Protein AF-0000000069132487 (afdb_homodimer)

pLDDT: mean 82.52, std 16.42, range [19.27, 97.31]

Solvent-accessible surface area (backbone atoms only — not comparable to full-atom values): 67088 Å² total; per-residue (Å²): 139,76,82,76,77,82,78,77,78,75,74,78,78,79,76,77,75,72,76,64,66,70,54,58,63,60,56,58,62,42,72,47,87,55,76,63,41,31,74,76,40,37,32,41,81,54,99,88,25,44,22,31,53,82,79,65,51,70,41,91,66,51,41,69,67,59,48,46,48,49,24,61,72,71,42,34,87,77,52,61,81,45,58,73,71,54,34,54,49,49,45,52,49,33,48,48,47,48,47,48,50,46,44,48,49,48,47,49,50,48,46,51,49,18,26,50,43,25,31,45,52,42,38,50,50,33,35,56,68,47,48,66,53,57,48,37,44,56,46,45,51,40,41,28,50,35,28,48,41,64,66,34,59,66,59,23,53,53,48,68,65,34,63,30,45,40,70,49,28,51,51,44,46,51,52,52,37,50,53,50,51,53,52,48,49,50,50,52,64,61,30,62,21,26,14,35,30,35,43,72,48,65,48,85,84,35,36,38,35,35,40,37,31,34,27,32,16,30,93,82,70,51,75,46,65,40,66,75,47,59,46,76,37,62,59,65,75,43,10,61,48,52,38,54,52,50,49,56,55,37,54,76,52,77,42,67,84,41,48,48,30,35,32,29,45,71,47,54,38,38,54,22,82,81,59,4,24,53,41,54,41,47,72,69,71,46,85,51,57,73,42,65,26,62,66,66,57,63,62,70,64,70,87,54,59,71,56,51,48,52,52,51,51,55,48,36,66,33,58,34,86,92,24,38,60,47,31,20,43,49,32,49,50,25,56,73,69,64,46,95,53,65,69,85,61,82,69,53,85,85,46,53,73,40,44,23,56,31,38,44,53,49,60,75,38,46,73,56,50,45,55,46,42,70,72,71,44,87,63,91,48,61,72,59,38,52,47,64,66,30,64,68,52,50,48,52,43,20,46,50,21,32,54,3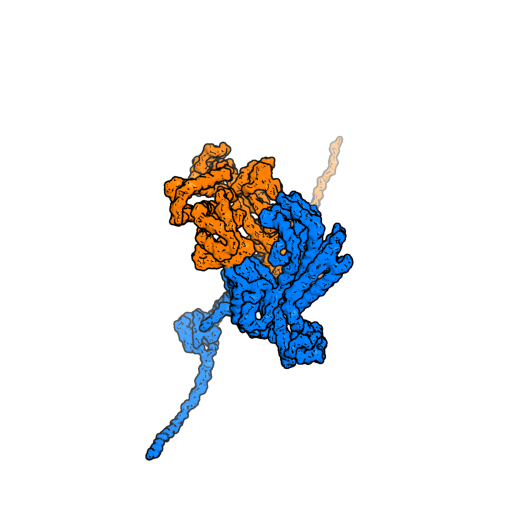4,42,54,50,43,52,50,46,56,65,60,41,66,84,89,52,38,44,53,53,43,47,49,53,50,52,51,48,50,50,48,50,51,52,51,36,54,24,21,65,38,97,68,54,57,41,87,85,25,60,49,41,43,51,42,39,72,75,39,59,82,47,51,65,56,44,29,58,54,50,27,53,50,48,50,51,45,50,52,48,52,53,61,74,39,41,68,56,58,71,40,40,59,60,40,43,35,54,56,36,59,76,77,39,62,55,85,71,43,60,73,84,44,29,64,56,46,53,53,50,55,67,33,64,70,56,60,73,46,62,85,46,52,46,66,68,36,55,67,67,56,52,60,88,81,35,48,60,56,47,52,50,46,43,40,57,68,10,33,69,42,50,43,41,71,49,56,57,46,51,56,48,44,47,59,53,39,27,88,90,41,63,79,65,49,69,65,56,48,32,41,41,50,38,60,45,65,44,76,72,83,80,60,62,68,62,53,48,53,48,64,76,48,63,71,70,74,123,134,88,78,82,82,81,82,76,83,79,77,82,80,83,80,78,77,78,71,65,67,69,53,58,64,59,59,59,63,40,71,45,84,56,76,63,39,29,71,75,41,35,33,42,78,54,96,88,24,42,21,30,53,82,80,63,51,70,42,89,65,49,40,69,68,61,48,46,48,50,25,62,72,73,42,33,88,78,53,61,82,44,57,74,70,54,32,54,50,49,44,51,50,33,48,49,48,48,48,48,48,48,45,47,49,49,47,48,51,48,47,50,51,18,27,50,43,24,32,45,52,41,38,50,51,34,36,56,68,46,49,65,54,58,47,36,46,54,46,46,53,40,38,29,50,36,28,46,41,65,66,34,60,64,59,22,54,52,50,67,64,34,61,29,45,41,70,52,27,50,52,43,46,51,52,51,37,51,53,52,50,53,54,48,47,51,50,52,67,61,29,63,22,25,13,37,33,36,42,73,48,66,48,85,84,35,37,37,36,35,39,37,30,33,26,32,15,30,91,82,69,51,75,46,63,40,67,74,46,59,46,76,37,64,58,64,75,43,10,63,50,51,39,53,52,50,50,54,55,36,52,75,50,77,43,68,84,41,48,48,28,34,32,29,45,71,48,54,37,39,54,23,82,82,58,4,25,54,42,55,41,47,74,68,71,47,86,48,55,72,42,65,27,60,68,67,57,62,61,71,63,72,88,54,57,72,54,50,49,51,52,52,51,54,47,37,68,32,58,33,86,92,26,38,59,47,32,22,44,50,33,50,50,25,57,74,69,63,45,96,53,64,69,83,62,81,69,53,85,85,46,53,72,39,46,23,56,30,38,45,50,49,58,74,37,46,74,55,49,45,56,45,42,69,71,72,43,87,64,91,49,60,73,59,36,52,48,64,65,31,64,69,51,48,47,52,45,21,46,49,22,32,54,34,42,54,50,42,51,50,46,56,65,62,41,66,85,90,52,37,44,52,55,44,48,48,54,51,52,51,48,51,51,48,50,52,51,50,33,55,24,20,66,38,97,67,54,58,43,85,85,24,60,48,41,42,52,42,39,71,76,39,60,82,47,52,66,57,44,30,56,53,50,28,52,50,46,51,50,45,51,51,50,50,53,60,73,39,41,68,56,58,71,40,39,59,60,38,42,35,56,56,37,60,73,76,38,63,55,85,70,44,60,75,85,43,29,66,56,47,53,53,49,55,65,33,65,70,54,60,73,47,61,84,47,52,45,67,68,37,55,66,69,56,52,59,91,81,34,48,61,56,47,52,51,46,43,39,57,68,9,32,68,40,52,44,39,69,49,56,55,46,50,56,49,44,47,60,53,38,26,89,92,41,64,79,64,48,69,66,56,48,33,42,41,50,40,60,46,64,45,74,71,83,79,59,63,68,62,52,49,53,49,64,75,48,62,71,70,73,122

Foldseek 3Di:
DCPPDDPPPPPPPPPPPPDPPVPVVVVVVQQAADPVLCLQQVWDDDPSWTAHLPPRDTDDGSGPVVSNCCRVVPPCVPLVVQDDPRSVVVSVVSVVVVVVVVVVVVVVVVLVLVLLLVQLVLLLVCLQVLHQQQCQVVVLVVVLVVCVVVPNNPVSVSSVPRDRHSVSSLVSLVLLLVLVLVVLLVQLVQFQAKEWEWEWDAAPVRWIKIWIWMWTQHLLRDIFIFTQFIDTDHDDLAQVVVLVVVQVSQVVRPGLPRYAEYEYEPDCCDPPPPGHVVVVCVVVVRDHYYHHFPLNLLLPQFPPVVLVVLLQVLLCLQDNDPNVVSQVVLLVQCVVVVAPDNGADHDDVVPSLVVLVNLVRCLSCLPVSLVSCVPPPDDDCPVSSVLSPDLVSSLVSLLCNLVSVLSSVLSVQLADPPDFLLSNVVSLVVVLVVLVVQLVQLQDPQRDCVSRVSNVVSCVVPVVCSVVSSPPVSVRSVSSSVSSCVSRVSSVVCVLLSCCQFQLLPRDLVPDDPVQNVLSVVQNPDVVLVVVRVDGHSRSLSPDDCVSRVPSNSSSSSRSNDDNRSNVVVVLVVSLCSNCDPVNVPDDSVSSGSSSRSNSGPDDRDSSVSSVCVVCVPPPD/DDDDDDPDDPPPPPPDPDPDPVPVVVVVVQQAADPVLCLQQVWDQDPRWTAHLVPRDTDDGSGPVVSNCCSVVPPCVPLVVQDDPRSVVVSVVSVVVVVVVVVVVVVVVVLVLVLLLVQLVLLLVCLQVLHQLQCQVVVLVVVLVVCVVVPNNPVSVSSVPRDRHSVSSLVSLVLLLVLVLVVLLVQLVQFQAKEWEWEWDAAPVRWIKIWIWMWTAHLLRDIFIFTQFIDTHHDDLAQVVVLVVVQVSQVVRPGLVRYAEYEYEPDCCDPPPPGHVVNVCVVVVRDHYYHHFPLNLLLPQAPPVVLVVLLQVLLCLQDNDPNVVSVVVLLVQCVVVVAPDRGADHDDVVPSLVVLVNLVRCLSCLPVSLVSCVPPPDDDCPVSSVLSPDLVSSLVSLLCNLVSVLSSVLSVQLADPPDFLLSNVVSLVVVLVVLVVQLVQLQDPQRDCVSRVSNVVSCVVPVVCSVVSSPPVSVRSVSSSVSSCVSRVSSVVCVLLSCCQFQLLPRDLVPDDPVQNVLSVVQNPDVVLVVVRVDGHSRSLSVDDCVSRVPSNSSSSSRSNDDNRSNVVVVLVVSLCSNCDPVNPPDDSVSSGSSSRSNSGPDDRDSSVSSVCVVCVPPPD

InterPro domains:
  IPR008906 HAT, C-terminal dimerisation domain [PF05699] (527-596)
  IPR012337 Ribonuclease H-like superfamily [SSF53098] (188-598)

Structure (mmCIF, N/CA/C/O backbone):
data_AF-0000000069132487-model_v1
#
loop_
_entity.id
_entity.type
_entity.pdbx_description
1 polymer 'HAT C-terminal dimerisation domain-containing protein'
#
loop_
_atom_site.group_PDB
_atom_site.id
_atom_site.type_symbol
_atom_site.label_atom_id
_atom_site.label_alt_id
_atom_site.label_comp_id
_atom_site.label_asym_id
_atom_site.label_entity_id
_atom_site.label_seq_id
_atom_site.pdbx_PDB_ins_code
_atom_site.Cartn_x
_atom_site.Cartn_y
_atom_site.Cartn_z
_atom_site.occupancy
_atom_site.B_iso_or_equiv
_atom_site.auth_seq_id
_atom_site.auth_comp_id
_atom_site.auth_asym_id
_atom_site.auth_atom_id
_atom_site.pdbx_PDB_model_num
ATOM 1 N N . MET A 1 1 ? -13.156 -101.562 41.562 1 21.25 1 MET A N 1
ATOM 2 C CA . MET A 1 1 ? -14.461 -101.562 42.219 1 21.25 1 MET A CA 1
ATOM 3 C C . MET A 1 1 ? -15.25 -100.312 41.812 1 21.25 1 MET A C 1
ATOM 5 O O . MET A 1 1 ? -14.773 -99.188 41.969 1 21.25 1 MET A O 1
ATOM 9 N N . ALA A 1 2 ? -16.156 -100.562 40.781 1 22.03 2 ALA A N 1
ATOM 10 C CA . ALA A 1 2 ? -17.047 -100 39.781 1 22.03 2 ALA A CA 1
ATOM 11 C C . ALA A 1 2 ? -18.234 -99.312 40.375 1 22.03 2 ALA A C 1
ATOM 13 O O . ALA A 1 2 ? -19.203 -99 39.688 1 22.03 2 ALA A O 1
ATOM 14 N N . LEU A 1 3 ? -18 -98.812 41.594 1 22.7 3 LEU A N 1
ATOM 15 C CA . LEU A 1 3 ? -19.219 -98.5 42.312 1 22.7 3 LEU A CA 1
ATOM 16 C C . LEU A 1 3 ? -19.953 -97.375 41.594 1 22.7 3 LEU A C 1
ATOM 18 O O . LEU A 1 3 ? -19.422 -96.25 41.469 1 22.7 3 LEU A O 1
ATOM 22 N N . PRO A 1 4 ? -20.766 -97.688 40.531 1 22.97 4 PRO A N 1
ATOM 23 C CA . PRO A 1 4 ? -21.453 -96.875 39.531 1 22.97 4 PRO A CA 1
ATOM 24 C C . PRO A 1 4 ? -22.547 -96 40.125 1 22.97 4 PRO A C 1
ATOM 26 O O . PRO A 1 4 ? -23.484 -96.5 40.75 1 22.97 4 PRO A O 1
ATOM 29 N N . GLU A 1 5 ? -22.141 -94.875 40.594 1 23.52 5 GLU A N 1
ATOM 30 C CA . GLU A 1 5 ? -22.891 -94 41.469 1 23.52 5 GLU A CA 1
ATOM 31 C C . GLU A 1 5 ? -24.203 -93.562 40.812 1 23.52 5 GLU A C 1
ATOM 33 O O . GLU A 1 5 ? -24.359 -93.625 39.594 1 23.52 5 GLU A O 1
ATOM 38 N N . ASN A 1 6 ? -25.266 -93.312 41.594 1 22.11 6 ASN A N 1
ATOM 39 C CA . ASN A 1 6 ? -26.703 -93.125 41.812 1 22.11 6 ASN A CA 1
ATOM 40 C C . ASN A 1 6 ? -27.219 -91.875 41.156 1 22.11 6 ASN A C 1
ATOM 42 O O . ASN A 1 6 ? -26.953 -90.75 41.625 1 22.11 6 ASN A O 1
ATOM 46 N N . VAL A 1 7 ? -27.188 -91.75 39.812 1 20.08 7 VAL A N 1
ATOM 47 C CA . VAL A 1 7 ? -27.578 -90.562 39.094 1 20.08 7 VAL A CA 1
ATOM 48 C C . VAL A 1 7 ? -29.078 -90.312 39.25 1 20.08 7 VAL A C 1
ATOM 50 O O . VAL A 1 7 ? -29.906 -91.125 38.875 1 20.08 7 VAL A O 1
ATOM 53 N N . LYS A 1 8 ? -29.469 -89.688 40.406 1 21.56 8 LYS A N 1
ATOM 54 C CA . LYS A 1 8 ? -30.828 -89.375 40.875 1 21.56 8 LYS A CA 1
ATOM 55 C C . LYS A 1 8 ? -31.578 -88.562 39.812 1 21.56 8 LYS A C 1
ATOM 57 O O . LYS A 1 8 ? -31.172 -87.438 39.438 1 21.56 8 LYS A O 1
ATOM 62 N N . VAL A 1 9 ? -32.125 -89.062 38.75 1 20.58 9 VAL A N 1
ATOM 63 C CA . VAL A 1 9 ? -32.812 -88.5 37.594 1 20.58 9 VAL A CA 1
ATOM 64 C C . VAL A 1 9 ? -34.062 -87.812 38.062 1 20.58 9 VAL A C 1
ATOM 66 O O . VAL A 1 9 ? -35.031 -88.438 38.438 1 20.58 9 VAL A O 1
ATOM 69 N N . CYS A 1 10 ? -34 -86.812 39.031 1 20.58 10 CYS A N 1
ATOM 70 C CA . CYS A 1 10 ? -35.219 -86.25 39.531 1 20.58 10 CYS A CA 1
ATOM 71 C C . CYS A 1 10 ? -36 -85.562 38.438 1 20.58 10 CYS A C 1
ATOM 73 O O . CYS A 1 10 ? -35.438 -84.75 37.688 1 20.58 10 CYS A O 1
ATOM 75 N N . SER A 1 11 ? -37 -86.125 37.844 1 22.5 11 SER A N 1
ATOM 76 C CA . SER A 1 11 ? -37.969 -85.812 36.781 1 22.5 11 SER A CA 1
ATOM 77 C C . SER A 1 11 ? -38.75 -84.5 37.125 1 22.5 11 SER A C 1
ATOM 79 O O . SER A 1 11 ? -39.781 -84.25 36.531 1 22.5 11 SER A O 1
ATOM 81 N N . GLN A 1 12 ? -38.125 -83.438 37.719 1 22.03 12 GLN A N 1
ATOM 82 C CA . GLN A 1 12 ? -39 -82.375 38.188 1 22.03 12 GLN A CA 1
ATOM 83 C C . GLN A 1 12 ? -39.812 -81.812 37.031 1 22.03 12 GLN A C 1
ATOM 85 O O . GLN A 1 12 ? -39.25 -81.438 36 1 22.03 12 GLN A O 1
ATOM 90 N N . VAL A 1 13 ? -41.125 -82.062 36.875 1 25.64 13 VAL A N 1
ATOM 91 C CA . VAL A 1 13 ? -42.219 -81.688 36.031 1 25.64 13 VAL A CA 1
ATOM 92 C C . VAL A 1 13 ? -42.406 -80.188 36.062 1 25.64 13 VAL A C 1
ATOM 94 O O . VAL A 1 13 ? -42.719 -79.625 37.125 1 25.64 13 VAL A O 1
ATOM 97 N N . ASP A 1 14 ? -41.5 -79.438 35.438 1 22.91 14 ASP A N 1
ATOM 98 C CA . ASP A 1 14 ? -41.5 -77.938 35.531 1 22.91 14 ASP A CA 1
ATOM 99 C C . ASP A 1 14 ? -42.719 -77.375 34.844 1 22.91 14 ASP A C 1
ATOM 101 O O . ASP A 1 14 ? -42.969 -77.625 33.688 1 22.91 14 ASP A O 1
ATOM 105 N N . GLY A 1 15 ? -43.906 -77.312 35.5 1 24.5 15 GLY A N 1
ATOM 106 C CA . GLY A 1 15 ? -45.219 -76.75 35.156 1 24.5 15 GLY A CA 1
ATOM 107 C C . GLY A 1 15 ? -45.188 -75.375 34.656 1 24.5 15 GLY A C 1
ATOM 108 O O . GLY A 1 15 ? -46.219 -74.75 34.312 1 24.5 15 GLY A O 1
ATOM 109 N N . LEU A 1 16 ? -44.188 -74.5 34.844 1 26.44 16 LEU A N 1
ATOM 110 C CA . LEU A 1 16 ? -44.469 -73.062 35.094 1 26.44 16 LEU A CA 1
ATOM 111 C C . LEU A 1 16 ? -44.688 -72.312 33.781 1 26.44 16 LEU A C 1
ATOM 113 O O . LEU A 1 16 ? -44.594 -71.125 33.75 1 26.44 16 LEU A O 1
ATOM 117 N N . GLY A 1 17 ? -44.938 -72.875 32.625 1 26 17 GLY A N 1
ATOM 118 C CA . GLY A 1 17 ? -44.719 -72.125 31.406 1 26 17 GLY A CA 1
ATOM 119 C C . GLY A 1 17 ? -45.75 -71.062 31.141 1 26 17 GLY A C 1
ATOM 120 O O . GLY A 1 17 ? -45.812 -70.5 30.047 1 26 17 GLY A O 1
ATOM 121 N N . ILE A 1 18 ? -46.875 -71 31.797 1 29.66 18 ILE A N 1
ATOM 122 C CA . ILE A 1 18 ? -48 -70.375 31.156 1 29.66 18 ILE A CA 1
ATOM 123 C C . ILE A 1 18 ? -47.781 -68.875 31.062 1 29.66 18 ILE A C 1
ATOM 125 O O . ILE A 1 18 ? -48.094 -68.25 30.047 1 29.66 18 ILE A O 1
ATOM 129 N N . THR A 1 19 ? -47.469 -68.125 32.188 1 29.72 19 THR A N 1
ATOM 130 C CA . THR A 1 19 ? -48.031 -66.812 32.438 1 29.72 19 THR A CA 1
ATOM 131 C C . THR A 1 19 ? -47.219 -65.75 31.688 1 29.72 19 THR A C 1
ATOM 133 O O . THR A 1 19 ? -47.5 -64.562 31.828 1 29.72 19 THR A O 1
ATOM 136 N N . THR A 1 20 ? -46.156 -66.125 30.938 1 29.52 20 THR A N 1
ATOM 137 C CA . THR A 1 20 ? -45.25 -65 30.578 1 29.52 20 THR A CA 1
ATOM 138 C C . THR A 1 20 ? -45.812 -64.188 29.438 1 29.52 20 THR A C 1
ATOM 140 O O . THR A 1 20 ? -45.281 -63.094 29.125 1 29.52 20 THR A O 1
ATOM 143 N N . ALA A 1 21 ? -46.688 -64.625 28.656 1 34.78 21 ALA A N 1
ATOM 144 C CA . ALA A 1 21 ? -46.938 -63.969 27.391 1 34.78 21 ALA A CA 1
ATOM 145 C C . ALA A 1 21 ? -47.688 -62.656 27.609 1 34.78 21 ALA A C 1
ATOM 147 O O . ALA A 1 21 ? -47.656 -61.75 26.766 1 34.78 21 ALA A O 1
ATOM 148 N N . GLN A 1 22 ? -48.531 -62.594 28.609 1 30.86 22 GLN A N 1
ATOM 149 C CA . GLN A 1 22 ? -49.312 -61.375 28.781 1 30.86 22 GLN A CA 1
ATOM 150 C C . GLN A 1 22 ? -48.406 -60.188 29.172 1 30.86 22 GLN A C 1
ATOM 152 O O . GLN A 1 22 ? -48.844 -59.031 29.078 1 30.86 22 GLN A O 1
ATOM 157 N N . LYS A 1 23 ? -47.219 -60.531 29.703 1 36.22 23 LYS A N 1
ATOM 158 C CA . LYS A 1 23 ? -46.406 -59.438 30.203 1 36.22 23 LYS A CA 1
ATOM 159 C C . LYS A 1 23 ? -45.75 -58.656 29.062 1 36.22 23 LYS A C 1
ATOM 161 O O . LYS A 1 23 ? -45.375 -57.5 29.219 1 36.22 23 LYS A O 1
ATOM 166 N N . SER A 1 24 ? -45.5 -59.312 28.078 1 34.09 24 SER A N 1
ATOM 167 C CA . SER A 1 24 ? -44.656 -58.594 27.094 1 34.09 24 SER A CA 1
ATOM 168 C C . SER A 1 24 ? -45.438 -57.469 26.422 1 34.09 24 SER A C 1
ATOM 170 O O . SER A 1 24 ? -44.844 -56.5 25.938 1 34.09 24 SER A O 1
ATOM 172 N N . LYS A 1 25 ? -46.75 -57.688 26.172 1 40.31 25 LYS A N 1
ATOM 173 C CA . LYS A 1 25 ? -47.5 -56.625 25.531 1 40.31 25 LYS A CA 1
ATOM 174 C C . LYS A 1 25 ? -47.594 -55.406 26.438 1 40.31 25 LYS A C 1
ATOM 176 O O . LYS A 1 25 ? -47.719 -54.25 25.953 1 40.31 25 LYS A O 1
ATOM 181 N N . LEU A 1 26 ? -47.75 -55.562 27.703 1 39.38 26 LEU A N 1
ATOM 182 C CA . LEU A 1 26 ? -47.812 -54.438 28.625 1 39.38 26 LEU A CA 1
ATOM 183 C C . LEU A 1 26 ? -46.5 -53.656 28.656 1 39.38 26 LEU A C 1
ATOM 185 O O . LEU A 1 26 ? -46.5 -52.469 28.922 1 39.38 26 LEU A O 1
ATOM 189 N N . GLU A 1 27 ? -45.375 -54.281 28.453 1 40.56 27 GLU A N 1
ATOM 190 C CA . GLU A 1 27 ? -44.125 -53.562 28.484 1 40.56 27 GLU A CA 1
ATOM 191 C C . GLU A 1 27 ? -43.969 -52.656 27.266 1 40.56 27 GLU A C 1
ATOM 193 O O . GLU A 1 27 ? -43.25 -51.656 27.312 1 40.56 27 GLU A O 1
ATOM 198 N N . GLY A 1 28 ? -44.531 -53.062 26.141 1 44.56 28 GLY A N 1
ATOM 199 C CA . GLY A 1 28 ? -44.406 -52.219 24.969 1 44.56 28 GLY A CA 1
ATOM 200 C C . GLY A 1 28 ? -45.094 -50.875 25.109 1 44.56 28 GLY A C 1
ATOM 201 O O . GLY A 1 28 ? -44.688 -49.906 24.484 1 44.56 28 GLY A O 1
ATOM 202 N N . GLU A 1 29 ? -46.281 -50.844 25.688 1 48.88 29 GLU A N 1
ATOM 203 C CA . GLU A 1 29 ? -47 -49.594 25.859 1 48.88 29 GLU A CA 1
ATOM 204 C C . GLU A 1 29 ? -46.219 -48.594 26.672 1 48.88 29 GLU A C 1
ATOM 206 O O . GLU A 1 29 ? -46.375 -47.375 26.516 1 48.88 29 GLU A O 1
ATOM 211 N N . ASN A 1 30 ? -45.281 -49 27.438 1 51.38 30 ASN A N 1
ATOM 212 C CA . ASN A 1 30 ? -44.594 -48.156 28.391 1 51.38 30 ASN A CA 1
ATOM 213 C C . ASN A 1 30 ? -43.438 -47.406 27.734 1 51.38 30 ASN A C 1
ATOM 215 O O . ASN A 1 30 ? -42.719 -46.625 28.406 1 51.38 30 ASN A O 1
ATOM 219 N N . ARG A 1 31 ? -43.125 -47.625 26.547 1 60.12 31 ARG A N 1
ATOM 220 C CA . ARG A 1 31 ? -41.938 -46.969 26 1 60.12 31 ARG A CA 1
ATOM 221 C C . ARG A 1 31 ? -42.344 -45.844 25.047 1 60.12 31 ARG A C 1
ATOM 223 O O . ARG A 1 31 ? -41.469 -45.188 24.453 1 60.12 31 ARG A O 1
ATOM 230 N N . VAL A 1 32 ? -43.594 -45.75 24.797 1 74.69 32 VAL A N 1
ATOM 231 C CA . VAL A 1 32 ? -44 -44.656 23.922 1 74.69 32 VAL A CA 1
ATOM 232 C C . VAL A 1 32 ? -44.781 -43.625 24.719 1 74.69 32 VAL A C 1
ATOM 234 O O . VAL A 1 32 ? -45.5 -43.969 25.672 1 74.69 32 VAL A O 1
ATOM 237 N N . PHE A 1 33 ? -44.656 -42.312 24.484 1 82.94 33 PHE A N 1
ATOM 238 C CA . PHE A 1 33 ? -45.406 -41.25 25.141 1 82.94 33 PHE A CA 1
ATOM 239 C C . PHE A 1 33 ? -46.906 -41.438 24.906 1 82.94 33 PHE A C 1
ATOM 241 O O . PHE A 1 33 ? -47.344 -41.625 23.781 1 82.94 33 PHE A O 1
ATOM 248 N N . GLN A 1 34 ? -47.656 -41.531 25.922 1 81.5 34 GLN A N 1
ATOM 249 C CA . GLN A 1 34 ? -49.094 -41.688 25.844 1 81.5 34 GLN A CA 1
ATOM 250 C C . GLN A 1 34 ? -49.781 -40.344 25.844 1 81.5 34 GLN A C 1
ATOM 252 O O . GLN A 1 34 ? -49.531 -39.5 26.703 1 81.5 34 GLN A O 1
ATOM 257 N N . PRO A 1 35 ? -50.625 -40.062 24.844 1 82.44 35 PRO A N 1
ATOM 258 C CA . PRO A 1 35 ? -51.312 -38.781 24.719 1 82.44 35 PRO A CA 1
ATOM 259 C C . PRO A 1 35 ? -52.094 -38.406 25.984 1 82.44 35 PRO A C 1
ATOM 261 O O . PRO A 1 35 ? -52.25 -37.25 26.297 1 82.44 35 PRO A O 1
ATOM 264 N N . ARG A 1 36 ? -52.594 -39.375 26.766 1 85.69 36 ARG A N 1
ATOM 265 C CA . ARG A 1 36 ? -53.312 -39.094 28 1 85.69 36 ARG A CA 1
ATOM 266 C C . ARG A 1 36 ? -52.438 -38.406 29.031 1 85.69 36 ARG A C 1
ATOM 268 O O . ARG A 1 36 ? -52.969 -37.688 29.906 1 85.69 36 ARG A O 1
ATOM 275 N N . TRP A 1 37 ? -51.094 -38.562 28.906 1 87.69 37 TRP A N 1
ATOM 276 C CA . TRP A 1 37 ? -50.156 -37.969 29.859 1 87.69 37 TRP A CA 1
ATOM 277 C C . TRP A 1 37 ? -50.125 -36.438 29.719 1 87.69 37 TRP A C 1
ATOM 279 O O . TRP A 1 37 ? -49.781 -35.719 30.656 1 87.69 37 TRP A O 1
ATOM 289 N N . GLU A 1 38 ? -50.5 -35.969 28.578 1 87.25 38 GLU A N 1
ATOM 290 C CA . GLU A 1 38 ? -50.562 -34.531 28.312 1 87.25 38 GLU A CA 1
ATOM 291 C C . GLU A 1 38 ? -51.688 -33.875 29.141 1 87.25 38 GLU A C 1
ATOM 293 O O . GLU A 1 38 ? -51.469 -32.812 29.719 1 87.25 38 GLU A O 1
ATOM 298 N N . THR A 1 39 ? -52.812 -34.594 29.203 1 85.88 39 THR A N 1
ATOM 299 C CA . THR A 1 39 ? -53.938 -34.062 29.938 1 85.88 39 THR A CA 1
ATOM 300 C C . THR A 1 39 ? -53.906 -34.469 31.406 1 85.88 39 THR A C 1
ATOM 302 O O . THR A 1 39 ? -54.219 -33.688 32.281 1 85.88 39 THR A O 1
ATOM 305 N N . ASP A 1 40 ? -53.469 -35.656 31.656 1 87.56 40 ASP A N 1
ATOM 306 C CA . ASP A 1 40 ? -53.531 -36.188 33 1 87.56 40 ASP A CA 1
ATOM 307 C C . ASP A 1 40 ? -52.375 -35.656 33.875 1 87.56 40 ASP A C 1
ATOM 309 O O . ASP A 1 40 ? -52.562 -35.344 35.031 1 87.56 40 ASP A O 1
ATOM 313 N N . TYR A 1 41 ? -51.219 -35.438 33.156 1 89.06 41 TYR A N 1
ATOM 314 C CA . TYR A 1 41 ? -50.031 -35.125 33.938 1 89.06 41 TYR A CA 1
ATOM 315 C C . TYR A 1 41 ? -49.312 -33.875 33.375 1 89.06 41 TYR A C 1
ATOM 317 O O . TYR A 1 41 ? -48.312 -33.438 33.906 1 89.06 41 TYR A O 1
ATOM 325 N N . LEU A 1 42 ? -49.75 -33.188 32.344 1 89.75 42 LEU A N 1
ATOM 326 C CA . LEU A 1 42 ? -49.188 -31.984 31.719 1 89.75 42 LEU A CA 1
ATOM 327 C C . LEU A 1 42 ? -47.781 -32.219 31.219 1 89.75 42 LEU A C 1
ATOM 329 O O . LEU A 1 42 ? -46.875 -31.422 31.484 1 89.75 42 LEU A O 1
ATOM 333 N N . PHE A 1 43 ? -47.625 -33.25 30.562 1 87.75 43 PHE A N 1
ATOM 334 C CA . PHE A 1 43 ? -46.344 -33.562 29.922 1 87.75 43 PHE A CA 1
ATOM 335 C C . PHE A 1 43 ? -46.5 -33.594 28.406 1 87.75 43 PHE A C 1
ATOM 337 O O . PHE A 1 43 ? -47.562 -33.875 27.891 1 87.75 43 PHE A O 1
ATOM 344 N N . THR A 1 44 ? -45.438 -33.219 27.688 1 85.06 44 THR A N 1
ATOM 345 C CA . THR A 1 44 ? -45.375 -33.344 26.234 1 85.06 44 THR A CA 1
ATOM 346 C C . THR A 1 44 ? -44.125 -34.094 25.797 1 85.06 44 THR A C 1
ATOM 348 O O . THR A 1 44 ? -43.156 -34.219 26.578 1 85.06 44 THR A O 1
ATOM 351 N N . ASP A 1 45 ? -44.281 -34.688 24.734 1 81.25 45 ASP A N 1
ATOM 352 C CA . ASP A 1 45 ? -43.125 -35.375 24.172 1 81.25 45 ASP A CA 1
ATOM 353 C C . ASP A 1 45 ? -42.156 -34.375 23.531 1 81.25 45 ASP A C 1
ATOM 355 O O . ASP A 1 45 ? -42.531 -33.656 22.594 1 81.25 45 ASP A O 1
ATOM 359 N N . CYS A 1 46 ? -41 -34.219 24.203 1 76.62 46 CYS A N 1
ATOM 360 C CA . CYS A 1 46 ? -39.938 -33.406 23.672 1 76.62 46 CYS A CA 1
ATOM 361 C C . CYS A 1 46 ? -38.719 -34.219 23.297 1 76.62 46 CYS A C 1
ATOM 363 O O . CYS A 1 46 ? -37.969 -34.656 24.172 1 76.62 46 CYS A O 1
ATOM 365 N N . LYS A 1 47 ? -38.469 -34.5 21.938 1 71.25 47 LYS A N 1
ATOM 366 C CA . LYS A 1 47 ? -37.344 -35.25 21.359 1 71.25 47 LYS A CA 1
ATOM 367 C C . LYS A 1 47 ? -37.25 -36.625 21.984 1 71.25 47 LYS A C 1
ATOM 369 O O . LYS A 1 47 ? -36.156 -37.094 22.328 1 71.25 47 LYS A O 1
ATOM 374 N N . GLY A 1 48 ? -38.406 -37.281 22.281 1 74.75 48 GLY A N 1
ATOM 375 C CA . GLY A 1 48 ? -38.469 -38.656 22.75 1 74.75 48 GLY A CA 1
ATOM 376 C C . GLY A 1 48 ? -38.438 -38.75 24.266 1 74.75 48 GLY A C 1
ATOM 377 O O . GLY A 1 48 ? -38.375 -39.875 24.812 1 74.75 48 GLY A O 1
ATOM 378 N N . LYS A 1 49 ? -38.406 -37.688 24.922 1 80.56 49 LYS A N 1
ATOM 379 C CA . LYS A 1 49 ? -38.469 -37.688 26.375 1 80.56 49 LYS A CA 1
ATOM 380 C C . LYS A 1 49 ? -39.656 -36.875 26.891 1 80.56 49 LYS A C 1
ATOM 382 O O . LYS A 1 49 ? -40.031 -35.875 26.281 1 80.56 49 LYS A O 1
ATOM 387 N N . PRO A 1 50 ? -40.25 -37.375 27.891 1 84.12 50 PRO A N 1
ATOM 388 C CA . PRO A 1 50 ? -41.375 -36.625 28.438 1 84.12 50 PRO A CA 1
ATOM 389 C C . PRO A 1 50 ? -40.938 -35.344 29.172 1 84.12 50 PRO A C 1
ATOM 391 O O . PRO A 1 50 ? -40.062 -35.438 30.047 1 84.12 50 PRO A O 1
ATOM 394 N N . MET A 1 51 ? -41.438 -34.219 28.734 1 85.12 51 MET A N 1
ATOM 395 C CA . MET A 1 51 ? -41.156 -32.906 29.344 1 85.12 51 MET A CA 1
ATOM 396 C C . MET A 1 51 ? -42.406 -32.312 29.969 1 85.12 51 MET A C 1
ATOM 398 O O . MET A 1 51 ? -43.469 -32.312 29.359 1 85.12 51 MET A O 1
ATOM 402 N N . CYS A 1 52 ? -42.25 -31.828 31.141 1 84.75 52 CYS A N 1
ATOM 403 C CA . CYS A 1 52 ? -43.344 -31.188 31.859 1 84.75 52 CYS A CA 1
ATOM 404 C C . CYS A 1 52 ? -43.688 -29.844 31.234 1 84.75 52 CYS A C 1
ATOM 406 O O . CYS A 1 52 ? -42.812 -29 31.031 1 84.75 52 CYS A O 1
ATOM 408 N N . LEU A 1 53 ? -44.844 -29.547 30.953 1 83.62 53 LEU A N 1
ATOM 409 C CA . LEU A 1 53 ? -45.312 -28.328 30.297 1 83.62 53 LEU A CA 1
ATOM 410 C C . LEU A 1 53 ? -45.312 -27.156 31.266 1 83.62 53 LEU A C 1
ATOM 412 O O . LEU A 1 53 ? -45.312 -26 30.844 1 83.62 53 LEU A O 1
ATOM 416 N N . VAL A 1 54 ? -45.219 -27.422 32.531 1 80.69 54 VAL A N 1
ATOM 417 C CA . VAL A 1 54 ? -45.312 -26.391 33.562 1 80.69 54 VAL A CA 1
ATOM 418 C C . VAL A 1 54 ? -43.938 -25.953 34 1 80.69 54 VAL A C 1
ATOM 420 O O . VAL A 1 54 ? -43.594 -24.766 33.969 1 80.69 54 VAL A O 1
ATOM 423 N N . CYS A 1 55 ? -43.125 -26.859 34.375 1 77.94 55 CYS A N 1
ATOM 424 C CA . CYS A 1 55 ? -41.812 -26.5 34.906 1 77.94 55 CYS A CA 1
ATOM 425 C C . CYS A 1 55 ? -40.719 -26.812 33.906 1 77.94 55 CYS A C 1
ATOM 427 O O . CYS A 1 55 ? -39.531 -26.547 34.156 1 77.94 55 CYS A O 1
ATOM 429 N N . LEU A 1 56 ? -40.906 -27.391 32.781 1 80.62 56 LEU A N 1
ATOM 430 C CA . LEU A 1 56 ? -40.031 -27.672 31.672 1 80.62 56 LEU A CA 1
ATOM 431 C C . LEU A 1 56 ? -38.969 -28.688 32.062 1 80.62 56 LEU A C 1
ATOM 433 O O . LEU A 1 56 ? -37.969 -28.844 31.344 1 80.62 56 LEU A O 1
ATOM 437 N N . GLU A 1 57 ? -39.25 -29.453 33.094 1 78.31 57 GLU A N 1
ATOM 438 C CA . GLU A 1 57 ? -38.344 -30.531 33.5 1 78.31 57 GLU A CA 1
ATOM 439 C C . GLU A 1 57 ? -38.531 -31.766 32.625 1 78.31 57 GLU A C 1
ATOM 441 O O . GLU A 1 57 ? -39.688 -32.188 32.406 1 78.31 57 GLU A O 1
ATOM 446 N N . THR A 1 58 ? -37.438 -32.25 32.094 1 80.81 58 THR A N 1
ATOM 447 C CA . THR A 1 58 ? -37.5 -33.438 31.25 1 80.81 58 THR A CA 1
ATOM 448 C C . THR A 1 58 ? -37.219 -34.688 32.062 1 80.81 58 THR A C 1
ATOM 450 O O . THR A 1 58 ? -36.312 -34.688 32.906 1 80.81 58 THR A O 1
ATOM 453 N N . LYS A 1 59 ? -38.062 -35.719 31.938 1 80.88 59 LYS A N 1
ATOM 454 C CA . LYS A 1 59 ? -37.875 -37 32.625 1 80.88 59 LYS A CA 1
ATOM 455 C C . LYS A 1 59 ? -37.312 -38.062 31.719 1 80.88 59 LYS A C 1
ATOM 457 O O . LYS A 1 59 ? -37.562 -38.062 30.516 1 80.88 59 LYS A O 1
ATOM 462 N N . SER A 1 60 ? -36.375 -38.844 32.125 1 77.69 60 SER A N 1
ATOM 463 C CA . SER A 1 60 ? -35.625 -39.812 31.344 1 77.69 60 SER A CA 1
ATOM 464 C C . SER A 1 60 ? -36.469 -41 30.953 1 77.69 60 SER A C 1
ATOM 466 O O . SER A 1 60 ? -36.312 -41.562 29.859 1 77.69 60 SER A O 1
ATOM 468 N N . ALA A 1 61 ? -37.406 -41.438 31.766 1 76 61 ALA A N 1
ATOM 469 C CA . ALA A 1 61 ? -38.156 -42.656 31.531 1 76 61 ALA A CA 1
ATOM 470 C C . ALA A 1 61 ? -39.594 -42.375 31.188 1 76 61 ALA A C 1
ATOM 472 O O . ALA A 1 61 ? -40.25 -41.562 31.844 1 76 61 ALA A O 1
ATOM 473 N N . MET A 1 62 ? -40.094 -42.938 30.141 1 78.06 62 MET A N 1
ATOM 474 C CA . MET A 1 62 ? -41.469 -42.875 29.688 1 78.06 62 MET A CA 1
ATOM 475 C C . MET A 1 62 ? -42.344 -43.844 30.469 1 78.06 62 MET A C 1
ATOM 477 O O . MET A 1 62 ? -42.844 -44.812 29.891 1 78.06 62 MET A O 1
ATOM 481 N N . LYS A 1 63 ? -42.406 -43.719 31.734 1 80.88 63 LYS A N 1
ATOM 482 C CA . LYS A 1 63 ? -43.219 -44.594 32.594 1 80.88 63 LYS A CA 1
ATOM 483 C C . LYS A 1 63 ? -44.344 -43.781 33.281 1 80.88 63 LYS A C 1
ATOM 485 O O . LYS A 1 63 ? -44.125 -42.656 33.75 1 80.88 63 LYS A O 1
ATOM 490 N N . ASP A 1 64 ? -45.469 -44.25 33.312 1 83.5 64 ASP A N 1
ATOM 491 C CA . ASP A 1 64 ? -46.656 -43.625 33.875 1 83.5 64 ASP A CA 1
ATOM 492 C C . ASP A 1 64 ? -46.469 -43.219 35.344 1 83.5 64 ASP A C 1
ATOM 494 O O . ASP A 1 64 ? -46.812 -42.094 35.719 1 83.5 64 ASP A O 1
ATOM 498 N N . PHE A 1 65 ? -45.906 -44.062 36.062 1 83 65 PHE A N 1
ATOM 499 C CA . PHE A 1 65 ? -45.688 -43.844 37.5 1 83 65 PHE A CA 1
ATOM 500 C C . PHE A 1 65 ? -44.781 -42.656 37.75 1 83 65 PHE A C 1
ATOM 502 O O . PHE A 1 65 ? -45.062 -41.844 38.625 1 83 65 PHE A O 1
ATOM 509 N N . ASN A 1 66 ? -43.781 -42.531 36.969 1 83.94 66 ASN A N 1
ATOM 510 C CA . ASN A 1 66 ? -42.812 -41.438 37.125 1 83.94 66 ASN A CA 1
ATOM 511 C C . ASN A 1 66 ? -43.438 -40.094 36.781 1 83.94 66 ASN A C 1
ATOM 513 O O . ASN A 1 66 ? -43.188 -39.094 37.5 1 83.94 66 ASN A O 1
ATOM 517 N N . LEU A 1 67 ? -44.188 -40 35.781 1 87.5 67 LEU A N 1
ATOM 518 C CA . LEU A 1 67 ? -44.844 -38.781 35.344 1 87.5 67 LEU A CA 1
ATOM 519 C C . LEU A 1 67 ? -45.969 -38.375 36.312 1 87.5 67 LEU A C 1
ATOM 521 O O . LEU A 1 67 ? -46.094 -37.188 36.656 1 87.5 67 LEU A O 1
ATOM 525 N N . SER A 1 68 ? -46.688 -39.375 36.781 1 86.5 68 SER A N 1
ATOM 526 C CA . SER A 1 68 ? -47.75 -39.156 37.781 1 86.5 68 SER A CA 1
ATOM 527 C C . SER A 1 68 ? -47.156 -38.688 39.094 1 86.5 68 SER A C 1
ATOM 529 O O . SER A 1 68 ? -47.719 -37.75 39.719 1 86.5 68 SER A O 1
ATOM 531 N N . ARG A 1 69 ? -46.125 -39.219 39.469 1 84.56 69 ARG A N 1
ATOM 532 C CA . ARG A 1 69 ? -45.438 -38.812 40.719 1 84.56 69 ARG A CA 1
ATOM 533 C C . ARG A 1 69 ? -44.969 -37.375 40.656 1 84.56 69 ARG A C 1
ATOM 535 O O . ARG A 1 69 ? -45.156 -36.594 41.625 1 84.56 69 ARG A O 1
ATOM 542 N N . HIS A 1 70 ? -44.375 -37 39.562 1 85.44 70 HIS A N 1
ATOM 543 C CA . HIS A 1 70 ? -43.938 -35.625 39.344 1 85.44 70 HIS A CA 1
ATOM 544 C C . HIS A 1 70 ? -45.094 -34.656 39.406 1 85.44 70 HIS A C 1
ATOM 546 O O . HIS A 1 70 ? -45.031 -33.656 40.125 1 85.44 70 HIS A O 1
ATOM 552 N N . TYR A 1 71 ? -46.156 -34.938 38.688 1 87.06 71 TYR A N 1
ATOM 553 C CA . TYR A 1 71 ? -47.344 -34.125 38.688 1 87.06 71 TYR A CA 1
ATOM 554 C C . TYR A 1 71 ? -47.938 -34 40.062 1 87.06 71 TYR A C 1
ATOM 556 O O . TYR A 1 71 ? -48.25 -32.906 40.531 1 87.06 71 TYR A O 1
ATOM 564 N N . ASN A 1 72 ? -48.094 -35.094 40.812 1 84.69 72 ASN A N 1
ATOM 565 C CA . ASN A 1 72 ? -48.719 -35.094 42.125 1 84.69 72 ASN A CA 1
ATOM 566 C C . ASN A 1 72 ? -47.875 -34.375 43.156 1 84.69 72 ASN A C 1
ATOM 568 O O . ASN A 1 72 ? -48.406 -33.75 44.062 1 84.69 72 ASN A O 1
ATOM 572 N N . ALA A 1 73 ? -46.594 -34.5 42.906 1 84 73 ALA A N 1
ATOM 573 C CA . ALA A 1 73 ? -45.688 -33.906 43.875 1 84 73 ALA A CA 1
ATOM 574 C C . ALA A 1 73 ? -45.5 -32.438 43.656 1 84 73 ALA A C 1
ATOM 576 O O . ALA A 1 73 ? -45.406 -31.641 44.594 1 84 73 ALA A O 1
ATOM 577 N N . THR A 1 74 ? -45.531 -32.031 42.375 1 83.12 74 THR A N 1
ATOM 578 C CA . THR A 1 74 ? -45.062 -30.672 42.094 1 83.12 74 THR A CA 1
ATOM 579 C C . THR A 1 74 ? -46.219 -29.781 41.625 1 83.12 74 THR A C 1
ATOM 581 O O . THR A 1 74 ? -46.219 -28.578 41.875 1 83.12 74 THR A O 1
ATOM 584 N N . HIS A 1 75 ? -47.219 -30.312 40.844 1 83.94 75 HIS A N 1
ATOM 585 C CA . HIS A 1 75 ? -48.094 -29.422 40.094 1 83.94 75 HIS A CA 1
ATOM 586 C C . HIS A 1 75 ? -49.562 -29.703 40.438 1 83.94 75 HIS A C 1
ATOM 588 O O . HIS A 1 75 ? -50.438 -28.922 40.062 1 83.94 75 HIS A O 1
ATOM 594 N N . LYS A 1 76 ? -49.875 -30.75 41.156 1 82.69 76 LYS A N 1
ATOM 595 C CA . LYS A 1 76 ? -51.219 -31.188 41.406 1 82.69 76 LYS A CA 1
ATOM 596 C C . LYS A 1 76 ? -52.031 -30.109 42.156 1 82.69 76 LYS A C 1
ATOM 598 O O . LYS A 1 76 ? -53.156 -29.828 41.812 1 82.69 76 LYS A O 1
ATOM 603 N N . GLU A 1 77 ? -51.375 -29.562 43.094 1 81 77 GLU A N 1
ATOM 604 C CA . GLU A 1 77 ? -52.062 -28.578 43.938 1 81 77 GLU A CA 1
ATOM 605 C C . GLU A 1 77 ? -52.562 -27.406 43.094 1 81 77 GLU A C 1
ATOM 607 O O . GLU A 1 77 ? -53.656 -26.891 43.344 1 81 77 GLU A O 1
ATOM 612 N N . LYS A 1 78 ? -51.812 -27.047 42.156 1 81.94 78 LYS A N 1
ATOM 613 C CA . LYS A 1 78 ? -52.125 -25.844 41.406 1 81.94 78 LYS A CA 1
ATOM 614 C C . LYS A 1 78 ? -53 -26.156 40.219 1 81.94 78 LYS A C 1
ATOM 616 O O . LYS A 1 78 ? -53.844 -25.344 39.844 1 81.94 78 LYS A O 1
ATOM 621 N N . TYR A 1 79 ? -52.906 -27.359 39.594 1 81.94 79 TYR A N 1
ATOM 622 C CA . TYR A 1 79 ? -53.531 -27.547 38.312 1 81.94 79 TYR A CA 1
ATOM 623 C C . TYR A 1 79 ? -54.625 -28.625 38.344 1 81.94 79 TYR A C 1
ATOM 625 O O . TYR A 1 79 ? -55.344 -28.844 37.375 1 81.94 79 TYR A O 1
ATOM 633 N N . ASP A 1 80 ? -54.844 -29.219 39.531 1 81.31 80 ASP A N 1
ATOM 634 C CA . ASP A 1 80 ? -55.844 -30.297 39.688 1 81.31 80 ASP A CA 1
ATOM 635 C C . ASP A 1 80 ? -57.25 -29.734 39.656 1 81.31 80 ASP A C 1
ATOM 637 O O . ASP A 1 80 ? -58.219 -30.469 39.438 1 81.31 80 ASP A O 1
ATOM 641 N N . LYS A 1 81 ? -57.375 -28.484 39.969 1 82.06 81 LYS A N 1
ATOM 642 C CA . LYS A 1 81 ? -58.688 -27.828 40 1 82.06 81 LYS A CA 1
ATOM 643 C C . LYS A 1 81 ? -59.25 -27.703 38.594 1 82.06 81 LYS A C 1
ATOM 645 O O . LYS A 1 81 ? -60.469 -27.547 38.438 1 82.06 81 LYS A O 1
ATOM 650 N N . TYR A 1 82 ? -58.5 -27.781 37.625 1 81.12 82 TYR A N 1
ATOM 651 C CA . TYR A 1 82 ? -58.938 -27.641 36.25 1 81.12 82 TYR A CA 1
ATOM 652 C C . TYR A 1 82 ? -59.281 -29 35.625 1 81.12 82 TYR A C 1
ATOM 654 O O . TYR A 1 82 ? -58.469 -29.922 35.656 1 81.12 82 TYR A O 1
ATOM 662 N N . THR A 1 83 ? -60.562 -29.203 35.344 1 79.56 83 THR A N 1
ATOM 663 C CA . THR A 1 83 ? -61 -30.469 34.781 1 79.56 83 THR A CA 1
ATOM 664 C C . THR A 1 83 ? -61.75 -30.25 33.469 1 79.56 83 THR A C 1
ATOM 666 O O . THR A 1 83 ? -62.156 -29.125 33.156 1 79.56 83 THR A O 1
ATOM 669 N N . GLY A 1 84 ? -61.844 -31.266 32.594 1 82.06 84 GLY A N 1
ATOM 670 C CA . GLY A 1 84 ? -62.562 -31.219 31.344 1 82.06 84 GLY A CA 1
ATOM 671 C C . GLY A 1 84 ? -61.969 -30.234 30.344 1 82.06 84 GLY A C 1
ATOM 672 O O . GLY A 1 84 ? -60.781 -30.281 30.078 1 82.06 84 GLY A O 1
ATOM 673 N N . ALA A 1 85 ? -62.812 -29.344 29.938 1 80.75 85 ALA A N 1
ATOM 674 C CA . ALA A 1 85 ? -62.5 -28.391 28.875 1 80.75 85 ALA A CA 1
ATOM 675 C C . ALA A 1 85 ? -61.469 -27.375 29.375 1 80.75 85 ALA A C 1
ATOM 677 O O . ALA A 1 85 ? -60.594 -26.953 28.625 1 80.75 85 ALA A O 1
ATOM 678 N N . ALA A 1 86 ? -61.5 -27.062 30.531 1 83.62 86 ALA A N 1
ATOM 679 C CA . ALA A 1 86 ? -60.562 -26.109 31.125 1 83.62 86 ALA A CA 1
ATOM 680 C C . ALA A 1 86 ? -59.156 -26.688 31.188 1 83.62 86 ALA A C 1
ATOM 682 O O . ALA A 1 86 ? -58.188 -25.984 30.938 1 83.62 86 ALA A O 1
ATOM 683 N N . ARG A 1 87 ? -59.062 -27.891 31.516 1 82.81 87 ARG A N 1
ATOM 684 C CA . ARG A 1 87 ? -57.75 -28.547 31.562 1 82.81 87 ARG A CA 1
ATOM 685 C C . ARG A 1 87 ? -57.156 -28.656 30.172 1 82.81 87 ARG A C 1
ATOM 687 O O . ARG A 1 87 ? -55.938 -28.406 30 1 82.81 87 ARG A O 1
ATOM 694 N N . ALA A 1 88 ? -57.938 -28.938 29.25 1 82.06 88 ALA A N 1
ATOM 695 C CA . ALA A 1 88 ? -57.469 -29 27.859 1 82.06 88 ALA A CA 1
ATOM 696 C C . ALA A 1 88 ? -57 -27.625 27.391 1 82.06 88 ALA A C 1
ATOM 698 O O . ALA A 1 88 ? -56 -27.531 26.672 1 82.06 88 ALA A O 1
ATOM 699 N N . ALA A 1 89 ? -57.562 -26.609 27.828 1 81.81 89 ALA A N 1
ATOM 700 C CA . ALA A 1 89 ? -57.188 -25.234 27.484 1 81.81 89 ALA A CA 1
ATOM 701 C C . ALA A 1 89 ? -55.844 -24.875 28.109 1 81.81 89 ALA A C 1
ATOM 703 O O . ALA A 1 89 ? -55.031 -24.219 27.469 1 81.81 89 ALA A O 1
ATOM 704 N N . ILE A 1 90 ? -55.625 -25.25 29.219 1 81.12 90 ILE A N 1
ATOM 705 C CA . ILE A 1 90 ? -54.375 -24.969 29.922 1 81.12 90 ILE A CA 1
ATOM 706 C C . ILE A 1 90 ? -53.25 -25.719 29.234 1 81.12 90 ILE A C 1
ATOM 708 O O . ILE A 1 90 ? -52.156 -25.156 29.031 1 81.12 90 ILE A O 1
ATOM 712 N N . VAL A 1 91 ? -53.469 -26.969 28.906 1 82.69 91 VAL A N 1
ATOM 713 C CA . VAL A 1 91 ? -52.469 -27.75 28.219 1 82.69 91 VAL A CA 1
ATOM 714 C C . VAL A 1 91 ? -52.125 -27.094 26.875 1 82.69 91 VAL A C 1
ATOM 716 O O . VAL A 1 91 ? -50.969 -26.953 26.531 1 82.69 91 VAL A O 1
ATOM 719 N N . ALA A 1 92 ? -53.094 -26.625 26.219 1 81.12 92 ALA A N 1
ATOM 720 C CA . ALA A 1 92 ? -52.906 -25.969 24.938 1 81.12 92 ALA A CA 1
ATOM 721 C C . ALA A 1 92 ? -52.125 -24.656 25.109 1 81.12 92 ALA A C 1
ATOM 723 O O . ALA A 1 92 ? -51.25 -24.344 24.312 1 81.12 92 ALA A O 1
ATOM 724 N N . ASP A 1 93 ? -52.438 -23.984 26.109 1 80 93 ASP A N 1
ATOM 725 C CA . ASP A 1 93 ? -51.75 -22.734 26.422 1 80 93 ASP A CA 1
ATOM 726 C C . ASP A 1 93 ? -50.312 -22.969 26.797 1 80 93 ASP A C 1
ATOM 728 O O . ASP A 1 93 ? -49.406 -22.25 26.344 1 80 93 ASP A O 1
ATOM 732 N N . LEU A 1 94 ? -50.125 -23.938 27.609 1 80.31 94 LEU A N 1
ATOM 733 C CA . LEU A 1 94 ? -48.75 -24.25 28.047 1 80.31 94 LEU A CA 1
ATOM 734 C C . LEU A 1 94 ? -47.938 -24.766 26.875 1 80.31 94 LEU A C 1
ATOM 736 O O . LEU A 1 94 ? -46.75 -24.422 26.734 1 80.31 94 LEU A O 1
ATOM 740 N N . LYS A 1 95 ? -48.5 -25.484 26.031 1 78.38 95 LYS A N 1
ATOM 741 C CA . LYS A 1 95 ? -47.844 -25.969 24.828 1 78.38 95 LYS A CA 1
ATOM 742 C C . LYS A 1 95 ? -47.469 -24.812 23.891 1 78.38 95 LYS A C 1
ATOM 744 O O . LYS A 1 95 ? -46.406 -24.781 23.312 1 78.38 95 LYS A O 1
ATOM 749 N N . ARG A 1 96 ? -48.344 -23.938 23.797 1 74.44 96 ARG A N 1
ATOM 750 C CA . ARG A 1 96 ? -48.094 -22.75 22.953 1 74.44 96 ARG A CA 1
ATOM 751 C C . ARG A 1 96 ? -46.938 -21.922 23.5 1 74.44 96 ARG A C 1
ATOM 753 O O . ARG A 1 96 ? -46.125 -21.422 22.734 1 74.44 96 ARG A O 1
ATOM 760 N N . LYS A 1 97 ? -46.938 -21.859 24.734 1 66.69 97 LYS A N 1
ATOM 761 C CA . LYS A 1 97 ? -45.844 -21.109 25.375 1 66.69 97 LYS A CA 1
ATOM 762 C C . LYS A 1 97 ? -44.5 -21.797 25.141 1 66.69 97 LYS A C 1
ATOM 764 O O . LYS A 1 97 ? -43.5 -21.141 24.859 1 66.69 97 LYS A O 1
ATOM 769 N N . ILE A 1 98 ? -44.531 -23.047 25.328 1 66.88 98 ILE A N 1
ATOM 770 C CA . ILE A 1 98 ? -43.312 -23.812 25.109 1 66.88 98 ILE A CA 1
ATOM 771 C C . ILE A 1 98 ? -42.906 -23.734 23.625 1 66.88 98 ILE A C 1
ATOM 773 O O . ILE A 1 98 ? -41.75 -23.594 23.312 1 66.88 98 ILE A O 1
ATOM 777 N N . HIS A 1 99 ? -43.875 -23.797 22.844 1 65.81 99 HIS A N 1
ATOM 778 C CA . HIS A 1 99 ? -43.594 -23.688 21.406 1 65.81 99 HIS A CA 1
ATOM 779 C C . HIS A 1 99 ? -43.062 -22.312 21.062 1 65.81 99 HIS A C 1
ATOM 781 O O . HIS A 1 99 ? -42.188 -22.172 20.219 1 65.81 99 HIS A O 1
ATOM 787 N N . ARG A 1 100 ? -43.625 -21.422 21.688 1 59.5 100 ARG A N 1
ATOM 788 C CA . ARG A 1 100 ? -43.156 -20.062 21.5 1 59.5 100 ARG A CA 1
ATOM 789 C C . ARG A 1 100 ? -41.719 -19.906 22.016 1 59.5 100 ARG A C 1
ATOM 791 O O . ARG A 1 100 ? -40.906 -19.234 21.375 1 59.5 100 ARG A O 1
ATOM 798 N N . GLN A 1 101 ? -41.531 -20.422 23.188 1 57.66 101 GLN A N 1
ATOM 799 C CA . GLN A 1 101 ? -40.188 -20.406 23.734 1 57.66 101 GLN A CA 1
ATOM 800 C C . GLN A 1 101 ? -39.219 -21.203 22.859 1 57.66 101 GLN A C 1
ATOM 802 O O . GLN A 1 101 ? -38.094 -20.781 22.656 1 57.66 101 GLN A O 1
ATOM 807 N N . GLN A 1 102 ? -39.656 -22.312 22.516 1 56.06 102 GLN A N 1
ATOM 808 C CA . GLN A 1 102 ? -38.875 -23.141 21.609 1 56.06 102 GLN A CA 1
ATOM 809 C C . GLN A 1 102 ? -38.656 -22.438 20.266 1 56.06 102 GLN A C 1
ATOM 811 O O . GLN A 1 102 ? -37.562 -22.516 19.688 1 56.06 102 GLN A O 1
ATOM 816 N N . SER A 1 103 ? -39.656 -21.797 19.844 1 55.19 103 SER A N 1
ATOM 817 C CA . SER A 1 103 ? -39.531 -21.031 18.609 1 55.19 103 SER A CA 1
ATOM 818 C C . SER A 1 103 ? -38.562 -19.875 18.766 1 55.19 103 SER A C 1
ATOM 820 O O . SER A 1 103 ? -37.781 -19.578 17.844 1 55.19 103 SER A O 1
ATOM 822 N N . PHE A 1 104 ? -38.719 -19.312 19.938 1 48.91 104 PHE A N 1
ATOM 823 C CA . PHE A 1 104 ? -37.75 -18.25 20.234 1 48.91 104 PHE A CA 1
ATOM 824 C C . PHE A 1 104 ? -36.344 -18.781 20.266 1 48.91 104 PHE A C 1
ATOM 826 O O . PHE A 1 104 ? -35.406 -18.125 19.781 1 48.91 104 PHE A O 1
ATOM 833 N N . PHE A 1 105 ? -36.219 -19.922 20.953 1 46.84 105 PHE A N 1
ATOM 834 C CA . PHE A 1 105 ? -34.906 -20.562 21.016 1 46.84 105 PHE A CA 1
ATOM 835 C C . PHE A 1 105 ? -34.438 -21 19.625 1 46.84 105 PHE A C 1
ATOM 837 O O . PHE A 1 105 ? -33.281 -20.875 19.281 1 46.84 105 PHE A O 1
ATOM 844 N N . THR A 1 106 ? -35.375 -21.531 18.922 1 54.09 106 THR A N 1
ATOM 845 C CA . THR A 1 106 ? -35.062 -21.969 17.562 1 54.09 106 THR A CA 1
ATOM 846 C C . THR A 1 106 ? -34.688 -20.766 16.688 1 54.09 106 THR A C 1
ATOM 848 O O . THR A 1 106 ? -33.781 -20.828 15.883 1 54.09 106 THR A O 1
ATOM 851 N N . LYS A 1 107 ? -35.5 -19.703 16.891 1 55.78 107 LYS A N 1
ATOM 852 C CA . LYS A 1 107 ? -35.219 -18.484 16.141 1 55.78 107 LYS A CA 1
ATOM 853 C C . LYS A 1 107 ? -33.875 -17.906 16.531 1 55.78 107 LYS A C 1
ATOM 855 O O . LYS A 1 107 ? -33.094 -17.453 15.664 1 55.78 107 LYS A O 1
ATOM 860 N N . ALA A 1 108 ? -33.688 -17.906 17.828 1 55.31 108 ALA A N 1
ATOM 861 C CA . ALA A 1 108 ? -32.406 -17.406 18.312 1 55.31 108 ALA A CA 1
ATOM 862 C C . ALA A 1 108 ? -31.25 -18.25 17.781 1 55.31 108 ALA A C 1
ATOM 864 O O . ALA A 1 108 ? -30.203 -17.719 17.406 1 55.31 108 ALA A O 1
ATOM 865 N N . THR A 1 109 ? -31.5 -19.547 17.828 1 61.44 109 THR A N 1
ATOM 866 C CA . THR A 1 109 ? -30.469 -20.453 17.328 1 61.44 109 THR A CA 1
ATOM 867 C C . THR A 1 109 ? -30.266 -20.266 15.828 1 61.44 109 THR A C 1
ATOM 869 O O . THR A 1 109 ? -29.125 -20.297 15.344 1 61.44 109 THR A O 1
ATOM 872 N N . THR A 1 110 ? -31.359 -19.953 15.211 1 74.75 110 THR A N 1
ATOM 873 C CA . THR A 1 110 ? -31.266 -19.75 13.766 1 74.75 110 THR A CA 1
ATOM 874 C C . THR A 1 110 ? -30.562 -18.438 13.453 1 74.75 110 THR A C 1
ATOM 876 O O . THR A 1 110 ? -29.766 -18.359 12.516 1 74.75 110 THR A O 1
ATOM 879 N N . THR A 1 111 ? -30.812 -17.5 14.367 1 80 111 THR A N 1
ATOM 880 C CA . THR A 1 111 ? -30.172 -16.203 14.141 1 80 111 THR A CA 1
ATOM 881 C C . THR A 1 111 ? -28.672 -16.281 14.414 1 80 111 THR A C 1
ATOM 883 O O . THR A 1 111 ? -27.875 -15.656 13.703 1 80 111 THR A O 1
ATOM 886 N N . GLN A 1 112 ? -28.406 -17.031 15.406 1 83.81 112 GLN A N 1
ATOM 887 C CA . GLN A 1 112 ? -26.984 -17.188 15.742 1 83.81 112 GLN A CA 1
ATOM 888 C C . GLN A 1 112 ? -26.234 -17.922 14.625 1 83.81 112 GLN A C 1
ATOM 890 O O . GLN A 1 112 ? -25.109 -17.547 14.289 1 83.81 112 GLN A O 1
ATOM 895 N N . GLU A 1 113 ? -26.906 -18.922 14.133 1 88.38 113 GLU A N 1
ATOM 896 C CA . GLU A 1 113 ? -26.297 -19.656 13.023 1 88.38 113 GLU A CA 1
ATOM 897 C C . GLU A 1 113 ? -26.141 -18.766 11.797 1 88.38 113 GLU A C 1
ATOM 899 O O . GLU A 1 113 ? -25.141 -18.844 11.086 1 88.38 113 GLU A O 1
ATOM 904 N N . SER A 1 114 ? -27.156 -18 11.609 1 90.94 114 SER A N 1
ATOM 905 C CA . SER A 1 114 ? -27.109 -17.078 10.469 1 90.94 114 SER A CA 1
ATOM 906 C C . SER A 1 114 ? -26.031 -16.031 10.641 1 90.94 114 SER A C 1
ATOM 908 O O . SER A 1 114 ? -25.328 -15.68 9.688 1 90.94 114 SER A O 1
ATOM 910 N N . SER A 1 115 ? -25.906 -15.562 11.82 1 93.69 115 SER A N 1
ATOM 911 C CA . SER A 1 115 ? -24.875 -14.578 12.117 1 93.69 115 SER A CA 1
ATOM 912 C C . SER A 1 115 ? -23.484 -15.18 11.93 1 93.69 115 SER A C 1
ATOM 914 O O . SER A 1 115 ? -22.594 -14.516 11.398 1 93.69 115 SER A O 1
ATOM 916 N N . LEU A 1 116 ? -23.375 -16.344 12.375 1 94.31 116 LEU A N 1
ATOM 917 C CA . LEU A 1 116 ? -22.094 -17.031 12.219 1 94.31 116 LEU A CA 1
ATOM 918 C C . LEU A 1 116 ? -21.781 -17.281 10.75 1 94.31 116 LEU A C 1
ATOM 920 O O . LEU A 1 116 ? -20.641 -17.078 10.312 1 94.31 116 LEU A O 1
ATOM 924 N N . LYS A 1 117 ? -22.75 -17.734 10.047 1 95.19 117 LYS A N 1
ATOM 925 C CA . LYS A 1 117 ? -22.594 -17.953 8.609 1 95.19 117 LYS A CA 1
ATOM 926 C C . LYS A 1 117 ? -22.203 -16.656 7.906 1 95.19 117 LYS A C 1
ATOM 928 O O . LYS A 1 117 ? -21.297 -16.656 7.059 1 95.19 117 LYS A O 1
ATOM 933 N N . ALA A 1 118 ? -22.875 -15.594 8.234 1 96.12 118 ALA A N 1
ATOM 934 C CA . ALA A 1 118 ? -22.562 -14.289 7.652 1 96.12 118 ALA A CA 1
ATOM 935 C C . ALA A 1 118 ? -21.125 -13.883 7.957 1 96.12 118 ALA A C 1
ATOM 937 O O . ALA A 1 118 ? -20.438 -13.32 7.102 1 96.12 118 ALA A O 1
ATOM 938 N N . SER A 1 119 ? -20.688 -14.141 9.148 1 96.94 119 SER A N 1
ATOM 939 C CA . SER A 1 119 ? -19.328 -13.82 9.57 1 96.94 119 SER A CA 1
ATOM 940 C C . SER A 1 119 ? -18.297 -14.562 8.719 1 96.94 119 SER A C 1
ATOM 942 O O . SER A 1 119 ? -17.297 -13.977 8.289 1 96.94 119 SER A O 1
ATOM 944 N N . TYR A 1 120 ? -18.562 -15.82 8.445 1 97.25 120 TYR A N 1
ATOM 945 C CA . TYR A 1 120 ? -17.641 -16.625 7.641 1 97.25 120 TYR A CA 1
ATOM 946 C C . TYR A 1 120 ? -17.641 -16.172 6.188 1 97.25 120 TYR A C 1
ATOM 948 O O . TYR A 1 120 ? -16.578 -16.109 5.555 1 97.25 120 TYR A O 1
ATOM 956 N N . VAL A 1 121 ? -18.781 -15.852 5.723 1 96.56 121 VAL A N 1
ATOM 957 C CA . VAL A 1 121 ? -18.891 -15.461 4.32 1 96.56 121 VAL A CA 1
ATOM 958 C C . VAL A 1 121 ? -18.141 -14.156 4.086 1 96.56 121 VAL A C 1
ATOM 960 O O . VAL A 1 121 ? -17.406 -14.023 3.1 1 96.56 121 VAL A O 1
ATOM 963 N N . VAL A 1 122 ? -18.312 -13.188 4.961 1 97.25 122 VAL A N 1
ATOM 964 C CA . VAL A 1 122 ? -17.625 -11.906 4.832 1 97.25 122 VAL A CA 1
ATOM 965 C C . VAL A 1 122 ? -16.125 -12.109 4.969 1 97.25 122 VAL A C 1
ATOM 967 O O . VAL A 1 122 ? -15.336 -11.531 4.215 1 97.25 122 VAL A O 1
ATOM 970 N N . SER A 1 123 ? -15.734 -12.906 5.938 1 97.31 123 SER A N 1
ATOM 971 C CA . SER A 1 123 ? -14.312 -13.172 6.148 1 97.31 123 SER A CA 1
ATOM 972 C C . SER A 1 123 ? -13.68 -13.812 4.914 1 97.31 123 SER A C 1
ATOM 974 O O . SER A 1 123 ? -12.562 -13.469 4.539 1 97.31 123 SER A O 1
ATOM 976 N N . LEU A 1 124 ? -14.367 -14.75 4.309 1 97.06 124 LEU A N 1
ATOM 977 C CA . LEU A 1 124 ? -13.891 -15.398 3.092 1 97.06 124 LEU A CA 1
ATOM 978 C C . LEU A 1 124 ? -13.734 -14.391 1.961 1 97.06 124 LEU A C 1
ATOM 980 O O . LEU A 1 124 ? -12.734 -14.406 1.237 1 97.06 124 LEU A O 1
ATOM 984 N N . GLU A 1 125 ? -14.734 -13.523 1.881 1 95.62 125 GLU A N 1
ATOM 985 C CA . GLU A 1 125 ? -14.672 -12.508 0.832 1 95.62 125 GLU A CA 1
ATOM 986 C C . GLU A 1 125 ? -13.492 -11.57 1.037 1 95.62 125 GLU A C 1
ATOM 988 O O . GLU A 1 125 ? -12.828 -11.172 0.073 1 95.62 125 GLU A O 1
ATOM 993 N N . LEU A 1 126 ? -13.25 -11.164 2.205 1 95.62 126 LEU A N 1
ATOM 994 C CA . LEU A 1 126 ? -12.125 -10.289 2.52 1 95.62 126 LEU A CA 1
ATOM 995 C C . LEU A 1 126 ? -10.805 -10.961 2.174 1 95.62 126 LEU A C 1
ATOM 997 O O . LEU A 1 126 ? -9.906 -10.336 1.602 1 95.62 126 LEU A O 1
ATOM 1001 N N . ALA A 1 127 ? -10.664 -12.203 2.521 1 95.38 127 ALA A N 1
ATOM 1002 C CA . ALA A 1 127 ? -9.445 -12.953 2.236 1 95.38 127 ALA A CA 1
ATOM 1003 C C . ALA A 1 127 ? -9.219 -13.078 0.733 1 95.38 127 ALA A C 1
ATOM 1005 O O . ALA A 1 127 ? -8.102 -12.875 0.248 1 95.38 127 ALA A O 1
ATOM 1006 N N . LYS A 1 128 ? -10.234 -13.414 0.01 1 93.94 128 LYS A N 1
ATOM 1007 C CA . LYS A 1 128 ? -10.125 -13.57 -1.438 1 93.94 128 LYS A CA 1
ATOM 1008 C C . LYS A 1 128 ? -9.797 -12.242 -2.115 1 93.94 128 LYS A C 1
ATOM 1010 O O . LYS A 1 128 ? -9.086 -12.219 -3.123 1 93.94 128 LYS A O 1
ATOM 1015 N N . ALA A 1 129 ? -10.328 -11.195 -1.532 1 93 129 ALA A N 1
ATOM 1016 C CA . ALA A 1 129 ? -10.086 -9.867 -2.09 1 93 129 ALA A CA 1
ATOM 1017 C C . ALA A 1 129 ? -8.766 -9.297 -1.588 1 93 129 ALA A C 1
ATOM 1019 O O . ALA A 1 129 ? -8.375 -8.188 -1.974 1 93 129 ALA A O 1
ATOM 1020 N N . LYS A 1 130 ? -8.062 -10 -0.742 1 92.75 130 LYS A N 1
ATOM 1021 C CA . LYS A 1 130 ? -6.75 -9.625 -0.219 1 92.75 130 LYS A CA 1
ATOM 1022 C C . LYS A 1 130 ? -6.824 -8.328 0.578 1 92.75 130 LYS A C 1
ATOM 1024 O O . LYS A 1 130 ? -5.945 -7.473 0.466 1 92.75 130 LYS A O 1
ATOM 1029 N N . LYS A 1 131 ? -7.914 -8.125 1.284 1 93.94 131 LYS A N 1
ATOM 1030 C CA . LYS A 1 131 ? -8.109 -6.922 2.086 1 93.94 131 LYS A CA 1
ATOM 1031 C C . LYS A 1 131 ? -7.688 -7.148 3.533 1 93.94 131 LYS A C 1
ATOM 1033 O O . LYS A 1 131 ? -7.625 -8.289 3.994 1 93.94 131 LYS A O 1
ATOM 1038 N N . PRO A 1 132 ? -7.359 -6.055 4.266 1 93.19 132 PRO A N 1
ATOM 1039 C CA . PRO A 1 132 ? -7.035 -6.203 5.684 1 93.19 132 PRO A CA 1
ATOM 1040 C C . PRO A 1 132 ? -8.172 -6.836 6.488 1 93.19 132 PRO A C 1
ATOM 1042 O O . PRO A 1 132 ? -9.344 -6.57 6.219 1 93.19 132 PRO A O 1
ATOM 1045 N N . LEU A 1 133 ? -7.809 -7.566 7.48 1 93.88 133 LEU A N 1
ATOM 1046 C CA . LEU A 1 133 ? -8.781 -8.289 8.289 1 93.88 133 LEU A CA 1
ATOM 1047 C C . LEU A 1 133 ? -9.625 -7.328 9.117 1 93.88 133 LEU A C 1
ATOM 1049 O O . LEU A 1 133 ? -10.75 -7.66 9.508 1 93.88 133 LEU A O 1
ATOM 1053 N N . SER A 1 134 ? -9.117 -6.176 9.344 1 93.44 134 SER A N 1
ATOM 1054 C CA . SER A 1 134 ? -9.844 -5.172 10.117 1 93.44 134 SER A CA 1
ATOM 1055 C C . SER A 1 134 ? -10.961 -4.543 9.297 1 93.44 134 SER A C 1
ATOM 1057 O O . SER A 1 134 ? -11.836 -3.867 9.844 1 93.44 134 SER A O 1
ATOM 1059 N N . ASP A 1 135 ? -10.953 -4.754 8.008 1 95.12 135 ASP A N 1
ATOM 1060 C CA . ASP A 1 135 ? -11.961 -4.156 7.129 1 95.12 135 ASP A CA 1
ATOM 1061 C C . ASP A 1 135 ? -13.336 -4.773 7.367 1 95.12 135 ASP A C 1
ATOM 1063 O O . ASP A 1 135 ? -14.344 -4.258 6.887 1 95.12 135 ASP A O 1
ATOM 1067 N N . GLY A 1 136 ? -13.328 -5.875 8.086 1 95.62 136 GLY A N 1
ATOM 1068 C CA . GLY A 1 136 ? -14.609 -6.477 8.422 1 95.62 136 GLY A CA 1
ATOM 1069 C C . GLY A 1 136 ? -15.562 -5.516 9.109 1 95.62 136 GLY A C 1
ATOM 1070 O O . GLY A 1 136 ? -16.766 -5.52 8.836 1 95.62 136 GLY A O 1
ATOM 1071 N N . GLU A 1 137 ? -15.094 -4.684 9.906 1 95.31 137 GLU A N 1
ATOM 1072 C CA . GLU A 1 137 ? -15.914 -3.713 10.625 1 95.31 137 GLU A CA 1
ATOM 1073 C C . GLU A 1 137 ? -16.5 -2.674 9.68 1 95.31 137 GLU A C 1
ATOM 1075 O O . GLU A 1 137 ? -17.641 -2.25 9.852 1 95.31 137 GLU A O 1
ATOM 1080 N N . MET A 1 138 ? -15.75 -2.279 8.797 1 95.31 138 MET A N 1
ATOM 1081 C CA . MET A 1 138 ? -16.234 -1.327 7.805 1 95.31 138 MET A CA 1
ATOM 1082 C C . MET A 1 138 ? -17.344 -1.944 6.961 1 95.31 138 MET A C 1
ATOM 1084 O O . MET A 1 138 ? -18.375 -1.3 6.703 1 95.31 138 MET A O 1
ATOM 1088 N N . VAL A 1 139 ? -17.109 -3.188 6.512 1 96.62 139 VAL A N 1
ATOM 1089 C CA . VAL A 1 139 ? -18.125 -3.891 5.73 1 96.62 139 VAL A CA 1
ATOM 1090 C C . VAL A 1 139 ? -19.406 -3.996 6.535 1 96.62 139 VAL A C 1
ATOM 1092 O O . VAL A 1 139 ? -20.5 -3.785 5.996 1 96.62 139 VAL A O 1
ATOM 1095 N N . LYS A 1 140 ? -19.266 -4.312 7.797 1 96.06 140 LYS A N 1
ATOM 1096 C CA . LYS A 1 140 ? -20.422 -4.406 8.68 1 96.06 140 LYS A CA 1
ATOM 1097 C C . LYS A 1 140 ? -21.172 -3.078 8.758 1 96.06 140 LYS A C 1
ATOM 1099 O O . LYS A 1 140 ? -22.391 -3.037 8.633 1 96.06 140 LYS A O 1
ATOM 1104 N N . ARG A 1 141 ? -20.484 -2.012 8.977 1 95.69 141 ARG A N 1
ATOM 1105 C CA . ARG A 1 141 ? -21.094 -0.688 9.055 1 95.69 141 ARG A CA 1
ATOM 1106 C C . ARG A 1 141 ? -21.828 -0.344 7.766 1 95.69 141 ARG A C 1
ATOM 1108 O O . ARG A 1 141 ? -22.953 0.181 7.801 1 95.69 141 ARG A O 1
ATOM 1115 N N . CYS A 1 142 ? -21.188 -0.642 6.641 1 96.12 142 CYS A N 1
ATOM 1116 C CA . CYS A 1 142 ? -21.812 -0.376 5.352 1 96.12 142 CYS A CA 1
ATOM 1117 C C . CYS A 1 142 ? -23.109 -1.176 5.199 1 96.12 142 CYS A C 1
ATOM 1119 O O . CYS A 1 142 ? -24.125 -0.64 4.758 1 96.12 142 CYS A O 1
ATOM 1121 N N . ALA A 1 143 ? -23.031 -2.436 5.562 1 95.94 143 ALA A N 1
ATOM 1122 C CA . ALA A 1 143 ? -24.203 -3.303 5.426 1 95.94 143 ALA A CA 1
ATOM 1123 C C . ALA A 1 143 ? -25.344 -2.824 6.312 1 95.94 143 ALA A C 1
ATOM 1125 O O . ALA A 1 143 ? -26.5 -2.812 5.887 1 95.94 143 ALA A O 1
ATOM 1126 N N . VAL A 1 144 ? -25.031 -2.451 7.531 1 95.44 144 VAL A N 1
ATOM 1127 C CA . VAL A 1 144 ? -26.031 -1.945 8.469 1 95.44 144 VAL A CA 1
ATOM 1128 C C . VAL A 1 144 ? -26.688 -0.682 7.902 1 95.44 144 VAL A C 1
ATOM 1130 O O . VAL A 1 144 ? -27.906 -0.55 7.906 1 95.44 144 VAL A O 1
ATOM 1133 N N . GLU A 1 145 ? -25.859 0.193 7.406 1 94.25 145 GLU A N 1
ATOM 1134 C CA . GLU A 1 145 ? -26.359 1.453 6.871 1 94.25 145 GLU A CA 1
ATOM 1135 C C . GLU A 1 145 ? -27.172 1.224 5.605 1 94.25 145 GLU A C 1
ATOM 1137 O O . GLU A 1 145 ? -28.141 1.949 5.34 1 94.25 145 GLU A O 1
ATOM 1142 N N . MET A 1 146 ? -26.797 0.249 4.801 1 94.44 146 MET A N 1
ATOM 1143 C CA . MET A 1 146 ? -27.578 -0.097 3.623 1 94.44 146 MET A CA 1
ATOM 1144 C C . MET A 1 146 ? -28.984 -0.569 4.02 1 94.44 146 MET A C 1
ATOM 1146 O O . MET A 1 146 ? -29.969 -0.17 3.406 1 94.44 146 MET A O 1
ATOM 1150 N N . ASP A 1 147 ? -29.047 -1.373 5.055 1 93.88 147 ASP A N 1
ATOM 1151 C CA . ASP A 1 147 ? -30.328 -1.83 5.555 1 93.88 147 ASP A CA 1
ATOM 1152 C C . ASP A 1 147 ? -31.188 -0.653 6.012 1 93.88 147 ASP A C 1
ATOM 1154 O O . ASP A 1 147 ? -32.406 -0.607 5.727 1 93.88 147 ASP A O 1
ATOM 1158 N N . LYS A 1 148 ? -30.594 0.211 6.676 1 92.69 148 LYS A N 1
ATOM 1159 C CA . LYS A 1 148 ? -31.312 1.389 7.152 1 92.69 148 LYS A CA 1
ATOM 1160 C C . LYS A 1 148 ? -31.828 2.225 5.984 1 92.69 148 LYS A C 1
ATOM 1162 O O . LYS A 1 148 ? -32.906 2.787 6.051 1 92.69 148 LYS A O 1
ATOM 1167 N N . ALA A 1 149 ? -31.031 2.357 5.004 1 92.19 149 ALA A N 1
ATOM 1168 C CA . ALA A 1 149 ? -31.438 3.111 3.818 1 92.19 149 ALA A CA 1
ATOM 1169 C C . ALA A 1 149 ? -32.688 2.504 3.184 1 92.19 149 ALA A C 1
ATOM 1171 O O . ALA A 1 149 ? -33.531 3.225 2.65 1 92.19 149 ALA A O 1
ATOM 1172 N N . PHE A 1 150 ? -32.812 1.175 3.268 1 91.44 150 PHE A N 1
ATOM 1173 C CA . PHE A 1 150 ? -33.969 0.493 2.717 1 91.44 150 PHE A CA 1
ATOM 1174 C C . PHE A 1 150 ? -35.094 0.42 3.746 1 91.44 150 PHE A C 1
ATOM 1176 O O . PHE A 1 150 ? -36.125 -0.166 3.484 1 91.44 150 PHE A O 1
ATOM 1183 N N . GLY A 1 151 ? -34.812 0.944 4.926 1 88.5 151 GLY A N 1
ATOM 1184 C CA . GLY A 1 151 ? -35.844 1.04 5.953 1 88.5 151 GLY A CA 1
ATOM 1185 C C . GLY A 1 151 ? -36.031 -0.252 6.723 1 88.5 151 GLY A C 1
ATOM 1186 O O . GLY A 1 151 ? -37.125 -0.484 7.297 1 88.5 151 GLY A O 1
ATOM 1187 N N . ASP A 1 152 ? -35.156 -1.123 6.602 1 89.38 152 ASP A N 1
ATOM 1188 C CA . ASP A 1 152 ? -35.25 -2.383 7.332 1 89.38 152 ASP A CA 1
ATOM 1189 C C . ASP A 1 152 ? -34.438 -2.332 8.617 1 89.38 152 ASP A C 1
ATOM 1191 O O . ASP A 1 152 ? -33.344 -2.896 8.688 1 89.38 152 ASP A O 1
ATOM 1195 N N . ASP A 1 153 ? -34.938 -1.935 9.617 1 88.88 153 ASP A N 1
ATOM 1196 C CA . ASP A 1 153 ? -34.25 -1.748 10.891 1 88.88 153 ASP A CA 1
ATOM 1197 C C . ASP A 1 153 ? -34.031 -3.084 11.594 1 88.88 153 ASP A C 1
ATOM 1199 O O . ASP A 1 153 ? -33.062 -3.244 12.328 1 88.88 153 ASP A O 1
ATOM 1203 N N . ASN A 1 154 ? -34.875 -3.959 11.32 1 88 154 ASN A N 1
ATOM 1204 C CA . ASN A 1 154 ? -34.719 -5.273 11.93 1 88 154 ASN A CA 1
ATOM 1205 C C . ASN A 1 154 ? -33.5 -5.988 11.391 1 88 154 ASN A C 1
ATOM 1207 O O . ASN A 1 154 ? -32.719 -6.562 12.156 1 88 154 ASN A O 1
ATOM 1211 N N . MET A 1 155 ? -33.438 -5.938 10.141 1 90.06 155 MET A N 1
ATOM 1212 C CA . MET A 1 155 ? -32.281 -6.57 9.539 1 90.06 155 MET A CA 1
ATOM 1213 C C . MET A 1 155 ? -31 -5.844 9.953 1 90.06 155 MET A C 1
ATOM 1215 O O . MET A 1 155 ? -29.953 -6.473 10.125 1 90.06 155 MET A O 1
ATOM 1219 N N . ALA A 1 156 ? -31.062 -4.559 10.078 1 92.62 156 ALA A N 1
ATOM 1220 C CA . ALA A 1 156 ? -29.922 -3.779 10.539 1 92.62 156 ALA A CA 1
ATOM 1221 C C . ALA A 1 156 ? -29.453 -4.262 11.914 1 92.62 156 ALA A C 1
ATOM 1223 O O . ALA A 1 156 ? -28.25 -4.355 12.164 1 92.62 156 ALA A O 1
ATOM 1224 N N . LYS A 1 157 ? -30.359 -4.555 12.734 1 91.56 157 LYS A N 1
ATOM 1225 C CA . LYS A 1 157 ? -30.031 -5.078 14.062 1 91.56 157 LYS A CA 1
ATOM 1226 C C . LYS A 1 157 ? -29.391 -6.461 13.961 1 91.56 157 LYS A C 1
ATOM 1228 O O . LYS A 1 157 ? -28.469 -6.781 14.703 1 91.56 157 LYS A O 1
ATOM 1233 N N . ASN A 1 158 ? -29.969 -7.27 13.07 1 91 158 ASN A N 1
ATOM 1234 C CA . ASN A 1 158 ? -29.375 -8.578 12.828 1 91 158 ASN A CA 1
ATOM 1235 C C . ASN A 1 158 ? -27.922 -8.461 12.391 1 91 158 ASN A C 1
ATOM 1237 O O . ASN A 1 158 ? -27.062 -9.203 12.859 1 91 158 ASN A O 1
ATOM 1241 N N . PHE A 1 159 ? -27.641 -7.527 11.547 1 93.94 159 PHE A N 1
ATOM 1242 C CA . PHE A 1 159 ? -26.297 -7.336 11.023 1 93.94 159 PHE A CA 1
ATOM 1243 C C . PHE A 1 159 ? -25.359 -6.867 12.117 1 93.94 159 PHE A C 1
ATOM 1245 O O . PHE A 1 159 ? -24.156 -7.164 12.086 1 93.94 159 PHE A O 1
ATOM 1252 N N . GLU A 1 160 ? -25.875 -6.148 13.062 1 92.88 160 GLU A N 1
ATOM 1253 C CA . GLU A 1 160 ? -25.062 -5.688 14.18 1 92.88 160 GLU A CA 1
ATOM 1254 C C . GLU A 1 160 ? -24.578 -6.859 15.031 1 92.88 160 GLU A C 1
ATOM 1256 O O . GLU A 1 160 ? -23.531 -6.766 15.695 1 92.88 160 GLU A O 1
ATOM 1261 N N . THR A 1 161 ? -25.234 -7.941 14.93 1 91.88 161 THR A N 1
ATOM 1262 C CA . THR A 1 161 ? -24.859 -9.109 15.727 1 91.88 161 THR A CA 1
ATOM 1263 C C . THR A 1 161 ? -23.719 -9.867 15.062 1 91.88 161 THR A C 1
ATOM 1265 O O . THR A 1 161 ? -23.078 -10.719 15.688 1 91.88 161 THR A O 1
ATOM 1268 N N . VAL A 1 162 ? -23.484 -9.633 13.852 1 94.94 162 VAL A N 1
ATOM 1269 C CA . VAL A 1 162 ? -22.438 -10.328 13.133 1 94.94 162 VAL A CA 1
ATOM 1270 C C . VAL A 1 162 ? -21.062 -9.867 13.633 1 94.94 162 VAL A C 1
ATOM 1272 O O . VAL A 1 162 ? -20.766 -8.672 13.609 1 94.94 162 VAL A O 1
ATOM 1275 N N . SER A 1 163 ? -20.234 -10.742 14.109 1 94.56 163 SER A N 1
ATOM 1276 C CA . SER A 1 163 ? -18.922 -10.383 14.609 1 94.56 163 SER A CA 1
ATOM 1277 C C . SER A 1 163 ? -17.891 -10.328 13.477 1 94.56 163 SER A C 1
ATOM 1279 O O . SER A 1 163 ? -17.641 -11.344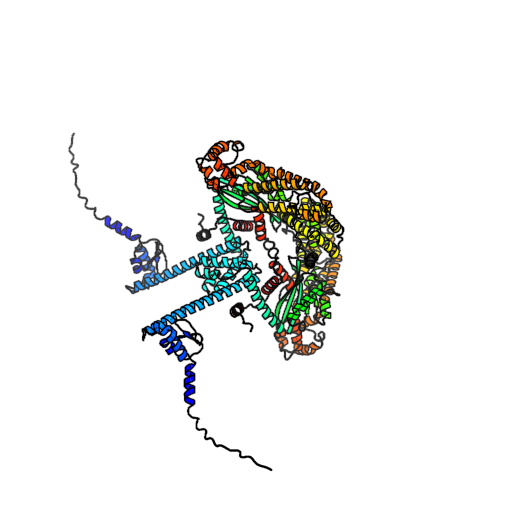 12.82 1 94.56 163 SER A O 1
ATOM 1281 N N . LEU A 1 164 ? -17.344 -9.172 13.32 1 96.56 164 LEU A N 1
ATOM 1282 C CA . LEU A 1 164 ? -16.406 -8.992 12.227 1 96.56 164 LEU A CA 1
ATOM 1283 C C . LEU A 1 164 ? -15.195 -8.172 12.68 1 96.56 164 LEU A C 1
ATOM 1285 O O . LEU A 1 164 ? -14.617 -7.426 11.891 1 96.56 164 LEU A O 1
ATOM 1289 N N . SER A 1 165 ? -14.82 -8.281 13.93 1 94.31 165 SER A N 1
ATOM 1290 C CA . SER A 1 165 ? -13.594 -7.648 14.414 1 94.31 165 SER A CA 1
ATOM 1291 C C . SER A 1 165 ? -12.359 -8.305 13.812 1 94.31 165 SER A C 1
ATOM 1293 O O . SER A 1 165 ? -12.438 -9.422 13.281 1 94.31 165 SER A O 1
ATOM 1295 N N . ARG A 1 166 ? -11.297 -7.633 13.891 1 93.88 166 ARG A N 1
ATOM 1296 C CA . ARG A 1 166 ? -10.055 -8.164 13.352 1 93.88 166 ARG A CA 1
ATOM 1297 C C . ARG A 1 166 ? -9.734 -9.531 13.953 1 93.88 166 ARG A C 1
ATOM 1299 O O . ARG A 1 166 ? -9.344 -10.453 13.242 1 93.88 166 ARG A O 1
ATOM 1306 N N . ARG A 1 167 ? -9.836 -9.609 15.25 1 91.81 167 ARG A N 1
ATOM 1307 C CA . ARG A 1 167 ? -9.547 -10.852 15.953 1 91.81 167 ARG A CA 1
ATOM 1308 C C . ARG A 1 167 ? -10.492 -11.969 15.5 1 91.81 167 ARG A C 1
ATOM 1310 O O . ARG A 1 167 ? -10.055 -13.094 15.258 1 91.81 167 ARG A O 1
ATOM 1317 N N . THR A 1 168 ? -11.773 -11.625 15.391 1 94 168 THR A N 1
ATOM 1318 C CA . THR A 1 168 ? -12.758 -12.617 14.977 1 94 168 THR A CA 1
ATOM 1319 C C . THR A 1 168 ? -12.5 -13.07 13.547 1 94 168 THR A C 1
ATOM 1321 O O . THR A 1 168 ? -12.547 -14.273 13.258 1 94 168 THR A O 1
ATOM 1324 N N . VAL A 1 169 ? -12.312 -12.148 12.672 1 96.12 169 VAL A N 1
ATOM 1325 C CA . VAL A 1 169 ? -12.062 -12.477 11.273 1 96.12 169 VAL A CA 1
ATOM 1326 C C . VAL A 1 169 ? -10.828 -13.359 11.156 1 96.12 169 VAL A C 1
ATOM 1328 O O . VAL A 1 169 ? -10.789 -14.273 10.336 1 96.12 169 VAL A O 1
ATOM 1331 N N . THR A 1 170 ? -9.781 -13.078 11.977 1 94.62 170 THR A N 1
ATOM 1332 C CA . THR A 1 170 ? -8.586 -13.914 11.984 1 94.62 170 THR A CA 1
ATOM 1333 C C . THR A 1 170 ? -8.93 -15.359 12.336 1 94.62 170 THR A C 1
ATOM 1335 O O . THR A 1 170 ? -8.43 -16.297 11.711 1 94.62 170 THR A O 1
ATOM 1338 N N . ARG A 1 171 ? -9.766 -15.531 13.273 1 94.19 171 ARG A N 1
ATOM 1339 C CA . ARG A 1 171 ? -10.195 -16.875 13.68 1 94.19 171 ARG A CA 1
ATOM 1340 C C . ARG A 1 171 ? -10.984 -17.547 12.562 1 94.19 171 ARG A C 1
ATOM 1342 O O . ARG A 1 171 ? -10.82 -18.75 12.32 1 94.19 171 ARG A O 1
ATOM 1349 N N . ARG A 1 172 ? -11.883 -16.797 11.969 1 96.44 172 ARG A N 1
ATOM 1350 C CA . ARG A 1 172 ? -12.656 -17.344 10.859 1 96.44 172 ARG A CA 1
ATOM 1351 C C . ARG A 1 172 ? -11.742 -17.812 9.734 1 96.44 172 ARG A C 1
ATOM 1353 O O . ARG A 1 172 ? -11.969 -18.875 9.141 1 96.44 172 ARG A O 1
ATOM 1360 N N . ILE A 1 173 ? -10.758 -17.047 9.422 1 96.38 173 ILE A N 1
ATOM 1361 C CA . ILE A 1 173 ? -9.805 -17.375 8.367 1 96.38 173 ILE A CA 1
ATOM 1362 C C . ILE A 1 173 ? -9.07 -18.656 8.719 1 96.38 173 ILE A C 1
ATOM 1364 O O . ILE A 1 173 ? -8.836 -19.5 7.852 1 96.38 173 ILE A O 1
ATOM 1368 N N . PHE A 1 174 ? -8.695 -18.75 9.977 1 95.06 174 PHE A N 1
ATOM 1369 C CA . PHE A 1 174 ? -8.047 -19.969 10.445 1 95.06 174 PHE A CA 1
ATOM 1370 C C . PHE A 1 174 ? -8.938 -21.188 10.188 1 95.06 174 PHE A C 1
ATOM 1372 O O . PHE A 1 174 ? -8.469 -22.219 9.68 1 95.06 174 PHE A O 1
ATOM 1379 N N . ASP A 1 175 ? -10.188 -21.078 10.5 1 95.31 175 ASP A N 1
ATOM 1380 C CA . ASP A 1 175 ? -11.133 -22.188 10.305 1 95.31 175 ASP A CA 1
ATOM 1381 C C . ASP A 1 175 ? -11.289 -22.516 8.82 1 95.31 175 ASP A C 1
ATOM 1383 O O . ASP A 1 175 ? -11.359 -23.688 8.445 1 95.31 175 ASP A O 1
ATOM 1387 N N . ILE A 1 176 ? -11.438 -21.516 8.07 1 96.62 176 ILE A N 1
ATOM 1388 C CA . ILE A 1 176 ? -11.594 -21.703 6.629 1 96.62 176 ILE A CA 1
ATOM 1389 C C . ILE A 1 176 ? -10.359 -22.391 6.059 1 96.62 176 ILE A C 1
ATOM 1391 O O . ILE A 1 176 ? -10.477 -23.328 5.262 1 96.62 176 ILE A O 1
ATOM 1395 N N . GLN A 1 177 ? -9.211 -21.922 6.457 1 96.19 177 GLN A N 1
ATOM 1396 C CA . GLN A 1 177 ? -7.965 -22.516 5.977 1 96.19 177 GLN A CA 1
ATOM 1397 C C . GLN A 1 177 ? -7.852 -23.969 6.402 1 96.19 177 GLN A C 1
ATOM 1399 O O . GLN A 1 177 ? -7.363 -24.812 5.641 1 96.19 177 GLN A O 1
ATOM 1404 N N . ASN A 1 178 ? -8.273 -24.25 7.598 1 94.06 178 ASN A N 1
ATOM 1405 C CA . ASN A 1 178 ? -8.273 -25.625 8.062 1 94.06 178 ASN A CA 1
ATOM 1406 C C . ASN A 1 178 ? -9.141 -26.516 7.18 1 94.06 178 ASN A C 1
ATOM 1408 O O . ASN A 1 178 ? -8.805 -27.688 6.941 1 94.06 178 ASN A O 1
ATOM 1412 N N . HIS A 1 179 ? -10.234 -26 6.801 1 94.38 179 HIS A N 1
ATOM 1413 C CA . HIS A 1 179 ? -11.109 -26.703 5.875 1 94.38 179 HIS A CA 1
ATOM 1414 C C . HIS A 1 179 ? -10.414 -26.969 4.547 1 94.38 179 HIS A C 1
ATOM 1416 O O . HIS A 1 179 ? -10.492 -28.078 4.016 1 94.38 179 HIS A O 1
ATOM 1422 N N . VAL A 1 180 ? -9.734 -26.016 4.023 1 96.31 180 VAL A N 1
ATOM 1423 C CA . VAL A 1 180 ? -9.008 -26.141 2.764 1 96.31 180 VAL A CA 1
ATOM 1424 C C . VAL A 1 180 ? -7.883 -27.156 2.916 1 96.31 180 VAL A C 1
ATOM 1426 O O . VAL A 1 180 ? -7.672 -27.984 2.035 1 96.31 180 VAL A O 1
ATOM 1429 N N . GLU A 1 181 ? -7.184 -27.078 4.027 1 95.06 181 GLU A N 1
ATOM 1430 C CA . GLU A 1 181 ? -6.078 -28 4.297 1 95.06 181 GLU A CA 1
ATOM 1431 C C . GLU A 1 181 ? -6.562 -29.438 4.344 1 95.06 181 GLU A C 1
ATOM 1433 O O . GLU A 1 181 ? -5.867 -30.344 3.877 1 95.06 181 GLU A O 1
ATOM 1438 N N . GLY A 1 182 ? -7.727 -29.625 4.941 1 93.69 182 GLY A N 1
ATOM 1439 C CA . GLY A 1 182 ? -8.305 -30.953 4.957 1 93.69 182 GLY A CA 1
ATOM 1440 C C . GLY A 1 182 ? -8.57 -31.516 3.568 1 93.69 182 GLY A C 1
ATOM 1441 O O . GLY A 1 182 ? -8.234 -32.656 3.273 1 93.69 182 GLY A O 1
ATOM 1442 N N . LYS A 1 183 ? -9.117 -30.734 2.803 1 95.31 183 LYS A N 1
ATOM 1443 C CA . LYS A 1 183 ? -9.398 -31.141 1.43 1 95.31 183 LYS A CA 1
ATOM 1444 C C . LYS A 1 183 ? -8.109 -31.344 0.643 1 95.31 183 LYS A C 1
ATOM 1446 O O . LYS A 1 183 ? -8.031 -32.25 -0.197 1 95.31 183 LYS A O 1
ATOM 1451 N N . LEU A 1 184 ? -7.156 -30.531 0.876 1 96.62 184 LEU A N 1
ATOM 1452 C CA . LEU A 1 184 ? -5.863 -30.656 0.209 1 96.62 184 LEU A CA 1
ATOM 1453 C C . LEU A 1 184 ? -5.184 -31.969 0.572 1 96.62 184 LEU A C 1
ATOM 1455 O O . LEU A 1 184 ? -4.578 -32.625 -0.286 1 96.62 184 LEU A O 1
ATOM 1459 N N . ARG A 1 185 ? -5.293 -32.344 1.784 1 95 185 ARG A N 1
ATOM 1460 C CA . ARG A 1 185 ? -4.73 -33.625 2.217 1 95 185 ARG A CA 1
ATOM 1461 C C . ARG A 1 185 ? -5.402 -34.781 1.5 1 95 185 ARG A C 1
ATOM 1463 O O . ARG A 1 185 ? -4.738 -35.75 1.131 1 95 185 ARG A O 1
ATOM 1470 N N . GLU A 1 186 ? -6.633 -34.625 1.358 1 94.75 186 GLU A N 1
ATOM 1471 C CA . GLU A 1 186 ? -7.367 -35.656 0.627 1 94.75 186 GLU A CA 1
ATOM 1472 C C . GLU A 1 186 ? -6.902 -35.75 -0.825 1 94.75 186 GLU A C 1
ATOM 1474 O O . GLU A 1 186 ? -6.715 -36.844 -1.361 1 94.75 186 GLU A O 1
ATOM 1479 N N . ILE A 1 187 ? -6.719 -34.625 -1.43 1 96.44 187 ILE A N 1
ATOM 1480 C CA . ILE A 1 187 ? -6.273 -34.562 -2.816 1 96.44 187 ILE A CA 1
ATOM 1481 C C . ILE A 1 187 ? -4.887 -35.188 -2.947 1 96.44 187 ILE A C 1
ATOM 1483 O O . ILE A 1 187 ? -4.645 -36 -3.855 1 96.44 187 ILE A O 1
ATOM 1487 N N . MET A 1 188 ? -4.02 -34.906 -2.084 1 96.62 188 MET A N 1
ATOM 1488 C CA . MET A 1 188 ? -2.646 -35.406 -2.129 1 96.62 188 MET A CA 1
ATOM 1489 C C . MET A 1 188 ? -2.6 -36.906 -1.875 1 96.62 188 MET A C 1
ATOM 1491 O O . MET A 1 188 ? -1.77 -37.594 -2.449 1 96.62 188 MET A O 1
ATOM 1495 N N . ASN A 1 189 ? -3.512 -37.312 -1.064 1 94.56 189 ASN A N 1
ATOM 1496 C CA . ASN A 1 189 ? -3.58 -38.75 -0.783 1 94.56 189 ASN A CA 1
ATOM 1497 C C . ASN A 1 189 ? -4.133 -39.531 -1.972 1 94.56 189 ASN A C 1
ATOM 1499 O O . ASN A 1 189 ? -3.699 -40.656 -2.24 1 94.56 189 ASN A O 1
ATOM 1503 N N . ASP A 1 190 ? -5.016 -38.969 -2.615 1 94.88 190 ASP A N 1
ATOM 1504 C CA . ASP A 1 190 ? -5.715 -39.625 -3.705 1 94.88 190 ASP A CA 1
ATOM 1505 C C . ASP A 1 190 ? -4.945 -39.5 -5.016 1 94.88 190 ASP A C 1
ATOM 1507 O O . ASP A 1 190 ? -5.227 -40.219 -5.98 1 94.88 190 ASP A O 1
ATOM 1511 N N . CYS A 1 191 ? -3.979 -38.688 -5.133 1 96.88 191 CYS A N 1
ATOM 1512 C CA . CYS A 1 191 ? -3.318 -38.438 -6.406 1 96.88 191 CYS A CA 1
ATOM 1513 C C . CYS A 1 191 ? -2.387 -39.562 -6.785 1 96.88 191 CYS A C 1
ATOM 1515 O O . CYS A 1 191 ? -1.947 -40.344 -5.922 1 96.88 191 CYS A O 1
ATOM 1517 N N . LYS A 1 192 ? -2.188 -39.781 -8.016 1 96.75 192 LYS A N 1
ATOM 1518 C CA . LYS A 1 192 ? -1.243 -40.781 -8.531 1 96.75 192 LYS A CA 1
ATOM 1519 C C . LYS A 1 192 ? 0.161 -40.188 -8.641 1 96.75 192 LYS A C 1
ATOM 1521 O O . LYS A 1 192 ? 1.145 -40.844 -8.312 1 96.75 192 LYS A O 1
ATOM 1526 N N . TYR A 1 193 ? 0.198 -39 -9.156 1 97 193 TYR A N 1
ATOM 1527 C CA . TYR A 1 193 ? 1.452 -38.25 -9.281 1 97 193 TYR A CA 1
ATOM 1528 C C . TYR A 1 193 ? 1.271 -36.781 -8.891 1 97 193 TYR A C 1
ATOM 1530 O O . TYR A 1 193 ? 0.162 -36.25 -8.961 1 97 193 TYR A O 1
ATOM 1538 N N . PHE A 1 194 ? 2.301 -36.156 -8.375 1 96.75 194 PHE A N 1
ATOM 1539 C CA . PHE A 1 194 ? 2.301 -34.719 -8.172 1 96.75 194 PHE A CA 1
ATOM 1540 C C . PHE A 1 194 ? 3.67 -34.125 -8.484 1 96.75 194 PHE A C 1
ATOM 1542 O O . PHE A 1 194 ? 4.664 -34.844 -8.539 1 96.75 194 PHE A O 1
ATOM 1549 N N . SER A 1 195 ? 3.727 -32.969 -8.797 1 95.44 195 SER A N 1
ATOM 1550 C CA . SER A 1 195 ? 4.957 -32.188 -9 1 95.44 195 SER A CA 1
ATOM 1551 C C . SER A 1 195 ? 4.98 -30.938 -8.133 1 95.44 195 SER A C 1
ATOM 1553 O O . SER A 1 195 ? 3.965 -30.562 -7.547 1 95.44 195 SER A O 1
ATOM 1555 N N . LEU A 1 196 ? 6.207 -30.359 -8.016 1 94.75 196 LEU A N 1
ATOM 1556 C CA . LEU A 1 196 ? 6.363 -29.188 -7.164 1 94.75 196 LEU A CA 1
ATOM 1557 C C . LEU A 1 196 ? 6.914 -28 -7.961 1 94.75 196 LEU A C 1
ATOM 1559 O O . LEU A 1 196 ? 7.73 -28.188 -8.867 1 94.75 196 LEU A O 1
ATOM 1563 N N . ALA A 1 197 ? 6.41 -26.906 -7.715 1 92.62 197 ALA A N 1
ATOM 1564 C CA . ALA A 1 197 ? 6.996 -25.641 -8.164 1 92.62 197 ALA A CA 1
ATOM 1565 C C . ALA A 1 197 ? 7.492 -24.812 -6.984 1 92.62 197 ALA A C 1
ATOM 1567 O O . ALA A 1 197 ? 6.73 -24.531 -6.055 1 92.62 197 ALA A O 1
ATOM 1568 N N . LEU A 1 198 ? 8.766 -24.438 -7.016 1 92.62 198 LEU A N 1
ATOM 1569 C CA . LEU A 1 198 ? 9.398 -23.75 -5.902 1 92.62 198 LEU A CA 1
ATOM 1570 C C . LEU A 1 198 ? 9.961 -22.406 -6.352 1 92.62 198 LEU A C 1
ATOM 1572 O O . LEU A 1 198 ? 10.508 -22.297 -7.449 1 92.62 198 LEU A O 1
ATOM 1576 N N . ASP A 1 199 ? 9.734 -21.453 -5.594 1 89.44 199 ASP A N 1
ATOM 1577 C CA . ASP A 1 199 ? 10.359 -20.141 -5.793 1 89.44 199 ASP A CA 1
ATOM 1578 C C . ASP A 1 199 ? 10.43 -19.359 -4.48 1 89.44 199 ASP A C 1
ATOM 1580 O O . ASP A 1 199 ? 9.633 -19.609 -3.568 1 89.44 199 ASP A O 1
ATOM 1584 N N . GLU A 1 200 ? 11.422 -18.609 -4.387 1 89.31 200 GLU A N 1
ATOM 1585 C CA . GLU A 1 200 ? 11.633 -17.844 -3.166 1 89.31 200 GLU A CA 1
ATOM 1586 C C . GLU A 1 200 ? 11.703 -16.344 -3.463 1 89.31 200 GLU A C 1
ATOM 1588 O O . GLU A 1 200 ? 12.281 -15.93 -4.473 1 89.31 200 GLU A O 1
ATOM 1593 N N . SER A 1 201 ? 11.023 -15.523 -2.646 1 86.12 201 SER A N 1
ATOM 1594 C CA . SER A 1 201 ? 11.078 -14.07 -2.758 1 86.12 201 SER A CA 1
ATOM 1595 C C . SER A 1 201 ? 11.07 -13.414 -1.382 1 86.12 201 SER A C 1
ATOM 1597 O O . SER A 1 201 ? 10.578 -14 -0.412 1 86.12 201 SER A O 1
ATOM 1599 N N . THR A 1 202 ? 11.625 -12.242 -1.277 1 86.38 202 THR A N 1
ATOM 1600 C CA . THR A 1 202 ? 11.703 -11.523 -0.008 1 86.38 202 THR A CA 1
ATOM 1601 C C . THR A 1 202 ? 10.484 -10.633 0.186 1 86.38 202 THR A C 1
ATOM 1603 O O . THR A 1 202 ? 10.062 -9.93 -0.738 1 86.38 202 THR A O 1
ATOM 1606 N N . ASP A 1 203 ? 9.922 -10.664 1.334 1 87.56 203 ASP A N 1
ATOM 1607 C CA . ASP A 1 203 ? 8.758 -9.82 1.593 1 87.56 203 ASP A CA 1
ATOM 1608 C C . ASP A 1 203 ? 9.18 -8.445 2.098 1 87.56 203 ASP A C 1
ATOM 1610 O O . ASP A 1 203 ? 10.367 -8.109 2.09 1 87.56 203 ASP A O 1
ATOM 1614 N N . VAL A 1 204 ? 8.25 -7.621 2.49 1 83.12 204 VAL A N 1
ATOM 1615 C CA . VAL A 1 204 ? 8.477 -6.219 2.822 1 83.12 204 VAL A CA 1
ATOM 1616 C C . VAL A 1 204 ? 9.32 -6.117 4.09 1 83.12 204 VAL A C 1
ATOM 1618 O O . VAL A 1 204 ? 10.016 -5.121 4.301 1 83.12 204 VAL A O 1
ATOM 1621 N N . MET A 1 205 ? 9.297 -7.121 4.93 1 80.56 205 MET A N 1
ATOM 1622 C CA . MET A 1 205 ? 10.07 -7.117 6.168 1 80.56 205 MET A CA 1
ATOM 1623 C C . MET A 1 205 ? 11.414 -7.812 5.973 1 80.56 205 MET A C 1
ATOM 1625 O O . MET A 1 205 ? 12.078 -8.164 6.949 1 80.56 205 MET A O 1
ATOM 1629 N N . ASP A 1 206 ? 11.695 -8.172 4.738 1 80.69 206 ASP A N 1
ATOM 1630 C CA . ASP A 1 206 ? 12.984 -8.734 4.332 1 80.69 206 ASP A CA 1
ATOM 1631 C C . ASP A 1 206 ? 13.094 -10.203 4.742 1 80.69 206 ASP A C 1
ATOM 1633 O O . ASP A 1 206 ? 14.195 -10.711 4.945 1 80.69 206 ASP A O 1
ATOM 1637 N N . VAL A 1 207 ? 12.023 -10.773 4.965 1 87.25 207 VAL A N 1
ATOM 1638 C CA . VAL A 1 207 ? 11.977 -12.211 5.207 1 87.25 207 VAL A CA 1
ATOM 1639 C C . VAL A 1 207 ? 11.828 -12.953 3.883 1 87.25 207 VAL A C 1
ATOM 1641 O O . VAL A 1 207 ? 11.047 -12.555 3.021 1 87.25 207 VAL A O 1
ATOM 1644 N N . SER A 1 208 ? 12.664 -13.984 3.711 1 89.69 208 SER A N 1
ATOM 1645 C CA . SER A 1 208 ? 12.555 -14.789 2.5 1 89.69 208 SER A CA 1
ATOM 1646 C C . SER A 1 208 ? 11.375 -15.75 2.586 1 89.69 208 SER A C 1
ATOM 1648 O O . SER A 1 208 ? 11.273 -16.547 3.531 1 89.69 208 SER A O 1
ATOM 1650 N N . GLN A 1 209 ? 10.492 -15.625 1.66 1 93.75 209 GLN A N 1
ATOM 1651 C CA . GLN A 1 209 ? 9.305 -16.469 1.604 1 93.75 209 GLN A CA 1
ATOM 1652 C C . GLN A 1 209 ? 9.43 -17.516 0.504 1 93.75 209 GLN A C 1
ATOM 1654 O O . GLN A 1 209 ? 9.57 -17.188 -0.673 1 93.75 209 GLN A O 1
ATOM 1659 N N . LEU A 1 210 ? 9.375 -18.797 0.912 1 94.81 210 LEU A N 1
ATOM 1660 C CA . LEU A 1 210 ? 9.453 -19.891 -0.035 1 94.81 210 LEU A CA 1
ATOM 1661 C C . LEU A 1 210 ? 8.062 -20.422 -0.369 1 94.81 210 LEU A C 1
ATOM 1663 O O . LEU A 1 210 ? 7.336 -20.875 0.519 1 94.81 210 LEU A O 1
ATOM 1667 N N . LEU A 1 211 ? 7.727 -20.328 -1.635 1 95.5 211 LEU A N 1
ATOM 1668 C CA . LEU A 1 211 ? 6.461 -20.891 -2.102 1 95.5 211 LEU A CA 1
ATOM 1669 C C . LEU A 1 211 ? 6.633 -22.328 -2.547 1 95.5 211 LEU A C 1
ATOM 1671 O O . LEU A 1 211 ? 7.539 -22.641 -3.324 1 95.5 211 LEU A O 1
ATOM 1675 N N . VAL A 1 212 ? 5.797 -23.219 -2.025 1 96.31 212 VAL A N 1
ATOM 1676 C CA . VAL A 1 212 ? 5.754 -24.609 -2.443 1 96.31 212 VAL A CA 1
ATOM 1677 C C . VAL A 1 212 ? 4.391 -24.922 -3.051 1 96.31 212 VAL A C 1
ATOM 1679 O O . VAL A 1 212 ? 3.426 -25.188 -2.326 1 96.31 212 VAL A O 1
ATOM 1682 N N . TYR A 1 213 ? 4.316 -25 -4.383 1 95.19 213 TYR A N 1
ATOM 1683 C CA . TYR A 1 213 ? 3.094 -25.344 -5.102 1 95.19 213 TYR A CA 1
ATOM 1684 C C . TYR A 1 213 ? 3.111 -26.797 -5.555 1 95.19 213 TYR A C 1
ATOM 1686 O O . TYR A 1 213 ? 4.176 -27.359 -5.816 1 95.19 213 TYR A O 1
ATOM 1694 N N . THR A 1 214 ? 1.948 -27.312 -5.648 1 95.94 214 THR A N 1
ATOM 1695 C CA . THR A 1 214 ? 1.838 -28.672 -6.156 1 95.94 214 THR A CA 1
ATOM 1696 C C . THR A 1 214 ? 0.821 -28.734 -7.293 1 95.94 214 THR A C 1
ATOM 1698 O O . THR A 1 214 ? -0.131 -27.953 -7.332 1 95.94 214 THR A O 1
ATOM 1701 N N . GLN A 1 215 ? 1.121 -29.453 -8.211 1 94.69 215 GLN A N 1
ATOM 1702 C CA . GLN A 1 215 ? 0.181 -29.906 -9.234 1 94.69 215 GLN A CA 1
ATOM 1703 C C . GLN A 1 215 ? -0.035 -31.422 -9.141 1 94.69 215 GLN A C 1
ATOM 1705 O O . GLN A 1 215 ? 0.845 -32.188 -9.516 1 94.69 215 GLN A O 1
ATOM 1710 N N . ALA A 1 216 ? -1.176 -31.812 -8.656 1 96.25 216 ALA A N 1
ATOM 1711 C CA . ALA A 1 216 ? -1.504 -33.219 -8.438 1 96.25 216 ALA A CA 1
ATOM 1712 C C . ALA A 1 216 ? -2.516 -33.719 -9.469 1 96.25 216 ALA A C 1
ATOM 1714 O O . ALA A 1 216 ? -3.426 -32.969 -9.859 1 96.25 216 ALA A O 1
ATOM 1715 N N . VAL A 1 217 ? -2.309 -34.938 -9.898 1 96.25 217 VAL A N 1
ATOM 1716 C CA . VAL A 1 217 ? -3.217 -35.562 -10.859 1 96.25 217 VAL A CA 1
ATOM 1717 C C . VAL A 1 217 ? -3.703 -36.906 -10.32 1 96.25 217 VAL A C 1
ATOM 1719 O O . VAL A 1 217 ? -2.914 -37.688 -9.789 1 96.25 217 VAL A O 1
ATOM 1722 N N . ASN A 1 218 ? -4.98 -37.062 -10.43 1 96.12 218 ASN A N 1
ATOM 1723 C CA . ASN A 1 218 ? -5.508 -38.375 -9.992 1 96.12 218 ASN A CA 1
ATOM 1724 C C . ASN A 1 218 ? -5.68 -39.312 -11.156 1 96.12 218 ASN A C 1
ATOM 1726 O O . ASN A 1 218 ? -5.312 -39 -12.289 1 96.12 218 ASN A O 1
ATOM 1730 N N . SER A 1 219 ? -6.242 -40.5 -10.875 1 94.31 219 SER A N 1
ATOM 1731 C CA . SER A 1 219 ? -6.344 -41.562 -11.875 1 94.31 219 SER A CA 1
ATOM 1732 C C . SER A 1 219 ? -7.309 -41.156 -12.992 1 94.31 219 SER A C 1
ATOM 1734 O O . SER A 1 219 ? -7.234 -41.719 -14.094 1 94.31 219 SER A O 1
ATOM 1736 N N . SER A 1 220 ? -8.164 -40.219 -12.719 1 93 220 SER A N 1
ATOM 1737 C CA . SER A 1 220 ? -9.141 -39.781 -13.711 1 93 220 SER A CA 1
ATOM 1738 C C . SER A 1 220 ? -8.648 -38.562 -14.469 1 93 220 SER A C 1
ATOM 1740 O O . SER A 1 220 ? -9.422 -37.906 -15.156 1 93 220 SER A O 1
ATOM 1742 N N . PHE A 1 221 ? -7.438 -38.188 -14.344 1 94.06 221 PHE A N 1
ATOM 1743 C CA . PHE A 1 221 ? -6.773 -37.062 -15.016 1 94.06 221 PHE A CA 1
ATOM 1744 C C . PHE A 1 221 ? -7.359 -35.75 -14.57 1 94.06 221 PHE A C 1
ATOM 1746 O O . PHE A 1 221 ? -7.43 -34.781 -15.359 1 94.06 221 PHE A O 1
ATOM 1753 N N . GLU A 1 222 ? -7.855 -35.688 -13.352 1 93.12 222 GLU A N 1
ATOM 1754 C CA . GLU A 1 222 ? -8.211 -34.406 -12.75 1 93.12 222 GLU A CA 1
ATOM 1755 C C . GLU A 1 222 ? -6.988 -33.719 -12.141 1 93.12 222 GLU A C 1
ATOM 1757 O O . GLU A 1 222 ? -6.316 -34.312 -11.281 1 93.12 222 GLU A O 1
ATOM 1762 N N . VAL A 1 223 ? -6.754 -32.594 -12.648 1 92.62 223 VAL A N 1
ATOM 1763 C CA . VAL A 1 223 ? -5.551 -31.891 -12.227 1 92.62 223 VAL A CA 1
ATOM 1764 C C . VAL A 1 223 ? -5.906 -30.859 -11.164 1 92.62 223 VAL A C 1
ATOM 1766 O O . VAL A 1 223 ? -6.875 -30.109 -11.32 1 92.62 223 VAL A O 1
ATOM 1769 N N . HIS A 1 224 ? -5.164 -30.812 -10.055 1 93.5 224 HIS A N 1
ATOM 1770 C CA . HIS A 1 224 ? -5.34 -29.844 -8.984 1 93.5 224 HIS A CA 1
ATOM 1771 C C . HIS A 1 224 ? -4.066 -29.031 -8.758 1 93.5 224 HIS A C 1
ATOM 1773 O O . HIS A 1 224 ? -3.018 -29.594 -8.445 1 93.5 224 HIS A O 1
ATOM 1779 N N . GLU A 1 225 ? -4.121 -27.812 -8.984 1 93.44 225 GLU A N 1
ATOM 1780 C CA . GLU A 1 225 ? -3.033 -26.891 -8.672 1 93.44 225 GLU A CA 1
ATOM 1781 C C . GLU A 1 225 ? -3.291 -26.156 -7.363 1 93.44 225 GLU A C 1
ATOM 1783 O O . GLU A 1 225 ? -4.262 -25.406 -7.246 1 93.44 225 GLU A O 1
ATOM 1788 N N . GLU A 1 226 ? -2.432 -26.375 -6.371 1 95.5 226 GLU A N 1
ATOM 1789 C CA . GLU A 1 226 ? -2.697 -25.812 -5.051 1 95.5 226 GLU A CA 1
ATOM 1790 C C . GLU A 1 226 ? -1.403 -25.391 -4.363 1 95.5 226 GLU A C 1
ATOM 1792 O O . GLU A 1 226 ? -0.335 -25.938 -4.641 1 95.5 226 GLU A O 1
ATOM 1797 N N . LEU A 1 227 ? -1.516 -24.438 -3.531 1 96.56 227 LEU A N 1
ATOM 1798 C CA . LEU A 1 227 ? -0.412 -24.047 -2.664 1 96.56 227 LEU A CA 1
ATOM 1799 C C . LEU A 1 227 ? -0.312 -24.969 -1.454 1 96.56 227 LEU A C 1
ATOM 1801 O O . LEU A 1 227 ? -1.21 -24.984 -0.608 1 96.56 227 LEU A O 1
ATOM 1805 N N . LEU A 1 228 ? 0.768 -25.703 -1.379 1 96.75 228 LEU A N 1
ATOM 1806 C CA . LEU A 1 228 ? 0.95 -26.609 -0.251 1 96.75 228 LEU A CA 1
ATOM 1807 C C . LEU A 1 228 ? 1.337 -25.828 1.008 1 96.75 228 LEU A C 1
ATOM 1809 O O . LEU A 1 228 ? 0.823 -26.109 2.094 1 96.75 228 LEU A O 1
ATOM 1813 N N . LYS A 1 229 ? 2.293 -24.938 0.829 1 97 229 LYS A N 1
ATOM 1814 C CA . LYS A 1 229 ? 2.779 -24.219 1.998 1 97 229 LYS A CA 1
ATOM 1815 C C . LYS A 1 229 ? 3.559 -22.969 1.585 1 97 229 LYS A C 1
ATOM 1817 O O . LYS A 1 229 ? 4.074 -22.891 0.468 1 97 229 LYS A O 1
ATOM 1822 N N . LEU A 1 230 ? 3.484 -22 2.33 1 97 230 LEU A N 1
ATOM 1823 C CA . LEU A 1 230 ? 4.383 -20.844 2.336 1 97 230 LEU A CA 1
ATOM 1824 C C . LEU A 1 230 ? 5.305 -20.891 3.551 1 97 230 LEU A C 1
ATOM 1826 O O . LEU A 1 230 ? 4.848 -20.734 4.688 1 97 230 LEU A O 1
ATOM 1830 N N . VAL A 1 231 ? 6.555 -21.062 3.293 1 96.19 231 VAL A N 1
ATOM 1831 C CA . VAL A 1 231 ? 7.488 -21.219 4.406 1 96.19 231 VAL A CA 1
ATOM 1832 C C . VAL A 1 231 ? 8.336 -19.953 4.543 1 96.19 231 VAL A C 1
ATOM 1834 O O . VAL A 1 231 ? 8.984 -19.531 3.586 1 96.19 231 VAL A O 1
ATOM 1837 N N . SER A 1 232 ? 8.258 -19.375 5.707 1 94.06 232 SER A N 1
ATOM 1838 C CA . SER A 1 232 ? 9.062 -18.188 5.996 1 94.06 232 SER A CA 1
ATOM 1839 C C . SER A 1 232 ? 10.461 -18.578 6.473 1 94.06 232 SER A C 1
ATOM 1841 O O . SER A 1 232 ? 10.609 -19.25 7.492 1 94.06 232 SER A O 1
ATOM 1843 N N . LEU A 1 233 ? 11.438 -18.156 5.703 1 91.44 233 LEU A N 1
ATOM 1844 C CA . LEU A 1 233 ? 12.828 -18.422 6.066 1 91.44 233 LEU A CA 1
ATOM 1845 C C . LEU A 1 233 ? 13.438 -17.219 6.762 1 91.44 233 LEU A C 1
ATOM 1847 O O . LEU A 1 233 ? 13.852 -16.25 6.105 1 91.44 233 LEU A O 1
ATOM 1851 N N . HIS A 1 234 ? 13.617 -17.203 7.992 1 85.75 234 HIS A N 1
ATOM 1852 C CA . HIS A 1 234 ? 13.977 -16.047 8.805 1 85.75 234 HIS A CA 1
ATOM 1853 C C . HIS A 1 234 ? 15.492 -15.898 8.906 1 85.75 234 HIS A C 1
ATOM 1855 O O . HIS A 1 234 ? 15.992 -14.844 9.305 1 85.75 234 HIS A O 1
ATOM 1861 N N . ASP A 1 235 ? 16.266 -16.875 8.531 1 81.19 235 ASP A N 1
ATOM 1862 C CA . ASP A 1 235 ? 17.719 -16.797 8.688 1 81.19 235 ASP A CA 1
ATOM 1863 C C . ASP A 1 235 ? 18.406 -16.812 7.332 1 81.19 235 ASP A C 1
ATOM 1865 O O . ASP A 1 235 ? 18.547 -15.773 6.684 1 81.19 235 ASP A O 1
ATOM 1869 N N . THR A 1 236 ? 18.797 -18 6.867 1 78.44 236 THR A N 1
ATOM 1870 C CA . THR A 1 236 ? 19.469 -18.125 5.586 1 78.44 236 THR A CA 1
ATOM 1871 C C . THR A 1 236 ? 18.578 -18.797 4.555 1 78.44 236 THR A C 1
ATOM 1873 O O . THR A 1 236 ? 17.547 -19.375 4.906 1 78.44 236 THR A O 1
ATOM 1876 N N . THR A 1 237 ? 18.984 -18.531 3.383 1 81.88 237 THR A N 1
ATOM 1877 C CA . THR A 1 237 ? 18.25 -19.125 2.275 1 81.88 237 THR A CA 1
ATOM 1878 C C . THR A 1 237 ? 19.141 -20.047 1.462 1 81.88 237 THR A C 1
ATOM 1880 O O . THR A 1 237 ? 19.094 -20.047 0.23 1 81.88 237 THR A O 1
ATOM 1883 N N . LYS A 1 238 ? 19.922 -20.766 2.215 1 84.75 238 LYS A N 1
ATOM 1884 C CA . LYS A 1 238 ? 20.828 -21.703 1.54 1 84.75 238 LYS A CA 1
ATOM 1885 C C . LYS A 1 238 ? 20.078 -22.922 1.027 1 84.75 238 LYS A C 1
ATOM 1887 O O . LYS A 1 238 ? 18.938 -23.172 1.42 1 84.75 238 LYS A O 1
ATOM 1892 N N . GLY A 1 239 ? 20.703 -23.672 0.138 1 87.88 239 GLY A N 1
ATOM 1893 C CA . GLY A 1 239 ? 20.109 -24.875 -0.415 1 87.88 239 GLY A CA 1
ATOM 1894 C C . GLY A 1 239 ? 19.609 -25.828 0.648 1 87.88 239 GLY A C 1
ATOM 1895 O O . GLY A 1 239 ? 18.516 -26.406 0.516 1 87.88 239 GLY A O 1
ATOM 1896 N N . GLN A 1 240 ? 20.344 -25.891 1.695 1 89.94 240 GLN A N 1
ATOM 1897 C CA . GLN A 1 240 ? 19.969 -26.797 2.783 1 89.94 240 GLN A CA 1
ATOM 1898 C C . GLN A 1 240 ? 18.688 -26.328 3.465 1 89.94 240 GLN A C 1
ATOM 1900 O O . GLN A 1 240 ? 17.844 -27.141 3.848 1 89.94 240 GLN A O 1
ATOM 1905 N N . ASP A 1 241 ? 18.578 -25.047 3.676 1 91 241 ASP A N 1
ATOM 1906 C CA . ASP A 1 241 ? 17.375 -24.5 4.293 1 91 241 ASP A CA 1
ATOM 1907 C C . ASP A 1 241 ? 16.141 -24.781 3.443 1 91 241 ASP A C 1
ATOM 1909 O O . ASP A 1 241 ? 15.094 -25.156 3.967 1 91 241 ASP A O 1
ATOM 1913 N N . ILE A 1 242 ? 16.328 -24.578 2.158 1 92.62 242 ILE A N 1
ATOM 1914 C CA . ILE A 1 242 ? 15.234 -24.812 1.226 1 92.62 242 ILE A CA 1
ATOM 1915 C C . ILE A 1 242 ? 14.859 -26.297 1.222 1 92.62 242 ILE A C 1
ATOM 1917 O O . ILE A 1 242 ? 13.68 -26.656 1.26 1 92.62 242 ILE A O 1
ATOM 1921 N N . PHE A 1 243 ? 15.867 -27.141 1.185 1 93 243 PHE A N 1
ATOM 1922 C CA . PHE A 1 243 ? 15.633 -28.578 1.186 1 93 243 PHE A CA 1
ATOM 1923 C C . PHE A 1 243 ? 14.875 -29 2.438 1 93 243 PHE A C 1
ATOM 1925 O O . PHE A 1 243 ? 13.898 -29.75 2.355 1 93 243 PHE A O 1
ATOM 1932 N N . ASN A 1 244 ? 15.344 -28.531 3.623 1 93.88 244 ASN A N 1
ATOM 1933 C CA . ASN A 1 244 ? 14.68 -28.859 4.879 1 93.88 244 ASN A CA 1
ATOM 1934 C C . ASN A 1 244 ? 13.227 -28.422 4.883 1 93.88 244 ASN A C 1
ATOM 1936 O O . ASN A 1 244 ? 12.352 -29.141 5.363 1 93.88 244 ASN A O 1
ATOM 1940 N N . ALA A 1 245 ? 13.016 -27.25 4.391 1 94.94 245 ALA A N 1
ATOM 1941 C CA . ALA A 1 245 ? 11.664 -26.719 4.328 1 94.94 245 ALA A CA 1
ATOM 1942 C C . ALA A 1 245 ? 10.766 -27.578 3.436 1 94.94 245 ALA A C 1
ATOM 1944 O O . ALA A 1 245 ? 9.656 -27.938 3.824 1 94.94 245 ALA A O 1
ATOM 1945 N N . VAL A 1 246 ? 11.211 -27.891 2.25 1 95.44 246 VAL A N 1
ATOM 1946 C CA . VAL A 1 246 ? 10.438 -28.672 1.283 1 95.44 246 VAL A CA 1
ATOM 1947 C C . VAL A 1 246 ? 10.203 -30.078 1.82 1 95.44 246 VAL A C 1
ATOM 1949 O O . VAL A 1 246 ? 9.109 -30.625 1.688 1 95.44 246 VAL A O 1
ATOM 1952 N N . GLU A 1 247 ? 11.234 -30.656 2.383 1 94.69 247 GLU A N 1
ATOM 1953 C CA . GLU A 1 247 ? 11.109 -31.984 2.947 1 94.69 247 GLU A CA 1
ATOM 1954 C C . GLU A 1 247 ? 10.039 -32.031 4.031 1 94.69 247 GLU A C 1
ATOM 1956 O O . GLU A 1 247 ? 9.242 -32.969 4.082 1 94.69 247 GLU A O 1
ATOM 1961 N N . SER A 1 248 ? 10.102 -31.062 4.863 1 95.31 248 SER A N 1
ATOM 1962 C CA . SER A 1 248 ? 9.102 -31 5.926 1 95.31 248 SER A CA 1
ATOM 1963 C C . SER A 1 248 ? 7.691 -30.891 5.352 1 95.31 248 SER A C 1
ATOM 1965 O O . SER A 1 248 ? 6.773 -31.578 5.809 1 95.31 248 SER A O 1
ATOM 1967 N N . VAL A 1 249 ? 7.508 -30.094 4.324 1 96.5 249 VAL A N 1
ATOM 1968 C CA . VAL A 1 249 ? 6.207 -29.844 3.715 1 96.5 249 VAL A CA 1
ATOM 1969 C C . VAL A 1 249 ? 5.711 -31.109 3.027 1 96.5 249 VAL A C 1
ATOM 1971 O O . VAL A 1 249 ? 4.555 -31.5 3.191 1 96.5 249 VAL A O 1
ATOM 1974 N N . VAL A 1 250 ? 6.562 -31.766 2.252 1 95.69 250 VAL A N 1
ATOM 1975 C CA . VAL A 1 250 ? 6.188 -32.938 1.475 1 95.69 250 VAL A CA 1
ATOM 1976 C C . VAL A 1 250 ? 5.906 -34.125 2.412 1 95.69 250 VAL A C 1
ATOM 1978 O O . VAL A 1 250 ? 4.992 -34.906 2.172 1 95.69 250 VAL A O 1
ATOM 1981 N N . SER A 1 251 ? 6.68 -34.188 3.484 1 93.81 251 SER A N 1
ATOM 1982 C CA . SER A 1 251 ? 6.465 -35.25 4.457 1 93.81 251 SER A CA 1
ATOM 1983 C C . SER A 1 251 ? 5.098 -35.125 5.121 1 93.81 251 SER A C 1
ATOM 1985 O O . SER A 1 251 ? 4.457 -36.125 5.43 1 93.81 251 SER A O 1
ATOM 1987 N N . GLU A 1 252 ? 4.676 -33.969 5.312 1 93.19 252 GLU A N 1
ATOM 1988 C CA . GLU A 1 252 ? 3.371 -33.719 5.918 1 93.19 252 GLU A CA 1
ATOM 1989 C C . GLU A 1 252 ? 2.242 -34.094 4.961 1 93.19 252 GLU A C 1
ATOM 1991 O O . GLU A 1 252 ? 1.102 -34.281 5.387 1 93.19 252 GLU A O 1
ATOM 1996 N N . HIS A 1 253 ? 2.559 -34.219 3.645 1 93.81 253 HIS A N 1
ATOM 1997 C CA . HIS A 1 253 ? 1.515 -34.438 2.654 1 93.81 253 HIS A CA 1
ATOM 1998 C C . HIS A 1 253 ? 1.707 -35.781 1.957 1 93.81 253 HIS A C 1
ATOM 2000 O O . HIS A 1 253 ? 1.379 -35.938 0.778 1 93.81 253 HIS A O 1
ATOM 2006 N N . GLY A 1 254 ? 2.336 -36.75 2.566 1 90.5 254 GLY A N 1
ATOM 2007 C CA . GLY A 1 254 ? 2.357 -38.125 2.049 1 90.5 254 GLY A CA 1
ATOM 2008 C C . GLY A 1 254 ? 3.721 -38.531 1.535 1 90.5 254 GLY A C 1
ATOM 2009 O O . GLY A 1 254 ? 3.896 -39.688 1.086 1 90.5 254 GLY A O 1
ATOM 2010 N N . GLY A 1 255 ? 4.66 -37.656 1.454 1 92.38 255 GLY A N 1
ATOM 2011 C CA . GLY A 1 255 ? 6.027 -38.031 1.114 1 92.38 255 GLY A CA 1
ATOM 2012 C C . GLY A 1 255 ? 6.359 -37.812 -0.348 1 92.38 255 GLY A C 1
ATOM 2013 O O . GLY A 1 255 ? 5.555 -37.25 -1.094 1 92.38 255 GLY A O 1
ATOM 2014 N N . PHE A 1 256 ? 7.582 -38.312 -0.807 1 94.31 256 PHE A N 1
ATOM 2015 C CA . PHE A 1 256 ? 8.125 -38 -2.119 1 94.31 256 PHE A CA 1
ATOM 2016 C C . PHE A 1 256 ? 7.801 -39.094 -3.125 1 94.31 256 PHE A C 1
ATOM 2018 O O . PHE A 1 256 ? 8.086 -38.938 -4.316 1 94.31 256 PHE A O 1
ATOM 2025 N N . ASP A 1 257 ? 7.207 -40.094 -2.801 1 91.88 257 ASP A N 1
ATOM 2026 C CA . ASP A 1 257 ? 7.07 -41.312 -3.609 1 91.88 257 ASP A CA 1
ATOM 2027 C C . ASP A 1 257 ? 6.328 -41.031 -4.914 1 91.88 257 ASP A C 1
ATOM 2029 O O . ASP A 1 257 ? 6.656 -41.594 -5.957 1 91.88 257 ASP A O 1
ATOM 2033 N N . LYS A 1 258 ? 5.371 -40.188 -4.871 1 94.75 258 LYS A N 1
ATOM 2034 C CA . LYS A 1 258 ? 4.531 -39.906 -6.027 1 94.75 258 LYS A CA 1
ATOM 2035 C C . LYS A 1 258 ? 5.027 -38.656 -6.781 1 94.75 258 LYS A C 1
ATOM 2037 O O . LYS A 1 258 ? 4.352 -38.156 -7.68 1 94.75 258 LYS A O 1
ATOM 2042 N N . LEU A 1 259 ? 6.242 -38.156 -6.387 1 95.62 259 LEU A N 1
ATOM 2043 C CA . LEU A 1 259 ? 6.777 -36.938 -6.98 1 95.62 259 LEU A CA 1
ATOM 2044 C C . LEU A 1 259 ? 7.289 -37.219 -8.391 1 95.62 259 LEU A C 1
ATOM 2046 O O . LEU A 1 259 ? 8.125 -38.094 -8.602 1 95.62 259 LEU A O 1
ATOM 2050 N N . SER A 1 260 ? 6.758 -36.5 -9.32 1 93.25 260 SER A N 1
ATOM 2051 C CA . SER A 1 260 ? 7.121 -36.719 -10.711 1 93.25 260 SER A CA 1
ATOM 2052 C C . SER A 1 260 ? 8.211 -35.75 -11.164 1 93.25 260 SER A C 1
ATOM 2054 O O . SER A 1 260 ? 9.062 -36.125 -11.984 1 93.25 260 SER A O 1
ATOM 2056 N N . ALA A 1 261 ? 8.117 -34.5 -10.672 1 91.62 261 ALA A N 1
ATOM 2057 C CA . ALA A 1 261 ? 9.086 -33.5 -11.102 1 91.62 261 ALA A CA 1
ATOM 2058 C C . ALA A 1 261 ? 9.078 -32.312 -10.148 1 91.62 261 ALA A C 1
ATOM 2060 O O . ALA A 1 261 ? 8.141 -32.125 -9.375 1 91.62 261 ALA A O 1
ATOM 2061 N N . VAL A 1 262 ? 10.164 -31.531 -10.242 1 91.19 262 VAL A N 1
ATOM 2062 C CA . VAL A 1 262 ? 10.266 -30.281 -9.5 1 91.19 262 VAL A CA 1
ATOM 2063 C C . VAL A 1 262 ? 10.734 -29.156 -10.43 1 91.19 262 VAL A C 1
ATOM 2065 O O . VAL A 1 262 ? 11.633 -29.359 -11.25 1 91.19 262 VAL A O 1
ATOM 2068 N N . VAL A 1 263 ? 10.008 -28.141 -10.375 1 88 263 VAL A N 1
ATOM 2069 C CA . VAL A 1 263 ? 10.43 -26.969 -11.125 1 88 263 VAL A CA 1
ATOM 2070 C C . VAL A 1 263 ? 10.859 -25.859 -10.164 1 88 263 VAL A C 1
ATOM 2072 O O . VAL A 1 263 ? 10.148 -25.562 -9.195 1 88 263 VAL A O 1
ATOM 2075 N N . ALA A 1 264 ? 11.984 -25.312 -10.297 1 86 264 ALA A N 1
ATOM 2076 C CA . ALA A 1 264 ? 12.5 -24.281 -9.406 1 86 264 ALA A CA 1
ATOM 2077 C C . ALA A 1 264 ? 13.227 -23.188 -10.195 1 86 264 ALA A C 1
ATOM 2079 O O . ALA A 1 264 ? 13.562 -23.391 -11.367 1 86 264 ALA A O 1
ATOM 2080 N N . ASP A 1 265 ? 13.352 -22.094 -9.516 1 75.56 265 ASP A N 1
ATOM 2081 C CA . ASP A 1 265 ? 14.086 -21 -10.148 1 75.56 265 ASP A CA 1
ATOM 2082 C C . ASP A 1 265 ? 15.57 -21.344 -10.281 1 75.56 265 ASP A C 1
ATOM 2084 O O . ASP A 1 265 ? 16.047 -22.328 -9.711 1 75.56 265 ASP A O 1
ATOM 2088 N N . GLY A 1 266 ? 16.266 -20.688 -11.094 1 67.94 266 GLY A N 1
ATOM 2089 C CA . GLY A 1 266 ? 17.656 -20.984 -11.391 1 67.94 266 GLY A CA 1
ATOM 2090 C C . GLY A 1 266 ? 18.625 -20.406 -10.383 1 67.94 266 GLY A C 1
ATOM 2091 O O . GLY A 1 266 ? 19.844 -20.453 -10.57 1 67.94 266 GLY A O 1
ATOM 2092 N N . ALA A 1 267 ? 18.141 -19.938 -9.297 1 73 267 ALA A N 1
ATOM 2093 C CA . ALA A 1 267 ? 19.031 -19.359 -8.289 1 73 267 ALA A CA 1
ATOM 2094 C C . ALA A 1 267 ? 19.969 -20.422 -7.719 1 73 267 ALA A C 1
ATOM 2096 O O . ALA A 1 267 ? 19.641 -21.594 -7.672 1 73 267 ALA A O 1
ATOM 2097 N N . PRO A 1 268 ? 21.141 -20.047 -7.391 1 72.44 268 PRO A N 1
ATOM 2098 C CA . PRO A 1 268 ? 22.125 -21 -6.879 1 72.44 268 PRO A CA 1
ATOM 2099 C C . PRO A 1 268 ? 21.609 -21.812 -5.703 1 72.44 268 PRO A C 1
ATOM 2101 O O . PRO A 1 268 ? 21.969 -22.984 -5.555 1 72.44 268 PRO A O 1
ATOM 2104 N N . SER A 1 269 ? 20.828 -21.203 -4.918 1 74.19 269 SER A N 1
ATOM 2105 C CA . SER A 1 269 ? 20.281 -21.922 -3.777 1 74.19 269 SER A CA 1
ATOM 2106 C C . SER A 1 269 ? 19.406 -23.094 -4.23 1 74.19 269 SER A C 1
ATOM 2108 O O . SER A 1 269 ? 19.312 -24.109 -3.549 1 74.19 269 SER A O 1
ATOM 2110 N N . MET A 1 270 ? 18.906 -22.922 -5.375 1 76.62 270 MET A N 1
ATOM 2111 C CA . MET A 1 270 ? 17.984 -23.922 -5.895 1 76.62 270 MET A CA 1
ATOM 2112 C C . MET A 1 270 ? 18.734 -24.938 -6.766 1 76.62 270 MET A C 1
ATOM 2114 O O . MET A 1 270 ? 18.578 -26.141 -6.598 1 76.62 270 MET A O 1
ATOM 2118 N N . GLN A 1 271 ? 19.625 -24.391 -7.617 1 69.81 271 GLN A N 1
ATOM 2119 C CA . GLN A 1 271 ? 20.172 -25.25 -8.656 1 69.81 271 GLN A CA 1
ATOM 2120 C C . GLN A 1 271 ? 21.672 -25.438 -8.461 1 69.81 271 GLN A C 1
ATOM 2122 O O . GLN A 1 271 ? 22.328 -26.125 -9.258 1 69.81 271 GLN A O 1
ATOM 2127 N N . GLY A 1 272 ? 22.156 -24.922 -7.41 1 69.94 272 GLY A N 1
ATOM 2128 C CA . GLY A 1 272 ? 23.594 -25.016 -7.211 1 69.94 272 GLY A CA 1
ATOM 2129 C C . GLY A 1 272 ? 24.109 -26.438 -7.25 1 69.94 272 GLY A C 1
ATOM 2130 O O . GLY A 1 272 ? 23.469 -27.344 -6.707 1 69.94 272 GLY A O 1
ATOM 2131 N N . ARG A 1 273 ? 25.109 -26.703 -7.926 1 68.44 273 ARG A N 1
ATOM 2132 C CA . ARG A 1 273 ? 25.672 -28.031 -8.188 1 68.44 273 ARG A CA 1
ATOM 2133 C C . ARG A 1 273 ? 26.172 -28.672 -6.898 1 68.44 273 ARG A C 1
ATOM 2135 O O . ARG A 1 273 ? 26.125 -29.891 -6.746 1 68.44 273 ARG A O 1
ATOM 2142 N N . ARG A 1 274 ? 26.578 -27.875 -6.047 1 69.25 274 ARG A N 1
ATOM 2143 C CA . ARG A 1 274 ? 27.234 -28.438 -4.875 1 69.25 274 ARG A CA 1
ATOM 2144 C C . ARG A 1 274 ? 26.312 -28.438 -3.666 1 69.25 274 ARG A C 1
ATOM 2146 O O . ARG A 1 274 ? 26.234 -29.422 -2.938 1 69.25 274 ARG A O 1
ATOM 2153 N N . THR A 1 275 ? 25.641 -27.375 -3.482 1 76.19 275 THR A N 1
ATOM 2154 C CA . THR A 1 275 ? 24.891 -27.25 -2.236 1 76.19 275 THR A CA 1
ATOM 2155 C C . THR A 1 275 ? 23.453 -26.812 -2.506 1 76.19 275 THR A C 1
ATOM 2157 O O . THR A 1 275 ? 22.734 -26.406 -1.586 1 76.19 275 THR A O 1
ATOM 2160 N N . GLY A 1 276 ? 23.078 -26.984 -3.727 1 84 276 GLY A N 1
ATOM 2161 C CA . GLY A 1 276 ? 21.734 -26.516 -4.066 1 84 276 GLY A CA 1
ATOM 2162 C C . GLY A 1 276 ? 20.656 -27.5 -3.693 1 84 276 GLY A C 1
ATOM 2163 O O . GLY A 1 276 ? 20.922 -28.656 -3.414 1 84 276 GLY A O 1
ATOM 2164 N N . PHE A 1 277 ? 19.516 -27.047 -3.564 1 87.12 277 PHE A N 1
ATOM 2165 C CA . PHE A 1 277 ? 18.328 -27.844 -3.279 1 87.12 277 PHE A CA 1
ATOM 2166 C C . PHE A 1 277 ? 18.266 -29.078 -4.172 1 87.12 277 PHE A C 1
ATOM 2168 O O . PHE A 1 277 ? 18 -30.188 -3.697 1 87.12 277 PHE A O 1
ATOM 2175 N N . ALA A 1 278 ? 18.516 -28.953 -5.441 1 83.75 278 ALA A N 1
ATOM 2176 C CA . ALA A 1 278 ? 18.438 -30.031 -6.426 1 83.75 278 ALA A CA 1
ATOM 2177 C C . ALA A 1 278 ? 19.359 -31.172 -6.059 1 83.75 278 ALA A C 1
ATOM 2179 O O . ALA A 1 278 ? 18.969 -32.344 -6.129 1 83.75 278 ALA A O 1
ATOM 2180 N N . ARG A 1 279 ? 20.531 -30.844 -5.703 1 83.88 279 ARG A N 1
ATOM 2181 C CA . ARG A 1 279 ? 21.5 -31.875 -5.336 1 83.88 279 ARG A CA 1
ATOM 2182 C C . ARG A 1 279 ? 21.078 -32.594 -4.074 1 83.88 279 ARG A C 1
ATOM 2184 O O . ARG A 1 279 ? 21.188 -33.844 -3.994 1 83.88 279 ARG A O 1
ATOM 2191 N N . LEU A 1 280 ? 20.656 -31.906 -3.141 1 88.62 280 LEU A N 1
ATOM 2192 C CA . LEU A 1 280 ? 20.234 -32.5 -1.87 1 88.62 280 LEU A CA 1
ATOM 2193 C C . LEU A 1 280 ? 19.047 -33.406 -2.062 1 88.62 280 LEU A C 1
ATOM 2195 O O . LEU A 1 280 ? 18.938 -34.438 -1.405 1 88.62 280 LEU A O 1
ATOM 2199 N N . LEU A 1 281 ? 18.219 -33.031 -2.947 1 88.44 281 LEU A N 1
ATOM 2200 C CA . LEU A 1 281 ? 17.062 -33.844 -3.256 1 88.44 281 LEU A CA 1
ATOM 2201 C C . LEU A 1 281 ? 17.5 -35.156 -3.883 1 88.44 281 LEU A C 1
ATOM 2203 O O . LEU A 1 281 ? 16.969 -36.219 -3.527 1 88.44 281 LEU A O 1
ATOM 2207 N N . ARG A 1 282 ? 18.406 -35.094 -4.75 1 85.5 282 ARG A N 1
ATOM 2208 C CA . ARG A 1 282 ? 18.922 -36.281 -5.402 1 85.5 282 ARG A CA 1
ATOM 2209 C C . ARG A 1 282 ? 19.609 -37.219 -4.398 1 85.5 282 ARG A C 1
ATOM 2211 O O . ARG A 1 282 ? 19.531 -38.438 -4.496 1 85.5 282 ARG A O 1
ATOM 2218 N N . GLN A 1 283 ? 20.281 -36.625 -3.51 1 85.56 283 GLN A N 1
ATOM 2219 C CA . GLN A 1 283 ? 21 -37.375 -2.488 1 85.56 283 GLN A CA 1
ATOM 2220 C C . GLN A 1 283 ? 20.031 -38.094 -1.559 1 85.56 283 GLN A C 1
ATOM 2222 O O . GLN A 1 283 ? 20.391 -39.094 -0.948 1 85.56 283 GLN A O 1
ATOM 2227 N N . SER A 1 284 ? 18.875 -37.594 -1.47 1 85.5 284 SER A N 1
ATOM 2228 C CA . SER A 1 284 ? 17.875 -38.219 -0.612 1 85.5 284 SER A CA 1
ATOM 2229 C C . SER A 1 284 ? 17.125 -39.312 -1.353 1 85.5 284 SER A C 1
ATOM 2231 O O . SER A 1 284 ? 16.047 -39.719 -0.928 1 85.5 284 SER A O 1
ATOM 2233 N N . CYS A 1 285 ? 17.562 -39.719 -2.52 1 80 285 CYS A N 1
ATOM 2234 C CA . CYS A 1 285 ? 17.078 -40.844 -3.311 1 80 285 CYS A CA 1
ATOM 2235 C C . CYS A 1 285 ? 15.758 -40.5 -3.996 1 80 285 CYS A C 1
ATOM 2237 O O . CYS A 1 285 ? 14.906 -41.375 -4.184 1 80 285 CYS A O 1
ATOM 2239 N N . VAL A 1 286 ? 15.516 -39.281 -4.062 1 84.25 286 VAL A N 1
ATOM 2240 C CA . VAL A 1 286 ? 14.375 -38.844 -4.863 1 84.25 286 VAL A CA 1
ATOM 2241 C C . VAL A 1 286 ? 14.805 -38.625 -6.309 1 84.25 286 VAL A C 1
ATOM 2243 O O . VAL A 1 286 ? 15.586 -37.719 -6.59 1 84.25 286 VAL A O 1
ATOM 2246 N N . ASP A 1 287 ? 14.445 -39.531 -7.098 1 82.25 287 ASP A N 1
ATOM 2247 C CA . ASP A 1 287 ? 14.883 -39.469 -8.492 1 82.25 287 ASP A CA 1
ATOM 2248 C C . ASP A 1 287 ? 13.797 -38.875 -9.375 1 82.25 287 ASP A C 1
ATOM 2250 O O . ASP A 1 287 ? 12.93 -39.562 -9.891 1 82.25 287 ASP A O 1
ATOM 2254 N N . CYS A 1 288 ? 13.789 -37.625 -9.453 1 84.56 288 CYS A N 1
ATOM 2255 C CA . CYS A 1 288 ? 12.852 -36.969 -10.344 1 84.56 288 CYS A CA 1
ATOM 2256 C C . CYS A 1 288 ? 13.531 -35.812 -11.078 1 84.56 288 CYS A C 1
ATOM 2258 O O . CYS A 1 288 ? 14.555 -35.281 -10.625 1 84.56 288 CYS A O 1
ATOM 2260 N N . PRO A 1 289 ? 13.062 -35.5 -12.25 1 84.5 289 PRO A N 1
ATOM 2261 C CA . PRO A 1 289 ? 13.641 -34.375 -12.984 1 84.5 289 PRO A CA 1
ATOM 2262 C C . PRO A 1 289 ? 13.43 -33.062 -12.273 1 84.5 289 PRO A C 1
ATOM 2264 O O . PRO A 1 289 ? 12.367 -32.812 -11.703 1 84.5 289 PRO A O 1
ATOM 2267 N N . ILE A 1 290 ? 14.445 -32.312 -12.258 1 82.75 290 ILE A N 1
ATOM 2268 C CA . ILE A 1 290 ? 14.383 -30.938 -11.742 1 82.75 290 ILE A CA 1
ATOM 2269 C C . ILE A 1 290 ? 14.547 -29.938 -12.891 1 82.75 290 ILE A C 1
ATOM 2271 O O . ILE A 1 290 ? 15.617 -29.859 -13.5 1 82.75 290 ILE A O 1
ATOM 2275 N N . LEU A 1 291 ? 13.516 -29.266 -13.141 1 78.94 291 LEU A N 1
ATOM 2276 C CA . LEU A 1 291 ? 13.5 -28.359 -14.281 1 78.94 291 LEU A CA 1
ATOM 2277 C C . LEU A 1 291 ? 13.742 -26.922 -13.836 1 78.94 291 LEU A C 1
ATOM 2279 O O . LEU A 1 291 ? 13.25 -26.5 -12.789 1 78.94 291 LEU A O 1
ATOM 2283 N N . HIS A 1 292 ? 14.562 -26.234 -14.586 1 75.81 292 HIS A N 1
ATOM 2284 C CA . HIS A 1 292 ? 14.812 -24.812 -14.328 1 75.81 292 HIS A CA 1
ATOM 2285 C C . HIS A 1 292 ? 13.758 -23.938 -15 1 75.81 292 HIS A C 1
ATOM 2287 O O . HIS A 1 292 ? 13.367 -24.203 -16.141 1 75.81 292 HIS A O 1
ATOM 2293 N N . CYS A 1 293 ? 13.43 -22.938 -14.219 1 71.06 293 CYS A N 1
ATOM 2294 C CA . CYS A 1 293 ? 12.375 -22.062 -14.719 1 71.06 293 CYS A CA 1
ATOM 2295 C C . CYS A 1 293 ? 12.82 -21.328 -15.977 1 71.06 293 CYS A C 1
ATOM 2297 O O . CYS A 1 293 ? 13.82 -20.609 -15.953 1 71.06 293 CYS A O 1
ATOM 2299 N N . ILE A 1 294 ? 12.148 -21.484 -17.047 1 65.62 294 ILE A N 1
ATOM 2300 C CA . ILE A 1 294 ? 12.445 -20.969 -18.375 1 65.62 294 ILE A CA 1
ATOM 2301 C C . ILE A 1 294 ? 12.383 -19.438 -18.359 1 65.62 294 ILE A C 1
ATOM 2303 O O . ILE A 1 294 ? 13.211 -18.781 -18.984 1 65.62 294 ILE A O 1
ATOM 2307 N N . ILE A 1 295 ? 11.539 -18.891 -17.562 1 63.41 295 ILE A N 1
ATOM 2308 C CA . ILE A 1 295 ? 11.25 -17.469 -17.578 1 63.41 295 ILE A CA 1
ATOM 2309 C C . ILE A 1 295 ? 12.469 -16.688 -17.078 1 63.41 295 ILE A C 1
ATOM 2311 O O . ILE A 1 295 ? 12.836 -15.656 -17.641 1 63.41 295 ILE A O 1
ATOM 2315 N N . HIS A 1 296 ? 13.109 -17.125 -16.141 1 62.78 296 HIS A N 1
ATOM 2316 C CA . HIS A 1 296 ? 14.242 -16.438 -15.531 1 62.78 296 HIS A CA 1
ATOM 2317 C C . HIS A 1 296 ? 15.508 -16.609 -16.375 1 62.78 296 HIS A C 1
ATOM 2319 O O . HIS A 1 296 ? 16.375 -15.727 -16.391 1 62.78 296 HIS A O 1
ATOM 2325 N N . GLN A 1 297 ? 15.539 -17.547 -17.094 1 60.5 297 GLN A N 1
ATOM 2326 C CA . GLN A 1 297 ? 16.719 -17.844 -17.922 1 60.5 297 GLN A CA 1
ATOM 2327 C C . GLN A 1 297 ? 16.797 -16.906 -19.125 1 60.5 297 GLN A C 1
ATOM 2329 O O . GLN A 1 297 ? 17.891 -16.516 -19.531 1 60.5 297 GLN A O 1
ATOM 2334 N N . VAL A 1 298 ? 15.727 -16.531 -19.516 1 60.28 298 VAL A N 1
ATOM 2335 C CA . VAL A 1 298 ? 15.656 -15.703 -20.703 1 60.28 298 VAL A CA 1
ATOM 2336 C C . VAL A 1 298 ? 16.078 -14.273 -20.375 1 60.28 298 VAL A C 1
ATOM 2338 O O . VAL A 1 298 ? 16.734 -13.602 -21.188 1 60.28 298 VAL A O 1
ATOM 2341 N N . GLY A 1 299 ? 15.93 -13.789 -19.25 1 58.81 299 GLY A N 1
ATOM 2342 C CA . GLY A 1 299 ? 16.188 -12.406 -18.875 1 58.81 299 GLY A CA 1
ATOM 2343 C C . GLY A 1 299 ? 17.672 -12.086 -18.766 1 58.81 299 GLY A C 1
ATOM 2344 O O . GLY A 1 299 ? 18.094 -10.953 -19.016 1 58.81 299 GLY A O 1
ATOM 2345 N N . ASN A 1 300 ? 18.562 -13.016 -18.531 1 58.34 300 ASN A N 1
ATOM 2346 C CA . ASN A 1 300 ? 19.969 -12.781 -18.234 1 58.34 300 ASN A CA 1
ATOM 2347 C C . ASN A 1 300 ? 20.859 -12.984 -19.469 1 58.34 300 ASN A C 1
ATOM 2349 O O . ASN A 1 300 ? 22.078 -12.875 -19.375 1 58.34 300 ASN A O 1
ATOM 2353 N N . SER A 1 301 ? 20.375 -13.086 -20.641 1 58.75 301 SER A N 1
ATOM 2354 C CA . SER A 1 301 ? 21.141 -13.688 -21.734 1 58.75 301 SER A CA 1
ATOM 2355 C C . SER A 1 301 ? 21.906 -12.633 -22.516 1 58.75 301 SER A C 1
ATOM 2357 O O . SER A 1 301 ? 22.828 -12.961 -23.266 1 58.75 301 SER A O 1
ATOM 2359 N N . MET A 1 302 ? 21.656 -11.383 -22.297 1 64.38 302 MET A N 1
ATOM 2360 C CA . MET A 1 302 ? 22.297 -10.516 -23.281 1 64.38 302 MET A CA 1
ATOM 2361 C C . MET A 1 302 ? 23.328 -9.609 -22.609 1 64.38 302 MET A C 1
ATOM 2363 O O . MET A 1 302 ? 23.125 -9.148 -21.5 1 64.38 302 MET A O 1
ATOM 2367 N N . ASN A 1 303 ? 24.562 -9.617 -23.219 1 65.19 303 ASN A N 1
ATOM 2368 C CA . ASN A 1 303 ? 25.688 -8.844 -22.703 1 65.19 303 ASN A CA 1
ATOM 2369 C C . ASN A 1 303 ? 25.656 -7.406 -23.234 1 65.19 303 ASN A C 1
ATOM 2371 O O . ASN A 1 303 ? 26.531 -7.008 -24 1 65.19 303 ASN A O 1
ATOM 2375 N N . PHE A 1 304 ? 24.812 -6.688 -23.203 1 79.62 304 PHE A N 1
ATOM 2376 C CA . PHE A 1 304 ? 24.797 -5.266 -23.516 1 79.62 304 PHE A CA 1
ATOM 2377 C C . PHE A 1 304 ? 24.75 -4.426 -22.25 1 79.62 304 PHE A C 1
ATOM 2379 O O . PHE A 1 304 ? 23.938 -3.506 -22.141 1 79.62 304 PHE A O 1
ATOM 2386 N N . SER A 1 305 ? 25.688 -4.742 -21.375 1 80.19 305 SER A N 1
ATOM 2387 C CA . SER A 1 305 ? 25.719 -4.102 -20.062 1 80.19 305 SER A CA 1
ATOM 2388 C C . SER A 1 305 ? 25.953 -2.6 -20.188 1 80.19 305 SER A C 1
ATOM 2390 O O . SER A 1 305 ? 25.422 -1.811 -19.406 1 80.19 305 SER A O 1
ATOM 2392 N N . HIS A 1 306 ? 26.75 -2.26 -21.281 1 86.56 306 HIS A N 1
ATOM 2393 C CA . HIS A 1 306 ? 27.078 -0.845 -21.438 1 86.56 306 HIS A CA 1
ATOM 2394 C C . HIS A 1 306 ? 25.828 -0.028 -21.766 1 86.56 306 HIS A C 1
ATOM 2396 O O . HIS A 1 306 ? 25.688 1.11 -21.312 1 86.56 306 HIS A O 1
ATOM 2402 N N . VAL A 1 307 ? 24.953 -0.585 -22.531 1 88.69 307 VAL A N 1
ATOM 2403 C CA . VAL A 1 307 ? 23.719 0.107 -22.875 1 88.69 307 VAL A CA 1
ATOM 2404 C C . VAL A 1 307 ? 22.844 0.236 -21.641 1 88.69 307 VAL A C 1
ATOM 2406 O O . VAL A 1 307 ? 22.359 1.329 -21.312 1 88.69 307 VAL A O 1
ATOM 2409 N N . MET A 1 308 ? 22.703 -0.822 -20.938 1 85 308 MET A N 1
ATOM 2410 C CA . MET A 1 308 ? 21.812 -0.829 -19.766 1 85 308 MET A CA 1
ATOM 2411 C C . MET A 1 308 ? 22.359 0.063 -18.656 1 85 308 MET A C 1
ATOM 2413 O O . MET A 1 308 ? 21.594 0.692 -17.938 1 85 308 MET A O 1
ATOM 2417 N N . ASP A 1 309 ? 23.578 0.071 -18.594 1 85.31 309 ASP A N 1
ATOM 2418 C CA . ASP A 1 309 ? 24.203 0.91 -17.578 1 85.31 309 ASP A CA 1
ATOM 2419 C C . ASP A 1 309 ? 23.875 2.383 -17.797 1 85.31 309 ASP A C 1
ATOM 2421 O O . ASP A 1 309 ? 23.5 3.086 -16.859 1 85.31 309 ASP A O 1
ATOM 2425 N N . LEU A 1 310 ? 24.062 2.762 -19.031 1 89.38 310 LEU A N 1
ATOM 2426 C CA . LEU A 1 310 ? 23.766 4.156 -19.344 1 89.38 310 LEU A CA 1
ATOM 2427 C C . LEU A 1 310 ? 22.281 4.453 -19.125 1 89.38 310 LEU A C 1
ATOM 2429 O O . LEU A 1 310 ? 21.938 5.48 -18.531 1 89.38 310 LEU A O 1
ATOM 2433 N N . VAL A 1 311 ? 21.453 3.584 -19.578 1 86.31 311 VAL A N 1
ATOM 2434 C CA . VAL A 1 311 ? 20.016 3.773 -19.469 1 86.31 311 VAL A CA 1
ATOM 2435 C C . VAL A 1 311 ? 19.609 3.863 -18 1 86.31 311 VAL A C 1
ATOM 2437 O O . VAL A 1 311 ? 18.828 4.73 -17.609 1 86.31 311 VAL A O 1
ATOM 2440 N N . THR A 1 312 ? 20.141 2.994 -17.172 1 81.94 312 THR A N 1
ATOM 2441 C CA . THR A 1 312 ? 19.844 2.979 -15.734 1 81.94 312 THR A CA 1
ATOM 2442 C C . THR A 1 312 ? 20.328 4.262 -15.07 1 81.94 312 THR A C 1
ATOM 2444 O O . THR A 1 312 ? 19.609 4.871 -14.281 1 81.94 312 THR A O 1
ATOM 2447 N N . LYS A 1 313 ? 21.516 4.707 -15.406 1 84.31 313 LYS A N 1
ATOM 2448 C CA . LYS A 1 313 ? 22.094 5.898 -14.805 1 84.31 313 LYS A CA 1
ATOM 2449 C C . LYS A 1 313 ? 21.297 7.148 -15.172 1 84.31 313 LYS A C 1
ATOM 2451 O O . LYS A 1 313 ? 21 7.984 -14.312 1 84.31 313 LYS A O 1
ATOM 2456 N N . VAL A 1 314 ? 21 7.227 -16.438 1 87.44 314 VAL A N 1
ATOM 2457 C CA . VAL A 1 314 ? 20.266 8.398 -16.906 1 87.44 314 VAL A CA 1
ATOM 2458 C C . VAL A 1 314 ? 18.875 8.406 -16.297 1 87.44 314 VAL A C 1
ATOM 2460 O O . VAL A 1 314 ? 18.375 9.461 -15.875 1 87.44 314 VAL A O 1
ATOM 2463 N N . THR A 1 315 ? 18.219 7.281 -16.234 1 82.5 315 THR A N 1
ATOM 2464 C CA . THR A 1 315 ? 16.891 7.188 -15.656 1 82.5 315 THR A CA 1
ATOM 2465 C C . THR A 1 315 ? 16.922 7.555 -14.172 1 82.5 315 THR A C 1
ATOM 2467 O O . THR A 1 315 ? 16.031 8.25 -13.68 1 82.5 315 THR A O 1
ATOM 2470 N N . ASN A 1 316 ? 17.938 7.113 -13.508 1 78.19 316 ASN A N 1
ATOM 2471 C CA . ASN A 1 316 ? 18.094 7.426 -12.086 1 78.19 316 ASN A CA 1
ATOM 2472 C C . ASN A 1 316 ? 18.359 8.914 -11.867 1 78.19 316 ASN A C 1
ATOM 2474 O O . ASN A 1 316 ? 17.938 9.477 -10.852 1 78.19 316 ASN A O 1
ATOM 2478 N N . LEU A 1 317 ? 19.047 9.5 -12.773 1 82.19 317 LEU A N 1
ATOM 2479 C CA . LEU A 1 317 ? 19.297 10.938 -12.695 1 82.19 317 LEU A CA 1
ATOM 2480 C C . LEU A 1 317 ? 18 11.727 -12.812 1 82.19 317 LEU A C 1
ATOM 2482 O O . LEU A 1 317 ? 17.859 12.789 -12.203 1 82.19 317 LEU A O 1
ATOM 2486 N N . ILE A 1 318 ? 17.109 11.18 -13.516 1 81.06 318 ILE A N 1
ATOM 2487 C CA . ILE A 1 318 ? 15.859 11.875 -13.773 1 81.06 318 ILE A CA 1
ATOM 2488 C C . ILE A 1 318 ? 14.836 11.516 -12.695 1 81.06 318 ILE A C 1
ATOM 2490 O O . ILE A 1 318 ? 14.156 12.398 -12.164 1 81.06 318 ILE A O 1
ATOM 2494 N N . ARG A 1 319 ? 14.695 10.25 -12.336 1 74.62 319 ARG A N 1
ATOM 2495 C CA . ARG A 1 319 ? 13.602 9.773 -11.5 1 74.62 319 ARG A CA 1
ATOM 2496 C C . ARG A 1 319 ? 14.125 9.25 -10.164 1 74.62 319 ARG A C 1
ATOM 2498 O O . ARG A 1 319 ? 13.344 8.977 -9.25 1 74.62 319 ARG A O 1
ATOM 2505 N N . GLY A 1 320 ? 15.336 9.102 -10.023 1 63.5 320 GLY A N 1
ATOM 2506 C CA . GLY A 1 320 ? 15.875 8.367 -8.891 1 63.5 320 GLY A CA 1
ATOM 2507 C C . GLY A 1 320 ? 15.891 9.18 -7.609 1 63.5 320 GLY A C 1
ATOM 2508 O O . GLY A 1 320 ? 16.141 10.383 -7.633 1 63.5 320 GLY A O 1
ATOM 2509 N N . GLY A 1 321 ? 15.602 8.539 -6.445 1 59.66 321 GLY A N 1
ATOM 2510 C CA . GLY A 1 321 ? 15.828 9.023 -5.094 1 59.66 321 GLY A CA 1
ATOM 2511 C C . GLY A 1 321 ? 14.992 10.242 -4.742 1 59.66 321 GLY A C 1
ATOM 2512 O O . GLY A 1 321 ? 13.773 10.227 -4.891 1 59.66 321 GLY A O 1
ATOM 2513 N N . ASN A 1 322 ? 15.68 11.203 -4.328 1 63.12 322 ASN A N 1
ATOM 2514 C CA . ASN A 1 322 ? 15.141 12.484 -3.861 1 63.12 322 ASN A CA 1
ATOM 2515 C C . ASN A 1 322 ? 15.109 13.523 -4.98 1 63.12 322 ASN A C 1
ATOM 2517 O O . ASN A 1 322 ? 15.242 14.719 -4.723 1 63.12 322 ASN A O 1
ATOM 2521 N N . ARG A 1 323 ? 14.859 12.945 -6.305 1 70.06 323 ARG A N 1
ATOM 2522 C CA . ARG A 1 323 ? 14.922 13.883 -7.422 1 70.06 323 ARG A CA 1
ATOM 2523 C C . ARG A 1 323 ? 13.531 14.141 -7.996 1 70.06 323 ARG A C 1
ATOM 2525 O O . ARG A 1 323 ? 13.344 14.133 -9.219 1 70.06 323 ARG A O 1
ATOM 2532 N N . SER A 1 324 ? 12.617 14.273 -7.145 1 75.44 324 SER A N 1
ATOM 2533 C CA . SER A 1 324 ? 11.234 14.477 -7.551 1 75.44 324 SER A CA 1
ATOM 2534 C C . SER A 1 324 ? 11.094 15.695 -8.453 1 75.44 324 SER A C 1
ATOM 2536 O O . SER A 1 324 ? 10.305 15.688 -9.398 1 75.44 324 SER A O 1
ATOM 2538 N N . LEU A 1 325 ? 11.898 16.641 -8.211 1 74.31 325 LEU A N 1
ATOM 2539 C CA . LEU A 1 325 ? 11.836 17.844 -9.023 1 74.31 325 LEU A CA 1
ATOM 2540 C C . LEU A 1 325 ? 12.25 17.547 -10.461 1 74.31 325 LEU A C 1
ATOM 2542 O O . LEU A 1 325 ? 11.578 17.984 -11.406 1 74.31 325 LEU A O 1
ATOM 2546 N N . ASN A 1 326 ? 13.352 16.828 -10.641 1 75.75 326 ASN A N 1
ATOM 2547 C CA . ASN A 1 326 ? 13.828 16.469 -11.977 1 75.75 326 ASN A CA 1
ATOM 2548 C C . ASN A 1 326 ? 12.789 15.656 -12.742 1 75.75 326 ASN A C 1
ATOM 2550 O O . ASN A 1 326 ? 12.586 15.867 -13.938 1 75.75 326 ASN A O 1
ATOM 2554 N N . HIS A 1 327 ? 12.234 14.805 -12.023 1 79.69 327 HIS A N 1
ATOM 2555 C CA . HIS A 1 327 ? 11.219 13.969 -12.648 1 79.69 327 HIS A CA 1
ATOM 2556 C C . HIS A 1 327 ? 10.039 14.797 -13.133 1 79.69 327 HIS A C 1
ATOM 2558 O O . HIS A 1 327 ? 9.57 14.625 -14.266 1 79.69 327 HIS A O 1
ATOM 2564 N N . ARG A 1 328 ? 9.641 15.656 -12.32 1 75.56 328 ARG A N 1
ATOM 2565 C CA . ARG A 1 328 ? 8.531 16.531 -12.695 1 75.56 328 ARG A CA 1
ATOM 2566 C C . ARG A 1 328 ? 8.891 17.375 -13.914 1 75.56 328 ARG A C 1
ATOM 2568 O O . ARG A 1 328 ? 8.086 17.516 -14.836 1 75.56 328 ARG A O 1
ATOM 2575 N N . LYS A 1 329 ? 10.055 17.875 -13.859 1 75.25 329 LYS A N 1
ATOM 2576 C CA . LYS A 1 329 ? 10.523 18.688 -14.969 1 75.25 329 LYS A CA 1
ATOM 2577 C C . LYS A 1 329 ? 10.578 17.875 -16.266 1 75.25 329 LYS A C 1
ATOM 2579 O O . LYS A 1 329 ? 10.258 18.391 -17.344 1 75.25 329 LYS A O 1
ATOM 2584 N N . PHE A 1 330 ? 11.039 16.75 -16.141 1 82.44 330 PHE A N 1
ATOM 2585 C CA . PHE A 1 330 ? 11.156 15.891 -17.328 1 82.44 330 PHE A CA 1
ATOM 2586 C C . PHE A 1 330 ? 9.789 15.602 -17.922 1 82.44 330 PHE A C 1
ATOM 2588 O O . PHE A 1 330 ? 9.609 15.656 -19.141 1 82.44 330 PHE A O 1
ATOM 2595 N N . VAL A 1 331 ? 8.844 15.273 -17.047 1 73.75 331 VAL A N 1
ATOM 2596 C CA . VAL A 1 331 ? 7.488 15 -17.5 1 73.75 331 VAL A CA 1
ATOM 2597 C C . VAL A 1 331 ? 6.91 16.234 -18.188 1 73.75 331 VAL A C 1
ATOM 2599 O O . VAL A 1 331 ? 6.305 16.141 -19.25 1 73.75 331 VAL A O 1
ATOM 2602 N N . ALA A 1 332 ? 7.117 17.312 -17.531 1 71.88 332 ALA A N 1
ATOM 2603 C CA . ALA A 1 332 ? 6.656 18.578 -18.109 1 71.88 332 ALA A CA 1
ATOM 2604 C C . ALA A 1 332 ? 7.32 18.844 -19.469 1 71.88 332 ALA A C 1
ATOM 2606 O O . ALA A 1 332 ? 6.668 19.297 -20.406 1 71.88 332 ALA A O 1
ATOM 2607 N N . PHE A 1 333 ? 8.562 18.609 -19.578 1 75.5 333 PHE A N 1
ATOM 2608 C CA . PHE A 1 333 ? 9.336 18.797 -20.812 1 75.5 333 PHE A CA 1
ATOM 2609 C C . PHE A 1 333 ? 8.789 17.906 -21.922 1 75.5 333 PHE A C 1
ATOM 2611 O O . PHE A 1 333 ? 8.602 18.359 -23.047 1 75.5 333 PHE A O 1
ATOM 2618 N N . LEU A 1 334 ? 8.5 16.734 -21.547 1 75.75 334 LEU A N 1
ATOM 2619 C CA . LEU A 1 334 ? 7.988 15.805 -22.547 1 75.75 334 LEU A CA 1
ATOM 2620 C C . LEU A 1 334 ? 6.621 16.25 -23.047 1 75.75 334 LEU A C 1
ATOM 2622 O O . LEU A 1 334 ? 6.305 16.062 -24.234 1 75.75 334 LEU A O 1
ATOM 2626 N N . ASP A 1 335 ? 5.859 16.766 -22.156 1 70.81 335 ASP A N 1
ATOM 2627 C CA . ASP A 1 335 ? 4.559 17.297 -22.547 1 70.81 335 ASP A CA 1
ATOM 2628 C C . ASP A 1 335 ? 4.707 18.484 -23.5 1 70.81 335 ASP A C 1
ATOM 2630 O O . ASP A 1 335 ? 3.957 18.609 -24.469 1 70.81 335 ASP A O 1
ATOM 2634 N N . GLU A 1 336 ? 5.609 19.312 -23.156 1 70.31 336 GLU A N 1
ATOM 2635 C CA . GLU A 1 336 ? 5.859 20.516 -23.953 1 70.31 336 GLU A CA 1
ATOM 2636 C C . GLU A 1 336 ? 6.277 20.141 -25.375 1 70.31 336 GLU A C 1
ATOM 2638 O O . GLU A 1 336 ? 5.871 20.797 -26.328 1 70.31 336 GLU A O 1
ATOM 2643 N N . VAL A 1 337 ? 7.035 19.125 -25.531 1 73.31 337 VAL A N 1
ATOM 2644 C CA . VAL A 1 337 ? 7.555 18.781 -26.859 1 73.31 337 VAL A CA 1
ATOM 2645 C C . VAL A 1 337 ? 6.66 17.719 -27.5 1 73.31 337 VAL A C 1
ATOM 2647 O O . VAL A 1 337 ? 7 17.172 -28.547 1 73.31 337 VAL A O 1
ATOM 2650 N N . CYS A 1 338 ? 5.543 17.359 -26.781 1 72.25 338 CYS A N 1
ATOM 2651 C CA . CYS A 1 338 ? 4.582 16.391 -27.281 1 72.25 338 CYS A CA 1
ATOM 2652 C C . CYS A 1 338 ? 5.273 15.07 -27.625 1 72.25 338 CYS A C 1
ATOM 2654 O O . CYS A 1 338 ? 5.117 14.555 -28.734 1 72.25 338 CYS A O 1
ATOM 2656 N N . ALA A 1 339 ? 6.09 14.68 -26.703 1 67.44 339 ALA A N 1
ATOM 2657 C CA . ALA A 1 339 ? 6.832 13.438 -26.906 1 67.44 339 ALA A CA 1
ATOM 2658 C C . ALA A 1 339 ? 5.891 12.234 -26.938 1 67.44 339 ALA A C 1
ATOM 2660 O O . ALA A 1 339 ? 4.758 12.312 -26.453 1 67.44 339 ALA A O 1
ATOM 2661 N N . ALA A 1 340 ? 6.367 11.164 -27.531 1 68.81 340 ALA A N 1
ATOM 2662 C CA . ALA A 1 340 ? 5.598 9.93 -27.703 1 68.81 340 ALA A CA 1
ATOM 2663 C C . ALA A 1 340 ? 5.195 9.359 -26.344 1 68.81 340 ALA A C 1
ATOM 2665 O O . ALA A 1 340 ? 4.121 8.766 -26.203 1 68.81 340 ALA A O 1
ATOM 2666 N N . TYR A 1 341 ? 6.113 9.477 -25.422 1 71.38 341 TYR A N 1
ATOM 2667 C CA . TYR A 1 341 ? 5.848 8.977 -24.078 1 71.38 341 TYR A CA 1
ATOM 2668 C C . TYR A 1 341 ? 5.863 10.117 -23.062 1 71.38 341 TYR A C 1
ATOM 2670 O O . TYR A 1 341 ? 6.578 11.102 -23.234 1 71.38 341 TYR A O 1
ATOM 2678 N N . ARG A 1 342 ? 5.105 9.852 -22.016 1 67 342 ARG A N 1
ATOM 2679 C CA . ARG A 1 342 ? 4.953 10.922 -21.047 1 67 342 ARG A CA 1
ATOM 2680 C C . ARG A 1 342 ? 5.973 10.781 -19.906 1 67 342 ARG A C 1
ATOM 2682 O O . ARG A 1 342 ? 6.16 11.711 -19.125 1 67 342 ARG A O 1
ATOM 2689 N N . ASP A 1 343 ? 6.512 9.648 -19.75 1 73 343 ASP A N 1
ATOM 2690 C CA . ASP A 1 343 ? 7.457 9.445 -18.656 1 73 343 ASP A CA 1
ATOM 2691 C C . ASP A 1 343 ? 8.359 8.242 -18.938 1 73 343 ASP A C 1
ATOM 2693 O O . ASP A 1 343 ? 8.141 7.5 -19.891 1 73 343 ASP A O 1
ATOM 2697 N N . LEU A 1 344 ? 9.523 8.188 -18.203 1 72.5 344 LEU A N 1
ATOM 2698 C CA . LEU A 1 344 ? 10.406 7.027 -18.25 1 72.5 344 LEU A CA 1
ATOM 2699 C C . LEU A 1 344 ? 9.977 5.977 -17.234 1 72.5 344 LEU A C 1
ATOM 2701 O O . LEU A 1 344 ? 9.477 6.312 -16.156 1 72.5 344 LEU A O 1
ATOM 2705 N N . GLN A 1 345 ? 10.078 4.77 -17.547 1 69.44 345 GLN A N 1
ATOM 2706 C CA . GLN A 1 345 ? 9.797 3.68 -16.609 1 69.44 345 GLN A CA 1
ATOM 2707 C C . GLN A 1 345 ? 11.039 3.297 -15.82 1 69.44 345 GLN A C 1
ATOM 2709 O O . GLN A 1 345 ? 12.148 3.293 -16.359 1 69.44 345 GLN A O 1
ATOM 2714 N N . MET A 1 346 ? 10.836 3.189 -14.406 1 63.91 346 MET A N 1
ATOM 2715 C CA . MET A 1 346 ? 11.977 2.768 -13.594 1 63.91 346 MET A CA 1
ATOM 2716 C C . MET A 1 346 ? 12.281 1.291 -13.812 1 63.91 346 MET A C 1
ATOM 2718 O O . MET A 1 346 ? 11.375 0.477 -13.961 1 63.91 346 MET A O 1
ATOM 2722 N N . HIS A 1 347 ? 13.547 1.01 -14.234 1 56.84 347 HIS A N 1
ATOM 2723 C CA . HIS A 1 347 ? 14 -0.369 -14.367 1 56.84 347 HIS A CA 1
ATOM 2724 C C . HIS A 1 347 ? 14.359 -0.968 -13.016 1 56.84 347 HIS A C 1
ATOM 2726 O O . HIS A 1 347 ? 15.023 -0.321 -12.203 1 56.84 347 HIS A O 1
ATOM 2732 N N . THR A 1 348 ? 13.438 -1.777 -12.359 1 50.62 348 THR A N 1
ATOM 2733 C CA . THR A 1 348 ? 13.938 -2.502 -11.195 1 50.62 348 THR A CA 1
ATOM 2734 C C . THR A 1 348 ? 14.703 -3.752 -11.625 1 50.62 348 THR A C 1
ATOM 2736 O O . THR A 1 348 ? 14.305 -4.441 -12.562 1 50.62 348 THR A O 1
ATOM 2739 N N . GLU A 1 349 ? 16.047 -3.811 -11.352 1 50.44 349 GLU A N 1
ATOM 2740 C CA . GLU A 1 349 ? 16.938 -4.914 -11.688 1 50.44 349 GLU A CA 1
ATOM 2741 C C . GLU A 1 349 ? 16.219 -6.254 -11.625 1 50.44 349 GLU A C 1
ATOM 2743 O O . GLU A 1 349 ? 16.484 -7.148 -12.43 1 50.44 349 GLU A O 1
ATOM 2748 N N . ILE A 1 350 ? 15.336 -6.375 -10.633 1 45.53 350 ILE A N 1
ATOM 2749 C CA . ILE A 1 350 ? 14.883 -7.746 -10.445 1 45.53 350 ILE A CA 1
ATOM 2750 C C . ILE A 1 350 ? 13.859 -8.109 -11.523 1 45.53 350 ILE A C 1
ATOM 2752 O O . ILE A 1 350 ? 13.75 -9.266 -11.914 1 45.53 350 ILE A O 1
ATOM 2756 N N . ARG A 1 351 ? 13.18 -7.043 -12.156 1 54.97 351 ARG A N 1
ATOM 2757 C CA . ARG A 1 351 ? 12.164 -7.594 -13.047 1 54.97 351 ARG A CA 1
ATOM 2758 C C . ARG A 1 351 ? 12.516 -7.336 -14.508 1 54.97 351 ARG A C 1
ATOM 2760 O O . ARG A 1 351 ? 12.328 -6.227 -15.008 1 54.97 351 ARG A O 1
ATOM 2767 N N . TRP A 1 352 ? 13.172 -8.312 -15.133 1 57.97 352 TRP A N 1
ATOM 2768 C CA . TRP A 1 352 ? 13.648 -8.32 -16.516 1 57.97 352 TRP A CA 1
ATOM 2769 C C . TRP A 1 352 ? 12.547 -7.855 -17.469 1 57.97 352 TRP A C 1
ATOM 2771 O O . TRP A 1 352 ? 12.836 -7.27 -18.516 1 57.97 352 TRP A O 1
ATOM 2781 N N . MET A 1 353 ? 11.32 -8.102 -17.062 1 60.22 353 MET A N 1
ATOM 2782 C CA . MET A 1 353 ? 10.203 -7.809 -17.969 1 60.22 353 MET A CA 1
ATOM 2783 C C . MET A 1 353 ? 10.062 -6.305 -18.172 1 60.22 353 MET A C 1
ATOM 2785 O O . MET A 1 353 ? 9.586 -5.863 -19.219 1 60.22 353 MET A O 1
ATOM 2789 N N . SER A 1 354 ? 10.648 -5.629 -17.281 1 67.06 354 SER A N 1
ATOM 2790 C CA . SER A 1 354 ? 10.492 -4.184 -17.375 1 67.06 354 SER A CA 1
ATOM 2791 C C . SER A 1 354 ? 11.609 -3.564 -18.219 1 67.06 354 SER A C 1
ATOM 2793 O O . SER A 1 354 ? 11.492 -2.426 -18.672 1 67.06 354 SER A O 1
ATOM 2795 N N . ARG A 1 355 ? 12.555 -4.453 -18.594 1 71.44 355 ARG A N 1
ATOM 2796 C CA . ARG A 1 355 ? 13.711 -3.93 -19.312 1 71.44 355 ARG A CA 1
ATOM 2797 C C . ARG A 1 355 ? 13.344 -3.557 -20.75 1 71.44 355 ARG A C 1
ATOM 2799 O O . ARG A 1 355 ? 13.742 -2.496 -21.234 1 71.44 355 ARG A O 1
ATOM 2806 N N . GLY A 1 356 ? 12.586 -4.473 -21.375 1 74.38 356 GLY A N 1
ATOM 2807 C CA . GLY A 1 356 ? 12.219 -4.215 -22.75 1 74.38 356 GLY A CA 1
ATOM 2808 C C . GLY A 1 356 ? 11.383 -2.959 -22.922 1 74.38 356 GLY A C 1
ATOM 2809 O O . GLY A 1 356 ? 11.664 -2.135 -23.797 1 74.38 356 GLY A O 1
ATOM 2810 N N . LYS A 1 357 ? 10.477 -2.793 -22.062 1 78.12 357 LYS A N 1
ATOM 2811 C CA . LYS A 1 357 ? 9.602 -1.628 -22.141 1 78.12 357 LYS A CA 1
ATOM 2812 C C . LYS A 1 357 ? 10.359 -0.344 -21.828 1 78.12 357 LYS A C 1
ATOM 2814 O O . LYS A 1 357 ? 10.125 0.692 -22.453 1 78.12 357 LYS A O 1
ATOM 2819 N N . CYS A 1 358 ? 11.164 -0.486 -20.891 1 80.69 358 CYS A N 1
ATOM 2820 C CA . CYS A 1 358 ? 11.984 0.661 -20.516 1 80.69 358 CYS A CA 1
ATOM 2821 C C . CYS A 1 358 ? 12.891 1.085 -21.672 1 80.69 358 CYS A C 1
ATOM 2823 O O . CYS A 1 358 ? 12.992 2.273 -21.984 1 80.69 358 CYS A O 1
ATOM 2825 N N . LEU A 1 359 ? 13.469 0.076 -22.328 1 85.88 359 LEU A N 1
ATOM 2826 C CA . LEU A 1 359 ? 14.383 0.349 -23.438 1 85.88 359 LEU A CA 1
ATOM 2827 C C . LEU A 1 359 ? 13.633 0.93 -24.641 1 85.88 359 LEU A C 1
ATOM 2829 O O . LEU A 1 359 ? 14.133 1.832 -25.312 1 85.88 359 LEU A O 1
ATOM 2833 N N . GLU A 1 360 ? 12.523 0.409 -24.859 1 86.62 360 GLU A N 1
ATOM 2834 C CA . GLU A 1 360 ? 11.703 0.91 -25.953 1 86.62 360 GLU A CA 1
ATOM 2835 C C . GLU A 1 360 ? 11.352 2.383 -25.766 1 86.62 360 GLU A C 1
ATOM 2837 O O . GLU A 1 360 ? 11.469 3.184 -26.688 1 86.62 360 GLU A O 1
ATOM 2842 N N . ARG A 1 361 ? 10.953 2.744 -24.594 1 85.06 361 ARG A N 1
ATOM 2843 C CA . ARG A 1 361 ? 10.594 4.125 -24.281 1 85.06 361 ARG A CA 1
ATOM 2844 C C . ARG A 1 361 ? 11.812 5.031 -24.328 1 85.06 361 ARG A C 1
ATOM 2846 O O . ARG A 1 361 ? 11.75 6.148 -24.844 1 85.06 361 ARG A O 1
ATOM 2853 N N . PHE A 1 362 ? 12.875 4.562 -23.719 1 88.5 362 PHE A N 1
ATOM 2854 C CA . PHE A 1 362 ? 14.117 5.336 -23.703 1 88.5 362 PHE A CA 1
ATOM 2855 C C . PHE A 1 362 ? 14.602 5.621 -25.109 1 88.5 362 PHE A C 1
ATOM 2857 O O . PHE A 1 362 ? 15.023 6.742 -25.422 1 88.5 362 PHE A O 1
ATOM 2864 N N . PHE A 1 363 ? 14.57 4.59 -25.984 1 91.88 363 PHE A N 1
ATOM 2865 C CA . PHE A 1 363 ? 14.992 4.758 -27.359 1 91.88 363 PHE A CA 1
ATOM 2866 C C . PHE A 1 363 ? 14.094 5.758 -28.094 1 91.88 363 PHE A C 1
ATOM 2868 O O . PHE A 1 363 ? 14.578 6.582 -28.859 1 91.88 363 PHE A O 1
ATOM 2875 N N . ALA A 1 364 ? 12.781 5.68 -27.828 1 88.75 364 ALA A N 1
ATOM 2876 C CA . ALA A 1 364 ? 11.828 6.59 -28.469 1 88.75 364 ALA A CA 1
ATOM 2877 C C . ALA A 1 364 ? 12.117 8.039 -28.078 1 88.75 364 ALA A C 1
ATOM 2879 O O . ALA A 1 364 ? 11.859 8.961 -28.859 1 88.75 364 ALA A O 1
ATOM 2880 N N . LEU A 1 365 ? 12.68 8.203 -26.875 1 89.5 365 LEU A N 1
ATOM 2881 C CA . LEU A 1 365 ? 12.953 9.539 -26.359 1 89.5 365 LEU A CA 1
ATOM 2882 C C . LEU A 1 365 ? 14.43 9.883 -26.5 1 89.5 365 LEU A C 1
ATOM 2884 O O . LEU A 1 365 ? 14.938 10.766 -25.797 1 89.5 365 LEU A O 1
ATOM 2888 N N . ARG A 1 366 ? 15.156 9.227 -27.344 1 90.56 366 ARG A N 1
ATOM 2889 C CA . ARG A 1 366 ? 16.609 9.328 -27.453 1 90.56 366 ARG A CA 1
ATOM 2890 C C . ARG A 1 366 ? 17.031 10.742 -27.828 1 90.56 366 ARG A C 1
ATOM 2892 O O . ARG A 1 366 ? 18.125 11.188 -27.453 1 90.56 366 ARG A O 1
ATOM 2899 N N . SER A 1 367 ? 16.188 11.469 -28.516 1 88.75 367 SER A N 1
ATOM 2900 C CA . SER A 1 367 ? 16.516 12.82 -28.938 1 88.75 367 SER A CA 1
ATOM 2901 C C . SER A 1 367 ? 16.188 13.844 -27.859 1 88.75 367 SER A C 1
ATOM 2903 O O . SER A 1 367 ? 16.891 14.844 -27.703 1 88.75 367 SER A O 1
ATOM 2905 N N . GLU A 1 368 ? 15.141 13.609 -27.109 1 88.75 368 GLU A N 1
ATOM 2906 C CA . GLU A 1 368 ? 14.648 14.539 -26.094 1 88.75 368 GLU A CA 1
ATOM 2907 C C . GLU A 1 368 ? 15.484 14.477 -24.828 1 88.75 368 GLU A C 1
ATOM 2909 O O . GLU A 1 368 ? 15.703 15.5 -24.156 1 88.75 368 GLU A O 1
ATOM 2914 N N . ILE A 1 369 ? 16.016 13.328 -24.516 1 89.62 369 ILE A N 1
ATOM 2915 C CA . ILE A 1 369 ? 16.656 13.094 -23.219 1 89.62 369 ILE A CA 1
ATOM 2916 C C . ILE A 1 369 ? 17.922 13.938 -23.125 1 89.62 369 ILE A C 1
ATOM 2918 O O . ILE A 1 369 ? 18.125 14.656 -22.141 1 89.62 369 ILE A O 1
ATOM 2922 N N . PRO A 1 370 ? 18.781 13.914 -24.156 1 90.38 370 PRO A N 1
ATOM 2923 C CA . PRO A 1 370 ? 20 14.734 -24.047 1 90.38 370 PRO A CA 1
ATOM 2924 C C . PRO A 1 370 ? 19.703 16.219 -23.938 1 90.38 370 PRO A C 1
ATOM 2926 O O . PRO A 1 370 ? 20.391 16.938 -23.203 1 90.38 370 PRO A O 1
ATOM 2929 N N . VAL A 1 371 ? 18.719 16.672 -24.625 1 86.81 371 VAL A N 1
ATOM 2930 C CA . VAL A 1 371 ? 18.328 18.078 -24.562 1 86.81 371 VAL A CA 1
ATOM 2931 C C . VAL A 1 371 ? 17.906 18.438 -23.141 1 86.81 371 VAL A C 1
ATOM 2933 O O . VAL A 1 371 ? 18.312 19.484 -22.609 1 86.81 371 VAL A O 1
ATOM 2936 N N . PHE A 1 372 ? 17.156 17.641 -22.594 1 88.31 372 PHE A N 1
ATOM 2937 C CA . PHE A 1 372 ? 16.688 17.875 -21.234 1 88.31 372 PHE A CA 1
ATOM 2938 C C . PHE A 1 372 ? 17.859 17.859 -20.25 1 88.31 372 PHE A C 1
ATOM 2940 O O . PHE A 1 372 ? 17.922 18.688 -19.344 1 88.31 372 PHE A O 1
ATOM 2947 N N . LEU A 1 373 ? 18.688 16.844 -20.422 1 89.12 373 LEU A N 1
ATOM 2948 C CA . LEU A 1 373 ? 19.812 16.719 -19.5 1 89.12 373 LEU A CA 1
ATOM 2949 C C . LEU A 1 373 ? 20.688 17.969 -19.531 1 89.12 373 LEU A C 1
ATOM 2951 O O . LEU A 1 373 ? 21.109 18.469 -18.484 1 89.12 373 LEU A O 1
ATOM 2955 N N . GLU A 1 374 ? 20.906 18.469 -20.625 1 87.94 374 GLU A N 1
ATOM 2956 C CA . GLU A 1 374 ? 21.766 19.641 -20.797 1 87.94 374 GLU A CA 1
ATOM 2957 C C . GLU A 1 374 ? 21.094 20.906 -20.25 1 87.94 374 GLU A C 1
ATOM 2959 O O . GLU A 1 374 ? 21.75 21.75 -19.656 1 87.94 374 GLU A O 1
ATOM 2964 N N . GLU A 1 375 ? 19.828 20.953 -20.328 1 82.38 375 GLU A N 1
ATOM 2965 C CA . GLU A 1 375 ? 19.109 22.188 -19.984 1 82.38 375 GLU A CA 1
ATOM 2966 C C . GLU A 1 375 ? 18.688 22.172 -18.516 1 82.38 375 GLU A C 1
ATOM 2968 O O . GLU A 1 375 ? 18.641 23.234 -17.875 1 82.38 375 GLU A O 1
ATOM 2973 N N . SER A 1 376 ? 18.391 21.047 -18.016 1 80.69 376 SER A N 1
ATOM 2974 C CA . SER A 1 376 ? 17.641 21.047 -16.766 1 80.69 376 SER A CA 1
ATOM 2975 C C . SER A 1 376 ? 18.438 20.422 -15.625 1 80.69 376 SER A C 1
ATOM 2977 O O . SER A 1 376 ? 18.109 20.594 -14.453 1 80.69 376 SER A O 1
ATOM 2979 N N . ILE A 1 377 ? 19.391 19.625 -16 1 81.56 377 ILE A N 1
ATOM 2980 C CA . ILE A 1 377 ? 20.141 18.953 -14.938 1 81.56 377 ILE A CA 1
ATOM 2981 C C . ILE A 1 377 ? 21.422 19.734 -14.641 1 81.56 377 ILE A C 1
ATOM 2983 O O . ILE A 1 377 ? 22.156 20.109 -15.555 1 81.56 377 ILE A O 1
ATOM 2987 N N . ARG A 1 378 ? 21.703 19.984 -13.422 1 78 378 ARG A N 1
ATOM 2988 C CA . ARG A 1 378 ? 22.766 20.875 -12.984 1 78 378 ARG A CA 1
ATOM 2989 C C . ARG A 1 378 ? 24.125 20.172 -13.039 1 78 378 ARG A C 1
ATOM 2991 O O . ARG A 1 378 ? 25.141 20.797 -13.344 1 78 378 ARG A O 1
ATOM 2998 N N . CYS A 1 379 ? 24.125 18.906 -12.773 1 79.44 379 CYS A N 1
ATOM 2999 C CA . CYS A 1 379 ? 25.391 18.203 -12.734 1 79.44 379 CYS A CA 1
ATOM 3000 C C . CYS A 1 379 ? 25.922 17.938 -14.148 1 79.44 379 CYS A C 1
ATOM 3002 O O . CYS A 1 379 ? 25.188 18.141 -15.125 1 79.44 379 CYS A O 1
ATOM 3004 N N . ASP A 1 380 ? 27.172 17.641 -14.211 1 85.38 380 ASP A N 1
ATOM 3005 C CA . ASP A 1 380 ? 27.797 17.391 -15.5 1 85.38 380 ASP A CA 1
ATOM 3006 C C . ASP A 1 380 ? 27.266 16.109 -16.141 1 85.38 380 ASP A C 1
ATOM 3008 O O . ASP A 1 380 ? 27.516 15.008 -15.633 1 85.38 380 ASP A O 1
ATOM 3012 N N . THR A 1 381 ? 26.484 16.281 -17.172 1 88.88 381 THR A N 1
ATOM 3013 C CA . THR A 1 381 ? 25.891 15.148 -17.875 1 88.88 381 THR A CA 1
ATOM 3014 C C . THR A 1 381 ? 26.5 15.008 -19.266 1 88.88 381 THR A C 1
ATOM 3016 O O . THR A 1 381 ? 25.922 14.352 -20.141 1 88.88 381 THR A O 1
ATOM 3019 N N . SER A 1 382 ? 27.625 15.609 -19.547 1 89.81 382 SER A N 1
ATOM 3020 C CA . SER A 1 382 ? 28.219 15.664 -20.875 1 89.81 382 SER A CA 1
ATOM 3021 C C . SER A 1 382 ? 28.594 14.266 -21.359 1 89.81 382 SER A C 1
ATOM 3023 O O . SER A 1 382 ? 28.406 13.945 -22.547 1 89.81 382 SER A O 1
ATOM 3025 N N . ALA A 1 383 ? 29.125 13.484 -20.469 1 90.38 383 ALA A N 1
ATOM 3026 C CA . ALA A 1 383 ? 29.5 12.125 -20.844 1 90.38 383 ALA A CA 1
ATOM 3027 C C . ALA A 1 383 ? 28.281 11.328 -21.312 1 90.38 383 ALA A C 1
ATOM 3029 O O . ALA A 1 383 ? 28.359 10.555 -22.266 1 90.38 383 ALA A O 1
ATOM 3030 N N . TYR A 1 384 ? 27.188 11.5 -20.656 1 91.94 384 TYR A N 1
ATOM 3031 C CA . TYR A 1 384 ? 25.953 10.805 -21.016 1 91.94 384 TYR A CA 1
ATOM 3032 C C . TYR A 1 384 ? 25.406 11.312 -22.344 1 91.94 384 TYR A C 1
ATOM 3034 O O . TYR A 1 384 ? 25 10.516 -23.188 1 91.94 384 TYR A O 1
ATOM 3042 N N . CYS A 1 385 ? 25.453 12.586 -22.516 1 92.5 385 CYS A N 1
ATOM 3043 C CA . CYS A 1 385 ? 24.938 13.188 -23.734 1 92.5 385 CYS A CA 1
ATOM 3044 C C . CYS A 1 385 ? 25.781 12.781 -24.938 1 92.5 385 CYS A C 1
ATOM 3046 O O . CYS A 1 385 ? 25.25 12.547 -26.031 1 92.5 385 CYS A O 1
ATOM 3048 N N . SER A 1 386 ? 27.047 12.688 -24.688 1 93.56 386 SER A N 1
ATOM 3049 C CA . SER A 1 386 ? 27.922 12.258 -25.766 1 93.56 386 SER A CA 1
ATOM 3050 C C . SER A 1 386 ? 27.609 10.836 -26.203 1 93.56 386 SER A C 1
ATOM 3052 O O . SER A 1 386 ? 27.594 10.547 -27.406 1 93.56 386 SER A O 1
ATOM 3054 N N . GLN A 1 387 ? 27.359 10.023 -25.328 1 93.44 387 GLN A N 1
ATOM 3055 C CA . GLN A 1 387 ? 27 8.648 -25.656 1 93.44 387 GLN A CA 1
ATOM 3056 C C . GLN A 1 387 ? 25.656 8.57 -26.359 1 93.44 387 GLN A C 1
ATOM 3058 O O . GLN A 1 387 ? 25.469 7.762 -27.266 1 93.44 387 GLN A O 1
ATOM 3063 N N . LEU A 1 388 ? 24.766 9.383 -25.938 1 93.62 388 LEU A N 1
ATOM 3064 C CA . LEU A 1 388 ? 23.406 9.375 -26.469 1 93.62 388 LEU A CA 1
ATOM 3065 C C . LEU A 1 388 ? 23.391 9.977 -27.875 1 93.62 388 LEU A C 1
ATOM 3067 O O . LEU A 1 388 ? 22.391 9.859 -28.594 1 93.62 388 LEU A O 1
ATOM 3071 N N . ARG A 1 389 ? 24.5 10.531 -28.219 1 92.56 389 ARG A N 1
ATOM 3072 C CA . ARG A 1 389 ? 24.609 11.07 -29.578 1 92.56 389 ARG A CA 1
ATOM 3073 C C . ARG A 1 389 ? 25.531 10.203 -30.438 1 92.56 389 ARG A C 1
ATOM 3075 O O . ARG A 1 389 ? 25.672 10.453 -31.641 1 92.56 389 ARG A O 1
ATOM 3082 N N . ASP A 1 390 ? 26.078 9.172 -29.828 1 93.19 390 ASP A N 1
ATOM 3083 C CA . ASP A 1 390 ? 26.922 8.227 -30.531 1 93.19 390 ASP A CA 1
ATOM 3084 C C . ASP A 1 390 ? 26.094 7.242 -31.359 1 93.19 390 ASP A C 1
ATOM 3086 O O . ASP A 1 390 ? 25.234 6.535 -30.797 1 93.19 390 ASP A O 1
ATOM 3090 N N . THR A 1 391 ? 26.344 7.141 -32.594 1 92 391 THR A N 1
ATOM 3091 C CA . THR A 1 391 ? 25.547 6.324 -33.5 1 92 391 THR A CA 1
ATOM 3092 C C . THR A 1 391 ? 25.688 4.844 -33.188 1 92 391 THR A C 1
ATOM 3094 O O . THR A 1 391 ? 24.719 4.094 -33.219 1 92 391 THR A O 1
ATOM 3097 N N . ASP A 1 392 ? 26.906 4.441 -32.844 1 91 392 ASP A N 1
ATOM 3098 C CA . ASP A 1 392 ? 27.141 3.039 -32.531 1 91 392 ASP A CA 1
ATOM 3099 C C . ASP A 1 392 ? 26.359 2.641 -31.266 1 91 392 ASP A C 1
ATOM 3101 O O . ASP A 1 392 ? 25.797 1.545 -31.203 1 91 392 ASP A O 1
ATOM 3105 N N . PHE A 1 393 ? 26.391 3.525 -30.375 1 93.25 393 PHE A N 1
ATOM 3106 C CA . PHE A 1 393 ? 25.656 3.271 -29.156 1 93.25 393 PHE A CA 1
ATOM 3107 C C . PHE A 1 393 ? 24.172 3.176 -29.422 1 93.25 393 PHE A C 1
ATOM 3109 O O . PHE A 1 393 ? 23.484 2.285 -28.906 1 93.25 393 PHE A O 1
ATOM 3116 N N . LEU A 1 394 ? 23.688 4.043 -30.219 1 93.94 394 LEU A N 1
ATOM 3117 C CA . LEU A 1 394 ? 22.266 4.078 -30.531 1 93.94 394 LEU A CA 1
ATOM 3118 C C . LEU A 1 394 ? 21.859 2.828 -31.297 1 93.94 394 LEU A C 1
ATOM 3120 O O . LEU A 1 394 ? 20.734 2.33 -31.125 1 93.94 394 LEU A O 1
ATOM 3124 N N . CYS A 1 395 ? 22.719 2.328 -32.094 1 93.38 395 CYS A N 1
ATOM 3125 C CA . CYS A 1 395 ? 22.438 1.098 -32.812 1 93.38 395 CYS A CA 1
ATOM 3126 C C . CYS A 1 395 ? 22.344 -0.091 -31.875 1 93.38 395 CYS A C 1
ATOM 3128 O O . CYS A 1 395 ? 21.453 -0.931 -32 1 93.38 395 CYS A O 1
ATOM 3130 N N . ASP A 1 396 ? 23.281 -0.114 -31 1 92.44 396 ASP A N 1
ATOM 3131 C CA . ASP A 1 396 ? 23.25 -1.164 -29.984 1 92.44 396 ASP A CA 1
ATOM 3132 C C . ASP A 1 396 ? 21.953 -1.089 -29.172 1 92.44 396 ASP A C 1
ATOM 3134 O O . ASP A 1 396 ? 21.359 -2.117 -28.859 1 92.44 396 ASP A O 1
ATOM 3138 N N . MET A 1 397 ? 21.625 0.086 -28.828 1 92.94 397 MET A N 1
ATOM 3139 C CA . MET A 1 397 ? 20.406 0.294 -28.047 1 92.94 397 MET A CA 1
ATOM 3140 C C . MET A 1 397 ? 19.172 -0.115 -28.844 1 92.94 397 MET A C 1
ATOM 3142 O O . MET A 1 397 ? 18.25 -0.729 -28.297 1 92.94 397 MET A O 1
ATOM 3146 N N . ALA A 1 398 ? 19.172 0.243 -30.031 1 93.5 398 ALA A N 1
ATOM 3147 C CA . ALA A 1 398 ? 18.062 -0.126 -30.906 1 93.5 398 ALA A CA 1
ATOM 3148 C C . ALA A 1 398 ? 17.922 -1.643 -31 1 93.5 398 ALA A C 1
ATOM 3150 O O . ALA A 1 398 ? 16.812 -2.18 -30.891 1 93.5 398 ALA A O 1
ATOM 3151 N N . PHE A 1 399 ? 19.047 -2.322 -31.219 1 92.81 399 PHE A N 1
ATOM 3152 C CA . PHE A 1 399 ? 19.047 -3.777 -31.297 1 92.81 399 PHE A CA 1
ATOM 3153 C C . PHE A 1 399 ? 18.547 -4.398 -30 1 92.81 399 PHE A C 1
ATOM 3155 O O . PHE A 1 399 ? 17.703 -5.293 -30.031 1 92.81 399 PHE A O 1
ATOM 3162 N N . LEU A 1 400 ? 19.094 -3.893 -28.969 1 90.31 400 LEU A N 1
ATOM 3163 C CA . LEU A 1 400 ? 18.719 -4.426 -27.656 1 90.31 400 LEU A CA 1
ATOM 3164 C C . LEU A 1 400 ? 17.234 -4.203 -27.391 1 90.31 400 LEU A C 1
ATOM 3166 O O . LEU A 1 400 ? 16.578 -5.066 -26.797 1 90.31 400 LEU A O 1
ATOM 3170 N N . ALA A 1 401 ? 16.734 -3.041 -27.719 1 90 401 ALA A N 1
ATOM 3171 C CA . ALA A 1 401 ? 15.32 -2.738 -27.531 1 90 401 ALA A CA 1
ATOM 3172 C C . ALA A 1 401 ? 14.445 -3.721 -28.297 1 90 401 ALA A C 1
ATOM 3174 O O . ALA A 1 401 ? 13.438 -4.207 -27.766 1 90 401 ALA A O 1
ATOM 3175 N N . ASP A 1 402 ? 14.805 -4.027 -29.453 1 92.06 402 ASP A N 1
ATOM 3176 C CA . ASP A 1 402 ? 14.008 -4.914 -30.297 1 92.06 402 ASP A CA 1
ATOM 3177 C C . ASP A 1 402 ? 14.078 -6.355 -29.797 1 92.06 402 ASP A C 1
ATOM 3179 O O . ASP A 1 402 ? 13.047 -7.012 -29.641 1 92.06 402 ASP A O 1
ATOM 3183 N N . ILE A 1 403 ? 15.281 -6.797 -29.609 1 89.31 403 ILE A N 1
ATOM 3184 C CA . ILE A 1 403 ? 15.438 -8.195 -29.219 1 89.31 403 ILE A CA 1
ATOM 3185 C C . ILE A 1 403 ? 14.781 -8.43 -27.859 1 89.31 403 ILE A C 1
ATOM 3187 O O . ILE A 1 403 ? 14.195 -9.484 -27.625 1 89.31 403 ILE A O 1
ATOM 3191 N N . THR A 1 404 ? 14.945 -7.488 -26.953 1 85.81 404 THR A N 1
ATOM 3192 C CA . THR A 1 404 ? 14.312 -7.629 -25.656 1 85.81 404 THR A CA 1
ATOM 3193 C C . THR A 1 404 ? 12.797 -7.59 -25.781 1 85.81 404 THR A C 1
ATOM 3195 O O . THR A 1 404 ? 12.086 -8.234 -25 1 85.81 404 THR A O 1
ATOM 3198 N N . SER A 1 405 ? 12.312 -6.832 -26.734 1 86.88 405 SER A N 1
ATOM 3199 C CA . SER A 1 405 ? 10.875 -6.844 -27 1 86.88 405 SER A CA 1
ATOM 3200 C C . SER A 1 405 ? 10.398 -8.242 -27.375 1 86.88 405 SER A C 1
ATOM 3202 O O . SER A 1 405 ? 9.328 -8.672 -26.953 1 86.88 405 SER A O 1
ATOM 3204 N N . HIS A 1 406 ? 11.156 -8.914 -28.219 1 89.06 406 HIS A N 1
ATOM 3205 C CA . HIS A 1 406 ? 10.828 -10.281 -28.609 1 89.06 406 HIS A CA 1
ATOM 3206 C C . HIS A 1 406 ? 10.906 -11.219 -27.406 1 89.06 406 HIS A C 1
ATOM 3208 O O . HIS A 1 406 ? 10.062 -12.109 -27.25 1 89.06 406 HIS A O 1
ATOM 3214 N N . LEU A 1 407 ? 11.875 -11.016 -26.641 1 83.44 407 LEU A N 1
ATOM 3215 C CA . LEU A 1 407 ? 12.039 -11.836 -25.438 1 83.44 407 LEU A CA 1
ATOM 3216 C C . LEU A 1 407 ? 10.891 -11.594 -24.469 1 83.44 407 LEU A C 1
ATOM 3218 O O . LEU A 1 407 ? 10.422 -12.531 -23.812 1 83.44 407 LEU A O 1
ATOM 3222 N N . ASN A 1 408 ? 10.484 -10.336 -24.391 1 81.19 408 ASN A N 1
ATOM 3223 C CA . ASN A 1 408 ? 9.352 -10.016 -23.531 1 81.19 408 ASN A CA 1
ATOM 3224 C C . ASN A 1 408 ? 8.078 -10.719 -24 1 81.19 408 ASN A C 1
ATOM 3226 O O . ASN A 1 408 ? 7.27 -11.156 -23.172 1 81.19 408 ASN A O 1
ATOM 3230 N N . ARG A 1 409 ? 7.934 -10.75 -25.234 1 84.75 409 ARG A N 1
ATOM 3231 C CA . ARG A 1 409 ? 6.781 -11.461 -25.781 1 84.75 409 ARG A CA 1
ATOM 3232 C C . ARG A 1 409 ? 6.836 -12.945 -25.422 1 84.75 409 ARG A C 1
ATOM 3234 O O . ARG A 1 409 ? 5.816 -13.547 -25.078 1 84.75 409 ARG A O 1
ATOM 3241 N N . LEU A 1 410 ? 7.996 -13.531 -25.547 1 84.94 410 LEU A N 1
ATOM 3242 C CA . LEU A 1 410 ? 8.172 -14.922 -25.156 1 84.94 410 LEU A CA 1
ATOM 3243 C C . LEU A 1 410 ? 7.84 -15.109 -23.672 1 84.94 410 LEU A C 1
ATOM 3245 O O . LEU A 1 410 ? 7.137 -16.062 -23.312 1 84.94 410 LEU A O 1
ATOM 3249 N N . ASN A 1 411 ? 8.328 -14.219 -22.906 1 78.38 411 ASN A N 1
ATOM 3250 C CA . ASN A 1 411 ? 8.078 -14.289 -21.469 1 78.38 411 ASN A CA 1
ATOM 3251 C C . ASN A 1 411 ? 6.582 -14.25 -21.156 1 78.38 411 ASN A C 1
ATOM 3253 O O . ASN A 1 411 ? 6.113 -14.938 -20.234 1 78.38 411 ASN A O 1
ATOM 3257 N N . LEU A 1 412 ? 5.922 -13.43 -21.859 1 82.25 412 LEU A N 1
ATOM 3258 C CA . LEU A 1 412 ? 4.48 -13.336 -21.656 1 82.25 412 LEU A CA 1
ATOM 3259 C C . LEU A 1 412 ? 3.789 -14.633 -22.062 1 82.25 412 LEU A C 1
ATOM 3261 O O . LEU A 1 412 ? 2.83 -15.055 -21.406 1 82.25 412 LEU A O 1
ATOM 3265 N N . GLN A 1 413 ? 4.324 -15.242 -23.047 1 84.12 413 GLN A N 1
ATOM 3266 C CA . GLN A 1 413 ? 3.756 -16.5 -23.516 1 84.12 413 GLN A CA 1
ATOM 3267 C C . GLN A 1 413 ? 4 -17.625 -22.516 1 84.12 413 GLN A C 1
ATOM 3269 O O . GLN A 1 413 ? 3.199 -18.562 -22.406 1 84.12 413 GLN A O 1
ATOM 3274 N N . LEU A 1 414 ? 5.07 -17.516 -21.875 1 80.06 414 LEU A N 1
ATOM 3275 C CA . LEU A 1 414 ? 5.445 -18.547 -20.922 1 80.06 414 LEU A CA 1
ATOM 3276 C C . LEU A 1 414 ? 4.691 -18.375 -19.609 1 80.06 414 LEU A C 1
ATOM 3278 O O . LEU A 1 414 ? 4.75 -19.25 -18.734 1 80.06 414 LEU A O 1
ATOM 3282 N N . GLN A 1 415 ? 4.062 -17.234 -19.516 1 78.19 415 GLN A N 1
ATOM 3283 C CA . GLN A 1 415 ? 3.277 -16.969 -18.312 1 78.19 415 GLN A CA 1
ATOM 3284 C C . GLN A 1 415 ? 1.828 -17.406 -18.5 1 78.19 415 GLN A C 1
ATOM 3286 O O . GLN A 1 415 ? 1.388 -17.672 -19.625 1 78.19 415 GLN A O 1
ATOM 3291 N N . GLY A 1 416 ? 1.152 -17.688 -17.469 1 76.81 416 GLY A N 1
ATOM 3292 C CA . GLY A 1 416 ? -0.248 -18.078 -17.516 1 76.81 416 GLY A CA 1
ATOM 3293 C C . GLY A 1 416 ? -0.531 -19.359 -16.766 1 76.81 416 GLY A C 1
ATOM 3294 O O . GLY A 1 416 ? 0.329 -20.25 -16.688 1 76.81 416 GLY A O 1
ATOM 3295 N N . ARG A 1 417 ? -1.714 -19.422 -16.328 1 74.56 417 ARG A N 1
ATOM 3296 C CA . ARG A 1 417 ? -2.121 -20.625 -15.609 1 74.56 417 ARG A CA 1
ATOM 3297 C C . ARG A 1 417 ? -2.557 -21.719 -16.578 1 74.56 417 ARG A C 1
ATOM 3299 O O . ARG A 1 417 ? -3.023 -21.438 -17.672 1 74.56 417 ARG A O 1
ATOM 3306 N N . GLY A 1 418 ? -2.293 -22.969 -16.203 1 71.94 418 GLY A N 1
ATOM 3307 C CA . GLY A 1 418 ? -2.818 -24.094 -16.953 1 71.94 418 GLY A CA 1
ATOM 3308 C C . GLY A 1 418 ? -1.91 -24.531 -18.078 1 71.94 418 GLY A C 1
ATOM 3309 O O . GLY A 1 418 ? -2.291 -25.375 -18.906 1 71.94 418 GLY A O 1
ATOM 3310 N N . GLN A 1 419 ? -0.75 -23.891 -18.156 1 75.88 419 GLN A N 1
ATOM 3311 C CA . GLN A 1 419 ? 0.17 -24.297 -19.219 1 75.88 419 GLN A CA 1
ATOM 3312 C C . GLN A 1 419 ? 0.946 -25.547 -18.812 1 75.88 419 GLN A C 1
ATOM 3314 O O . GLN A 1 419 ? 1.418 -25.656 -17.688 1 75.88 419 GLN A O 1
ATOM 3319 N N . THR A 1 420 ? 0.966 -26.469 -19.75 1 74.44 420 THR A N 1
ATOM 3320 C CA . THR A 1 420 ? 1.711 -27.703 -19.531 1 74.44 420 THR A CA 1
ATOM 3321 C C . THR A 1 420 ? 3.156 -27.547 -20 1 74.44 420 THR A C 1
ATOM 3323 O O . THR A 1 420 ? 3.504 -26.562 -20.656 1 74.44 420 THR A O 1
ATOM 3326 N N . ALA A 1 421 ? 3.979 -28.484 -19.625 1 74.38 421 ALA A N 1
ATOM 3327 C CA . ALA A 1 421 ? 5.363 -28.5 -20.094 1 74.38 421 ALA A CA 1
ATOM 3328 C C . ALA A 1 421 ? 5.434 -28.547 -21.625 1 74.38 421 ALA A C 1
ATOM 3330 O O . ALA A 1 421 ? 6.336 -27.953 -22.219 1 74.38 421 ALA A O 1
ATOM 3331 N N . SER A 1 422 ? 4.43 -29.203 -22.172 1 76.19 422 SER A N 1
ATOM 3332 C CA . SER A 1 422 ? 4.383 -29.281 -23.625 1 76.19 422 SER A CA 1
ATOM 3333 C C . SER A 1 422 ? 4.137 -27.922 -24.25 1 76.19 422 SER A C 1
ATOM 3335 O O . SER A 1 422 ? 4.723 -27.594 -25.297 1 76.19 422 SER A O 1
ATOM 3337 N N . ASP A 1 423 ? 3.264 -27.219 -23.656 1 80.12 423 ASP A N 1
ATOM 3338 C CA . ASP A 1 423 ? 2.98 -25.875 -24.156 1 80.12 423 ASP A CA 1
ATOM 3339 C C . ASP A 1 423 ? 4.227 -24.984 -24.094 1 80.12 423 ASP A C 1
ATOM 3341 O O . ASP A 1 423 ? 4.52 -24.25 -25.047 1 80.12 423 ASP A O 1
ATOM 3345 N N . LEU A 1 424 ? 4.883 -25.078 -23.047 1 79.31 424 LEU A N 1
ATOM 3346 C CA . LEU A 1 424 ? 6.07 -24.25 -22.844 1 79.31 424 LEU A CA 1
ATOM 3347 C C . LEU A 1 424 ? 7.164 -24.625 -23.844 1 79.31 424 LEU A C 1
ATOM 3349 O O . LEU A 1 424 ? 7.848 -23.75 -24.391 1 79.31 424 LEU A O 1
ATOM 3353 N N . TYR A 1 425 ? 7.234 -25.844 -24.031 1 77.75 425 TYR A N 1
ATOM 3354 C CA . TYR A 1 425 ? 8.211 -26.328 -25 1 77.75 425 TYR A CA 1
ATOM 3355 C C . TYR A 1 425 ? 7.891 -25.812 -26.391 1 77.75 425 TYR A C 1
ATOM 3357 O O . TYR A 1 425 ? 8.789 -25.453 -27.156 1 77.75 425 TYR A O 1
ATOM 3365 N N . ALA A 1 426 ? 6.695 -25.859 -26.672 1 82.38 426 ALA A N 1
ATOM 3366 C CA . ALA A 1 426 ? 6.27 -25.359 -27.984 1 82.38 426 ALA A CA 1
ATOM 3367 C C . ALA A 1 426 ? 6.629 -23.875 -28.156 1 82.38 426 ALA A C 1
ATOM 3369 O O . ALA A 1 426 ? 7.074 -23.469 -29.219 1 82.38 426 ALA A O 1
ATOM 3370 N N . HIS A 1 427 ? 6.383 -23.156 -27.125 1 85.88 427 HIS A N 1
ATOM 3371 C CA . HIS A 1 427 ? 6.727 -21.734 -27.172 1 85.88 427 HIS A CA 1
ATOM 3372 C C . HIS A 1 427 ? 8.227 -21.531 -27.344 1 85.88 427 HIS A C 1
ATOM 3374 O O . HIS A 1 427 ? 8.656 -20.656 -28.109 1 85.88 427 HIS A O 1
ATOM 3380 N N . MET A 1 428 ? 8.977 -22.312 -26.719 1 82.56 428 MET A N 1
ATOM 3381 C CA . MET A 1 428 ? 10.43 -22.219 -26.797 1 82.56 428 MET A CA 1
ATOM 3382 C C . MET A 1 428 ? 10.922 -22.578 -28.188 1 82.56 428 MET A C 1
ATOM 3384 O O . MET A 1 428 ? 11.797 -21.906 -28.75 1 82.56 428 MET A O 1
ATOM 3388 N N . ASN A 1 429 ? 10.352 -23.594 -28.688 1 83.75 429 ASN A N 1
ATOM 3389 C CA . ASN A 1 429 ? 10.742 -24.016 -30.031 1 83.75 429 ASN A CA 1
ATOM 3390 C C . ASN A 1 429 ? 10.375 -22.969 -31.078 1 83.75 429 ASN A C 1
ATOM 3392 O O . ASN A 1 429 ? 11.133 -22.734 -32.031 1 83.75 429 ASN A O 1
ATOM 3396 N N . ALA A 1 430 ? 9.25 -22.469 -30.875 1 90.06 430 ALA A N 1
ATOM 3397 C CA . ALA A 1 430 ? 8.836 -21.406 -31.781 1 90.06 430 ALA A CA 1
ATOM 3398 C C . ALA A 1 430 ? 9.805 -20.234 -31.703 1 90.06 430 ALA A C 1
ATOM 3400 O O . ALA A 1 430 ? 10.141 -19.625 -32.719 1 90.06 430 ALA A O 1
ATOM 3401 N N . PHE A 1 431 ? 10.227 -19.906 -30.609 1 89.94 431 PHE A N 1
ATOM 3402 C CA . PHE A 1 431 ? 11.141 -18.781 -30.453 1 89.94 431 PHE A CA 1
ATOM 3403 C C . PHE A 1 431 ? 12.5 -19.094 -31.047 1 89.94 431 PHE A C 1
ATOM 3405 O O . PHE A 1 431 ? 13.148 -18.234 -31.641 1 89.94 431 PHE A O 1
ATOM 3412 N N . ASN A 1 432 ? 12.898 -20.281 -30.859 1 87.19 432 ASN A N 1
ATOM 3413 C CA . ASN A 1 432 ? 14.148 -20.703 -31.484 1 87.19 432 ASN A CA 1
ATOM 3414 C C . ASN A 1 432 ? 14.086 -20.578 -33 1 87.19 432 ASN A C 1
ATOM 3416 O O . ASN A 1 432 ? 15.078 -20.234 -33.625 1 87.19 432 ASN A O 1
ATOM 3420 N N . ALA A 1 433 ? 13.016 -20.922 -33.469 1 92 433 ALA A N 1
ATOM 3421 C CA . ALA A 1 433 ? 12.82 -20.766 -34.906 1 92 433 ALA A CA 1
ATOM 3422 C C . ALA A 1 433 ? 12.891 -19.297 -35.312 1 92 433 ALA A C 1
ATOM 3424 O O . ALA A 1 433 ? 13.438 -18.953 -36.375 1 92 433 ALA A O 1
ATOM 3425 N N . LYS A 1 434 ? 12.312 -18.516 -34.531 1 93.88 434 LYS A N 1
ATOM 3426 C CA . LYS A 1 434 ? 12.391 -17.078 -34.781 1 93.88 434 LYS A CA 1
ATOM 3427 C C . LYS A 1 434 ? 13.836 -16.594 -34.75 1 93.88 434 LYS A C 1
ATOM 3429 O O . LYS A 1 434 ? 14.242 -15.773 -35.594 1 93.88 434 LYS A O 1
ATOM 3434 N N . LEU A 1 435 ? 14.578 -17.047 -33.781 1 91.62 435 LEU A N 1
ATOM 3435 C CA . LEU A 1 435 ? 15.984 -16.656 -33.688 1 91.62 435 LEU A CA 1
ATOM 3436 C C . LEU A 1 435 ? 16.75 -17.062 -34.969 1 91.62 435 LEU A C 1
ATOM 3438 O O . LEU A 1 435 ? 17.594 -16.312 -35.438 1 91.62 435 LEU A O 1
ATOM 3442 N N . ALA A 1 436 ? 16.391 -18.203 -35.438 1 92.94 436 ALA A N 1
ATOM 3443 C CA . ALA A 1 436 ? 17.016 -18.656 -36.688 1 92.94 436 ALA A CA 1
ATOM 3444 C C . ALA A 1 436 ? 16.656 -17.734 -37.844 1 92.94 436 ALA A C 1
ATOM 3446 O O . ALA A 1 436 ? 17.5 -17.406 -38.688 1 92.94 436 ALA A O 1
ATOM 3447 N N . LEU A 1 437 ? 15.461 -17.359 -37.875 1 94.12 437 LEU A N 1
ATOM 3448 C CA . LEU A 1 437 ? 15 -16.422 -38.875 1 94.12 437 LEU A CA 1
ATOM 3449 C C . LEU A 1 437 ? 15.727 -15.094 -38.75 1 94.12 437 LEU A C 1
ATOM 3451 O O . LEU A 1 437 ? 16.141 -14.508 -39.75 1 94.12 437 LEU A O 1
ATOM 3455 N N . PHE A 1 438 ? 15.852 -14.617 -37.531 1 94.19 438 PHE A N 1
ATOM 3456 C CA . PHE A 1 438 ? 16.547 -13.359 -37.312 1 94.19 438 PHE A CA 1
ATOM 3457 C C . PHE A 1 438 ? 18 -13.445 -37.75 1 94.19 438 PHE A C 1
ATOM 3459 O O . PHE A 1 438 ? 18.516 -12.516 -38.375 1 94.19 438 PHE A O 1
ATOM 3466 N N . LYS A 1 439 ? 18.609 -14.516 -37.406 1 92.12 439 LYS A N 1
ATOM 3467 C CA . LYS A 1 439 ? 20 -14.734 -37.781 1 92.12 439 LYS A CA 1
ATOM 3468 C C . LYS A 1 439 ? 20.172 -14.656 -39.312 1 92.12 439 LYS A C 1
ATOM 3470 O O . LYS A 1 439 ? 21.078 -13.984 -39.812 1 92.12 439 LYS A O 1
ATOM 3475 N N . GLU A 1 440 ? 19.281 -15.297 -39.969 1 91.75 440 GLU A N 1
ATOM 3476 C CA . GLU A 1 440 ? 19.328 -15.281 -41.438 1 91.75 440 GLU A CA 1
ATOM 3477 C C . GLU A 1 440 ? 19.062 -13.875 -41.969 1 91.75 440 GLU A C 1
ATOM 3479 O O . GLU A 1 440 ? 19.641 -13.477 -43 1 91.75 440 GLU A O 1
ATOM 3484 N N . GLY A 1 441 ? 18.219 -13.203 -41.344 1 90.75 441 GLY A N 1
ATOM 3485 C CA . GLY A 1 441 ? 17.922 -11.836 -41.75 1 90.75 441 GLY A CA 1
ATOM 3486 C C . GLY A 1 441 ? 19.125 -10.914 -41.656 1 90.75 441 GLY A C 1
ATOM 3487 O O . GLY A 1 441 ? 19.328 -10.062 -42.531 1 90.75 441 GLY A O 1
ATOM 3488 N N . PHE A 1 442 ? 19.938 -11.047 -40.688 1 90.94 442 PHE A N 1
ATOM 3489 C CA . PHE A 1 442 ? 21.094 -10.188 -40.469 1 90.94 442 PHE A CA 1
ATOM 3490 C C . PHE A 1 442 ? 22.266 -10.656 -41.344 1 90.94 442 PHE A C 1
ATOM 3492 O O . PHE A 1 442 ? 23.219 -9.914 -41.531 1 90.94 442 PHE A O 1
ATOM 3499 N N . GLN A 1 443 ? 22.219 -11.844 -41.844 1 85.19 443 GLN A N 1
ATOM 3500 C CA . GLN A 1 443 ? 23.281 -12.422 -42.656 1 85.19 443 GLN A CA 1
ATOM 3501 C C . GLN A 1 443 ? 23.25 -11.891 -44.094 1 85.19 443 GLN A C 1
ATOM 3503 O O . GLN A 1 443 ? 24.266 -11.852 -44.781 1 85.19 443 GLN A O 1
ATOM 3508 N N . SER A 1 444 ? 22.125 -11.438 -44.5 1 81.5 444 SER A N 1
ATOM 3509 C CA . SER A 1 444 ? 22 -10.938 -45.844 1 81.5 444 SER A CA 1
ATOM 3510 C C . SER A 1 444 ? 22.766 -9.641 -46.062 1 81.5 444 SER A C 1
ATOM 3512 O O . SER A 1 444 ? 23.125 -8.969 -45.062 1 81.5 444 SER A O 1
ATOM 3514 N N . ASP A 1 445 ? 23.109 -9.328 -47.281 1 78.5 445 ASP A N 1
ATOM 3515 C CA . ASP A 1 445 ? 23.859 -8.125 -47.625 1 78.5 445 ASP A CA 1
ATOM 3516 C C . ASP A 1 445 ? 23.141 -6.875 -47.125 1 78.5 445 ASP A C 1
ATOM 3518 O O . ASP A 1 445 ? 23.781 -5.953 -46.594 1 78.5 445 ASP A O 1
ATOM 3522 N N . ARG A 1 446 ? 21.828 -7.008 -47.312 1 84.06 446 ARG A N 1
ATOM 3523 C CA . ARG A 1 446 ? 20.969 -6 -46.688 1 84.06 446 ARG A CA 1
ATOM 3524 C C . ARG A 1 446 ? 20.109 -6.617 -45.594 1 84.06 446 ARG A C 1
ATOM 3526 O O . ARG A 1 446 ? 19.172 -7.359 -45.875 1 84.06 446 ARG A O 1
ATOM 3533 N N . PRO A 1 447 ? 20.547 -6.316 -44.344 1 87.19 447 PRO A N 1
ATOM 3534 C CA . PRO A 1 447 ? 19.812 -6.949 -43.25 1 87.19 447 PRO A CA 1
ATOM 3535 C C . PRO A 1 447 ? 18.312 -6.734 -43.312 1 87.19 447 PRO A C 1
ATOM 3537 O O . PRO A 1 447 ? 17.859 -5.641 -43.688 1 87.19 447 PRO A O 1
ATOM 3540 N N . ASN A 1 448 ? 17.594 -7.777 -43.25 1 90.44 448 ASN A N 1
ATOM 3541 C CA . ASN A 1 448 ? 16.141 -7.703 -43.156 1 90.44 448 ASN A CA 1
ATOM 3542 C C . ASN A 1 448 ? 15.68 -7.273 -41.781 1 90.44 448 ASN A C 1
ATOM 3544 O O . ASN A 1 448 ? 15.641 -8.086 -40.844 1 90.44 448 ASN A O 1
ATOM 3548 N N . LEU A 1 449 ? 15.25 -6.082 -41.688 1 92 449 LEU A N 1
ATOM 3549 C CA . LEU A 1 449 ? 14.938 -5.512 -40.375 1 92 449 LEU A CA 1
ATOM 3550 C C . LEU A 1 449 ? 13.43 -5.391 -40.188 1 92 449 LEU A C 1
ATOM 3552 O O . LEU A 1 449 ? 12.961 -4.562 -39.406 1 92 449 LEU A O 1
ATOM 3556 N N . ALA A 1 450 ? 12.68 -6.219 -40.812 1 91.56 450 ALA A N 1
ATOM 3557 C CA . ALA A 1 450 ? 11.219 -6.164 -40.75 1 91.56 450 ALA A CA 1
ATOM 3558 C C . ALA A 1 450 ? 10.727 -6.391 -39.312 1 91.56 450 ALA A C 1
ATOM 3560 O O . ALA A 1 450 ? 9.703 -5.84 -38.906 1 91.56 450 ALA A O 1
ATOM 3561 N N . HIS A 1 451 ? 11.477 -7.129 -38.531 1 95.06 451 HIS A N 1
ATOM 3562 C CA . HIS A 1 451 ? 11.07 -7.465 -37.156 1 95.06 451 HIS A CA 1
ATOM 3563 C C . HIS A 1 451 ? 11.883 -6.684 -36.125 1 95.06 451 HIS A C 1
ATOM 3565 O O . HIS A 1 451 ? 11.828 -6.984 -34.938 1 95.06 451 HIS A O 1
ATOM 3571 N N . PHE A 1 452 ? 12.617 -5.801 -36.594 1 95.12 452 PHE A N 1
ATOM 3572 C CA . PHE A 1 452 ? 13.445 -4.949 -35.75 1 95.12 452 PHE A CA 1
ATOM 3573 C C . PHE A 1 452 ? 13.195 -3.477 -36.062 1 95.12 452 PHE A C 1
ATOM 3575 O O . PHE A 1 452 ? 14.062 -2.795 -36.625 1 95.12 452 PHE A O 1
ATOM 3582 N N . PRO A 1 453 ? 12.078 -2.967 -35.562 1 94.44 453 PRO A N 1
ATOM 3583 C CA . PRO A 1 453 ? 11.648 -1.615 -35.938 1 94.44 453 PRO A CA 1
ATOM 3584 C C . PRO A 1 453 ? 12.633 -0.541 -35.469 1 94.44 453 PRO A C 1
ATOM 3586 O O . PRO A 1 453 ? 12.844 0.448 -36.188 1 94.44 453 PRO A O 1
ATOM 3589 N N . SER A 1 454 ? 13.141 -0.682 -34.25 1 94.38 454 SER A N 1
ATOM 3590 C CA . SER A 1 454 ? 14.086 0.317 -33.781 1 94.38 454 SER A CA 1
ATOM 3591 C C . SER A 1 454 ? 15.352 0.325 -34.625 1 94.38 454 SER A C 1
ATOM 3593 O O . SER A 1 454 ? 15.906 1.388 -34.938 1 94.38 454 SER A O 1
ATOM 3595 N N . CYS A 1 455 ? 15.82 -0.836 -35.031 1 94.12 455 CYS A N 1
ATOM 3596 C CA . CYS A 1 455 ? 16.984 -0.932 -35.906 1 94.12 455 CYS A CA 1
ATOM 3597 C C . CYS A 1 455 ? 16.672 -0.315 -37.25 1 94.12 455 CYS A C 1
ATOM 3599 O O . CYS A 1 455 ? 17.547 0.318 -37.875 1 94.12 455 CYS A O 1
ATOM 3601 N N . GLU A 1 456 ? 15.477 -0.526 -37.719 1 93.88 456 GLU A N 1
ATOM 3602 C CA . GLU A 1 456 ? 15.07 0.055 -39 1 93.88 456 GLU A CA 1
ATOM 3603 C C . GLU A 1 456 ? 15.07 1.579 -38.938 1 93.88 456 GLU A C 1
ATOM 3605 O O . GLU A 1 456 ? 15.445 2.244 -39.875 1 93.88 456 GLU A O 1
ATOM 3610 N N . GLU A 1 457 ? 14.586 2.041 -37.844 1 93.38 457 GLU A N 1
ATOM 3611 C CA . GLU A 1 457 ? 14.609 3.488 -37.656 1 93.38 457 GLU A CA 1
ATOM 3612 C C . GLU A 1 457 ? 16.031 4.023 -37.656 1 93.38 457 GLU A C 1
ATOM 3614 O O . GLU A 1 457 ? 16.297 5.09 -38.219 1 93.38 457 GLU A O 1
ATOM 3619 N N . MET A 1 458 ? 16.922 3.342 -37.062 1 93.19 458 MET A N 1
ATOM 3620 C CA . MET A 1 458 ? 18.328 3.758 -37 1 93.19 458 MET A CA 1
ATOM 3621 C C . MET A 1 458 ? 18.953 3.719 -38.406 1 93.19 458 MET A C 1
ATOM 3623 O O . MET A 1 458 ? 19.766 4.574 -38.75 1 93.19 458 MET A O 1
ATOM 3627 N N . ARG A 1 459 ? 18.609 2.699 -39.156 1 91.56 459 ARG A N 1
ATOM 3628 C CA . ARG A 1 459 ? 19.125 2.592 -40.5 1 91.56 459 ARG A CA 1
ATOM 3629 C C . ARG A 1 459 ? 18.719 3.801 -41.344 1 91.56 459 ARG A C 1
ATOM 3631 O O . ARG A 1 459 ? 19.5 4.281 -42.156 1 91.56 459 ARG A O 1
ATOM 3638 N N . LYS A 1 460 ? 17.484 4.266 -41.094 1 91.56 460 LYS A N 1
ATOM 3639 C CA . LYS A 1 460 ? 17 5.445 -41.812 1 91.56 460 LYS A CA 1
ATOM 3640 C C . LYS A 1 460 ? 17.766 6.695 -41.406 1 91.56 460 LYS A C 1
ATOM 3642 O O . LYS A 1 460 ? 18.125 7.535 -42.219 1 91.56 460 LYS A O 1
ATOM 3647 N N . ASP A 1 461 ? 18.062 6.73 -40.156 1 90.12 461 ASP A N 1
ATOM 3648 C CA . ASP A 1 461 ? 18.719 7.902 -39.594 1 90.12 461 ASP A CA 1
ATOM 3649 C C . ASP A 1 461 ? 20.219 7.891 -39.906 1 90.12 461 ASP A C 1
ATOM 3651 O O . ASP A 1 461 ? 20.828 8.945 -40.094 1 90.12 461 ASP A O 1
ATOM 3655 N N . ALA A 1 462 ? 20.797 6.668 -39.812 1 90.88 462 ALA A N 1
ATOM 3656 C CA . ALA A 1 462 ? 22.234 6.504 -40.031 1 90.88 462 ALA A CA 1
ATOM 3657 C C . ALA A 1 462 ? 22.516 5.277 -40.906 1 90.88 462 ALA A C 1
ATOM 3659 O O . ALA A 1 462 ? 22.891 4.219 -40.375 1 90.88 462 ALA A O 1
ATOM 3660 N N . PRO A 1 463 ? 22.438 5.41 -42.156 1 87.44 463 PRO A N 1
ATOM 3661 C CA . PRO A 1 463 ? 22.625 4.273 -43.062 1 87.44 463 PRO A CA 1
ATOM 3662 C C . PRO A 1 463 ? 24.016 3.658 -42.969 1 87.44 463 PRO A C 1
ATOM 3664 O O . PRO A 1 463 ? 24.203 2.49 -43.312 1 87.44 463 PRO A O 1
ATOM 3667 N N . GLU A 1 464 ? 24.953 4.461 -42.438 1 84.69 464 GLU A N 1
ATOM 3668 C CA . GLU A 1 464 ? 26.312 3.98 -42.312 1 84.69 464 GLU A CA 1
ATOM 3669 C C . GLU A 1 464 ? 26.422 2.838 -41.312 1 84.69 464 GLU A C 1
ATOM 3671 O O . GLU A 1 464 ? 27.406 2.078 -41.312 1 84.69 464 GLU A O 1
ATOM 3676 N N . CYS A 1 465 ? 25.406 2.611 -40.531 1 83.69 465 CYS A N 1
ATOM 3677 C CA . CYS A 1 465 ? 25.453 1.615 -39.469 1 83.69 465 CYS A CA 1
ATOM 3678 C C . CYS A 1 465 ? 25.094 0.233 -40 1 83.69 465 CYS A C 1
ATOM 3680 O O . CYS A 1 465 ? 25.203 -0.761 -39.281 1 83.69 465 CYS A O 1
ATOM 3682 N N . GLU A 1 466 ? 24.734 0.127 -41.219 1 83.25 466 GLU A N 1
ATOM 3683 C CA . GLU A 1 466 ? 24.234 -1.12 -41.812 1 83.25 466 GLU A CA 1
ATOM 3684 C C . GLU A 1 466 ? 25.281 -2.221 -41.719 1 83.25 466 GLU A C 1
ATOM 3686 O O . GLU A 1 466 ? 24.969 -3.369 -41.406 1 83.25 466 GLU A O 1
ATOM 3691 N N . GLU A 1 467 ? 26.516 -1.882 -42 1 79.62 467 GLU A N 1
ATOM 3692 C CA . GLU A 1 467 ? 27.578 -2.877 -41.969 1 79.62 467 GLU A CA 1
ATOM 3693 C C . GLU A 1 467 ? 27.828 -3.389 -40.562 1 79.62 467 GLU A C 1
ATOM 3695 O O . GLU A 1 467 ? 28.047 -4.586 -40.375 1 79.62 467 GLU A O 1
ATOM 3700 N N . THR A 1 468 ? 27.781 -2.518 -39.688 1 78.12 468 THR A N 1
ATOM 3701 C CA . THR A 1 468 ? 28.016 -2.879 -38.281 1 78.12 468 THR A CA 1
ATOM 3702 C C . THR A 1 468 ? 26.875 -3.756 -37.75 1 78.12 468 THR A C 1
ATOM 3704 O O . THR A 1 468 ? 27.109 -4.691 -37 1 78.12 468 THR A O 1
ATOM 3707 N N . MET A 1 469 ? 25.734 -3.496 -38.281 1 82.56 469 MET A N 1
ATOM 3708 C CA . MET A 1 469 ? 24.578 -4.266 -37.844 1 82.56 469 MET A CA 1
ATOM 3709 C C . MET A 1 469 ? 24.672 -5.711 -38.312 1 82.56 469 MET A C 1
ATOM 3711 O O . MET A 1 469 ? 24.359 -6.641 -37.562 1 82.56 469 MET A O 1
ATOM 3715 N N . GLN A 1 470 ? 25.125 -5.863 -39.531 1 82.5 470 GLN A N 1
ATOM 3716 C CA . GLN A 1 470 ? 25.203 -7.184 -40.156 1 82.5 470 GLN A CA 1
ATOM 3717 C C . GLN A 1 470 ? 26.156 -8.094 -39.375 1 82.5 470 GLN A C 1
ATOM 3719 O O . GLN A 1 470 ? 25.844 -9.258 -39.125 1 82.5 470 GLN A O 1
ATOM 3724 N N . THR A 1 471 ? 27.219 -7.605 -38.969 1 85.88 471 THR A N 1
ATOM 3725 C CA . THR A 1 471 ? 28.234 -8.453 -38.375 1 85.88 471 THR A CA 1
ATOM 3726 C C . THR A 1 471 ? 28.016 -8.562 -36.875 1 85.88 471 THR A C 1
ATOM 3728 O O . THR A 1 471 ? 28 -9.656 -36.312 1 85.88 471 THR A O 1
ATOM 3731 N N . LYS A 1 472 ? 27.766 -7.562 -36.312 1 88.94 472 LYS A N 1
ATOM 3732 C CA . LYS A 1 472 ? 27.734 -7.508 -34.844 1 88.94 472 LYS A CA 1
ATOM 3733 C C . LYS A 1 472 ? 26.453 -8.148 -34.312 1 88.94 472 LYS A C 1
ATOM 3735 O O . LYS A 1 472 ? 26.516 -8.977 -33.406 1 88.94 472 LYS A O 1
ATOM 3740 N N . TYR A 1 473 ? 25.359 -7.824 -34.906 1 91.69 473 TYR A N 1
ATOM 3741 C CA . TYR A 1 473 ? 24.109 -8.266 -34.344 1 91.69 473 TYR A CA 1
ATOM 3742 C C . TYR A 1 473 ? 23.797 -9.703 -34.719 1 91.69 473 TYR A C 1
ATOM 3744 O O . TYR A 1 473 ? 23.141 -10.43 -33.969 1 91.69 473 TYR A O 1
ATOM 3752 N N . LYS A 1 474 ? 24.328 -10.141 -35.812 1 90.56 474 LYS A N 1
ATOM 3753 C CA . LYS A 1 474 ? 24.234 -11.562 -36.156 1 90.56 474 LYS A CA 1
ATOM 3754 C C . LYS A 1 474 ? 24.938 -12.414 -35.094 1 90.56 474 LYS A C 1
ATOM 3756 O O . LYS A 1 474 ? 24.406 -13.422 -34.656 1 90.56 474 LYS A O 1
ATOM 3761 N N . ALA A 1 475 ? 26.094 -12 -34.75 1 88.81 475 ALA A N 1
ATOM 3762 C CA . ALA A 1 475 ? 26.875 -12.719 -33.75 1 88.81 475 ALA A CA 1
ATOM 3763 C C . ALA A 1 475 ? 26.141 -12.75 -32.406 1 88.81 475 ALA A C 1
ATOM 3765 O O . ALA A 1 475 ? 26.219 -13.742 -31.672 1 88.81 475 ALA A O 1
ATOM 3766 N N . GLU A 1 476 ? 25.5 -11.703 -32.094 1 89.06 476 GLU A N 1
ATOM 3767 C CA . GLU A 1 476 ? 24.766 -11.633 -30.844 1 89.06 476 GLU A CA 1
ATOM 3768 C C . GLU A 1 476 ? 23.578 -12.578 -30.844 1 89.06 476 GLU A C 1
ATOM 3770 O O . GLU A 1 476 ? 23.25 -13.188 -29.812 1 89.06 476 GLU A O 1
ATOM 3775 N N . ILE A 1 477 ? 22.906 -12.688 -31.922 1 90.62 477 ILE A N 1
ATOM 3776 C CA . ILE A 1 477 ? 21.766 -13.594 -32.031 1 90.62 477 ILE A CA 1
ATOM 3777 C C . ILE A 1 477 ? 22.25 -15.039 -31.938 1 90.62 477 ILE A C 1
ATOM 3779 O O . ILE A 1 477 ? 21.578 -15.883 -31.344 1 90.62 477 ILE A O 1
ATOM 3783 N N . GLU A 1 478 ? 23.375 -15.305 -32.5 1 89.19 478 GLU A N 1
ATOM 3784 C CA . GLU A 1 478 ? 23.953 -16.641 -32.406 1 89.19 478 GLU A CA 1
ATOM 3785 C C . GLU A 1 478 ? 24.312 -17 -30.969 1 89.19 478 GLU A C 1
ATOM 3787 O O . GLU A 1 478 ? 24.109 -18.141 -30.547 1 89.19 478 GLU A O 1
ATOM 3792 N N . LYS A 1 479 ? 24.828 -16.062 -30.391 1 86.06 479 LYS A N 1
ATOM 3793 C CA . LYS A 1 479 ? 25.141 -16.266 -28.969 1 86.06 479 LYS A CA 1
ATOM 3794 C C . LYS A 1 479 ? 23.875 -16.547 -28.172 1 86.06 479 LYS A C 1
ATOM 3796 O O . LYS A 1 479 ? 23.875 -17.391 -27.281 1 86.06 479 LYS A O 1
ATOM 3801 N N . LEU A 1 480 ? 22.859 -15.805 -28.469 1 85.88 480 LEU A N 1
ATOM 3802 C CA . LEU A 1 480 ? 21.578 -16 -27.797 1 85.88 480 LEU A CA 1
ATOM 3803 C C . LEU A 1 480 ? 21.016 -17.391 -28.078 1 85.88 480 LEU A C 1
ATOM 3805 O O . LEU A 1 480 ? 20.484 -18.047 -27.188 1 85.88 480 LEU A O 1
ATOM 3809 N N . GLN A 1 481 ? 21.203 -17.828 -29.219 1 86.56 481 GLN A N 1
ATOM 3810 C CA . GLN A 1 481 ? 20.75 -19.172 -29.594 1 86.56 481 GLN A CA 1
ATOM 3811 C C . GLN A 1 481 ? 21.5 -20.234 -28.812 1 86.56 481 GLN A C 1
ATOM 3813 O O . GLN A 1 481 ? 20.906 -21.219 -28.359 1 86.56 481 GLN A O 1
ATOM 3818 N N . GLN A 1 482 ? 22.719 -20.047 -28.719 1 83.56 482 GLN A N 1
ATOM 3819 C CA . GLN A 1 482 ? 23.547 -21 -27.984 1 83.56 482 GLN A CA 1
ATOM 3820 C C . GLN A 1 482 ? 23.172 -21.016 -26.5 1 83.56 482 GLN A C 1
ATOM 3822 O O . GLN A 1 482 ? 23.172 -22.078 -25.875 1 83.56 482 GLN A O 1
ATOM 3827 N N . GLN A 1 483 ? 22.938 -19.891 -26.031 1 78.5 483 GLN A N 1
ATOM 3828 C CA . GLN A 1 483 ? 22.547 -19.812 -24.641 1 78.5 483 GLN A CA 1
ATOM 3829 C C . GLN A 1 483 ? 21.203 -20.5 -24.391 1 78.5 483 GLN A C 1
ATOM 3831 O O . GLN A 1 483 ? 21.016 -21.172 -23.375 1 78.5 483 GLN A O 1
ATOM 3836 N N . PHE A 1 484 ? 20.344 -20.344 -25.281 1 78 484 PHE A N 1
ATOM 3837 C CA . PHE A 1 484 ? 19.031 -20.984 -25.188 1 78 484 PHE A CA 1
ATOM 3838 C C . PHE A 1 484 ? 19.188 -22.5 -25.203 1 78 484 PHE A C 1
ATOM 3840 O O . PHE A 1 484 ? 18.516 -23.219 -24.453 1 78 484 PHE A O 1
ATOM 3847 N N . LYS A 1 485 ? 20.016 -22.906 -25.984 1 76.62 485 LYS A N 1
ATOM 3848 C CA . LYS A 1 485 ? 20.25 -24.344 -26.094 1 76.62 485 LYS A CA 1
ATOM 3849 C C . LYS A 1 485 ? 20.859 -24.906 -24.812 1 76.62 485 LYS A C 1
ATOM 3851 O O . LYS A 1 485 ? 20.5 -26 -24.375 1 76.62 485 LYS A O 1
ATOM 3856 N N . SER A 1 486 ? 21.719 -24.188 -24.297 1 76.5 486 SER A N 1
ATOM 3857 C CA . SER A 1 486 ? 22.406 -24.641 -23.094 1 76.5 486 SER A CA 1
ATOM 3858 C C . SER A 1 486 ? 21.5 -24.562 -21.875 1 76.5 486 SER A C 1
ATOM 3860 O O . SER A 1 486 ? 21.5 -25.469 -21.031 1 76.5 486 SER A O 1
ATOM 3862 N N . ARG A 1 487 ? 20.75 -23.562 -21.766 1 70.94 487 ARG A N 1
ATOM 3863 C CA . ARG A 1 487 ? 19.922 -23.328 -20.594 1 70.94 487 ARG A CA 1
ATOM 3864 C C . ARG A 1 487 ? 18.703 -24.25 -20.594 1 70.94 487 ARG A C 1
ATOM 3866 O O . ARG A 1 487 ? 18.203 -24.594 -19.531 1 70.94 487 ARG A O 1
ATOM 3873 N N . PHE A 1 488 ? 18.375 -24.703 -21.766 1 75.25 488 PHE A N 1
ATOM 3874 C CA . PHE A 1 488 ? 17.156 -25.516 -21.844 1 75.25 488 PHE A CA 1
ATOM 3875 C C . PHE A 1 488 ? 17.5 -26.984 -22.125 1 75.25 488 PHE A C 1
ATOM 3877 O O . PHE A 1 488 ? 16.672 -27.719 -22.656 1 75.25 488 PHE A O 1
ATOM 3884 N N . GLN A 1 489 ? 18.656 -27.25 -21.719 1 76.38 489 GLN A N 1
ATOM 3885 C CA . GLN A 1 489 ? 19.125 -28.609 -21.953 1 76.38 489 GLN A CA 1
ATOM 3886 C C . GLN A 1 489 ? 18.219 -29.641 -21.266 1 76.38 489 GLN A C 1
ATOM 3888 O O . GLN A 1 489 ? 17.969 -30.719 -21.812 1 76.38 489 GLN A O 1
ATOM 3893 N N . ASP A 1 490 ? 17.719 -29.297 -20.109 1 73.88 490 ASP A N 1
ATOM 3894 C CA . ASP A 1 490 ? 16.859 -30.219 -19.375 1 73.88 490 ASP A CA 1
ATOM 3895 C C . ASP A 1 490 ? 15.555 -30.469 -20.125 1 73.88 490 ASP A C 1
ATOM 3897 O O . ASP A 1 490 ? 15.031 -31.578 -20.125 1 73.88 490 ASP A O 1
ATOM 3901 N N . PHE A 1 491 ? 15.117 -29.5 -20.797 1 75.25 491 PHE A N 1
ATOM 3902 C CA . PHE A 1 491 ? 13.875 -29.641 -21.547 1 75.25 491 PHE A CA 1
ATOM 3903 C C . PHE A 1 491 ? 14.102 -30.438 -22.828 1 75.25 491 PHE A C 1
ATOM 3905 O O . PHE A 1 491 ? 13.234 -31.203 -23.25 1 75.25 491 PHE A O 1
ATOM 3912 N N . TYR A 1 492 ? 15.219 -30.25 -23.297 1 76.12 492 TYR A N 1
ATOM 3913 C CA . TYR A 1 492 ? 15.539 -31 -24.516 1 76.12 492 TYR A CA 1
ATOM 3914 C C . TYR A 1 492 ? 15.664 -32.5 -24.219 1 76.12 492 TYR A C 1
ATOM 3916 O O . TYR A 1 492 ? 15.305 -33.312 -25.047 1 76.12 492 TYR A O 1
ATOM 3924 N N . ALA A 1 493 ? 16.109 -32.656 -23.062 1 78.62 493 ALA A N 1
ATOM 3925 C CA . ALA A 1 493 ? 16.219 -34.062 -22.656 1 78.62 493 ALA A CA 1
ATOM 3926 C C . ALA A 1 493 ? 14.852 -34.719 -22.516 1 78.62 493 ALA A C 1
ATOM 3928 O O . ALA A 1 493 ? 14.703 -35.938 -22.703 1 78.62 493 ALA A O 1
ATOM 3929 N N . MET A 1 494 ? 13.891 -33.969 -22.344 1 82.62 494 MET A N 1
ATOM 3930 C CA . MET A 1 494 ? 12.531 -34.469 -22.141 1 82.62 494 MET A CA 1
ATOM 3931 C C . MET A 1 494 ? 11.734 -34.406 -23.438 1 82.62 494 MET A C 1
ATOM 3933 O O . MET A 1 494 ? 10.547 -34.75 -23.453 1 82.62 494 MET A O 1
ATOM 3937 N N . GLN A 1 495 ? 12.297 -34.062 -24.453 1 83.5 495 GLN A N 1
ATOM 3938 C CA . GLN A 1 495 ? 11.617 -33.812 -25.719 1 83.5 495 GLN A CA 1
ATOM 3939 C C . GLN A 1 495 ? 10.844 -35.031 -26.203 1 83.5 495 GLN A C 1
ATOM 3941 O O . GLN A 1 495 ? 9.688 -34.906 -26.625 1 83.5 495 GLN A O 1
ATOM 3946 N N . PRO A 1 496 ? 11.43 -36.219 -26.125 1 86.12 496 PRO A N 1
ATOM 3947 C CA . PRO A 1 496 ? 10.664 -37.375 -26.578 1 86.12 496 PRO A CA 1
ATOM 3948 C C . PRO A 1 496 ? 9.406 -37.594 -25.75 1 86.12 496 PRO A C 1
ATOM 3950 O O . PRO A 1 496 ? 8.359 -37.969 -26.312 1 86.12 496 PRO A O 1
ATOM 3953 N N . HIS A 1 497 ? 9.57 -37.375 -24.484 1 89.19 497 HIS A N 1
ATOM 3954 C CA . HIS A 1 497 ? 8.414 -37.531 -23.594 1 89.19 497 HIS A CA 1
ATOM 3955 C C . HIS A 1 497 ? 7.352 -36.5 -23.891 1 89.19 497 HIS A C 1
ATOM 3957 O O . HIS A 1 497 ? 6.156 -36.812 -23.906 1 89.19 497 HIS A O 1
ATOM 3963 N N . ILE A 1 498 ? 7.812 -35.344 -24.188 1 87.19 498 ILE A N 1
ATOM 3964 C CA . ILE A 1 498 ? 6.902 -34.219 -24.469 1 87.19 498 ILE A CA 1
ATOM 3965 C C . ILE A 1 498 ? 6.195 -34.469 -25.797 1 87.19 498 ILE A C 1
ATOM 3967 O O . ILE A 1 498 ? 4.992 -34.219 -25.922 1 87.19 498 ILE A O 1
ATOM 3971 N N . ALA A 1 499 ? 6.922 -34.938 -26.719 1 86.56 499 ALA A N 1
ATOM 3972 C CA . ALA A 1 499 ? 6.352 -35.219 -28.031 1 86.56 499 ALA A CA 1
ATOM 3973 C C . ALA A 1 499 ? 5.277 -36.312 -27.938 1 86.56 499 ALA A C 1
ATOM 3975 O O . ALA A 1 499 ? 4.223 -36.188 -28.562 1 86.56 499 ALA A O 1
ATOM 3976 N N . LEU A 1 500 ? 5.629 -37.312 -27.188 1 91.88 500 LEU A N 1
ATOM 3977 C CA . LEU A 1 500 ? 4.68 -38.406 -27 1 91.88 500 LEU A CA 1
ATOM 3978 C C . LEU A 1 500 ? 3.41 -37.906 -26.312 1 91.88 500 LEU A C 1
ATOM 3980 O O . LEU A 1 500 ? 2.301 -38.25 -26.734 1 91.88 500 LEU A O 1
ATOM 3984 N N . PHE A 1 501 ? 3.584 -37.156 -25.359 1 91.88 501 PHE A N 1
ATOM 3985 C CA . PHE A 1 501 ? 2.436 -36.688 -24.609 1 91.88 501 PHE A CA 1
ATOM 3986 C C . PHE A 1 501 ? 1.583 -35.75 -25.469 1 91.88 501 PHE A C 1
ATOM 3988 O O . PHE A 1 501 ? 0.355 -35.75 -25.359 1 91.88 501 PHE A O 1
ATOM 3995 N N . THR A 1 502 ? 2.209 -34.969 -26.297 1 86.38 502 THR A N 1
ATOM 3996 C CA . THR A 1 502 ? 1.525 -33.969 -27.094 1 86.38 502 THR A CA 1
ATOM 3997 C C . THR A 1 502 ? 0.771 -34.625 -28.25 1 86.38 502 THR A C 1
ATOM 3999 O O . THR A 1 502 ? -0.365 -34.25 -28.547 1 86.38 502 THR A O 1
ATOM 4002 N N . ASP A 1 503 ? 1.488 -35.531 -28.875 1 88.06 503 ASP A N 1
ATOM 4003 C CA . ASP A 1 503 ? 0.892 -36.219 -30.016 1 88.06 503 ASP A CA 1
ATOM 4004 C C . ASP A 1 503 ? 1.305 -37.688 -30.062 1 88.06 503 ASP A C 1
ATOM 4006 O O . ASP A 1 503 ? 2.174 -38.062 -30.844 1 88.06 503 ASP A O 1
ATOM 4010 N N . PRO A 1 504 ? 0.572 -38.469 -29.344 1 92.12 504 PRO A N 1
ATOM 4011 C CA . PRO A 1 504 ? 0.952 -39.906 -29.266 1 92.12 504 PRO A CA 1
ATOM 4012 C C . PRO A 1 504 ? 0.771 -40.625 -30.578 1 92.12 504 PRO A C 1
ATOM 4014 O O . PRO A 1 504 ? 1.47 -41.625 -30.844 1 92.12 504 PRO A O 1
ATOM 4017 N N . LEU A 1 505 ? -0.068 -40.188 -31.453 1 93.06 505 LEU A N 1
ATOM 4018 C CA . LEU A 1 505 ? -0.374 -40.906 -32.688 1 93.06 505 LEU A CA 1
ATOM 4019 C C . LEU A 1 505 ? 0.699 -40.656 -33.75 1 93.06 505 LEU A C 1
ATOM 4021 O O . LEU A 1 505 ? 0.855 -41.438 -34.688 1 93.06 505 LEU A O 1
ATOM 4025 N N . SER A 1 506 ? 1.411 -39.562 -33.562 1 89.06 506 SER A N 1
ATOM 4026 C CA . SER A 1 506 ? 2.441 -39.219 -34.562 1 89.06 506 SER A CA 1
ATOM 4027 C C . SER A 1 506 ? 3.838 -39.406 -33.969 1 89.06 506 SER A C 1
ATOM 4029 O O . SER A 1 506 ? 4.836 -39.219 -34.688 1 89.06 506 SER A O 1
ATOM 4031 N N . ALA A 1 507 ? 3.906 -39.812 -32.688 1 91.44 507 ALA A N 1
ATOM 4032 C CA . ALA A 1 507 ? 5.203 -39.969 -32.031 1 91.44 507 ALA A CA 1
ATOM 4033 C C . ALA A 1 507 ? 5.953 -41.188 -32.594 1 91.44 507 ALA A C 1
ATOM 4035 O O . ALA A 1 507 ? 5.355 -42.219 -32.812 1 91.44 507 ALA A O 1
ATOM 4036 N N . ALA A 1 508 ? 7.234 -40.938 -32.75 1 91.38 508 ALA A N 1
ATOM 4037 C CA . ALA A 1 508 ? 8.047 -42.062 -33.25 1 91.38 508 ALA A CA 1
ATOM 4038 C C . ALA A 1 508 ? 8.211 -43.125 -32.188 1 91.38 508 ALA A C 1
ATOM 4040 O O . ALA A 1 508 ? 8.758 -42.875 -31.109 1 91.38 508 ALA A O 1
ATOM 4041 N N . VAL A 1 509 ? 7.836 -44.344 -32.469 1 92.88 509 VAL A N 1
ATOM 4042 C CA . VAL A 1 509 ? 7.836 -45.438 -31.516 1 92.88 509 VAL A CA 1
ATOM 4043 C C . VAL A 1 509 ? 9.273 -45.781 -31.109 1 92.88 509 VAL A C 1
ATOM 4045 O O . VAL A 1 509 ? 9.539 -46.031 -29.938 1 92.88 509 VAL A O 1
ATOM 4048 N N . SER A 1 510 ? 10.172 -45.625 -32.062 1 92 510 SER A N 1
ATOM 4049 C CA . SER A 1 510 ? 11.555 -46.031 -31.859 1 92 510 SER A CA 1
ATOM 4050 C C . SER A 1 510 ? 12.266 -45.062 -30.906 1 92 510 SER A C 1
ATOM 4052 O O . SER A 1 510 ? 13.258 -45.438 -30.266 1 92 510 SER A O 1
ATOM 4054 N N . GLU A 1 511 ? 11.75 -43.906 -30.797 1 90.38 511 GLU A N 1
ATOM 4055 C CA . GLU A 1 511 ? 12.398 -42.875 -29.969 1 90.38 511 GLU A CA 1
ATOM 4056 C C . GLU A 1 511 ? 11.898 -42.906 -28.531 1 90.38 511 GLU A C 1
ATOM 4058 O O . GLU A 1 511 ? 12.453 -42.25 -27.656 1 90.38 511 GLU A O 1
ATOM 4063 N N . GLN A 1 512 ? 10.922 -43.719 -28.328 1 92.31 512 GLN A N 1
ATOM 4064 C CA . GLN A 1 512 ? 10.328 -43.781 -26.984 1 92.31 512 GLN A CA 1
ATOM 4065 C C . GLN A 1 512 ? 10.992 -44.875 -26.141 1 92.31 512 GLN A C 1
ATOM 4067 O O . GLN A 1 512 ? 11.617 -45.781 -26.688 1 92.31 512 GLN A O 1
ATOM 4072 N N . PRO A 1 513 ? 10.891 -44.688 -24.875 1 89.44 513 PRO A N 1
ATOM 4073 C CA . PRO A 1 513 ? 11.414 -45.75 -24.031 1 89.44 513 PRO A CA 1
ATOM 4074 C C . PRO A 1 513 ? 10.805 -47.125 -24.359 1 89.44 513 PRO A C 1
ATOM 4076 O O . PRO A 1 513 ? 9.617 -47.219 -24.672 1 89.44 513 PRO A O 1
ATOM 4079 N N . PRO A 1 514 ? 11.555 -48.125 -24.141 1 93 514 PRO A N 1
ATOM 4080 C CA . PRO A 1 514 ? 11.125 -49.469 -24.531 1 93 514 PRO A CA 1
ATOM 4081 C C . PRO A 1 514 ? 9.836 -49.906 -23.828 1 93 514 PRO A C 1
ATOM 4083 O O . PRO A 1 514 ? 9.008 -50.594 -24.422 1 93 514 PRO A O 1
ATOM 4086 N N . GLU A 1 515 ? 9.719 -49.5 -22.703 1 93.12 515 GLU A N 1
ATOM 4087 C CA . GLU A 1 515 ? 8.562 -49.906 -21.922 1 93.12 515 GLU A CA 1
ATOM 4088 C C . GLU A 1 515 ? 7.266 -49.375 -22.516 1 93.12 515 GLU A C 1
ATOM 4090 O O . GLU A 1 515 ? 6.199 -49.969 -22.312 1 93.12 515 GLU A O 1
ATOM 4095 N N . LEU A 1 516 ? 7.324 -48.344 -23.297 1 95.56 516 LEU A N 1
ATOM 4096 C CA . LEU A 1 516 ? 6.133 -47.688 -23.828 1 95.56 516 LEU A CA 1
ATOM 4097 C C . LEU A 1 516 ? 5.863 -48.125 -25.266 1 95.56 516 LEU A C 1
ATOM 4099 O O . LEU A 1 516 ? 4.754 -47.969 -25.766 1 95.56 516 LEU A O 1
ATOM 4103 N N . GLN A 1 517 ? 6.789 -48.812 -25.922 1 95.38 517 GLN A N 1
ATOM 4104 C CA . GLN A 1 517 ? 6.789 -49 -27.375 1 95.38 517 GLN A CA 1
ATOM 4105 C C . GLN A 1 517 ? 5.684 -49.938 -27.797 1 95.38 517 GLN A C 1
ATOM 4107 O O . GLN A 1 517 ? 4.961 -49.688 -28.766 1 95.38 517 GLN A O 1
ATOM 4112 N N . LEU A 1 518 ? 5.578 -50.969 -27.047 1 95.5 518 LEU A N 1
ATOM 4113 C CA . LEU A 1 518 ? 4.609 -51.969 -27.453 1 95.5 518 LEU A CA 1
ATOM 4114 C C . LEU A 1 518 ? 3.188 -51.438 -27.375 1 95.5 518 LEU A C 1
ATOM 4116 O O . LEU A 1 518 ? 2.404 -51.594 -28.312 1 95.5 518 LEU A O 1
ATOM 4120 N N . GLU A 1 519 ? 2.928 -50.781 -26.297 1 96.44 519 GLU A N 1
ATOM 4121 C CA . GLU A 1 519 ? 1.603 -50.188 -26.156 1 96.44 519 GLU A CA 1
ATOM 4122 C C . GLU A 1 519 ? 1.387 -49.094 -27.188 1 96.44 519 GLU A C 1
ATOM 4124 O O . GLU A 1 519 ? 0.271 -48.875 -27.672 1 96.44 519 GLU A O 1
ATOM 4129 N N . LEU A 1 520 ? 2.396 -48.406 -27.484 1 96.44 520 LEU A N 1
ATOM 4130 C CA . LEU A 1 520 ? 2.303 -47.312 -28.453 1 96.44 520 LEU A CA 1
ATOM 4131 C C . LEU A 1 520 ? 1.977 -47.844 -29.844 1 96.44 520 LEU A C 1
ATOM 4133 O O . LEU A 1 520 ? 1.204 -47.25 -30.594 1 96.44 520 LEU A O 1
ATOM 4137 N N . CYS A 1 521 ? 2.52 -48.938 -30.188 1 95.88 521 CYS A N 1
ATOM 4138 C CA . CYS A 1 521 ? 2.215 -49.594 -31.469 1 95.88 521 CYS A CA 1
ATOM 4139 C C . CYS A 1 521 ? 0.732 -49.938 -31.562 1 95.88 521 CYS A C 1
ATOM 4141 O O . CYS A 1 521 ? 0.098 -49.688 -32.594 1 95.88 521 CYS A O 1
ATOM 4143 N N . GLU A 1 522 ? 0.304 -50.469 -30.484 1 95.62 522 GLU A N 1
ATOM 4144 C CA . GLU A 1 522 ? -1.107 -50.844 -30.438 1 95.62 522 GLU A CA 1
ATOM 4145 C C . GLU A 1 522 ? -2.004 -49.625 -30.547 1 95.62 522 GLU A C 1
ATOM 4147 O O . GLU A 1 522 ? -3.025 -49.656 -31.234 1 95.62 522 GLU A O 1
ATOM 4152 N N . LEU A 1 523 ? -1.631 -48.625 -29.875 1 95.88 523 LEU A N 1
ATOM 4153 C CA . LEU A 1 523 ? -2.408 -47.375 -29.844 1 95.88 523 LEU A CA 1
ATOM 4154 C C . LEU A 1 523 ? -2.467 -46.75 -31.234 1 95.88 523 LEU A C 1
ATOM 4156 O O . LEU A 1 523 ? -3.539 -46.344 -31.703 1 95.88 523 LEU A O 1
ATOM 4160 N N . GLN A 1 524 ? -1.387 -46.688 -31.859 1 94.94 524 GLN A N 1
ATOM 4161 C CA . GLN A 1 524 ? -1.285 -46.031 -33.156 1 94.94 524 GLN A CA 1
ATOM 4162 C C . GLN A 1 524 ? -1.979 -46.844 -34.25 1 94.94 524 GLN A C 1
ATOM 4164 O O . GLN A 1 524 ? -2.373 -46.312 -35.281 1 94.94 524 GLN A O 1
ATOM 4169 N N . ALA A 1 525 ? -2.094 -48.125 -34.031 1 93.88 525 ALA A N 1
ATOM 4170 C CA . ALA A 1 525 ? -2.717 -49 -35 1 93.88 525 ALA A CA 1
ATOM 4171 C C . ALA A 1 525 ? -4.227 -49.094 -34.781 1 93.88 525 ALA A C 1
ATOM 4173 O O . ALA A 1 525 ? -4.957 -49.562 -35.656 1 93.88 525 ALA A O 1
ATOM 4174 N N . ASP A 1 526 ? -4.664 -48.625 -33.719 1 93.25 526 ASP A N 1
ATOM 4175 C CA . ASP A 1 526 ? -6.074 -48.75 -33.375 1 93.25 526 ASP A CA 1
ATOM 4176 C C . ASP A 1 526 ? -6.91 -47.688 -34.094 1 93.25 526 ASP A C 1
ATOM 4178 O O . ASP A 1 526 ? -6.684 -46.469 -33.906 1 93.25 526 ASP A O 1
ATOM 4182 N N . PRO A 1 527 ? -7.914 -48.062 -34.812 1 92.19 527 PRO A N 1
ATOM 4183 C CA . PRO A 1 527 ? -8.727 -47.125 -35.594 1 92.19 527 PRO A CA 1
ATOM 4184 C C . PRO A 1 527 ? -9.531 -46.156 -34.719 1 92.19 527 PRO A C 1
ATOM 4186 O O . PRO A 1 527 ? -9.805 -45.031 -35.094 1 92.19 527 PRO A O 1
ATOM 4189 N N . PHE A 1 528 ? -9.875 -46.625 -33.594 1 91.69 528 PHE A N 1
ATOM 4190 C CA . PHE A 1 528 ? -10.641 -45.781 -32.688 1 91.69 528 PHE A CA 1
ATOM 4191 C C . PHE A 1 528 ? -9.852 -44.531 -32.312 1 91.69 528 PHE A C 1
ATOM 4193 O O . PHE A 1 528 ? -10.391 -43.438 -32.344 1 91.69 528 PHE A O 1
ATOM 4200 N N . PHE A 1 529 ? -8.68 -44.688 -31.969 1 92.88 529 PHE A N 1
ATOM 4201 C CA . PHE A 1 529 ? -7.863 -43.562 -31.531 1 92.88 529 PHE A CA 1
ATOM 4202 C C . PHE A 1 529 ? -7.441 -42.688 -32.719 1 92.88 529 PHE A C 1
ATOM 4204 O O . PHE A 1 529 ? -7.293 -41.469 -32.594 1 92.88 529 PHE A O 1
ATOM 4211 N N . GLN A 1 530 ? -7.324 -43.344 -33.812 1 90.62 530 GLN A N 1
ATOM 4212 C CA . GLN A 1 530 ? -7.035 -42.594 -35.031 1 90.62 530 GLN A CA 1
ATOM 4213 C C . GLN A 1 530 ? -8.188 -41.656 -35.406 1 90.62 530 GLN A C 1
ATOM 4215 O O . GLN A 1 530 ? -7.965 -40.562 -35.906 1 90.62 530 GLN A O 1
ATOM 4220 N N . ALA A 1 531 ? -9.305 -42 -35.094 1 86.88 531 ALA A N 1
ATOM 4221 C CA . ALA A 1 531 ? -10.492 -41.219 -35.406 1 86.88 531 ALA A CA 1
ATOM 4222 C C . ALA A 1 531 ? -10.586 -40.031 -34.438 1 86.88 531 ALA A C 1
ATOM 4224 O O . ALA A 1 531 ? -11.219 -39 -34.75 1 86.88 531 ALA A O 1
ATOM 4225 N N . ASN A 1 532 ? -9.992 -40.156 -33.312 1 87 532 ASN A N 1
ATOM 4226 C CA . ASN A 1 532 ? -10.039 -39.094 -32.312 1 87 532 ASN A CA 1
ATOM 4227 C C . ASN A 1 532 ? -8.75 -38.281 -32.281 1 87 532 ASN A C 1
ATOM 4229 O O . ASN A 1 532 ? -8.336 -37.781 -31.234 1 87 532 ASN A O 1
ATOM 4233 N N . ARG A 1 533 ? -8.156 -38.125 -33.344 1 84 533 ARG A N 1
ATOM 4234 C CA . ARG A 1 533 ? -6.855 -37.469 -33.469 1 84 533 ARG A CA 1
ATOM 4235 C C . ARG A 1 533 ? -6.961 -35.969 -33.156 1 84 533 ARG A C 1
ATOM 4237 O O . ARG A 1 533 ? -5.957 -35.344 -32.812 1 84 533 ARG A O 1
ATOM 4244 N N . ASN A 1 534 ? -8.188 -35.5 -33.094 1 83.62 534 ASN A N 1
ATOM 4245 C CA . ASN A 1 534 ? -8.391 -34.094 -32.844 1 83.62 534 ASN A CA 1
ATOM 4246 C C . ASN A 1 534 ? -8.273 -33.75 -31.359 1 83.62 534 ASN A C 1
ATOM 4248 O O . ASN A 1 534 ? -8.055 -32.594 -30.984 1 83.62 534 ASN A O 1
ATOM 4252 N N . GLU A 1 535 ? -8.43 -34.781 -30.547 1 84.62 535 GLU A N 1
ATOM 4253 C CA . GLU A 1 535 ? -8.242 -34.594 -29.125 1 84.62 535 GLU A CA 1
ATOM 4254 C C . GLU A 1 535 ? -6.762 -34.469 -28.766 1 84.62 535 GLU A C 1
ATOM 4256 O O . GLU A 1 535 ? -5.926 -35.188 -29.328 1 84.62 535 GLU A O 1
ATOM 4261 N N . ARG A 1 536 ? -6.441 -33.5 -28.031 1 79.12 536 ARG A N 1
ATOM 4262 C CA . ARG A 1 536 ? -5.039 -33.281 -27.672 1 79.12 536 ARG A CA 1
ATOM 4263 C C . ARG A 1 536 ? -4.855 -33.188 -26.172 1 79.12 536 ARG A C 1
ATOM 4265 O O . ARG A 1 536 ? -5.805 -32.875 -25.438 1 79.12 536 ARG A O 1
ATOM 4272 N N . GLY A 1 537 ? -3.637 -33.562 -25.766 1 82.75 537 GLY A N 1
ATOM 4273 C CA . GLY A 1 537 ? -3.277 -33.406 -24.375 1 82.75 537 GLY A CA 1
ATOM 4274 C C . GLY A 1 537 ? -4.043 -34.344 -23.453 1 82.75 537 GLY A C 1
ATOM 4275 O O . GLY A 1 537 ? -4.242 -35.531 -23.781 1 82.75 537 GLY A O 1
ATOM 4276 N N . ILE A 1 538 ? -4.516 -33.844 -22.406 1 87.31 538 ILE A N 1
ATOM 4277 C CA . ILE A 1 538 ? -5.152 -34.625 -21.359 1 87.31 538 ILE A CA 1
ATOM 4278 C C . ILE A 1 538 ? -6.465 -35.219 -21.891 1 87.31 538 ILE A C 1
ATOM 4280 O O . ILE A 1 538 ? -6.832 -36.344 -21.547 1 87.31 538 ILE A O 1
ATOM 4284 N N . SER A 1 539 ? -7.156 -34.438 -22.703 1 88.56 539 SER A N 1
ATOM 4285 C CA . SER A 1 539 ? -8.43 -34.906 -23.25 1 88.56 539 SER A CA 1
ATOM 4286 C C . SER A 1 539 ? -8.258 -36.188 -24.047 1 88.56 539 SER A C 1
ATOM 4288 O O . SER A 1 539 ? -9.133 -37.062 -24.031 1 88.56 539 SER A O 1
ATOM 4290 N N . PHE A 1 540 ? -7.172 -36.344 -24.766 1 92.31 540 PHE A N 1
ATOM 4291 C CA . PHE A 1 540 ? -6.883 -37.562 -25.531 1 92.31 540 PHE A CA 1
ATOM 4292 C C . PHE A 1 540 ? -6.562 -38.719 -24.594 1 92.31 540 PHE A C 1
ATOM 4294 O O . PHE A 1 540 ? -7.09 -39.812 -24.766 1 92.31 540 PHE A O 1
ATOM 4301 N N . TRP A 1 541 ? -5.793 -38.5 -23.656 1 93.56 541 TRP A N 1
ATOM 4302 C CA . TRP A 1 541 ? -5.285 -39.531 -22.781 1 93.56 541 TRP A CA 1
ATOM 4303 C C . TRP A 1 541 ? -6.395 -40.094 -21.891 1 93.56 541 TRP A C 1
ATOM 4305 O O . TRP A 1 541 ? -6.34 -41.25 -21.453 1 93.56 541 TRP A O 1
ATOM 4315 N N . ARG A 1 542 ? -7.383 -39.281 -21.641 1 92.19 542 ARG A N 1
ATOM 4316 C CA . ARG A 1 542 ? -8.539 -39.719 -20.859 1 92.19 542 ARG A CA 1
ATOM 4317 C C . ARG A 1 542 ? -9.297 -40.812 -21.594 1 92.19 542 ARG A C 1
ATOM 4319 O O . ARG A 1 542 ? -9.992 -41.625 -20.969 1 92.19 542 ARG A O 1
ATOM 4326 N N . LEU A 1 543 ? -9.141 -40.875 -22.828 1 92.94 543 LEU A N 1
ATOM 4327 C CA . LEU A 1 543 ? -9.867 -41.844 -23.641 1 92.94 543 LEU A CA 1
ATOM 4328 C C . LEU A 1 543 ? -9.266 -43.219 -23.5 1 92.94 543 LEU A C 1
ATOM 4330 O O . LEU A 1 543 ? -9.914 -44.219 -23.828 1 92.94 543 LEU A O 1
ATOM 4334 N N . LEU A 1 544 ? -8.023 -43.281 -23.094 1 94.81 544 LEU A N 1
ATOM 4335 C CA . LEU A 1 544 ? -7.332 -44.562 -23.031 1 94.81 544 LEU A CA 1
ATOM 4336 C C . LEU A 1 544 ? -7.828 -45.406 -21.859 1 94.81 544 LEU A C 1
ATOM 4338 O O . LEU A 1 544 ? -7.727 -44.969 -20.703 1 94.81 544 LEU A O 1
ATOM 4342 N N . PRO A 1 545 ? -8.352 -46.562 -22.141 1 93.25 545 PRO A N 1
ATOM 4343 C CA . PRO A 1 545 ? -8.734 -47.406 -21.031 1 93.25 545 PRO A CA 1
ATOM 4344 C C . PRO A 1 545 ? -7.531 -47.969 -20.266 1 93.25 545 PRO A C 1
ATOM 4346 O O . PRO A 1 545 ? -6.551 -48.406 -20.859 1 93.25 545 PRO A O 1
ATOM 4349 N N . GLU A 1 546 ? -7.566 -47.906 -19 1 92.69 546 GLU A N 1
ATOM 4350 C CA . GLU A 1 546 ? -6.469 -48.312 -18.141 1 92.69 546 GLU A CA 1
ATOM 4351 C C . GLU A 1 546 ? -6.152 -49.812 -18.328 1 92.69 546 GLU A C 1
ATOM 4353 O O . GLU A 1 546 ? -4.996 -50.219 -18.234 1 92.69 546 GLU A O 1
ATOM 4358 N N . SER A 1 547 ? -7.117 -50.625 -18.625 1 93.75 547 SER A N 1
ATOM 4359 C CA . SER A 1 547 ? -6.953 -52.062 -18.781 1 93.75 547 SER A CA 1
ATOM 4360 C C . SER A 1 547 ? -6.137 -52.406 -20.031 1 93.75 547 SER A C 1
ATOM 4362 O O . SER A 1 547 ? -5.332 -53.312 -20.016 1 93.75 547 SER A O 1
ATOM 4364 N N . ARG A 1 548 ? -6.223 -51.625 -21.062 1 94.69 548 ARG A N 1
ATOM 4365 C CA . ARG A 1 548 ? -5.574 -51.938 -22.344 1 94.69 548 ARG A CA 1
ATOM 4366 C C . ARG A 1 548 ? -4.215 -51.25 -22.438 1 94.69 548 ARG A C 1
ATOM 4368 O O . ARG A 1 548 ? -3.281 -51.781 -23.031 1 94.69 548 ARG A O 1
ATOM 4375 N N . PHE A 1 549 ? -4.176 -50.031 -21.875 1 96.5 549 PHE A N 1
ATOM 4376 C CA . PHE A 1 549 ? -2.951 -49.25 -22.031 1 96.5 549 PHE A CA 1
ATOM 4377 C C . PHE A 1 549 ? -2.455 -48.75 -20.688 1 96.5 549 PHE A C 1
ATOM 4379 O O . PHE A 1 549 ? -2.271 -47.531 -20.484 1 96.5 549 PHE A O 1
ATOM 4386 N N . PRO A 1 550 ? -2.131 -49.594 -19.766 1 95.81 550 PRO A N 1
ATOM 4387 C CA . PRO A 1 550 ? -1.753 -49.188 -18.406 1 95.81 550 PRO A CA 1
ATOM 4388 C C . PRO A 1 550 ? -0.443 -48.406 -18.375 1 95.81 550 PRO A C 1
ATOM 4390 O O . PRO A 1 550 ? -0.307 -47.438 -17.609 1 95.81 550 PRO A O 1
ATOM 4393 N N . ILE A 1 551 ? 0.461 -48.719 -19.188 1 96.44 551 ILE A N 1
ATOM 4394 C CA . ILE A 1 551 ? 1.783 -48.125 -19.141 1 96.44 551 ILE A CA 1
ATOM 4395 C C . ILE A 1 551 ? 1.729 -46.719 -19.766 1 96.44 551 ILE A C 1
ATOM 4397 O O . ILE A 1 551 ? 2.268 -45.75 -19.219 1 96.44 551 ILE A O 1
ATOM 4401 N N . LEU A 1 552 ? 1.059 -46.625 -20.875 1 96.44 552 LEU A N 1
ATOM 4402 C CA . LEU A 1 552 ? 0.924 -45.344 -21.547 1 96.44 552 LEU A CA 1
ATOM 4403 C C . LEU A 1 552 ? 0.11 -44.375 -20.703 1 96.44 552 LEU A C 1
ATOM 4405 O O . LEU A 1 552 ? 0.423 -43.156 -20.641 1 96.44 552 LEU A O 1
ATOM 4409 N N . ARG A 1 553 ? -0.893 -44.875 -20.141 1 96 553 ARG A N 1
ATOM 4410 C CA . ARG A 1 553 ? -1.729 -44.062 -19.297 1 96 553 ARG A CA 1
ATOM 4411 C C . ARG A 1 553 ? -0.947 -43.531 -18.094 1 96 553 ARG A C 1
ATOM 4413 O O . ARG A 1 553 ? -1.082 -42.375 -17.703 1 96 553 ARG A O 1
ATOM 4420 N N . ASP A 1 554 ? -0.217 -44.438 -17.531 1 96 554 ASP A N 1
ATOM 4421 C CA . ASP A 1 554 ? 0.606 -44.062 -16.391 1 96 554 ASP A CA 1
ATOM 4422 C C . ASP A 1 554 ? 1.623 -42.969 -16.766 1 96 554 ASP A C 1
ATOM 4424 O O . ASP A 1 554 ? 1.858 -42.031 -16 1 96 554 ASP A O 1
ATOM 4428 N N . PHE A 1 555 ? 2.209 -43.156 -17.906 1 95.12 555 PHE A N 1
ATOM 4429 C CA . PHE A 1 555 ? 3.121 -42.156 -18.453 1 95.12 555 PHE A CA 1
ATOM 4430 C C . PHE A 1 555 ? 2.424 -40.812 -18.594 1 95.12 555 PHE A C 1
ATOM 4432 O O . PHE A 1 555 ? 2.965 -39.781 -18.188 1 95.12 555 PHE A O 1
ATOM 4439 N N . ALA A 1 556 ? 1.285 -40.844 -19.109 1 94.81 556 ALA A N 1
ATOM 4440 C CA . ALA A 1 556 ? 0.539 -39.625 -19.359 1 94.81 556 ALA A CA 1
ATOM 4441 C C . ALA A 1 556 ? 0.167 -38.938 -18.047 1 94.81 556 ALA A C 1
ATOM 4443 O O . ALA A 1 556 ? 0.148 -37.688 -17.969 1 94.81 556 ALA A O 1
ATOM 4444 N N . LEU A 1 557 ? -0.158 -39.719 -17.062 1 95.75 557 LEU A N 1
ATOM 4445 C CA . LEU A 1 557 ? -0.477 -39.156 -15.75 1 95.75 557 LEU A CA 1
ATOM 4446 C C . LEU A 1 557 ? 0.729 -38.438 -15.156 1 95.75 557 LEU A C 1
ATOM 4448 O O . LEU A 1 557 ? 0.594 -37.344 -14.594 1 95.75 557 LEU A O 1
ATOM 4452 N N . SER A 1 558 ? 1.835 -39 -15.312 1 93.94 558 SER A N 1
ATOM 4453 C CA . SER A 1 558 ? 3.066 -38.406 -14.828 1 93.94 558 SER A CA 1
ATOM 4454 C C . SER A 1 558 ? 3.355 -37.094 -15.539 1 93.94 558 SER A C 1
ATOM 4456 O O . SER A 1 558 ? 3.668 -36.094 -14.906 1 93.94 558 SER A O 1
ATOM 4458 N N . MET A 1 559 ? 3.162 -37.125 -16.828 1 91.44 559 MET A N 1
ATOM 4459 C CA . MET A 1 559 ? 3.418 -35.938 -17.625 1 91.44 559 MET A CA 1
ATOM 4460 C C . MET A 1 559 ? 2.42 -34.812 -17.281 1 91.44 559 MET A C 1
ATOM 4462 O O . MET A 1 559 ? 2.785 -33.656 -17.219 1 91.44 559 MET A O 1
ATOM 4466 N N . ALA A 1 560 ? 1.205 -35.25 -17.078 1 91.69 560 ALA A N 1
ATOM 4467 C CA . ALA A 1 560 ? 0.129 -34.281 -16.797 1 91.69 560 ALA A CA 1
ATOM 4468 C C . ALA A 1 560 ? 0.353 -33.594 -15.453 1 91.69 560 ALA A C 1
ATOM 4470 O O . ALA A 1 560 ? -0.136 -32.5 -15.227 1 91.69 560 ALA A O 1
ATOM 4471 N N . SER A 1 561 ? 1.061 -34.156 -14.578 1 93.5 561 SER A N 1
ATOM 4472 C CA . SER A 1 561 ? 1.291 -33.625 -13.242 1 93.5 561 SER A CA 1
ATOM 4473 C C . SER A 1 561 ? 2.414 -32.594 -13.258 1 93.5 561 SER A C 1
ATOM 4475 O O . SER A 1 561 ? 2.582 -31.844 -12.297 1 93.5 561 SER A O 1
ATOM 4477 N N . MET A 1 562 ? 3.104 -32.5 -14.289 1 89.44 562 MET A N 1
ATOM 4478 C CA . MET A 1 562 ? 4.305 -31.672 -14.32 1 89.44 562 MET A CA 1
ATOM 4479 C C . MET A 1 562 ? 3.945 -30.203 -14.539 1 89.44 562 MET A C 1
ATOM 4481 O O . MET A 1 562 ? 3.148 -29.875 -15.422 1 89.44 562 MET A O 1
ATOM 4485 N N . PHE A 1 563 ? 4.59 -29.312 -13.711 1 86.38 563 PHE A N 1
ATOM 4486 C CA . PHE A 1 563 ? 4.5 -27.875 -13.953 1 86.38 563 PHE A CA 1
ATOM 4487 C C . PHE A 1 563 ? 5.324 -27.484 -15.172 1 86.38 563 PHE A C 1
ATOM 4489 O O . PHE A 1 563 ? 6.414 -28.016 -15.391 1 86.38 563 PHE A O 1
ATOM 4496 N N . GLY A 1 564 ? 4.723 -26.641 -15.922 1 73.69 564 GLY A N 1
ATOM 4497 C CA . GLY A 1 564 ? 5.508 -26.109 -17.031 1 73.69 564 GLY A CA 1
ATOM 4498 C C . GLY A 1 564 ? 6.461 -25.016 -16.609 1 73.69 564 GLY A C 1
ATOM 4499 O O . GLY A 1 564 ? 7.5 -24.812 -17.25 1 73.69 564 GLY A O 1
ATOM 4500 N N . SER A 1 565 ? 6.074 -24.219 -15.695 1 77.38 565 SER A N 1
ATOM 4501 C CA . SER A 1 565 ? 6.883 -23.078 -15.266 1 77.38 565 SER A CA 1
ATOM 4502 C C . SER A 1 565 ? 6.582 -22.703 -13.82 1 77.38 565 SER A C 1
ATOM 4504 O O . SER A 1 565 ? 5.723 -23.312 -13.18 1 77.38 565 SER A O 1
ATOM 4506 N N . THR A 1 566 ? 7.434 -21.781 -13.375 1 76.75 566 THR A N 1
ATOM 4507 C CA . THR A 1 566 ? 7.215 -21.281 -12.016 1 76.75 566 THR A CA 1
ATOM 4508 C C . THR A 1 566 ? 6.332 -20.031 -12.031 1 76.75 566 THR A C 1
ATOM 4510 O O . THR A 1 566 ? 6.355 -19.25 -11.086 1 76.75 566 THR A O 1
ATOM 4513 N N . TYR A 1 567 ? 5.59 -19.844 -13.047 1 77.75 567 TYR A N 1
ATOM 4514 C CA . TYR A 1 567 ? 4.738 -18.656 -13.172 1 77.75 567 TYR A CA 1
ATOM 4515 C C . TYR A 1 567 ? 3.766 -18.562 -12 1 77.75 567 TYR A C 1
ATOM 4517 O O . TYR A 1 567 ? 3.477 -17.469 -11.516 1 77.75 567 TYR A O 1
ATOM 4525 N N . ILE A 1 568 ? 3.307 -19.672 -11.602 1 84.62 568 ILE A N 1
ATOM 4526 C CA . ILE A 1 568 ? 2.34 -19.703 -10.508 1 84.62 568 ILE A CA 1
ATOM 4527 C C . ILE A 1 568 ? 2.953 -19.062 -9.258 1 84.62 568 ILE A C 1
ATOM 4529 O O . ILE A 1 568 ? 2.268 -18.375 -8.516 1 84.62 568 ILE A O 1
ATOM 4533 N N . CYS A 1 569 ? 4.219 -19.219 -9.102 1 86.69 569 CYS A N 1
ATOM 4534 C CA . CYS A 1 569 ? 4.902 -18.641 -7.953 1 86.69 569 CYS A CA 1
ATOM 4535 C C . CYS A 1 569 ? 5.039 -17.125 -8.109 1 86.69 569 CYS A C 1
ATOM 4537 O O . CYS A 1 569 ? 4.773 -16.375 -7.172 1 86.69 569 CYS A O 1
ATOM 4539 N N . GLU A 1 570 ? 5.371 -16.703 -9.281 1 80.81 570 GLU A N 1
ATOM 4540 C CA . GLU A 1 570 ? 5.531 -15.273 -9.539 1 80.81 570 GLU A CA 1
ATOM 4541 C C . GLU A 1 570 ? 4.219 -14.523 -9.312 1 80.81 570 GLU A C 1
ATOM 4543 O O . GLU A 1 570 ? 4.207 -13.438 -8.727 1 80.81 570 GLU A O 1
ATOM 4548 N N . SER A 1 571 ? 3.227 -15.102 -9.828 1 83.38 571 SER A N 1
ATOM 4549 C CA . SER A 1 571 ? 1.906 -14.5 -9.664 1 83.38 571 SER A CA 1
ATOM 4550 C C . SER A 1 571 ? 1.521 -14.406 -8.188 1 83.38 571 SER A C 1
ATOM 4552 O O . SER A 1 571 ? 0.912 -13.422 -7.762 1 83.38 571 SER A O 1
ATOM 4554 N N . ASN A 1 572 ? 1.91 -15.359 -7.484 1 89.62 572 ASN A N 1
ATOM 4555 C CA . ASN A 1 572 ? 1.533 -15.391 -6.074 1 89.62 572 ASN A CA 1
ATOM 4556 C C . ASN A 1 572 ? 2.41 -14.461 -5.242 1 89.62 572 ASN A C 1
ATOM 4558 O O . ASN A 1 572 ? 2.006 -14.016 -4.168 1 89.62 572 ASN A O 1
ATOM 4562 N N . PHE A 1 573 ? 3.609 -14.188 -5.703 1 88.31 573 PHE A N 1
ATOM 4563 C CA . PHE A 1 573 ? 4.414 -13.18 -5.023 1 88.31 573 PHE A CA 1
ATOM 4564 C C . PHE A 1 573 ? 3.777 -11.805 -5.156 1 88.31 573 PHE A C 1
ATOM 4566 O O . PHE A 1 573 ? 3.846 -10.992 -4.23 1 88.31 573 PHE A O 1
ATOM 4573 N N . SER A 1 574 ? 3.217 -11.562 -6.297 1 84.81 574 SER A N 1
ATOM 4574 C CA . SER A 1 574 ? 2.469 -10.32 -6.465 1 84.81 574 SER A CA 1
ATOM 4575 C C . SER A 1 574 ? 1.313 -10.234 -5.473 1 84.81 574 SER A C 1
ATOM 4577 O O . SER A 1 574 ? 1.081 -9.18 -4.871 1 84.81 574 SER A O 1
ATOM 4579 N N . MET A 1 575 ? 0.707 -11.312 -5.332 1 89.75 575 MET A N 1
ATOM 4580 C CA . MET A 1 575 ? -0.387 -11.391 -4.367 1 89.75 575 MET A CA 1
ATOM 4581 C C . MET A 1 575 ? 0.122 -11.156 -2.949 1 89.75 575 MET A C 1
ATOM 4583 O O . MET A 1 575 ? -0.51 -10.445 -2.168 1 89.75 575 MET A O 1
ATOM 4587 N N . MET A 1 576 ? 1.201 -11.727 -2.635 1 93.12 576 MET A N 1
ATOM 4588 C CA . MET A 1 576 ? 1.8 -11.578 -1.312 1 93.12 576 MET A CA 1
ATOM 4589 C C . MET A 1 576 ? 2.088 -10.117 -1.006 1 93.12 576 MET A C 1
ATOM 4591 O O . MET A 1 576 ? 1.864 -9.656 0.115 1 93.12 576 MET A O 1
ATOM 4595 N N . LYS A 1 577 ? 2.518 -9.43 -2.004 1 87.88 577 LYS A N 1
ATOM 4596 C CA . LYS A 1 577 ? 2.824 -8.008 -1.839 1 87.88 577 LYS A CA 1
ATOM 4597 C C . LYS A 1 577 ? 1.565 -7.207 -1.521 1 87.88 577 LYS A C 1
ATOM 4599 O O . LYS A 1 577 ? 1.619 -6.223 -0.782 1 87.88 577 LYS A O 1
ATOM 4604 N N . HIS A 1 578 ? 0.521 -7.617 -2.033 1 87.69 578 HIS A N 1
ATOM 4605 C CA . HIS A 1 578 ? -0.752 -6.953 -1.771 1 87.69 578 HIS A CA 1
ATOM 4606 C C . HIS A 1 578 ? -1.257 -7.262 -0.366 1 87.69 578 HIS A C 1
ATOM 4608 O O . HIS A 1 578 ? -1.835 -6.395 0.295 1 87.69 578 HIS A O 1
ATOM 4614 N N . ILE A 1 579 ? -1.055 -8.469 -0.016 1 92.81 579 ILE A N 1
ATOM 4615 C CA . ILE A 1 579 ? -1.54 -8.906 1.289 1 92.81 579 ILE A CA 1
ATOM 4616 C C . ILE A 1 579 ? -0.657 -8.32 2.391 1 92.81 579 ILE A C 1
ATOM 4618 O O . ILE A 1 579 ? -1.161 -7.754 3.361 1 92.81 579 ILE A O 1
ATOM 4622 N N . LYS A 1 580 ? 0.605 -8.531 2.225 1 91.75 580 LYS A N 1
ATOM 4623 C CA . LYS A 1 580 ? 1.571 -8.016 3.189 1 91.75 580 LYS A CA 1
ATOM 4624 C C . LYS A 1 580 ? 2.262 -6.762 2.66 1 91.75 580 LYS A C 1
ATOM 4626 O O . LYS A 1 580 ? 3.375 -6.832 2.135 1 91.75 580 LYS A O 1
ATOM 4631 N N . SER A 1 581 ? 1.612 -5.68 2.852 1 86.5 581 SER A N 1
ATOM 4632 C CA . SER A 1 581 ? 2.107 -4.383 2.4 1 86.5 581 SER A CA 1
ATOM 4633 C C . SER A 1 581 ? 2.869 -3.666 3.508 1 86.5 581 SER A C 1
ATOM 4635 O O . SER A 1 581 ? 3.006 -4.191 4.617 1 86.5 581 SER A O 1
ATOM 4637 N N . LYS A 1 582 ? 3.363 -2.467 3.246 1 79.06 582 LYS A N 1
ATOM 4638 C CA . LYS A 1 582 ? 4.086 -1.668 4.23 1 79.06 582 LYS A CA 1
ATOM 4639 C C . LYS A 1 582 ? 3.195 -1.327 5.422 1 79.06 582 LYS A C 1
ATOM 4641 O O . LYS A 1 582 ? 3.67 -1.254 6.559 1 79.06 582 LYS A O 1
ATOM 4646 N N . GLU A 1 583 ? 1.939 -1.153 5.145 1 78.69 583 GLU A N 1
ATOM 4647 C CA . GLU A 1 583 ? 0.985 -0.798 6.191 1 78.69 583 GLU A CA 1
ATOM 4648 C C . GLU A 1 583 ? 0.537 -2.031 6.969 1 78.69 583 GLU A C 1
ATOM 4650 O O . GLU A 1 583 ? 0.033 -1.916 8.086 1 78.69 583 GLU A O 1
ATOM 4655 N N . ARG A 1 584 ? 0.726 -3.207 6.34 1 85.44 584 ARG A N 1
ATOM 4656 C CA . ARG A 1 584 ? 0.323 -4.477 6.941 1 85.44 584 ARG A CA 1
ATOM 4657 C C . ARG A 1 584 ? 1.517 -5.414 7.09 1 85.44 584 ARG A C 1
ATOM 4659 O O . ARG A 1 584 ? 1.462 -6.57 6.668 1 85.44 584 ARG A O 1
ATOM 4666 N N . ASN A 1 585 ? 2.527 -4.891 7.621 1 84.56 585 ASN A N 1
ATOM 4667 C CA . ASN A 1 585 ? 3.781 -5.637 7.605 1 84.56 585 ASN A CA 1
ATOM 4668 C C . ASN A 1 585 ? 3.965 -6.453 8.883 1 84.56 585 ASN A C 1
ATOM 4670 O O . ASN A 1 585 ? 4.996 -7.102 9.07 1 84.56 585 ASN A O 1
ATOM 4674 N N . ARG A 1 586 ? 2.871 -6.492 9.766 1 84.69 586 ARG A N 1
ATOM 4675 C CA . ARG A 1 586 ? 3.004 -7.188 11.047 1 84.69 586 ARG A CA 1
ATOM 4676 C C . ARG A 1 586 ? 2.266 -8.523 11.016 1 84.69 586 ARG A C 1
ATOM 4678 O O . ARG A 1 586 ? 2.059 -9.148 12.062 1 84.69 586 ARG A O 1
ATOM 4685 N N . LEU A 1 587 ? 1.864 -8.922 9.891 1 90.62 587 LEU A N 1
ATOM 4686 C CA . LEU A 1 587 ? 1.214 -10.219 9.766 1 90.62 587 LEU A CA 1
ATOM 4687 C C . LEU A 1 587 ? 2.154 -11.344 10.188 1 90.62 587 LEU A C 1
ATOM 4689 O O . LEU A 1 587 ? 3.344 -11.312 9.867 1 90.62 587 LEU A O 1
ATOM 4693 N N . THR A 1 588 ? 1.624 -12.227 10.969 1 91.69 588 THR A N 1
ATOM 4694 C CA . THR A 1 588 ? 2.424 -13.391 11.352 1 91.69 588 THR A CA 1
ATOM 4695 C C . THR A 1 588 ? 2.637 -14.312 10.148 1 91.69 588 THR A C 1
ATOM 4697 O O . THR A 1 588 ? 1.914 -14.227 9.156 1 91.69 588 THR A O 1
ATOM 4700 N N . ASP A 1 589 ? 3.637 -15.188 10.273 1 93.94 589 ASP A N 1
ATOM 4701 C CA . ASP A 1 589 ? 3.902 -16.156 9.211 1 93.94 589 ASP A CA 1
ATOM 4702 C C . ASP A 1 589 ? 2.676 -17.016 8.938 1 93.94 589 ASP A C 1
ATOM 4704 O O . ASP A 1 589 ? 2.336 -17.281 7.781 1 93.94 589 ASP A O 1
ATOM 4708 N N . GLU A 1 590 ? 2.047 -17.422 10 1 94.06 590 GLU A N 1
ATOM 4709 C CA . GLU A 1 590 ? 0.892 -18.297 9.883 1 94.06 590 GLU A CA 1
ATOM 4710 C C . GLU A 1 590 ? -0.271 -17.609 9.18 1 94.06 590 GLU A C 1
ATOM 4712 O O . GLU A 1 590 ? -0.891 -18.172 8.281 1 94.06 590 GLU A O 1
ATOM 4717 N N . THR A 1 591 ? -0.543 -16.438 9.586 1 94.5 591 THR A N 1
ATOM 4718 C CA . THR A 1 591 ? -1.665 -15.711 9.008 1 94.5 591 THR A CA 1
ATOM 4719 C C . THR A 1 591 ? -1.406 -15.391 7.543 1 94.5 591 THR A C 1
ATOM 4721 O O . THR A 1 591 ? -2.324 -15.438 6.719 1 94.5 591 THR A O 1
ATOM 4724 N N . LEU A 1 592 ? -0.165 -15.016 7.281 1 96.06 592 LEU A N 1
ATOM 4725 C CA . LEU A 1 592 ? 0.19 -14.742 5.895 1 96.06 592 LEU A CA 1
ATOM 4726 C C . LEU A 1 592 ? -0.067 -15.969 5.02 1 96.06 592 LEU A C 1
ATOM 4728 O O . LEU A 1 592 ? -0.66 -15.852 3.945 1 96.06 592 LEU A O 1
ATOM 4732 N N . PHE A 1 593 ? 0.36 -17.125 5.496 1 96.75 593 PHE A N 1
ATOM 4733 C CA . PHE A 1 593 ? 0.137 -18.359 4.75 1 96.75 593 PHE A CA 1
ATOM 4734 C C . PHE A 1 593 ? -1.354 -18.625 4.57 1 96.75 593 PHE A C 1
ATOM 4736 O O . PHE A 1 593 ? -1.799 -18.984 3.479 1 96.75 593 PHE A O 1
ATOM 4743 N N . GLN A 1 594 ? -2.076 -18.469 5.613 1 96.62 594 GLN A N 1
ATOM 4744 C CA . GLN A 1 594 ? -3.514 -18.719 5.562 1 96.62 594 GLN A CA 1
ATOM 4745 C C . GLN A 1 594 ? -4.184 -17.859 4.496 1 96.62 594 GLN A C 1
ATOM 4747 O O . GLN A 1 594 ? -4.965 -18.359 3.686 1 96.62 594 GLN A O 1
ATOM 4752 N N . LEU A 1 595 ? -3.844 -16.625 4.508 1 96.56 595 LEU A N 1
ATOM 4753 C CA . LEU A 1 595 ? -4.441 -15.688 3.561 1 96.56 595 LEU A CA 1
ATOM 4754 C C . LEU A 1 595 ? -4.008 -16.016 2.135 1 96.56 595 LEU A C 1
ATOM 4756 O O . LEU A 1 595 ? -4.816 -15.945 1.206 1 96.56 595 LEU A O 1
ATOM 4760 N N . MET A 1 596 ? -2.775 -16.359 1.963 1 96.56 596 MET A N 1
ATOM 4761 C CA . MET A 1 596 ? -2.262 -16.719 0.642 1 96.56 596 MET A CA 1
ATOM 4762 C C . MET A 1 596 ? -2.947 -17.969 0.104 1 96.56 596 MET A C 1
ATOM 4764 O O . MET A 1 596 ? -3.34 -18.016 -1.063 1 96.56 596 MET A O 1
ATOM 4768 N N . GLN A 1 597 ? -3.027 -18.922 0.959 1 96.88 597 GLN A N 1
ATOM 4769 C CA . GLN A 1 597 ? -3.629 -20.188 0.542 1 96.88 597 GLN A CA 1
ATOM 4770 C C . GLN A 1 597 ? -5.09 -19.984 0.144 1 96.88 597 GLN A C 1
ATOM 4772 O O . GLN A 1 597 ? -5.523 -20.469 -0.904 1 96.88 597 GLN A O 1
ATOM 4777 N N . ILE A 1 598 ? -5.828 -19.281 0.947 1 96.19 598 ILE A N 1
ATOM 4778 C CA . ILE A 1 598 ? -7.238 -19.031 0.662 1 96.19 598 ILE A CA 1
ATOM 4779 C C . ILE A 1 598 ? -7.363 -18.188 -0.61 1 96.19 598 ILE A C 1
ATOM 4781 O O . ILE A 1 598 ? -8.266 -18.422 -1.422 1 96.19 598 ILE A O 1
ATOM 4785 N N . GLY A 1 599 ? -6.484 -17.281 -0.783 1 92.94 599 GLY A N 1
ATOM 4786 C CA . GLY A 1 599 ? -6.543 -16.391 -1.924 1 92.94 599 GLY A CA 1
ATOM 4787 C C . GLY A 1 599 ? -6.258 -17.078 -3.244 1 92.94 599 GLY A C 1
ATOM 4788 O O . GLY A 1 599 ? -6.758 -16.656 -4.289 1 92.94 599 GLY A O 1
ATOM 4789 N N . CYS A 1 600 ? -5.539 -18.141 -3.217 1 92.25 600 CYS A N 1
ATOM 4790 C CA . CYS A 1 600 ? -5.102 -18.719 -4.484 1 92.25 600 CYS A CA 1
ATOM 4791 C C . CYS A 1 600 ? -5.707 -20.094 -4.699 1 92.25 600 CYS A C 1
ATOM 4793 O O . CYS A 1 600 ? -5.613 -20.656 -5.789 1 92.25 600 CYS A O 1
ATOM 4795 N N . THR A 1 601 ? -6.391 -20.656 -3.756 1 94.5 601 THR A N 1
ATOM 4796 C CA . THR A 1 601 ? -6.871 -22.031 -3.852 1 94.5 601 THR A CA 1
ATOM 4797 C C . THR A 1 601 ? -8.016 -22.141 -4.852 1 94.5 601 THR A C 1
ATOM 4799 O O . THR A 1 601 ? -8.773 -21.188 -5.039 1 94.5 601 THR A O 1
ATOM 4802 N N . ASN A 1 602 ? -8.086 -23.266 -5.496 1 91.56 602 ASN A N 1
ATOM 4803 C CA . ASN A 1 602 ? -9.203 -23.594 -6.379 1 91.56 602 ASN A CA 1
ATOM 4804 C C . ASN A 1 602 ? -10.18 -24.547 -5.711 1 91.56 602 ASN A C 1
ATOM 4806 O O . ASN A 1 602 ? -11.203 -24.906 -6.297 1 91.56 602 ASN A O 1
ATOM 4810 N N . ILE A 1 603 ? -9.867 -24.859 -4.523 1 94.56 603 ILE A N 1
ATOM 4811 C CA . ILE A 1 603 ? -10.734 -25.75 -3.756 1 94.56 603 ILE A CA 1
ATOM 4812 C C . ILE A 1 603 ? -12 -25.016 -3.336 1 94.56 603 ILE A C 1
ATOM 4814 O O . ILE A 1 603 ? -11.93 -23.875 -2.865 1 94.56 603 ILE A O 1
ATOM 4818 N N . GLU A 1 604 ? -13.078 -25.656 -3.582 1 93.12 604 GLU A N 1
ATOM 4819 C CA . GLU A 1 604 ? -14.344 -25.062 -3.18 1 93.12 604 GLU A CA 1
ATOM 4820 C C . GLU A 1 604 ? -14.492 -25.047 -1.66 1 93.12 604 GLU A C 1
ATOM 4822 O O . GLU A 1 604 ? -14.305 -26.078 -1.003 1 93.12 604 GLU A O 1
ATOM 4827 N N . ILE A 1 605 ? -14.773 -23.969 -1.142 1 94.88 605 ILE A N 1
ATOM 4828 C CA . ILE A 1 605 ? -14.906 -23.812 0.302 1 94.88 605 ILE A CA 1
ATOM 4829 C C . ILE A 1 605 ? -16.375 -23.891 0.695 1 94.88 605 ILE A C 1
ATOM 4831 O O . ILE A 1 605 ? -17.188 -23.047 0.266 1 94.88 605 ILE A O 1
ATOM 4835 N N . ASP A 1 606 ? -16.719 -24.844 1.485 1 93.5 606 ASP A N 1
ATOM 4836 C CA . ASP A 1 606 ? -18.094 -25.047 1.953 1 93.5 606 ASP A CA 1
ATOM 4837 C C . ASP A 1 606 ? -18.312 -24.391 3.312 1 93.5 606 ASP A C 1
ATOM 4839 O O . ASP A 1 606 ? -18.125 -25.031 4.355 1 93.5 606 ASP A O 1
ATOM 4843 N N . ILE A 1 607 ? -18.891 -23.266 3.311 1 94.19 607 ILE A N 1
ATOM 4844 C CA . ILE A 1 607 ? -19.062 -22.469 4.527 1 94.19 607 ILE A CA 1
ATOM 4845 C C . ILE A 1 607 ? -20.062 -23.156 5.449 1 94.19 607 ILE A C 1
ATOM 4847 O O . ILE A 1 607 ? -19.906 -23.141 6.672 1 94.19 607 ILE A O 1
ATOM 4851 N N . GLN A 1 608 ? -21.094 -23.734 4.859 1 90.62 608 GLN A N 1
ATOM 4852 C CA . GLN A 1 608 ? -22.125 -24.406 5.66 1 90.62 608 GLN A CA 1
ATOM 4853 C C . GLN A 1 608 ? -21.516 -25.547 6.477 1 90.62 608 GLN A C 1
ATOM 4855 O O . GLN A 1 608 ? -21.875 -25.734 7.641 1 90.62 608 GLN A O 1
ATOM 4860 N N . SER A 1 609 ? -20.641 -26.25 5.82 1 90.88 609 SER A N 1
ATOM 4861 C CA . SER A 1 609 ? -19.969 -27.344 6.523 1 90.88 609 SER A CA 1
ATOM 4862 C C . SER A 1 609 ? -19.125 -26.828 7.672 1 90.88 609 SER A C 1
ATOM 4864 O O . SER A 1 609 ? -19.062 -27.438 8.734 1 90.88 609 SER A O 1
ATOM 4866 N N . ILE A 1 610 ? -18.484 -25.719 7.531 1 93.62 610 ILE A N 1
ATOM 4867 C CA . ILE A 1 610 ? -17.625 -25.125 8.555 1 93.62 610 ILE A CA 1
ATOM 4868 C C . ILE A 1 610 ? -18.484 -24.656 9.734 1 93.62 610 ILE A C 1
ATOM 4870 O O . ILE A 1 610 ? -18.125 -24.875 10.891 1 93.62 610 ILE A O 1
ATOM 4874 N N . VAL A 1 611 ? -19.578 -24.047 9.391 1 92.44 611 VAL A N 1
ATOM 4875 C CA . VAL A 1 611 ? -20.484 -23.531 10.414 1 92.44 611 VAL A CA 1
ATOM 4876 C C . VAL A 1 611 ? -21.016 -24.688 11.258 1 92.44 611 VAL A C 1
ATOM 4878 O O . VAL A 1 611 ? -21.078 -24.594 12.484 1 92.44 611 VAL A O 1
ATOM 4881 N N . ARG A 1 612 ? -21.359 -25.781 10.672 1 85.81 612 ARG A N 1
ATOM 4882 C CA . ARG A 1 612 ? -21.875 -26.953 11.359 1 85.81 612 ARG A CA 1
ATOM 4883 C C . ARG A 1 612 ? -20.844 -27.547 12.312 1 85.81 612 ARG A C 1
ATOM 4885 O O . ARG A 1 612 ? -21.188 -28.016 13.398 1 85.81 612 ARG A O 1
ATOM 4892 N N . GLN A 1 613 ? -19.672 -27.5 11.891 1 82.75 613 GLN A N 1
ATOM 4893 C CA . GLN A 1 613 ? -18.594 -28.047 12.703 1 82.75 613 GLN A CA 1
ATOM 4894 C C . GLN A 1 613 ? -18.359 -27.203 13.953 1 82.75 613 GLN A C 1
ATOM 4896 O O . GLN A 1 613 ? -17.969 -27.719 15 1 82.75 613 GLN A O 1
ATOM 4901 N N . GLN A 1 614 ? -18.531 -25.953 13.812 1 79.38 614 GLN A N 1
ATOM 4902 C CA . GLN A 1 614 ? -18.297 -25.047 14.938 1 79.38 614 GLN A CA 1
ATOM 4903 C C . GLN A 1 614 ? -19.453 -25.109 15.93 1 79.38 614 GLN A C 1
ATOM 4905 O O . GLN A 1 614 ? -19.266 -24.859 17.125 1 79.38 614 GLN A O 1
ATOM 4910 N N . GLU A 1 615 ? -20.609 -25.25 15.508 1 66.06 615 GLU A N 1
ATOM 4911 C CA . GLU A 1 615 ? -21.766 -25.375 16.391 1 66.06 615 GLU A CA 1
ATOM 4912 C C . GLU A 1 615 ? -21.719 -26.672 17.188 1 66.06 615 GLU A C 1
ATOM 4914 O O . GLU A 1 615 ? -22.266 -26.734 18.297 1 66.06 615 GLU A O 1
ATOM 4919 N N . ARG A 1 616 ? -21.188 -27.875 16.578 1 52.59 616 ARG A N 1
ATOM 4920 C CA . ARG A 1 616 ? -21.062 -29.125 17.328 1 52.59 616 ARG A CA 1
ATOM 4921 C C . ARG A 1 616 ? -19.625 -29.375 17.75 1 52.59 616 ARG A C 1
ATOM 4923 O O . ARG A 1 616 ? -18.875 -30.062 17.062 1 52.59 616 ARG A O 1
ATOM 4930 N N . PRO A 1 617 ? -19.047 -28.609 18.641 1 44.53 617 PRO A N 1
ATOM 4931 C CA . PRO A 1 617 ? -17.656 -28.922 18.938 1 44.53 617 PRO A CA 1
ATOM 4932 C C . PRO A 1 617 ? -17.422 -30.406 19.172 1 44.53 617 PRO A C 1
ATOM 4934 O O . PRO A 1 617 ? -18.234 -31.078 19.812 1 44.53 617 PRO A O 1
ATOM 4937 N N . GLN A 1 618 ? -16.984 -31.156 18.234 1 35.97 618 GLN A N 1
ATOM 4938 C CA . GLN A 1 618 ? -16.672 -32.562 18.531 1 35.97 618 GLN A CA 1
ATOM 4939 C C . GLN A 1 618 ? -16.031 -32.688 19.906 1 35.97 618 GLN A C 1
ATOM 4941 O O . GLN A 1 618 ? -15.062 -32 20.219 1 35.97 618 GLN A O 1
ATOM 4946 N N . VAL A 1 619 ? -16.812 -32.906 20.875 1 31.44 619 VAL A N 1
ATOM 4947 C CA . VAL A 1 619 ? -16.234 -33.469 22.094 1 31.44 619 VAL A CA 1
ATOM 4948 C C . VAL A 1 619 ? -15.141 -34.469 21.75 1 31.44 619 VAL A C 1
ATOM 4950 O O . VAL A 1 619 ? -15.375 -35.406 21.016 1 31.44 619 VAL A O 1
ATOM 4953 N N . SER A 1 620 ? -13.984 -33.938 21.391 1 27.12 620 SER A N 1
ATOM 4954 C CA . SER A 1 620 ? -12.961 -34.969 21.484 1 27.12 620 SER A CA 1
ATOM 4955 C C . SER A 1 620 ? -13.266 -35.938 22.625 1 27.12 620 SER A C 1
ATOM 4957 O O . SER A 1 620 ? -13.602 -35.531 23.734 1 27.12 620 SER A O 1
ATOM 4959 N N . HIS A 1 621 ? -13.781 -37 22.25 1 23.25 621 HIS A N 1
ATOM 4960 C CA . HIS A 1 621 ? -13.648 -38.062 23.25 1 23.25 621 HIS A CA 1
ATOM 4961 C C . HIS A 1 621 ? -12.242 -38.094 23.828 1 23.25 621 HIS A C 1
ATOM 4963 O O . HIS A 1 621 ? -11.258 -37.906 23.109 1 23.25 621 HIS A O 1
ATOM 4969 N N . MET B 1 1 ? -88.188 84.562 -22.125 1 19.59 1 MET B N 1
ATOM 4970 C CA . MET B 1 1 ? -89.562 84.062 -21.766 1 19.59 1 MET B CA 1
ATOM 4971 C C . MET B 1 1 ? -89.438 82.688 -21.109 1 19.59 1 MET B C 1
ATOM 4973 O O . MET B 1 1 ? -88.562 81.875 -21.453 1 19.59 1 MET B O 1
ATOM 4977 N N . ALA B 1 2 ? -90.25 82.375 -19.969 1 21.16 2 ALA B N 1
ATOM 4978 C CA . ALA B 1 2 ? -90.062 81.5 -18.797 1 21.16 2 ALA B CA 1
ATOM 4979 C C . ALA B 1 2 ? -90.125 80 -19.172 1 21.16 2 ALA B C 1
ATOM 4981 O O . ALA B 1 2 ? -89.812 79.188 -18.359 1 21.16 2 ALA B O 1
ATOM 4982 N N . LEU B 1 3 ? -90.312 79.625 -20.406 1 20.38 3 LEU B N 1
ATOM 4983 C CA . LEU B 1 3 ? -91.438 78.688 -20.5 1 20.38 3 LEU B CA 1
ATOM 4984 C C . LEU B 1 3 ? -91.062 77.375 -19.844 1 20.38 3 LEU B C 1
ATOM 4986 O O . LEU B 1 3 ? -89.875 77 -19.703 1 20.38 3 LEU B O 1
ATOM 4990 N N . PRO B 1 4 ? -92 76.375 -19.594 1 20.47 4 PRO B N 1
ATOM 4991 C CA . PRO B 1 4 ? -92.75 75.438 -18.734 1 20.47 4 PRO B CA 1
ATOM 4992 C C . PRO B 1 4 ? -92.312 74 -18.891 1 20.47 4 PRO B C 1
ATOM 4994 O O . PRO B 1 4 ? -92.812 73.125 -18.219 1 20.47 4 PRO B O 1
ATOM 4997 N N . GLU B 1 5 ? -91.5 73.688 -19.906 1 21.03 5 GLU B N 1
ATOM 4998 C CA . GLU B 1 5 ? -91.812 72.375 -20.531 1 21.03 5 GLU B CA 1
ATOM 4999 C C . GLU B 1 5 ? -91.562 71.188 -19.578 1 21.03 5 GLU B C 1
ATOM 5001 O O . GLU B 1 5 ? -90.688 71.312 -18.719 1 21.03 5 GLU B O 1
ATOM 5006 N N . ASN B 1 6 ? -92.25 70 -19.656 1 21.06 6 ASN B N 1
ATOM 5007 C CA . ASN B 1 6 ? -93 68.875 -19.109 1 21.06 6 ASN B CA 1
ATOM 5008 C C . ASN B 1 6 ? -92.062 67.688 -18.844 1 21.06 6 ASN B C 1
ATOM 5010 O O . ASN B 1 6 ? -91.812 66.875 -19.75 1 21.06 6 ASN B O 1
ATOM 5014 N N . VAL B 1 7 ? -90.938 67.688 -18.203 1 20.02 7 VAL B N 1
ATOM 5015 C CA . VAL B 1 7 ? -89.875 66.688 -18.391 1 20.02 7 VAL B CA 1
ATOM 5016 C C . VAL B 1 7 ? -90.188 65.438 -17.641 1 20.02 7 VAL B C 1
ATOM 5018 O O . VAL B 1 7 ? -89.688 65.188 -16.578 1 20.02 7 VAL B O 1
ATOM 5021 N N . LYS B 1 8 ? -91.688 65.062 -17.344 1 20.88 8 LYS B N 1
ATOM 5022 C CA . LYS B 1 8 ? -92.125 64.5 -16.078 1 20.88 8 LYS B CA 1
ATOM 5023 C C . LYS B 1 8 ? -91.438 63.094 -15.875 1 20.88 8 LYS B C 1
ATOM 5025 O O . LYS B 1 8 ? -91.062 62.438 -16.844 1 20.88 8 LYS B O 1
ATOM 5030 N N . VAL B 1 9 ? -91.5 62.438 -14.609 1 20.3 9 VAL B N 1
ATOM 5031 C CA . VAL B 1 9 ? -90.75 61.625 -13.664 1 20.3 9 VAL B CA 1
ATOM 5032 C C . VAL B 1 9 ? -91.062 60.125 -13.891 1 20.3 9 VAL B C 1
ATOM 5034 O O . VAL B 1 9 ? -92.188 59.656 -13.523 1 20.3 9 VAL B O 1
ATOM 5037 N N . CYS B 1 10 ? -91.125 59.625 -15.234 1 19.27 10 CYS B N 1
ATOM 5038 C CA . CYS B 1 10 ? -91.75 58.312 -15.398 1 19.27 10 CYS B CA 1
ATOM 5039 C C . CYS B 1 10 ? -91 57.281 -14.547 1 19.27 10 CYS B C 1
ATOM 5041 O O . CYS B 1 10 ? -89.812 57.156 -14.586 1 19.27 10 CYS B O 1
ATOM 5043 N N . SER B 1 11 ? -91.562 56.75 -13.406 1 21.53 11 SER B N 1
ATOM 5044 C CA . SER B 1 11 ? -91.312 55.844 -12.281 1 21.53 11 SER B CA 1
ATOM 5045 C C . SER B 1 11 ? -91.062 54.438 -12.766 1 21.53 11 SER B C 1
ATOM 5047 O O . SER B 1 11 ? -90.938 53.5 -11.953 1 21.53 11 SER B O 1
ATOM 5049 N N . GLN B 1 12 ? -90.5 54.156 -14.031 1 20.56 12 GLN B N 1
ATOM 5050 C CA . GLN B 1 12 ? -90.75 52.781 -14.477 1 20.56 12 GLN B CA 1
ATOM 5051 C C . GLN B 1 12 ? -90.062 51.812 -13.539 1 20.56 12 GLN B C 1
ATOM 5053 O O . GLN B 1 12 ? -88.938 52.062 -13.07 1 20.56 12 GLN B O 1
ATOM 5058 N N . VAL B 1 13 ? -90.75 50.781 -12.867 1 25.19 13 VAL B N 1
ATOM 5059 C CA . VAL B 1 13 ? -90.75 49.656 -11.945 1 25.19 13 VAL B CA 1
ATOM 5060 C C . VAL B 1 13 ? -89.812 48.531 -12.469 1 25.19 13 VAL B C 1
ATOM 5062 O O . VAL B 1 13 ? -90.125 47.969 -13.523 1 25.19 13 VAL B O 1
ATOM 5065 N N . ASP B 1 14 ? -88.438 48.75 -12.594 1 21.84 14 ASP B N 1
ATOM 5066 C CA . ASP B 1 14 ? -87.625 47.781 -13.281 1 21.84 14 ASP B CA 1
ATOM 5067 C C . ASP B 1 14 ? -87.625 46.438 -12.547 1 21.84 14 ASP B C 1
ATOM 5069 O O . ASP B 1 14 ? -87.375 46.406 -11.328 1 21.84 14 ASP B O 1
ATOM 5073 N N . GLY B 1 15 ? -88.375 45.375 -12.977 1 23.44 15 GLY B N 1
ATOM 5074 C CA . GLY B 1 15 ? -88.688 44 -12.641 1 23.44 15 GLY B CA 1
ATOM 5075 C C . GLY B 1 15 ? -87.438 43.125 -12.469 1 23.44 15 GLY B C 1
ATOM 5076 O O . GLY B 1 15 ? -87.562 41.969 -12.047 1 23.44 15 GLY B O 1
ATOM 5077 N N . LEU B 1 16 ? -86.188 43.344 -13.055 1 25.25 16 LEU B N 1
ATOM 5078 C CA . LEU B 1 16 ? -85.438 42.219 -13.609 1 25.25 16 LEU B CA 1
ATOM 5079 C C . LEU B 1 16 ? -84.562 41.594 -12.539 1 25.25 16 LEU B C 1
ATOM 5081 O O . LEU B 1 16 ? -83.625 40.812 -12.859 1 25.25 16 LEU B O 1
ATOM 5085 N N . GLY B 1 17 ? -84.562 41.812 -11.273 1 24.7 17 GLY B N 1
ATOM 5086 C CA . GLY B 1 17 ? -83.438 41.562 -10.398 1 24.7 17 GLY B CA 1
ATOM 5087 C C . GLY B 1 17 ? -83.188 40.094 -10.172 1 24.7 17 GLY B C 1
ATOM 5088 O O . GLY B 1 17 ? -82.312 39.719 -9.383 1 24.7 17 GLY B O 1
ATOM 5089 N N . ILE B 1 18 ? -84.125 39.156 -10.359 1 29.67 18 ILE B N 1
ATOM 5090 C CA . ILE B 1 18 ? -84.062 37.938 -9.57 1 29.67 18 ILE B CA 1
ATOM 5091 C C . ILE B 1 18 ? -83 37 -10.133 1 29.67 18 ILE B C 1
ATOM 5093 O O . ILE B 1 18 ? -82.625 36 -9.516 1 29.67 18 ILE B O 1
ATOM 5097 N N . THR B 1 19 ? -82.562 37.062 -11.398 1 28.27 19 THR B N 1
ATOM 5098 C CA . THR B 1 19 ? -82.125 35.844 -12.047 1 28.27 19 THR B CA 1
ATOM 5099 C C . THR B 1 19 ? -80.625 35.531 -11.703 1 28.27 19 THR B C 1
ATOM 5101 O O . THR B 1 19 ? -80.125 34.5 -12.055 1 28.27 19 THR B O 1
ATOM 5104 N N . THR B 1 20 ? -79.812 36.469 -11.125 1 29.86 20 THR B N 1
ATOM 5105 C CA . THR B 1 20 ? -78.438 36.281 -11.336 1 29.86 20 THR B CA 1
ATOM 5106 C C . THR B 1 20 ? -77.812 35.281 -10.32 1 29.86 20 THR B C 1
ATOM 5108 O O . THR B 1 20 ? -76.688 34.812 -10.484 1 29.86 20 THR B O 1
ATOM 5111 N N . ALA B 1 21 ? -78.375 35.125 -9.18 1 34.84 21 ALA B N 1
ATOM 5112 C CA . ALA B 1 21 ? -77.625 34.438 -8.117 1 34.84 21 ALA B CA 1
ATOM 5113 C C . ALA B 1 21 ? -77.5 32.938 -8.398 1 34.84 21 ALA B C 1
ATOM 5115 O O . ALA B 1 21 ? -76.75 32.25 -7.777 1 34.84 21 ALA B O 1
ATOM 5116 N N . GLN B 1 22 ? -78.438 32.438 -9.156 1 30.69 22 GLN B N 1
ATOM 5117 C CA . GLN B 1 22 ? -78.438 30.984 -9.336 1 30.69 22 GLN B CA 1
ATOM 5118 C C . GLN B 1 22 ? -77.25 30.547 -10.164 1 30.69 22 GLN B C 1
ATOM 5120 O O . GLN B 1 22 ? -76.875 29.359 -10.227 1 30.69 22 GLN B O 1
ATOM 5125 N N . LYS B 1 23 ? -76.625 31.547 -10.859 1 35.66 23 LYS B N 1
ATOM 5126 C CA . LYS B 1 23 ? -75.562 31.094 -11.758 1 35.66 23 LYS B CA 1
ATOM 5127 C C . LYS B 1 23 ? -74.25 30.844 -11 1 35.66 23 LYS B C 1
ATOM 5129 O O . LYS B 1 23 ? -73.438 30.031 -11.43 1 35.66 23 LYS B O 1
ATOM 5134 N N . SER B 1 24 ? -74 31.609 -10 1 32.72 24 SER B N 1
ATOM 5135 C CA . SER B 1 24 ? -72.625 31.5 -9.453 1 32.72 24 SER B CA 1
ATOM 5136 C C . SER B 1 24 ? -72.438 30.172 -8.719 1 32.72 24 SER B C 1
ATOM 5138 O O . SER B 1 24 ? -71.312 29.703 -8.531 1 32.72 24 SER B O 1
ATOM 5140 N N . LYS B 1 25 ? -73.562 29.641 -8.055 1 38.5 25 LYS B N 1
ATOM 5141 C CA . LYS B 1 25 ? -73.375 28.359 -7.387 1 38.5 25 LYS B CA 1
ATOM 5142 C C . LYS B 1 25 ? -73.062 27.25 -8.391 1 38.5 25 LYS B C 1
ATOM 5144 O O . LYS B 1 25 ? -72.5 26.219 -8.031 1 38.5 25 LYS B O 1
ATOM 5149 N N . LEU B 1 26 ? -73.625 27.391 -9.586 1 37.47 26 LEU B N 1
ATOM 5150 C CA . LEU B 1 26 ? -73.312 26.391 -10.609 1 37.47 26 LEU B CA 1
ATOM 5151 C C . LEU B 1 26 ? -71.812 26.469 -11.008 1 37.47 26 LEU B C 1
ATOM 5153 O O . LEU B 1 26 ? -71.25 25.469 -11.406 1 37.47 26 LEU B O 1
ATOM 5157 N N . GLU B 1 27 ? -71.188 27.625 -11.047 1 40.19 27 GLU B N 1
ATOM 5158 C CA . GLU B 1 27 ? -69.75 27.672 -11.461 1 40.19 27 GLU B CA 1
ATOM 5159 C C . GLU B 1 27 ? -68.875 27.062 -10.398 1 40.19 27 GLU B C 1
ATOM 5161 O O . GLU B 1 27 ? -67.812 26.5 -10.727 1 40.19 27 GLU B O 1
ATOM 5166 N N . GLY B 1 28 ? -69.125 27.234 -9.164 1 44.44 28 GLY B N 1
ATOM 5167 C CA . GLY B 1 28 ? -68.25 26.703 -8.133 1 44.44 28 GLY B CA 1
ATOM 5168 C C . GLY B 1 28 ? -68.188 25.172 -8.109 1 44.44 28 GLY B C 1
ATOM 5169 O O . GLY B 1 28 ? -67.25 24.578 -7.66 1 44.44 28 GLY B O 1
ATOM 5170 N N . GLU B 1 29 ? -69.312 24.5 -8.258 1 48.34 29 GLU B N 1
ATOM 5171 C CA . GLU B 1 29 ? -69.375 23.047 -8.273 1 48.34 29 GLU B CA 1
ATOM 5172 C C . GLU B 1 29 ? -68.438 22.469 -9.344 1 48.34 29 GLU B C 1
ATOM 5174 O O . GLU B 1 29 ? -68 21.328 -9.227 1 48.34 29 GLU B O 1
ATOM 5179 N N . ASN B 1 30 ? -68 23.234 -10.305 1 50.72 30 ASN B N 1
ATOM 5180 C CA . ASN B 1 30 ? -67.312 22.719 -11.461 1 50.72 30 ASN B CA 1
ATOM 5181 C C . ASN B 1 30 ? -65.812 22.625 -11.203 1 50.72 30 ASN B C 1
ATOM 5183 O O . ASN B 1 30 ? -65 22.219 -12.07 1 50.72 30 ASN B O 1
ATOM 5187 N N . ARG B 1 31 ? -65.25 23.078 -10.109 1 59.53 31 ARG B N 1
ATOM 5188 C CA . ARG B 1 31 ? -63.812 23.062 -9.969 1 59.53 31 ARG B CA 1
ATOM 5189 C C . ARG B 1 31 ? -63.375 21.984 -9 1 59.53 31 ARG B C 1
ATOM 5191 O O . ARG B 1 31 ? -62.156 21.844 -8.727 1 59.53 31 ARG B O 1
ATOM 5198 N N . VAL B 1 32 ? -64.25 21.422 -8.383 1 73.81 32 VAL B N 1
ATOM 5199 C CA . VAL B 1 32 ? -63.844 20.344 -7.48 1 73.81 32 VAL B CA 1
ATOM 5200 C C . VAL B 1 32 ? -64.312 19 -8.047 1 73.81 32 VAL B C 1
ATOM 5202 O O . VAL B 1 32 ? -65.312 18.922 -8.719 1 73.81 32 VAL B O 1
ATOM 5205 N N . PHE B 1 33 ? -63.5 17.953 -7.93 1 82.06 33 PHE B N 1
ATOM 5206 C CA . PHE B 1 33 ? -63.875 16.609 -8.398 1 82.06 33 PHE B CA 1
ATOM 5207 C C . PHE B 1 33 ? -65.188 16.141 -7.727 1 82.06 33 PHE B C 1
ATOM 5209 O O . PHE B 1 33 ? -65.312 16.219 -6.504 1 82.06 33 PHE B O 1
ATOM 5216 N N . GLN B 1 34 ? -66.125 15.859 -8.453 1 81.31 34 GLN B N 1
ATOM 5217 C CA . GLN B 1 34 ? -67.438 15.383 -7.93 1 81.31 34 GLN B CA 1
ATOM 5218 C C . GLN B 1 34 ? -67.438 13.859 -7.793 1 81.31 34 GLN B C 1
ATOM 5220 O O . GLN B 1 34 ? -67.062 13.141 -8.742 1 81.31 34 GLN B O 1
ATOM 5225 N N . PRO B 1 35 ? -67.75 13.352 -6.617 1 82.12 35 PRO B N 1
ATOM 5226 C CA . PRO B 1 35 ? -67.75 11.906 -6.379 1 82.12 35 PRO B CA 1
ATOM 5227 C C . PRO B 1 35 ? -68.562 11.141 -7.375 1 82.12 35 PRO B C 1
ATOM 5229 O O . PRO B 1 35 ? -68.312 9.984 -7.688 1 82.12 35 PRO B O 1
ATOM 5232 N N . ARG B 1 36 ? -69.625 11.742 -7.922 1 85.5 36 ARG B N 1
ATOM 5233 C CA . ARG B 1 36 ? -70.5 11.078 -8.891 1 85.5 36 ARG B CA 1
ATOM 5234 C C . ARG B 1 36 ? -69.75 10.742 -10.172 1 85.5 36 ARG B C 1
ATOM 5236 O O . ARG B 1 36 ? -70.125 9.82 -10.898 1 85.5 36 ARG B O 1
ATOM 5243 N N . TRP B 1 37 ? -68.625 11.477 -10.445 1 87.44 37 TRP B N 1
ATOM 5244 C CA . TRP B 1 37 ? -67.875 11.266 -11.656 1 87.44 37 TRP B CA 1
ATOM 5245 C C . TRP B 1 37 ? -67.125 9.922 -11.602 1 87.44 37 TRP B C 1
ATOM 5247 O O . TRP B 1 37 ? -66.812 9.352 -12.641 1 87.44 37 TRP B O 1
ATOM 5257 N N . GLU B 1 38 ? -66.938 9.43 -10.453 1 86.88 38 GLU B N 1
ATOM 5258 C CA . GLU B 1 38 ? -66.25 8.133 -10.25 1 86.88 38 GLU B CA 1
ATOM 5259 C C . GLU B 1 38 ? -67.188 7 -10.75 1 86.88 38 GLU B C 1
ATOM 5261 O O . GLU B 1 38 ? -66.688 6.082 -11.422 1 86.88 38 GLU B O 1
ATOM 5266 N N . THR B 1 39 ? -68.438 7.148 -10.445 1 85.69 39 THR B N 1
ATOM 5267 C CA . THR B 1 39 ? -69.375 6.117 -10.828 1 85.69 39 THR B CA 1
ATOM 5268 C C . THR B 1 39 ? -69.938 6.402 -12.219 1 85.69 39 THR B C 1
ATOM 5270 O O . THR B 1 39 ? -70.125 5.484 -13.023 1 85.69 39 THR B O 1
ATOM 5273 N N . ASP B 1 40 ? -70.188 7.617 -12.531 1 87.5 40 ASP B N 1
ATOM 5274 C CA . ASP B 1 40 ? -70.812 7.977 -13.781 1 87.5 40 ASP B CA 1
ATOM 5275 C C . ASP B 1 40 ? -69.875 7.906 -14.961 1 87.5 40 ASP B C 1
ATOM 5277 O O . ASP B 1 40 ? -70.25 7.441 -16.047 1 87.5 40 ASP B O 1
ATOM 5281 N N . TYR B 1 41 ? -68.625 8.281 -14.656 1 89.12 41 TYR B N 1
ATOM 5282 C CA . TYR B 1 41 ? -67.688 8.422 -15.773 1 89.12 41 TYR B CA 1
ATOM 5283 C C . TYR B 1 41 ? -66.375 7.668 -15.5 1 89.12 41 TYR B C 1
ATOM 5285 O O . TYR B 1 41 ? -65.438 7.672 -16.328 1 89.12 41 TYR B O 1
ATOM 5293 N N . LEU B 1 42 ? -66.125 6.965 -14.406 1 89.75 42 LEU B N 1
ATOM 5294 C CA . LEU B 1 42 ? -64.938 6.164 -14.039 1 89.75 42 LEU B CA 1
ATOM 5295 C C . LEU B 1 42 ? -63.688 7.027 -13.961 1 89.75 42 LEU B C 1
ATOM 5297 O O . LEU B 1 42 ? -62.656 6.664 -14.516 1 89.75 42 LEU B O 1
ATOM 5301 N N . PHE B 1 43 ? -63.844 8.07 -13.336 1 87.62 43 PHE B N 1
ATOM 5302 C CA . PHE B 1 43 ? -62.688 8.953 -13.086 1 87.62 43 PHE B CA 1
ATOM 5303 C C . PHE B 1 43 ? -62.406 9.039 -11.594 1 87.62 43 PHE B C 1
ATOM 5305 O O . PHE B 1 43 ? -63.281 8.883 -10.766 1 87.62 43 PHE B O 1
ATOM 5312 N N . THR B 1 44 ? -61.125 9.227 -11.227 1 85.25 44 THR B N 1
ATOM 5313 C CA . THR B 1 44 ? -60.719 9.469 -9.852 1 85.25 44 THR B CA 1
ATOM 5314 C C . THR B 1 44 ? -59.844 10.727 -9.773 1 85.25 44 THR B C 1
ATOM 5316 O O . THR B 1 44 ? -59.281 11.172 -10.781 1 85.25 44 THR B O 1
ATOM 5319 N N . ASP B 1 45 ? -59.906 11.266 -8.672 1 81.19 45 ASP B N 1
ATOM 5320 C CA . ASP B 1 45 ? -59.062 12.43 -8.445 1 81.19 45 ASP B CA 1
ATOM 5321 C C . ASP B 1 45 ? -57.625 12 -8.172 1 81.19 45 ASP B C 1
ATOM 5323 O O . ASP B 1 45 ? -57.344 11.273 -7.211 1 81.19 45 ASP B O 1
ATOM 5327 N N . CYS B 1 46 ? -56.75 12.289 -9.164 1 76.44 46 CYS B N 1
ATOM 5328 C CA . CYS B 1 46 ? -55.312 12.039 -9.016 1 76.44 46 CYS B CA 1
ATOM 5329 C C . CYS B 1 46 ? -54.531 13.352 -8.961 1 76.44 46 CYS B C 1
ATOM 5331 O O . CYS B 1 46 ? -54.312 13.984 -9.992 1 76.44 46 CYS B O 1
ATOM 5333 N N . LYS B 1 47 ? -54.062 13.812 -7.719 1 70.81 47 LYS B N 1
ATOM 5334 C CA . LYS B 1 47 ? -53.281 15.008 -7.449 1 70.81 47 LYS B CA 1
ATOM 5335 C C . LYS B 1 47 ? -53.938 16.266 -7.996 1 70.81 47 LYS B C 1
ATOM 5337 O O . LYS B 1 47 ? -53.312 17.109 -8.625 1 70.81 47 LYS B O 1
ATOM 5342 N N . GLY B 1 48 ? -55.312 16.312 -7.906 1 74.44 48 GLY B N 1
ATOM 5343 C CA . GLY B 1 48 ? -56.062 17.484 -8.266 1 74.44 48 GLY B CA 1
ATOM 5344 C C . GLY B 1 48 ? -56.531 17.484 -9.711 1 74.44 48 GLY B C 1
ATOM 5345 O O . GLY B 1 48 ? -57.125 18.453 -10.18 1 74.44 48 GLY B O 1
ATOM 5346 N N . LYS B 1 49 ? -56.25 16.484 -10.398 1 80 49 LYS B N 1
ATOM 5347 C CA . LYS B 1 49 ? -56.719 16.328 -11.781 1 80 49 LYS B CA 1
ATOM 5348 C C . LYS B 1 49 ? -57.531 15.055 -11.953 1 80 49 LYS B C 1
ATOM 5350 O O . LYS B 1 49 ? -57.219 14.031 -11.328 1 80 49 LYS B O 1
ATOM 5355 N N . PRO B 1 50 ? -58.531 15.164 -12.719 1 83.94 50 PRO B N 1
ATOM 5356 C CA . PRO B 1 50 ? -59.312 13.945 -12.945 1 83.94 50 PRO B CA 1
ATOM 5357 C C . PRO B 1 50 ? -58.594 12.945 -13.852 1 83.94 50 PRO B C 1
ATOM 5359 O O . PRO B 1 50 ? -58.125 13.32 -14.938 1 83.94 50 PRO B O 1
ATOM 5362 N N . MET B 1 51 ? -58.438 11.711 -13.352 1 84.69 51 MET B N 1
ATOM 5363 C CA . MET B 1 51 ? -57.812 10.633 -14.094 1 84.69 51 MET B CA 1
ATOM 5364 C C . MET B 1 51 ? -58.781 9.5 -14.359 1 84.69 51 MET B C 1
ATOM 5366 O O . MET B 1 51 ? -59.5 9.078 -13.461 1 84.69 51 MET B O 1
ATOM 5370 N N . CYS B 1 52 ? -58.812 9.047 -15.57 1 84.62 52 CYS B N 1
ATOM 5371 C CA . CYS B 1 52 ? -59.688 7.949 -15.961 1 84.62 52 CYS B CA 1
ATOM 5372 C C . CYS B 1 52 ? -59.219 6.637 -15.344 1 84.62 52 CYS B C 1
ATOM 5374 O O . CYS B 1 52 ? -58.031 6.277 -15.453 1 84.62 52 CYS B O 1
ATOM 5376 N N . LEU B 1 53 ? -59.969 5.902 -14.742 1 83.62 53 LEU B N 1
ATOM 5377 C CA . LEU B 1 53 ? -59.688 4.656 -14.039 1 83.62 53 LEU B CA 1
ATOM 5378 C C . LEU B 1 53 ? -59.438 3.525 -15.031 1 83.62 53 LEU B C 1
ATOM 5380 O O . LEU B 1 53 ? -58.781 2.521 -14.695 1 83.62 53 LEU B O 1
ATOM 5384 N N . VAL B 1 54 ? -59.844 3.695 -16.25 1 80.81 54 VAL B N 1
ATOM 5385 C CA . VAL B 1 54 ? -59.75 2.635 -17.25 1 80.81 54 VAL B CA 1
ATOM 5386 C C . VAL B 1 54 ? -58.5 2.812 -18.109 1 80.81 54 VAL B C 1
ATOM 5388 O O . VAL B 1 54 ? -57.688 1.893 -18.219 1 80.81 54 VAL B O 1
ATOM 5391 N N . CYS B 1 55 ? -58.312 3.941 -18.625 1 78.31 55 CYS B N 1
ATOM 5392 C CA . CYS B 1 55 ? -57.188 4.133 -19.547 1 78.31 55 CYS B CA 1
ATOM 5393 C C . CYS B 1 55 ? -56.094 4.973 -18.891 1 78.31 55 CYS B C 1
ATOM 5395 O O . CYS B 1 55 ? -55.062 5.227 -19.516 1 78.31 55 CYS B O 1
ATOM 5397 N N . LEU B 1 56 ? -56.188 5.484 -17.781 1 80.94 56 LEU B N 1
ATOM 5398 C CA . LEU B 1 56 ? -55.25 6.207 -16.938 1 80.94 56 LEU B CA 1
ATOM 5399 C C . LEU B 1 56 ? -54.906 7.551 -17.547 1 80.94 56 LEU B C 1
ATOM 5401 O O . LEU B 1 56 ? -53.906 8.172 -17.172 1 80.94 56 LEU B O 1
ATOM 5405 N N . GLU B 1 57 ? -55.75 8.023 -18.422 1 78.25 57 GLU B N 1
ATOM 5406 C CA . GLU B 1 57 ? -55.531 9.344 -19.016 1 78.25 57 GLU B CA 1
ATOM 5407 C C . GLU B 1 57 ? -56 10.438 -18.047 1 78.25 57 GLU B C 1
ATOM 5409 O O . GLU B 1 57 ? -57.094 10.359 -17.484 1 78.25 57 GLU B O 1
ATOM 5414 N N . THR B 1 58 ? -55.156 11.398 -17.859 1 80.88 58 THR B N 1
ATOM 5415 C CA . THR B 1 58 ? -55.469 12.516 -16.969 1 80.88 58 THR B CA 1
ATOM 5416 C C . THR B 1 58 ? -56 13.695 -17.766 1 80.88 58 THR B C 1
ATOM 5418 O O . THR B 1 58 ? -55.5 14.023 -18.844 1 80.88 58 THR B O 1
ATOM 5421 N N . LYS B 1 59 ? -57.156 14.258 -17.312 1 80.88 59 LYS B N 1
ATOM 5422 C CA . LYS B 1 59 ? -57.719 15.422 -17.984 1 80.88 59 LYS B CA 1
ATOM 5423 C C . LYS B 1 59 ? -57.438 16.703 -17.203 1 80.88 59 LYS B C 1
ATOM 5425 O O . LYS B 1 59 ? -57.312 16.672 -15.977 1 80.88 59 LYS B O 1
ATOM 5430 N N . SER B 1 60 ? -57.125 17.766 -17.812 1 77.31 60 SER B N 1
ATOM 5431 C CA . SER B 1 60 ? -56.656 19.016 -17.234 1 77.31 60 SER B CA 1
ATOM 5432 C C . SER B 1 60 ? -57.812 19.75 -16.547 1 77.31 60 SER B C 1
ATOM 5434 O O . SER B 1 60 ? -57.625 20.406 -15.523 1 77.31 60 SER B O 1
ATOM 5436 N N . ALA B 1 61 ? -59 19.688 -17.031 1 75.88 61 ALA B N 1
ATOM 5437 C CA . ALA B 1 61 ? -60.094 20.5 -16.516 1 75.88 61 ALA B CA 1
ATOM 5438 C C . ALA B 1 61 ? -61.125 19.641 -15.773 1 75.88 61 ALA B C 1
ATOM 5440 O O . ALA B 1 61 ? -61.531 18.578 -16.25 1 75.88 61 ALA B O 1
ATOM 5441 N N . MET B 1 62 ? -61.469 20.016 -14.602 1 77.62 62 MET B N 1
ATOM 5442 C CA . MET B 1 62 ? -62.5 19.391 -13.766 1 77.62 62 MET B CA 1
ATOM 5443 C C . MET B 1 62 ? -63.906 19.828 -14.195 1 77.62 62 MET B C 1
ATOM 5445 O O . MET B 1 62 ? -64.562 20.531 -13.453 1 77.62 62 MET B O 1
ATOM 5449 N N . LYS B 1 63 ? -64.25 19.594 -15.383 1 80.75 63 LYS B N 1
ATOM 5450 C CA . LYS B 1 63 ? -65.562 19.938 -15.914 1 80.75 63 LYS B CA 1
ATOM 5451 C C . LYS B 1 63 ? -66.375 18.688 -16.281 1 80.75 63 LYS B C 1
ATOM 5453 O O . LYS B 1 63 ? -65.875 17.75 -16.859 1 80.75 63 LYS B O 1
ATOM 5458 N N . ASP B 1 64 ? -67.562 18.641 -15.984 1 83.12 64 ASP B N 1
ATOM 5459 C CA . ASP B 1 64 ? -68.5 17.516 -16.188 1 83.12 64 ASP B CA 1
ATOM 5460 C C . ASP B 1 64 ? -68.562 17.125 -17.672 1 83.12 64 ASP B C 1
ATOM 5462 O O . ASP B 1 64 ? -68.5 15.945 -18 1 83.12 64 ASP B O 1
ATOM 5466 N N . PHE B 1 65 ? -68.688 18.062 -18.469 1 82.75 65 PHE B N 1
ATOM 5467 C CA . PHE B 1 65 ? -68.812 17.828 -19.906 1 82.75 65 PHE B CA 1
ATOM 5468 C C . PHE B 1 65 ? -67.562 17.125 -20.469 1 82.75 65 PHE B C 1
ATOM 5470 O O . PHE B 1 65 ? -67.688 16.203 -21.281 1 82.75 65 PHE B O 1
ATOM 5477 N N . ASN B 1 66 ? -66.438 17.516 -20.047 1 83.44 66 ASN B N 1
ATOM 5478 C CA . ASN B 1 66 ? -65.188 16.938 -20.562 1 83.44 66 ASN B CA 1
ATOM 5479 C C . ASN B 1 66 ? -65.062 15.484 -20.125 1 83.44 66 ASN B C 1
ATOM 5481 O O . ASN B 1 66 ? -64.625 14.641 -20.906 1 83.44 66 ASN B O 1
ATOM 5485 N N . LEU B 1 67 ? -65.375 15.172 -18.953 1 86.94 67 LEU B N 1
ATOM 5486 C CA . LEU B 1 67 ? -65.25 13.82 -18.406 1 86.94 67 LEU B CA 1
ATOM 5487 C C . LEU B 1 67 ? -66.312 12.898 -19.016 1 86.94 67 LEU B C 1
ATOM 5489 O O . LEU B 1 67 ? -66 11.758 -19.375 1 86.94 67 LEU B O 1
ATOM 5493 N N . SER B 1 68 ? -67.5 13.461 -19.203 1 86.44 68 SER B N 1
ATOM 5494 C CA . SER B 1 68 ? -68.562 12.719 -19.844 1 86.44 68 SER B CA 1
ATOM 5495 C C . SER B 1 68 ? -68.25 12.43 -21.297 1 86.44 68 SER B C 1
ATOM 5497 O O . SER B 1 68 ? -68.5 11.32 -21.797 1 86.44 68 SER B O 1
ATOM 5499 N N . ARG B 1 69 ? -67.688 13.32 -21.953 1 84.12 69 ARG B N 1
ATOM 5500 C CA . ARG B 1 69 ? -67.312 13.156 -23.359 1 84.12 69 ARG B CA 1
ATOM 5501 C C . ARG B 1 69 ? -66.25 12.062 -23.516 1 84.12 69 ARG B C 1
ATOM 5503 O O . ARG B 1 69 ? -66.375 11.234 -24.406 1 84.12 69 ARG B O 1
ATOM 5510 N N . HIS B 1 70 ? -65.312 12.102 -22.672 1 84.88 70 HIS B N 1
ATOM 5511 C CA . HIS B 1 70 ? -64.25 11.078 -22.688 1 84.88 70 HIS B CA 1
ATOM 5512 C C . HIS B 1 70 ? -64.812 9.688 -22.453 1 84.88 70 HIS B C 1
ATOM 5514 O O . HIS B 1 70 ? -64.562 8.75 -23.188 1 84.88 70 HIS B O 1
ATOM 5520 N N . TYR B 1 71 ? -65.625 9.57 -21.438 1 86.81 71 TYR B N 1
ATOM 5521 C CA . TYR B 1 71 ? -66.312 8.297 -21.125 1 86.81 71 TYR B CA 1
ATOM 5522 C C . TYR B 1 71 ? -67.188 7.824 -22.281 1 86.81 71 TYR B C 1
ATOM 5524 O O . TYR B 1 71 ? -67.062 6.66 -22.688 1 86.81 71 TYR B O 1
ATOM 5532 N N . ASN B 1 72 ? -68 8.648 -22.859 1 84.56 72 ASN B N 1
ATOM 5533 C CA . ASN B 1 72 ? -68.875 8.281 -23.938 1 84.56 72 ASN B CA 1
ATOM 5534 C C . ASN B 1 72 ? -68.125 7.938 -25.219 1 84.56 72 ASN B C 1
ATOM 5536 O O . ASN B 1 72 ? -68.562 7.062 -25.984 1 84.56 72 ASN B O 1
ATOM 5540 N N . ALA B 1 73 ? -67.062 8.609 -25.344 1 83.69 73 ALA B N 1
ATOM 5541 C CA . ALA B 1 73 ? -66.312 8.406 -26.578 1 83.69 73 ALA B CA 1
ATOM 5542 C C . ALA B 1 73 ? -65.438 7.156 -26.484 1 83.69 73 ALA B C 1
ATOM 5544 O O . ALA B 1 73 ? -65.25 6.43 -27.469 1 83.69 73 ALA B O 1
ATOM 5545 N N . THR B 1 74 ? -64.938 6.891 -25.297 1 82.81 74 THR B N 1
ATOM 5546 C CA . THR B 1 74 ? -63.844 5.902 -25.25 1 82.81 74 THR B CA 1
ATOM 5547 C C . THR B 1 74 ? -64.312 4.648 -24.5 1 82.81 74 THR B C 1
ATOM 5549 O O . THR B 1 74 ? -63.875 3.541 -24.828 1 82.81 74 THR B O 1
ATOM 5552 N N . HIS B 1 75 ? -65.188 4.742 -23.438 1 83.5 75 HIS B N 1
ATOM 5553 C CA . HIS B 1 75 ? -65.312 3.621 -22.516 1 83.5 75 HIS B CA 1
ATOM 5554 C C . HIS B 1 75 ? -66.812 3.211 -22.406 1 83.5 75 HIS B C 1
ATOM 5556 O O . HIS B 1 75 ? -67.125 2.158 -21.844 1 83.5 75 HIS B O 1
ATOM 5562 N N . LYS B 1 76 ? -67.688 3.984 -22.922 1 82.44 76 LYS B N 1
ATOM 5563 C CA . LYS B 1 76 ? -69.125 3.768 -22.75 1 82.44 76 LYS B CA 1
ATOM 5564 C C . LYS B 1 76 ? -69.562 2.404 -23.281 1 82.44 76 LYS B C 1
ATOM 5566 O O . LYS B 1 76 ? -70.312 1.68 -22.641 1 82.44 76 LYS B O 1
ATOM 5571 N N . GLU B 1 77 ? -69.062 2.133 -24.422 1 80.81 77 GLU B N 1
ATOM 5572 C CA . GLU B 1 77 ? -69.438 0.886 -25.078 1 80.81 77 GLU B CA 1
ATOM 5573 C C . GLU B 1 77 ? -69.125 -0.321 -24.203 1 80.81 77 GLU B C 1
ATOM 5575 O O . GLU B 1 77 ? -69.938 -1.266 -24.125 1 80.81 77 GLU B O 1
ATOM 5580 N N . LYS B 1 78 ? -68.062 -0.25 -23.531 1 81.94 78 LYS B N 1
ATOM 5581 C CA . LYS B 1 78 ? -67.625 -1.408 -22.781 1 81.94 78 LYS B CA 1
ATOM 5582 C C . LYS B 1 78 ? -68.188 -1.407 -21.359 1 81.94 78 LYS B C 1
ATOM 5584 O O . LYS B 1 78 ? -68.438 -2.469 -20.781 1 81.94 78 LYS B O 1
ATOM 5589 N N . TYR B 1 79 ? -68.438 -0.232 -20.75 1 81.56 79 TYR B N 1
ATOM 5590 C CA . TYR B 1 79 ? -68.625 -0.212 -19.312 1 81.56 79 TYR B CA 1
ATOM 5591 C C . TYR B 1 79 ? -70.062 0.281 -18.984 1 81.56 79 TYR B C 1
ATOM 5593 O O . TYR B 1 79 ? -70.5 0.245 -17.828 1 81.56 79 TYR B O 1
ATOM 5601 N N . ASP B 1 80 ? -70.875 0.615 -20 1 81.44 80 ASP B N 1
ATOM 5602 C CA . ASP B 1 80 ? -72.188 1.149 -19.766 1 81.44 80 ASP B CA 1
ATOM 5603 C C . ASP B 1 80 ? -73.188 0.043 -19.375 1 81.44 80 ASP B C 1
ATOM 5605 O O . ASP B 1 80 ? -74.25 0.318 -18.828 1 81.44 80 ASP B O 1
ATOM 5609 N N . LYS B 1 81 ? -72.812 -1.141 -19.703 1 81.56 81 LYS B N 1
ATOM 5610 C CA . LYS B 1 81 ? -73.688 -2.279 -19.391 1 81.56 81 LYS B CA 1
ATOM 5611 C C . LYS B 1 81 ? -73.688 -2.533 -17.891 1 81.56 81 LYS B C 1
ATOM 5613 O O . LYS B 1 81 ? -74.625 -3.188 -17.375 1 81.56 81 LYS B O 1
ATOM 5618 N N . TYR B 1 82 ? -72.812 -2.045 -17.188 1 80.75 82 TYR B N 1
ATOM 5619 C CA . TYR B 1 82 ? -72.75 -2.258 -15.75 1 80.75 82 TYR B CA 1
ATOM 5620 C C . TYR B 1 82 ? -73.438 -1.134 -15 1 80.75 82 TYR B C 1
ATOM 5622 O O . TYR B 1 82 ? -73.125 0.044 -15.211 1 80.75 82 TYR B O 1
ATOM 5630 N N . THR B 1 83 ? -74.5 -1.482 -14.328 1 79.44 83 THR B N 1
ATOM 5631 C CA . THR B 1 83 ? -75.312 -0.487 -13.594 1 79.44 83 THR B CA 1
ATOM 5632 C C . THR B 1 83 ? -75.438 -0.894 -12.125 1 79.44 83 THR B C 1
ATOM 5634 O O . THR B 1 83 ? -75.25 -2.057 -11.773 1 79.44 83 THR B O 1
ATOM 5637 N N . GLY B 1 84 ? -75.75 0.066 -11.219 1 81.69 84 GLY B N 1
ATOM 5638 C CA . GLY B 1 84 ? -76 -0.19 -9.805 1 81.69 84 GLY B CA 1
ATOM 5639 C C . GLY B 1 84 ? -74.75 -0.735 -9.078 1 81.69 84 GLY B C 1
ATOM 5640 O O . GLY B 1 84 ? -73.688 -0.165 -9.164 1 81.69 84 GLY B O 1
ATOM 5641 N N . ALA B 1 85 ? -74.938 -1.871 -8.492 1 80.25 85 ALA B N 1
ATOM 5642 C CA . ALA B 1 85 ? -73.938 -2.502 -7.645 1 80.25 85 ALA B CA 1
ATOM 5643 C C . ALA B 1 85 ? -72.75 -3.023 -8.477 1 80.25 85 ALA B C 1
ATOM 5645 O O . ALA B 1 85 ? -71.625 -2.967 -8.039 1 80.25 85 ALA B O 1
ATOM 5646 N N . ALA B 1 86 ? -73 -3.414 -9.586 1 83.69 86 ALA B N 1
ATOM 5647 C CA . ALA B 1 86 ? -72 -3.922 -10.484 1 83.69 86 ALA B CA 1
ATOM 5648 C C . ALA B 1 86 ? -71.062 -2.803 -10.922 1 83.69 86 ALA B C 1
ATOM 5650 O O . ALA B 1 86 ? -69.812 -3.004 -11.016 1 83.69 86 ALA B O 1
ATOM 5651 N N . ARG B 1 87 ? -71.562 -1.701 -11.188 1 82.94 87 ARG B N 1
ATOM 5652 C CA . ARG B 1 87 ? -70.75 -0.56 -11.578 1 82.94 87 ARG B CA 1
ATOM 5653 C C . ARG B 1 87 ? -69.875 -0.087 -10.422 1 82.94 87 ARG B C 1
ATOM 5655 O O . ARG B 1 87 ? -68.688 0.214 -10.617 1 82.94 87 ARG B O 1
ATOM 5662 N N . ALA B 1 88 ? -70.438 -0.088 -9.312 1 81.81 88 ALA B N 1
ATOM 5663 C CA . ALA B 1 88 ? -69.625 0.264 -8.117 1 81.81 88 ALA B CA 1
ATOM 5664 C C . ALA B 1 88 ? -68.5 -0.72 -7.887 1 81.81 88 ALA B C 1
ATOM 5666 O O . ALA B 1 88 ? -67.438 -0.324 -7.488 1 81.81 88 ALA B O 1
ATOM 5667 N N . ALA B 1 89 ? -68.688 -1.94 -8.172 1 81.56 89 ALA B N 1
ATOM 5668 C CA . ALA B 1 89 ? -67.688 -2.977 -8.023 1 81.56 89 ALA B CA 1
ATOM 5669 C C . ALA B 1 89 ? -66.562 -2.787 -9.039 1 81.56 89 ALA B C 1
ATOM 5671 O O . ALA B 1 89 ? -65.375 -2.965 -8.719 1 81.56 89 ALA B O 1
ATOM 5672 N N . ILE B 1 90 ? -66.875 -2.432 -10.141 1 81.31 90 ILE B N 1
ATOM 5673 C CA . ILE B 1 90 ? -65.875 -2.197 -11.188 1 81.31 90 ILE B CA 1
ATOM 5674 C C . ILE B 1 90 ? -65 -0.981 -10.836 1 81.31 90 ILE B C 1
ATOM 5676 O O . ILE B 1 90 ? -63.781 -1.006 -10.992 1 81.31 90 ILE B O 1
ATOM 5680 N N . VAL B 1 91 ? -65.688 0.042 -10.391 1 83 91 VAL B N 1
ATOM 5681 C CA . VAL B 1 91 ? -64.938 1.241 -9.984 1 83 91 VAL B CA 1
ATOM 5682 C C . VAL B 1 91 ? -63.969 0.903 -8.844 1 83 91 VAL B C 1
ATOM 5684 O O . VAL B 1 91 ? -62.812 1.314 -8.867 1 83 91 VAL B O 1
ATOM 5687 N N . ALA B 1 92 ? -64.438 0.129 -7.949 1 81 92 ALA B N 1
ATOM 5688 C CA . ALA B 1 92 ? -63.594 -0.281 -6.824 1 81 92 ALA B CA 1
ATOM 5689 C C . ALA B 1 92 ? -62.406 -1.136 -7.297 1 81 92 ALA B C 1
ATOM 5691 O O . ALA B 1 92 ? -61.281 -0.977 -6.816 1 81 92 ALA B O 1
ATOM 5692 N N . ASP B 1 93 ? -62.688 -1.949 -8.203 1 80.06 93 ASP B N 1
ATOM 5693 C CA . ASP B 1 93 ? -61.656 -2.812 -8.773 1 80.06 93 ASP B CA 1
ATOM 5694 C C . ASP B 1 93 ? -60.625 -1.996 -9.555 1 80.06 93 ASP B C 1
ATOM 5696 O O . ASP B 1 93 ? -59.406 -2.227 -9.422 1 80.06 93 ASP B O 1
ATOM 5700 N N . LEU B 1 94 ? -61.094 -1.105 -10.305 1 80.56 94 LEU B N 1
ATOM 5701 C CA . LEU B 1 94 ? -60.219 -0.265 -11.094 1 80.56 94 LEU B CA 1
ATOM 5702 C C . LEU B 1 94 ? -59.375 0.645 -10.188 1 80.56 94 LEU B C 1
ATOM 5704 O O . LEU B 1 94 ? -58.188 0.837 -10.422 1 80.56 94 LEU B O 1
ATOM 5708 N N . LYS B 1 95 ? -59.938 1.102 -9.18 1 78.44 95 LYS B N 1
ATOM 5709 C CA . LYS B 1 95 ? -59.219 1.92 -8.203 1 78.44 95 LYS B CA 1
ATOM 5710 C C . LYS B 1 95 ? -58.156 1.104 -7.473 1 78.44 95 LYS B C 1
ATOM 5712 O O . LYS B 1 95 ? -57.062 1.587 -7.242 1 78.44 95 LYS B O 1
ATOM 5717 N N . ARG B 1 96 ? -58.5 -0.036 -7.188 1 74.06 96 ARG B N 1
ATOM 5718 C CA . ARG B 1 96 ? -57.531 -0.93 -6.527 1 74.06 96 ARG B CA 1
ATOM 5719 C C . ARG B 1 96 ? -56.344 -1.223 -7.43 1 74.06 96 ARG B C 1
ATOM 5721 O O . ARG B 1 96 ? -55.219 -1.268 -6.965 1 74.06 96 ARG B O 1
ATOM 5728 N N . LYS B 1 97 ? -56.656 -1.345 -8.617 1 67.25 97 LYS B N 1
ATOM 5729 C CA . LYS B 1 97 ? -55.594 -1.603 -9.586 1 67.25 97 LYS B CA 1
ATOM 5730 C C . LYS B 1 97 ? -54.688 -0.397 -9.719 1 67.25 97 LYS B C 1
ATOM 5732 O O . LYS B 1 97 ? -53.469 -0.549 -9.781 1 67.25 97 LYS B O 1
ATOM 5737 N N . ILE B 1 98 ? -55.312 0.69 -9.805 1 67 98 ILE B N 1
ATOM 5738 C CA . ILE B 1 98 ? -54.531 1.918 -9.914 1 67 98 ILE B CA 1
ATOM 5739 C C . ILE B 1 98 ? -53.719 2.139 -8.633 1 67 98 ILE B C 1
ATOM 5741 O O . ILE B 1 98 ? -52.562 2.523 -8.672 1 67 98 ILE B O 1
ATOM 5745 N N . HIS B 1 99 ? -54.344 1.873 -7.594 1 65.88 99 HIS B N 1
ATOM 5746 C CA . HIS B 1 99 ? -53.656 1.999 -6.312 1 65.88 99 HIS B CA 1
ATOM 5747 C C . HIS B 1 99 ? -52.5 1.003 -6.207 1 65.88 99 HIS B C 1
ATOM 5749 O O . HIS B 1 99 ? -51.438 1.333 -5.68 1 65.88 99 HIS B O 1
ATOM 5755 N N . ARG B 1 100 ? -52.781 -0.08 -6.703 1 59.59 100 ARG B N 1
ATOM 5756 C CA . ARG B 1 100 ? -51.719 -1.092 -6.734 1 59.59 100 ARG B CA 1
ATOM 5757 C C . ARG B 1 100 ? -50.594 -0.667 -7.652 1 59.59 100 ARG B C 1
ATOM 5759 O O . ARG B 1 100 ? -49.406 -0.866 -7.328 1 59.59 100 ARG B O 1
ATOM 5766 N N . GLN B 1 101 ? -51 -0.167 -8.766 1 57.66 101 GLN B N 1
ATOM 5767 C CA . GLN B 1 101 ? -50 0.339 -9.695 1 57.66 101 GLN B CA 1
ATOM 5768 C C . GLN B 1 101 ? -49.25 1.525 -9.102 1 57.66 101 GLN B C 1
ATOM 5770 O O . GLN B 1 101 ? -48.031 1.636 -9.258 1 57.66 101 GLN B O 1
ATOM 5775 N N . GLN B 1 102 ? -50 2.385 -8.594 1 56.06 102 GLN B N 1
ATOM 5776 C CA . GLN B 1 102 ? -49.406 3.529 -7.922 1 56.06 102 GLN B CA 1
ATOM 5777 C C . GLN B 1 102 ? -48.531 3.086 -6.746 1 56.06 102 GLN B C 1
ATOM 5779 O O . GLN B 1 102 ? -47.469 3.648 -6.508 1 56.06 102 GLN B O 1
ATOM 5784 N N . SER B 1 103 ? -49 2.145 -6.062 1 54.97 103 SER B N 1
ATOM 5785 C CA . SER B 1 103 ? -48.219 1.583 -4.961 1 54.97 103 SER B CA 1
ATOM 5786 C C . SER B 1 103 ? -46.938 0.924 -5.469 1 54.97 103 SER B C 1
ATOM 5788 O O . SER B 1 103 ? -45.875 1.033 -4.84 1 54.97 103 SER B O 1
ATOM 5790 N N . PHE B 1 104 ? -47.156 0.305 -6.586 1 49.28 104 PHE B N 1
ATOM 5791 C CA . PHE B 1 104 ? -46 -0.304 -7.215 1 49.28 104 PHE B CA 1
ATOM 5792 C C . PHE B 1 104 ? -45 0.761 -7.637 1 49.28 104 PHE B C 1
ATOM 5794 O O . PHE B 1 104 ? -43.781 0.579 -7.477 1 49.28 104 PHE B O 1
ATOM 5801 N N . PHE B 1 105 ? -45.562 1.836 -8.25 1 46.06 105 PHE B N 1
ATOM 5802 C CA . PHE B 1 105 ? -44.688 2.939 -8.656 1 46.06 105 PHE B CA 1
ATOM 5803 C C . PHE B 1 105 ? -44.094 3.619 -7.441 1 46.06 105 PHE B C 1
ATOM 5805 O O . PHE B 1 105 ? -42.906 4 -7.465 1 46.06 105 PHE B O 1
ATOM 5812 N N . THR B 1 106 ? -44.875 3.795 -6.461 1 53.72 106 THR B N 1
ATOM 5813 C CA . THR B 1 106 ? -44.375 4.41 -5.238 1 53.72 106 THR B CA 1
ATOM 5814 C C . THR B 1 106 ? -43.344 3.52 -4.578 1 53.72 106 THR B C 1
ATOM 5816 O O . THR B 1 106 ? -42.312 4.012 -4.066 1 53.72 106 THR B O 1
ATOM 5819 N N . LYS B 1 107 ? -43.656 2.246 -4.594 1 55.47 107 LYS B N 1
ATOM 5820 C CA . LYS B 1 107 ? -42.688 1.309 -4.023 1 55.47 107 LYS B CA 1
ATOM 5821 C C . LYS B 1 107 ? -41.375 1.295 -4.824 1 55.47 107 LYS B C 1
ATOM 5823 O O . LYS B 1 107 ? -40.281 1.26 -4.25 1 55.47 107 LYS B O 1
ATOM 5828 N N . ALA B 1 108 ? -41.625 1.285 -6.129 1 55.22 108 ALA B N 1
ATOM 5829 C CA . ALA B 1 108 ? -40.438 1.313 -6.988 1 55.22 108 ALA B CA 1
ATOM 5830 C C . ALA B 1 108 ? -39.656 2.592 -6.773 1 55.22 108 ALA B C 1
ATOM 5832 O O . ALA B 1 108 ? -38.406 2.559 -6.746 1 55.22 108 ALA B O 1
ATOM 5833 N N . THR B 1 109 ? -40.406 3.68 -6.66 1 60.44 109 THR B N 1
ATOM 5834 C CA . THR B 1 109 ? -39.75 4.957 -6.438 1 60.44 109 THR B CA 1
ATOM 5835 C C . THR B 1 109 ? -39.031 4.969 -5.078 1 60.44 109 THR B C 1
ATOM 5837 O O . THR B 1 109 ? -37.938 5.496 -4.949 1 60.44 109 THR B O 1
ATOM 5840 N N . THR B 1 110 ? -39.656 4.27 -4.199 1 74.44 110 THR B N 1
ATOM 5841 C CA . THR B 1 110 ? -39.062 4.215 -2.865 1 74.44 110 THR B CA 1
ATOM 5842 C C . THR B 1 110 ? -37.844 3.326 -2.857 1 74.44 110 THR B C 1
ATOM 5844 O O . THR B 1 110 ? -36.844 3.648 -2.207 1 74.44 110 THR B O 1
ATOM 5847 N N . THR B 1 111 ? -37.938 2.311 -3.727 1 80.06 111 THR B N 1
ATOM 5848 C CA . THR B 1 111 ? -36.812 1.4 -3.781 1 80.06 111 THR B CA 1
ATOM 5849 C C . THR B 1 111 ? -35.625 2.062 -4.473 1 80.06 111 THR B C 1
ATOM 5851 O O . THR B 1 111 ? -34.469 1.872 -4.062 1 80.06 111 THR B O 1
ATOM 5854 N N . GLN B 1 112 ? -35.969 2.814 -5.461 1 83.88 112 GLN B N 1
ATOM 5855 C CA . GLN B 1 112 ? -34.906 3.508 -6.18 1 83.88 112 GLN B CA 1
ATOM 5856 C C . GLN B 1 112 ? -34.219 4.543 -5.289 1 83.88 112 GLN B C 1
ATOM 5858 O O . GLN B 1 112 ? -33 4.688 -5.324 1 83.88 112 GLN B O 1
ATOM 5863 N N . GLU B 1 113 ? -35.062 5.23 -4.566 1 88.44 113 GLU B N 1
ATOM 5864 C CA . GLU B 1 113 ? -34.531 6.215 -3.641 1 88.44 113 GLU B CA 1
ATOM 5865 C C . GLU B 1 113 ? -33.656 5.547 -2.564 1 88.44 113 GLU B C 1
ATOM 5867 O O . GLU B 1 113 ? -32.625 6.07 -2.176 1 88.44 113 GLU B O 1
ATOM 5872 N N . SER B 1 114 ? -34.188 4.441 -2.141 1 91.06 114 SER B N 1
ATOM 5873 C CA . SER B 1 114 ? -33.438 3.701 -1.123 1 91.06 114 SER B CA 1
ATOM 5874 C C . SER B 1 114 ? -32.125 3.172 -1.674 1 91.06 114 SER B C 1
ATOM 5876 O O . SER B 1 114 ? -31.094 3.197 -0.984 1 91.06 114 SER B O 1
ATOM 5878 N N . SER B 1 115 ? -32.188 2.719 -2.865 1 93.69 115 SER B N 1
ATOM 5879 C CA . SER B 1 115 ? -30.969 2.23 -3.518 1 93.69 115 SER B CA 1
ATOM 5880 C C . SER B 1 115 ? -29.938 3.348 -3.699 1 93.69 115 SER B C 1
ATOM 5882 O O . SER B 1 115 ? -28.75 3.141 -3.498 1 93.69 115 SER B O 1
ATOM 5884 N N . LEU B 1 116 ? -30.453 4.434 -4.086 1 94.31 116 LEU B N 1
ATOM 5885 C CA . LEU B 1 116 ? -29.578 5.59 -4.27 1 94.31 116 LEU B CA 1
ATOM 5886 C C . LEU B 1 116 ? -28.969 6.023 -2.939 1 94.31 116 LEU B C 1
ATOM 5888 O O . LEU B 1 116 ? -27.781 6.328 -2.867 1 94.31 116 LEU B O 1
ATOM 5892 N N . LYS B 1 117 ? -29.797 6.094 -1.95 1 95.12 117 LYS B N 1
ATOM 5893 C CA . LYS B 1 117 ? -29.312 6.449 -0.617 1 95.12 117 LYS B CA 1
ATOM 5894 C C . LYS B 1 117 ? -28.25 5.469 -0.136 1 95.12 117 LYS B C 1
ATOM 5896 O O . LYS B 1 117 ? -27.234 5.879 0.412 1 95.12 117 LYS B O 1
ATOM 5901 N N . ALA B 1 118 ? -28.516 4.207 -0.324 1 96.12 118 ALA B N 1
ATOM 5902 C CA . ALA B 1 118 ? -27.547 3.18 0.061 1 96.12 118 ALA B CA 1
ATOM 5903 C C . ALA B 1 118 ? -26.219 3.367 -0.673 1 96.12 118 ALA B C 1
ATOM 5905 O O . ALA B 1 118 ? -25.156 3.188 -0.089 1 96.12 118 ALA B O 1
ATOM 5906 N N . SER B 1 119 ? -26.297 3.703 -1.929 1 96.88 119 SER B N 1
ATOM 5907 C CA . SER B 1 119 ? -25.109 3.934 -2.742 1 96.88 119 SER B CA 1
ATOM 5908 C C . SER B 1 119 ? -24.266 5.078 -2.186 1 96.88 119 SER B C 1
ATOM 5910 O O . SER B 1 119 ? -23.047 4.973 -2.102 1 96.88 119 SER B O 1
ATOM 5912 N N . TYR B 1 120 ? -24.922 6.148 -1.775 1 97.25 120 TYR B N 1
ATOM 5913 C CA . TYR B 1 120 ? -24.219 7.305 -1.225 1 97.25 120 TYR B CA 1
ATOM 5914 C C . TYR B 1 120 ? -23.609 6.977 0.131 1 97.25 120 TYR B C 1
ATOM 5916 O O . TYR B 1 120 ? -22.484 7.387 0.427 1 97.25 120 TYR B O 1
ATOM 5924 N N . VAL B 1 121 ? -24.328 6.254 0.895 1 96.56 121 VAL B N 1
ATOM 5925 C CA . VAL B 1 121 ? -23.859 5.938 2.242 1 96.56 121 VAL B CA 1
ATOM 5926 C C . VAL B 1 121 ? -22.609 5.07 2.164 1 96.56 121 VAL B C 1
ATOM 5928 O O . VAL B 1 121 ? -21.641 5.305 2.887 1 96.56 121 VAL B O 1
ATOM 5931 N N . VAL B 1 122 ? -22.625 4.066 1.317 1 97.25 122 VAL B N 1
ATOM 5932 C CA . VAL B 1 122 ? -21.484 3.184 1.162 1 97.25 122 VAL B CA 1
ATOM 5933 C C . VAL B 1 122 ? -20.297 3.969 0.605 1 97.25 122 VAL B C 1
ATOM 5935 O O . VAL B 1 122 ? -19.156 3.803 1.062 1 97.25 122 VAL B O 1
ATOM 5938 N N . SER B 1 123 ? -20.562 4.785 -0.383 1 97.31 123 SER B N 1
ATOM 5939 C CA . SER B 1 123 ? -19.5 5.59 -0.979 1 97.31 123 SER B CA 1
ATOM 5940 C C . SER B 1 123 ? -18.844 6.5 0.057 1 97.31 123 SER B C 1
ATOM 5942 O O . SER B 1 123 ? -17.625 6.66 0.067 1 97.31 123 SER B O 1
ATOM 5944 N N . LEU B 1 124 ? -19.656 7.121 0.892 1 97.06 124 LEU B N 1
ATOM 5945 C CA . LEU B 1 124 ? -19.141 7.984 1.953 1 97.06 124 LEU B CA 1
ATOM 5946 C C . LEU B 1 124 ? -18.266 7.191 2.926 1 97.06 124 LEU B C 1
ATOM 5948 O O . LEU B 1 124 ? -17.203 7.656 3.328 1 97.06 124 LEU B O 1
ATOM 5952 N N . GLU B 1 125 ? -18.766 6.008 3.242 1 95.69 125 GLU B N 1
ATOM 5953 C CA . GLU B 1 125 ? -18 5.172 4.164 1 95.69 125 GLU B CA 1
ATOM 5954 C C . GLU B 1 125 ? -16.656 4.781 3.566 1 95.69 125 GLU B C 1
ATOM 5956 O O . GLU B 1 125 ? -15.641 4.742 4.273 1 95.69 125 GLU B O 1
ATOM 5961 N N . LEU B 1 126 ? -16.625 4.434 2.35 1 95.69 126 LEU B N 1
ATOM 5962 C CA . LEU B 1 126 ? -15.383 4.07 1.669 1 95.69 126 LEU B CA 1
ATOM 5963 C C . LEU B 1 126 ? -14.406 5.242 1.66 1 95.69 126 LEU B C 1
ATOM 5965 O O . LEU B 1 126 ? -13.211 5.062 1.904 1 95.69 126 LEU B O 1
ATOM 5969 N N . ALA B 1 127 ? -14.898 6.414 1.371 1 95.44 127 ALA B N 1
ATOM 5970 C CA . ALA B 1 127 ? -14.062 7.609 1.337 1 95.44 127 ALA B CA 1
ATOM 5971 C C . ALA B 1 127 ? -13.477 7.91 2.713 1 95.44 127 ALA B C 1
ATOM 5973 O O . ALA B 1 127 ? -12.281 8.203 2.84 1 95.44 127 ALA B O 1
ATOM 5974 N N . LYS B 1 128 ? -14.273 7.836 3.717 1 94.06 128 LYS B N 1
ATOM 5975 C CA . LYS B 1 128 ? -13.828 8.117 5.078 1 94.06 128 LYS B CA 1
ATOM 5976 C C . LYS B 1 128 ? -12.805 7.086 5.547 1 94.06 128 LYS B C 1
ATOM 5978 O O . LYS B 1 128 ? -11.891 7.41 6.301 1 94.06 128 LYS B O 1
ATOM 5983 N N . ALA B 1 129 ? -13.016 5.879 5.078 1 93.25 129 ALA B N 1
ATOM 5984 C CA . ALA B 1 129 ? -12.102 4.801 5.457 1 93.25 129 ALA B CA 1
ATOM 5985 C C . ALA B 1 129 ? -10.867 4.781 4.559 1 93.25 129 ALA B C 1
ATOM 5987 O O . ALA B 1 129 ? -9.969 3.961 4.746 1 93.25 129 ALA B O 1
ATOM 5988 N N . LYS B 1 130 ? -10.789 5.656 3.596 1 92.81 130 LYS B N 1
ATOM 5989 C CA . LYS B 1 130 ? -9.648 5.816 2.693 1 92.81 130 LYS B CA 1
ATOM 5990 C C . LYS B 1 130 ? -9.422 4.547 1.875 1 92.81 130 LYS B C 1
ATOM 5992 O O . LYS B 1 130 ? -8.273 4.133 1.675 1 92.81 130 LYS B O 1
ATOM 5997 N N . LYS B 1 131 ? -10.492 3.891 1.488 1 93.94 131 LYS B N 1
ATOM 5998 C CA . LYS B 1 131 ? -10.398 2.664 0.704 1 93.94 131 LYS B CA 1
ATOM 5999 C C . LYS B 1 131 ? -10.547 2.951 -0.787 1 93.94 131 LYS B C 1
ATOM 6001 O O . LYS B 1 131 ? -11.094 3.986 -1.173 1 93.94 131 LYS B O 1
ATOM 6006 N N . PRO B 1 132 ? -10.031 2.041 -1.656 1 93.31 132 PRO B N 1
ATOM 6007 C CA . PRO B 1 132 ? -10.219 2.221 -3.098 1 93.31 132 PRO B CA 1
ATOM 6008 C C . PRO B 1 132 ? -11.695 2.291 -3.496 1 93.31 132 PRO B C 1
ATOM 6010 O O . PRO B 1 132 ? -12.523 1.588 -2.918 1 93.31 132 PRO B O 1
ATOM 6013 N N . LEU B 1 133 ? -11.961 3.037 -4.5 1 94.06 133 LEU B N 1
ATOM 6014 C CA . LEU B 1 133 ? -13.328 3.258 -4.953 1 94.06 133 LEU B CA 1
ATOM 6015 C C . LEU B 1 133 ? -13.914 1.985 -5.551 1 94.06 133 LEU B C 1
ATOM 6017 O O . LEU B 1 133 ? -15.141 1.815 -5.586 1 94.06 133 LEU B O 1
ATOM 6021 N N . SER B 1 134 ? -13.062 1.121 -5.988 1 93.62 134 SER B N 1
ATOM 6022 C CA . SER B 1 134 ? -13.516 -0.134 -6.582 1 93.62 134 SER B CA 1
ATOM 6023 C C . SER B 1 134 ? -13.992 -1.11 -5.512 1 93.62 134 SER B C 1
ATOM 6025 O O . SER B 1 134 ? -14.633 -2.115 -5.82 1 93.62 134 SER B O 1
ATOM 6027 N N . ASP B 1 135 ? -13.711 -0.838 -4.27 1 95.12 135 ASP B N 1
ATOM 6028 C CA . ASP B 1 135 ? -14.078 -1.737 -3.184 1 95.12 135 ASP B CA 1
ATOM 6029 C C . ASP B 1 135 ? -15.594 -1.747 -2.975 1 95.12 135 ASP B C 1
ATOM 6031 O O . ASP B 1 135 ? -16.125 -2.6 -2.256 1 95.12 135 ASP B O 1
ATOM 6035 N N . GLY B 1 136 ? -16.234 -0.781 -3.588 1 95.62 136 GLY B N 1
ATOM 6036 C CA . GLY B 1 136 ? -17.688 -0.773 -3.504 1 95.62 136 GLY B CA 1
ATOM 6037 C C . GLY B 1 136 ? -18.328 -2.08 -3.947 1 95.62 136 GLY B C 1
ATOM 6038 O O . GLY B 1 136 ? -19.297 -2.543 -3.344 1 95.62 136 GLY B O 1
ATOM 6039 N N . GLU B 1 137 ? -17.812 -2.707 -4.895 1 95.31 137 GLU B N 1
ATOM 6040 C CA . GLU B 1 137 ? -18.344 -3.969 -5.41 1 95.31 137 GLU B CA 1
ATOM 6041 C C . GLU B 1 137 ? -18.156 -5.098 -4.398 1 95.31 137 GLU B C 1
ATOM 6043 O O . GLU B 1 137 ? -19.031 -5.953 -4.254 1 95.31 137 GLU B O 1
ATOM 6048 N N . MET B 1 138 ? -17.094 -5.09 -3.797 1 95.19 138 MET B N 1
ATOM 6049 C CA . MET B 1 138 ? -16.844 -6.094 -2.768 1 95.19 138 MET B CA 1
ATOM 6050 C C . MET B 1 138 ? -17.812 -5.93 -1.602 1 95.19 138 MET B C 1
ATOM 6052 O O . MET B 1 138 ? -18.359 -6.91 -1.099 1 95.19 138 MET B O 1
ATOM 6056 N N . VAL B 1 139 ? -17.969 -4.676 -1.162 1 96.62 139 VAL B N 1
ATOM 6057 C CA . VAL B 1 139 ? -18.906 -4.395 -0.076 1 96.62 139 VAL B CA 1
ATOM 6058 C C . VAL B 1 139 ? -20.312 -4.871 -0.458 1 96.62 139 VAL B C 1
ATOM 6060 O O . VAL B 1 139 ? -21.016 -5.469 0.359 1 96.62 139 VAL B O 1
ATOM 6063 N N . LYS B 1 140 ? -20.672 -4.613 -1.688 1 96.06 140 LYS B N 1
ATOM 6064 C CA . LYS B 1 140 ? -21.984 -5.047 -2.184 1 96.06 140 LYS B CA 1
ATOM 6065 C C . LYS B 1 140 ? -22.109 -6.566 -2.127 1 96.06 140 LYS B C 1
ATOM 6067 O O . LYS B 1 140 ? -23.109 -7.094 -1.653 1 96.06 140 LYS B O 1
ATOM 6072 N N . ARG B 1 141 ? -21.156 -7.277 -2.604 1 95.69 141 ARG B N 1
ATOM 6073 C CA . ARG B 1 141 ? -21.172 -8.734 -2.588 1 95.69 141 ARG B CA 1
ATOM 6074 C C . ARG B 1 141 ? -21.297 -9.266 -1.163 1 95.69 141 ARG B C 1
ATOM 6076 O O . ARG B 1 141 ? -22.062 -10.195 -0.906 1 95.69 141 ARG B O 1
ATOM 6083 N N . CYS B 1 142 ? -20.531 -8.656 -0.257 1 96.12 142 CYS B N 1
ATOM 6084 C CA . CYS B 1 142 ? -20.578 -9.078 1.14 1 96.12 142 CYS B CA 1
ATOM 6085 C C . CYS B 1 142 ? -21.984 -8.859 1.714 1 96.12 142 CYS B C 1
ATOM 6087 O O . CYS B 1 142 ? -22.516 -9.727 2.395 1 96.12 142 CYS B O 1
ATOM 6089 N N . ALA B 1 143 ? -22.531 -7.699 1.432 1 95.94 143 ALA B N 1
ATOM 6090 C CA . ALA B 1 143 ? -23.859 -7.371 1.957 1 95.94 143 ALA B CA 1
ATOM 6091 C C . ALA B 1 143 ? -24.922 -8.328 1.416 1 95.94 143 ALA B C 1
ATOM 6093 O O . ALA B 1 143 ? -25.797 -8.781 2.158 1 95.94 143 ALA B O 1
ATOM 6094 N N . VAL B 1 144 ? -24.844 -8.625 0.137 1 95.56 144 VAL B N 1
ATOM 6095 C CA . VAL B 1 144 ? -25.781 -9.547 -0.497 1 95.56 144 VAL B CA 1
ATOM 6096 C C . VAL B 1 144 ? -25.672 -10.93 0.151 1 95.56 144 VAL B C 1
ATOM 6098 O O . VAL B 1 144 ? -26.672 -11.539 0.499 1 95.56 144 VAL B O 1
ATOM 6101 N N . GLU B 1 145 ? -24.453 -11.352 0.328 1 94.38 145 GLU B N 1
ATOM 6102 C CA . GLU B 1 145 ? -24.219 -12.672 0.909 1 94.38 145 GLU B CA 1
ATOM 6103 C C . GLU B 1 145 ? -24.656 -12.719 2.371 1 94.38 145 GLU B C 1
ATOM 6105 O O . GLU B 1 145 ? -25.125 -13.75 2.857 1 94.38 145 GLU B O 1
ATOM 6110 N N . MET B 1 146 ? -24.484 -11.633 3.082 1 94.5 146 MET B N 1
ATOM 6111 C CA . MET B 1 146 ? -24.969 -11.555 4.461 1 94.5 146 MET B CA 1
ATOM 6112 C C . MET B 1 146 ? -26.484 -11.719 4.516 1 94.5 146 MET B C 1
ATOM 6114 O O . MET B 1 146 ? -27 -12.445 5.363 1 94.5 146 MET B O 1
ATOM 6118 N N . ASP B 1 147 ? -27.156 -11.07 3.594 1 93.94 147 ASP B N 1
ATOM 6119 C CA . ASP B 1 147 ? -28.609 -11.211 3.521 1 93.94 147 ASP B CA 1
ATOM 6120 C C . ASP B 1 147 ? -29.016 -12.656 3.266 1 93.94 147 ASP B C 1
ATOM 6122 O O . ASP B 1 147 ? -29.953 -13.164 3.881 1 93.94 147 ASP B O 1
ATOM 6126 N N . LYS B 1 148 ? -28.344 -13.242 2.4 1 92.94 148 LYS B N 1
ATOM 6127 C CA . LYS B 1 148 ? -28.625 -14.641 2.084 1 92.94 148 LYS B CA 1
ATOM 6128 C C . LYS B 1 148 ? -28.391 -15.539 3.297 1 92.94 148 LYS B C 1
ATOM 6130 O O . LYS B 1 148 ? -29.141 -16.5 3.518 1 92.94 148 LYS B O 1
ATOM 6135 N N . ALA B 1 149 ? -27.375 -15.273 3.994 1 92.25 149 ALA B N 1
ATOM 6136 C CA . ALA B 1 149 ? -27.062 -16.047 5.195 1 92.25 149 ALA B CA 1
ATOM 6137 C C . ALA B 1 149 ? -28.203 -15.961 6.207 1 92.25 149 ALA B C 1
ATOM 6139 O O . ALA B 1 149 ? -28.5 -16.922 6.914 1 92.25 149 ALA B O 1
ATOM 6140 N N . PHE B 1 150 ? -28.875 -14.797 6.242 1 91.56 150 PHE B N 1
ATOM 6141 C CA . PHE B 1 150 ? -30 -14.617 7.148 1 91.56 150 PHE B CA 1
ATOM 6142 C C . PHE B 1 150 ? -31.297 -15.07 6.5 1 91.56 150 PHE B C 1
ATOM 6144 O O . PHE B 1 150 ? -32.375 -14.938 7.09 1 91.56 150 PHE B O 1
ATOM 6151 N N . GLY B 1 151 ? -31.219 -15.523 5.266 1 88.56 151 GLY B N 1
ATOM 6152 C CA . GLY B 1 151 ? -32.375 -16.094 4.578 1 88.56 151 GLY B CA 1
ATOM 6153 C C . GLY B 1 151 ? -33.281 -15.039 3.982 1 88.56 151 GLY B C 1
ATOM 6154 O O . GLY B 1 151 ? -34.469 -15.289 3.771 1 88.56 151 GLY B O 1
ATOM 6155 N N . ASP B 1 152 ? -32.812 -13.875 3.883 1 89.5 152 ASP B N 1
ATOM 6156 C CA . ASP B 1 152 ? -33.625 -12.805 3.293 1 89.5 152 ASP B CA 1
ATOM 6157 C C . ASP B 1 152 ? -33.25 -12.602 1.822 1 89.5 152 ASP B C 1
ATOM 6159 O O . ASP B 1 152 ? -32.562 -11.648 1.476 1 89.5 152 ASP B O 1
ATOM 6163 N N . ASP B 1 153 ? -33.844 -13.242 0.99 1 89.06 153 ASP B N 1
ATOM 6164 C CA . ASP B 1 153 ? -33.531 -13.211 -0.438 1 89.06 153 ASP B CA 1
ATOM 6165 C C . ASP B 1 153 ? -34.062 -11.938 -1.089 1 89.06 153 ASP B C 1
ATOM 6167 O O . ASP B 1 153 ? -33.5 -11.445 -2.068 1 89.06 153 ASP B O 1
ATOM 6171 N N . ASN B 1 154 ? -35.094 -11.477 -0.512 1 88.12 154 ASN B N 1
ATOM 6172 C CA . ASN B 1 154 ? -35.656 -10.25 -1.061 1 88.12 154 ASN B CA 1
ATOM 6173 C C . ASN B 1 154 ? -34.719 -9.062 -0.859 1 88.12 154 ASN B C 1
ATOM 6175 O O . ASN B 1 154 ? -34.531 -8.273 -1.781 1 88.12 154 ASN B O 1
ATOM 6179 N N . MET B 1 155 ? -34.312 -9.008 0.319 1 90.12 155 MET B N 1
ATOM 6180 C CA . MET B 1 155 ? -33.375 -7.922 0.59 1 90.12 155 MET B CA 1
ATOM 6181 C C . MET B 1 155 ? -32.094 -8.086 -0.22 1 90.12 155 MET B C 1
ATOM 6183 O O . MET B 1 155 ? -31.484 -7.102 -0.651 1 90.12 155 MET B O 1
ATOM 6187 N N . ALA B 1 156 ? -31.672 -9.297 -0.411 1 92.81 156 ALA B N 1
ATOM 6188 C CA . ALA B 1 156 ? -30.5 -9.57 -1.238 1 92.81 156 ALA B CA 1
ATOM 6189 C C . ALA B 1 156 ? -30.688 -9.023 -2.65 1 92.81 156 ALA B C 1
ATOM 6191 O O . ALA B 1 156 ? -29.766 -8.469 -3.234 1 92.81 156 ALA B O 1
ATOM 6192 N N . LYS B 1 157 ? -31.844 -9.188 -3.156 1 91.62 157 LYS B N 1
ATOM 6193 C CA . LYS B 1 157 ? -32.156 -8.656 -4.484 1 91.62 157 LYS B CA 1
ATOM 6194 C C . LYS B 1 157 ? -32.125 -7.129 -4.48 1 91.62 157 LYS B C 1
ATOM 6196 O O . LYS B 1 157 ? -31.672 -6.508 -5.441 1 91.62 157 LYS B O 1
ATOM 6201 N N . ASN B 1 158 ? -32.688 -6.559 -3.416 1 90.94 158 ASN B N 1
ATOM 6202 C CA . ASN B 1 158 ? -32.625 -5.109 -3.275 1 90.94 158 ASN B CA 1
ATOM 6203 C C . ASN B 1 158 ? -31.203 -4.598 -3.281 1 90.94 158 ASN B C 1
ATOM 6205 O O . ASN B 1 158 ? -30.891 -3.602 -3.936 1 90.94 158 ASN B O 1
ATOM 6209 N N . PHE B 1 159 ? -30.344 -5.301 -2.611 1 93.88 159 PHE B N 1
ATOM 6210 C CA . PHE B 1 159 ? -28.938 -4.895 -2.514 1 93.88 159 PHE B CA 1
ATOM 6211 C C . PHE B 1 159 ? -28.25 -5.008 -3.867 1 93.88 159 PHE B C 1
ATOM 6213 O O . PHE B 1 159 ? -27.328 -4.25 -4.164 1 93.88 159 PHE B O 1
ATOM 6220 N N . GLU B 1 160 ? -28.688 -5.93 -4.664 1 93 160 GLU B N 1
ATOM 6221 C CA . GLU B 1 160 ? -28.125 -6.086 -6 1 93 160 GLU B CA 1
ATOM 6222 C C . GLU B 1 160 ? -28.422 -4.875 -6.875 1 93 160 GLU B C 1
ATOM 6224 O O . GLU B 1 160 ? -27.688 -4.59 -7.82 1 93 160 GLU B O 1
ATOM 6229 N N . THR B 1 161 ? -29.406 -4.156 -6.52 1 92 161 THR B N 1
ATOM 6230 C CA . THR B 1 161 ? -29.781 -2.988 -7.312 1 92 161 THR B CA 1
ATOM 6231 C C . THR B 1 161 ? -28.906 -1.788 -6.957 1 92 161 THR B C 1
ATOM 6233 O O . THR B 1 161 ? -28.891 -0.792 -7.684 1 92 161 THR B O 1
ATOM 6236 N N . VAL B 1 162 ? -28.266 -1.851 -5.883 1 95 162 VAL B N 1
ATOM 6237 C CA . VAL B 1 162 ? -27.422 -0.74 -5.453 1 95 162 VAL B CA 1
ATOM 6238 C C . VAL B 1 162 ? -26.188 -0.643 -6.355 1 95 162 VAL B C 1
ATOM 6240 O O . VAL B 1 162 ? -25.438 -1.607 -6.488 1 95 162 VAL B O 1
ATOM 6243 N N . SER B 1 163 ? -25.969 0.464 -7.008 1 94.69 163 SER B N 1
ATOM 6244 C CA . SER B 1 163 ? -24.812 0.64 -7.895 1 94.69 163 SER B CA 1
ATOM 6245 C C . SER B 1 163 ? -23.578 1.074 -7.117 1 94.69 163 SER B C 1
ATOM 6247 O O . SER B 1 163 ? -23.578 2.146 -6.508 1 94.69 163 SER B O 1
ATOM 6249 N N . LEU B 1 164 ? -22.594 0.253 -7.188 1 96.62 164 LEU B N 1
ATOM 6250 C CA . LEU B 1 164 ? -21.375 0.539 -6.43 1 96.62 164 LEU B CA 1
ATOM 6251 C C . LEU B 1 164 ? -20.141 0.251 -7.266 1 96.62 164 LEU B C 1
ATOM 6253 O O . LEU B 1 164 ? -19.094 -0.148 -6.727 1 96.62 164 LEU B O 1
ATOM 6257 N N . SER B 1 165 ? -20.219 0.428 -8.57 1 94.38 165 SER B N 1
ATOM 6258 C CA . SER B 1 165 ? -19.047 0.319 -9.422 1 94.38 165 SER B CA 1
ATOM 6259 C C . SER B 1 165 ? -18.062 1.457 -9.164 1 94.38 165 SER B C 1
ATOM 6261 O O . SER B 1 165 ? -18.438 2.475 -8.57 1 94.38 165 SER B O 1
ATOM 6263 N N . ARG B 1 166 ? -16.891 1.27 -9.609 1 94 166 ARG B N 1
ATOM 6264 C CA . ARG B 1 166 ? -15.875 2.293 -9.43 1 94 166 ARG B CA 1
ATOM 6265 C C . ARG B 1 166 ? -16.328 3.629 -10.008 1 94 166 ARG B C 1
ATOM 6267 O O . ARG B 1 166 ? -16.156 4.676 -9.375 1 94 166 ARG B O 1
ATOM 6274 N N . ARG B 1 167 ? -16.828 3.578 -11.195 1 92.19 167 ARG B N 1
ATOM 6275 C CA . ARG B 1 167 ? -17.297 4.789 -11.867 1 92.19 167 ARG B CA 1
ATOM 6276 C C . ARG B 1 167 ? -18.422 5.453 -11.094 1 92.19 167 ARG B C 1
ATOM 6278 O O . ARG B 1 167 ? -18.438 6.672 -10.914 1 92.19 167 ARG B O 1
ATOM 6285 N N . THR B 1 168 ? -19.359 4.625 -10.641 1 94.25 168 THR B N 1
ATOM 6286 C CA . THR B 1 168 ? -20.5 5.152 -9.891 1 94.25 168 THR B CA 1
ATOM 6287 C C . THR B 1 168 ? -20.047 5.77 -8.578 1 94.25 168 THR B C 1
ATOM 6289 O O . THR B 1 168 ? -20.484 6.859 -8.203 1 94.25 168 THR B O 1
ATOM 6292 N N . VAL B 1 169 ? -19.25 5.055 -7.855 1 96.12 169 VAL B N 1
ATOM 6293 C CA . VAL B 1 169 ? -18.766 5.539 -6.57 1 96.12 169 VAL B CA 1
ATOM 6294 C C . VAL B 1 169 ? -18.016 6.855 -6.766 1 96.12 169 VAL B C 1
ATOM 6296 O O . VAL B 1 169 ? -18.109 7.762 -5.934 1 96.12 169 VAL B O 1
ATOM 6299 N N . THR B 1 170 ? -17.234 6.973 -7.863 1 94.75 170 THR B N 1
ATOM 6300 C CA . THR B 1 170 ? -16.531 8.211 -8.172 1 94.75 170 THR B CA 1
ATOM 6301 C C . THR B 1 170 ? -17.516 9.367 -8.312 1 94.75 170 THR B C 1
ATOM 6303 O O . THR B 1 170 ? -17.281 10.469 -7.801 1 94.75 170 THR B O 1
ATOM 6306 N N . ARG B 1 171 ? -18.578 9.141 -8.961 1 94.25 171 ARG B N 1
ATOM 6307 C CA . ARG B 1 171 ? -19.609 10.164 -9.133 1 94.25 171 ARG B CA 1
ATOM 6308 C C . ARG B 1 171 ? -20.25 10.531 -7.801 1 94.25 171 ARG B C 1
ATOM 6310 O O . ARG B 1 171 ? -20.516 11.711 -7.539 1 94.25 171 ARG B O 1
ATOM 6317 N N . ARG B 1 172 ? -20.547 9.523 -7.004 1 96.44 172 ARG B N 1
ATOM 6318 C CA . ARG B 1 172 ? -21.125 9.789 -5.688 1 96.44 172 ARG B CA 1
ATOM 6319 C C . ARG B 1 172 ? -20.188 10.656 -4.848 1 96.44 172 ARG B C 1
ATOM 6321 O O . ARG B 1 172 ? -20.641 11.57 -4.152 1 96.44 172 ARG B O 1
ATOM 6328 N N . ILE B 1 173 ? -18.938 10.359 -4.891 1 96.44 173 ILE B N 1
ATOM 6329 C CA . ILE B 1 173 ? -17.938 11.109 -4.141 1 96.44 173 ILE B CA 1
ATOM 6330 C C . ILE B 1 173 ? -17.922 12.562 -4.609 1 96.44 173 ILE B C 1
ATOM 6332 O O . ILE B 1 173 ? -17.797 13.484 -3.797 1 96.44 173 ILE B O 1
ATOM 6336 N N . PHE B 1 174 ? -18 12.719 -5.91 1 95.12 174 PHE B N 1
ATOM 6337 C CA . PHE B 1 174 ? -18.078 14.062 -6.469 1 95.12 174 PHE B CA 1
ATOM 6338 C C . PHE B 1 174 ? -19.266 14.836 -5.891 1 95.12 174 PHE B C 1
ATOM 6340 O O . PHE B 1 174 ? -19.125 15.984 -5.484 1 95.12 174 PHE B O 1
ATOM 6347 N N . ASP B 1 175 ? -20.391 14.211 -5.832 1 95.44 175 ASP B N 1
ATOM 6348 C CA . ASP B 1 175 ? -21.594 14.844 -5.305 1 95.44 175 ASP B CA 1
ATOM 6349 C C . ASP B 1 175 ? -21.438 15.172 -3.822 1 95.44 175 ASP B C 1
ATOM 6351 O O . ASP B 1 175 ? -21.859 16.234 -3.367 1 95.44 175 ASP B O 1
ATOM 6355 N N . ILE B 1 176 ? -20.938 14.25 -3.125 1 96.69 176 ILE B N 1
ATOM 6356 C CA . ILE B 1 176 ? -20.719 14.445 -1.695 1 96.69 176 ILE B CA 1
ATOM 6357 C C . ILE B 1 176 ? -19.766 15.609 -1.468 1 96.69 176 ILE B C 1
ATOM 6359 O O . ILE B 1 176 ? -20.016 16.469 -0.613 1 96.69 176 ILE B O 1
ATOM 6363 N N . GLN B 1 177 ? -18.703 15.625 -2.217 1 96.19 177 GLN B N 1
ATOM 6364 C CA . GLN B 1 177 ? -17.719 16.688 -2.088 1 96.19 177 GLN B CA 1
ATOM 6365 C C . GLN B 1 177 ? -18.328 18.047 -2.436 1 96.19 177 GLN B C 1
ATOM 6367 O O . GLN B 1 177 ? -18.016 19.062 -1.8 1 96.19 177 GLN B O 1
ATOM 6372 N N . ASN B 1 178 ? -19.156 18.047 -3.424 1 94.19 178 ASN B N 1
ATOM 6373 C CA . ASN B 1 178 ? -19.859 19.281 -3.779 1 94.19 178 ASN B CA 1
ATOM 6374 C C . ASN B 1 178 ? -20.703 19.797 -2.625 1 94.19 178 ASN B C 1
ATOM 6376 O O . ASN B 1 178 ? -20.828 21.016 -2.422 1 94.19 178 ASN B O 1
ATOM 6380 N N . HIS B 1 179 ? -21.344 18.906 -1.991 1 94.44 179 HIS B N 1
ATOM 6381 C CA . HIS B 1 179 ? -22.125 19.25 -0.808 1 94.44 179 HIS B CA 1
ATOM 6382 C C . HIS B 1 179 ? -21.234 19.859 0.272 1 94.44 179 HIS B C 1
ATOM 6384 O O . HIS B 1 179 ? -21.594 20.875 0.875 1 94.44 179 HIS B O 1
ATOM 6390 N N . VAL B 1 180 ? -20.109 19.297 0.511 1 96.31 180 VAL B N 1
ATOM 6391 C CA . VAL B 1 180 ? -19.172 19.781 1.512 1 96.31 180 VAL B CA 1
ATOM 6392 C C . VAL B 1 180 ? -18.641 21.156 1.103 1 96.31 180 VAL B C 1
ATOM 6394 O O . VAL B 1 180 ? -18.547 22.062 1.934 1 96.31 180 VAL B O 1
ATOM 6397 N N . GLU B 1 181 ? -18.344 21.297 -0.162 1 95.06 181 GLU B N 1
ATOM 6398 C CA . GLU B 1 181 ? -17.828 22.562 -0.683 1 95.06 181 GLU B CA 1
ATOM 6399 C C . GLU B 1 181 ? -18.844 23.688 -0.5 1 95.06 181 GLU B C 1
ATOM 6401 O O . GLU B 1 181 ? -18.484 24.828 -0.204 1 95.06 181 GLU B O 1
ATOM 6406 N N . GLY B 1 182 ? -20.094 23.344 -0.722 1 93.75 182 GLY B N 1
ATOM 6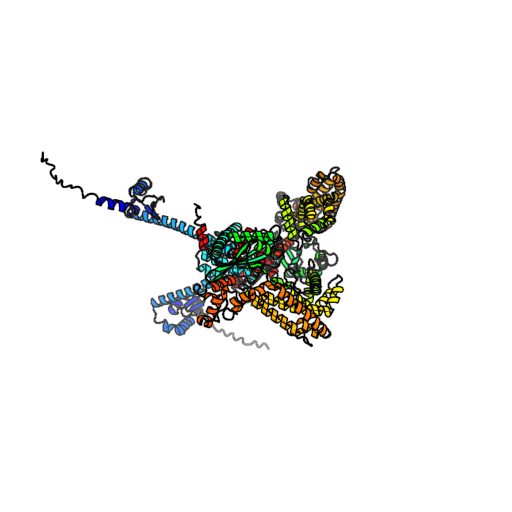407 C CA . GLY B 1 182 ? -21.141 24.328 -0.49 1 93.75 182 GLY B CA 1
ATOM 6408 C C . GLY B 1 182 ? -21.203 24.812 0.948 1 93.75 182 GLY B C 1
ATOM 6409 O O . GLY B 1 182 ? -21.281 26.016 1.203 1 93.75 182 GLY B O 1
ATOM 6410 N N . LYS B 1 183 ? -21.141 23.922 1.798 1 95.31 183 LYS B N 1
ATOM 6411 C CA . LYS B 1 183 ? -21.156 24.266 3.217 1 95.31 183 LYS B CA 1
ATOM 6412 C C . LYS B 1 183 ? -19.891 25.031 3.605 1 95.31 183 LYS B C 1
ATOM 6414 O O . LYS B 1 183 ? -19.938 25.938 4.441 1 95.31 183 LYS B O 1
ATOM 6419 N N . LEU B 1 184 ? -18.797 24.672 3.055 1 96.62 184 LEU B N 1
ATOM 6420 C CA . LEU B 1 184 ? -17.531 25.344 3.324 1 96.62 184 LEU B CA 1
ATOM 6421 C C . LEU B 1 184 ? -17.578 26.797 2.861 1 96.62 184 LEU B C 1
ATOM 6423 O O . LEU B 1 184 ? -17.062 27.688 3.545 1 96.62 184 LEU B O 1
ATOM 6427 N N . ARG B 1 185 ? -18.188 27.016 1.76 1 95 185 ARG B N 1
ATOM 6428 C CA . ARG B 1 185 ? -18.344 28.375 1.262 1 95 185 ARG B CA 1
ATOM 6429 C C . ARG B 1 185 ? -19.188 29.219 2.213 1 95 185 ARG B C 1
ATOM 6431 O O . ARG B 1 185 ? -18.891 30.391 2.434 1 95 185 ARG B O 1
ATOM 6438 N N . GLU B 1 186 ? -20.156 28.594 2.697 1 94.69 186 GLU B N 1
ATOM 6439 C CA . GLU B 1 186 ? -20.984 29.281 3.672 1 94.69 186 GLU B CA 1
ATOM 6440 C C . GLU B 1 186 ? -20.203 29.641 4.926 1 94.69 186 GLU B C 1
ATOM 6442 O O . GLU B 1 186 ? -20.328 30.75 5.453 1 94.69 186 GLU B O 1
ATOM 6447 N N . ILE B 1 187 ? -19.422 28.734 5.379 1 96.44 187 ILE B N 1
ATOM 6448 C CA . ILE B 1 187 ? -18.594 28.953 6.57 1 96.44 187 ILE B CA 1
ATOM 6449 C C . ILE B 1 187 ? -17.625 30.094 6.332 1 96.44 187 ILE B C 1
ATOM 6451 O O . ILE B 1 187 ? -17.469 30.969 7.176 1 96.44 187 ILE B O 1
ATOM 6455 N N . MET B 1 188 ? -17 30.125 5.23 1 96.69 188 MET B N 1
ATOM 6456 C CA . MET B 1 188 ? -15.992 31.141 4.906 1 96.69 188 MET B CA 1
ATOM 6457 C C . MET B 1 188 ? -16.625 32.5 4.738 1 96.69 188 MET B C 1
ATOM 6459 O O . MET B 1 188 ? -16.031 33.531 5.09 1 96.69 188 MET B O 1
ATOM 6463 N N . ASN B 1 189 ? -17.828 32.469 4.266 1 94.5 189 ASN B N 1
ATOM 6464 C CA . ASN B 1 189 ? -18.547 33.719 4.102 1 94.5 189 ASN B CA 1
ATOM 6465 C C . ASN B 1 189 ? -19 34.281 5.441 1 94.5 189 ASN B C 1
ATOM 6467 O O . ASN B 1 189 ? -19.016 35.5 5.641 1 94.5 189 ASN B O 1
ATOM 6471 N N . ASP B 1 190 ? -19.359 33.469 6.281 1 94.88 190 ASP B N 1
ATOM 6472 C CA . ASP B 1 190 ? -19.922 33.875 7.562 1 94.88 190 ASP B CA 1
ATOM 6473 C C . ASP B 1 190 ? -18.828 34.156 8.586 1 94.88 190 ASP B C 1
ATOM 6475 O O . ASP B 1 190 ? -19.094 34.75 9.633 1 94.88 190 ASP B O 1
ATOM 6479 N N . CYS B 1 191 ? -17.625 33.781 8.367 1 96.88 191 CYS B N 1
ATOM 6480 C CA . CYS B 1 191 ? -16.578 33.906 9.383 1 96.88 191 CYS B CA 1
ATOM 6481 C C . CYS B 1 191 ? -16.141 35.344 9.539 1 96.88 191 CYS B C 1
ATOM 6483 O O . CYS B 1 191 ? -16.312 36.156 8.633 1 96.88 191 CYS B O 1
ATOM 6485 N N . LYS B 1 192 ? -15.688 35.688 10.672 1 96.75 192 LYS B N 1
ATOM 6486 C CA . LYS B 1 192 ? -15.125 37.031 10.953 1 96.75 192 LYS B CA 1
ATOM 6487 C C . LYS B 1 192 ? -13.633 37.062 10.609 1 96.75 192 LYS B C 1
ATOM 6489 O O . LYS B 1 192 ? -13.148 38.062 10.062 1 96.75 192 LYS B O 1
ATOM 6494 N N . TYR B 1 193 ? -12.953 36.031 11.023 1 97 193 TYR B N 1
ATOM 6495 C CA . TYR B 1 193 ? -11.531 35.875 10.734 1 97 193 TYR B CA 1
ATOM 6496 C C . TYR B 1 193 ? -11.211 34.438 10.32 1 97 193 TYR B C 1
ATOM 6498 O O . TYR B 1 193 ? -11.938 33.5 10.672 1 97 193 TYR B O 1
ATOM 6506 N N . PHE B 1 194 ? -10.203 34.219 9.492 1 96.81 194 PHE B N 1
ATOM 6507 C CA . PHE B 1 194 ? -9.68 32.906 9.203 1 96.81 194 PHE B CA 1
ATOM 6508 C C . PHE B 1 194 ? -8.164 32.938 9.07 1 96.81 194 PHE B C 1
ATOM 6510 O O . PHE B 1 194 ? -7.578 34 8.875 1 96.81 194 PHE B O 1
ATOM 6517 N N . SER B 1 195 ? -7.555 31.922 9.297 1 95.5 195 SER B N 1
ATOM 6518 C CA . SER B 1 195 ? -6.121 31.734 9.078 1 95.5 195 SER B CA 1
ATOM 6519 C C . SER B 1 195 ? -5.844 30.547 8.172 1 95.5 195 SER B C 1
ATOM 6521 O O . SER B 1 195 ? -6.746 29.766 7.879 1 95.5 195 SER B O 1
ATOM 6523 N N . LEU B 1 196 ? -4.574 30.516 7.664 1 94.62 196 LEU B N 1
ATOM 6524 C CA . LEU B 1 196 ? -4.211 29.453 6.734 1 94.62 196 LEU B CA 1
ATOM 6525 C C . LEU B 1 196 ? -3.023 28.641 7.262 1 94.62 196 LEU B C 1
ATOM 6527 O O . LEU B 1 196 ? -2.127 29.203 7.898 1 94.62 196 LEU B O 1
ATOM 6531 N N . ALA B 1 197 ? -3.094 27.422 7.109 1 92.69 197 ALA B N 1
ATOM 6532 C CA . ALA B 1 197 ? -1.944 26.547 7.293 1 92.69 197 ALA B CA 1
ATOM 6533 C C . ALA B 1 197 ? -1.521 25.906 5.969 1 92.69 197 ALA B C 1
ATOM 6535 O O . ALA B 1 197 ? -2.334 25.281 5.289 1 92.69 197 ALA B O 1
ATOM 6536 N N . LEU B 1 198 ? -0.255 26.094 5.605 1 92.62 198 LEU B N 1
ATOM 6537 C CA . LEU B 1 198 ? 0.254 25.641 4.316 1 92.62 198 LEU B CA 1
ATOM 6538 C C . LEU B 1 198 ? 1.417 24.672 4.5 1 92.62 198 LEU B C 1
ATOM 6540 O O . LEU B 1 198 ? 2.256 24.859 5.379 1 92.62 198 LEU B O 1
ATOM 6544 N N . ASP B 1 199 ? 1.393 23.656 3.789 1 89.44 199 ASP B N 1
ATOM 6545 C CA . ASP B 1 199 ? 2.518 22.719 3.719 1 89.44 199 ASP B CA 1
ATOM 6546 C C . ASP B 1 199 ? 2.516 21.953 2.398 1 89.44 199 ASP B C 1
ATOM 6548 O O . ASP B 1 199 ? 1.468 21.797 1.769 1 89.44 199 ASP B O 1
ATOM 6552 N N . GLU B 1 200 ? 3.662 21.672 1.977 1 89.31 200 GLU B N 1
ATOM 6553 C CA . GLU B 1 200 ? 3.809 20.984 0.702 1 89.31 200 GLU B CA 1
ATOM 6554 C C . GLU B 1 200 ? 4.559 19.656 0.874 1 89.31 200 GLU B C 1
ATOM 6556 O O . GLU B 1 200 ? 5.516 19.578 1.646 1 89.31 200 GLU B O 1
ATOM 6561 N N . SER B 1 201 ? 4.066 18.594 0.233 1 86.19 201 SER B N 1
ATOM 6562 C CA . SER B 1 201 ? 4.734 17.297 0.234 1 86.19 201 SER B CA 1
ATOM 6563 C C . SER B 1 201 ? 4.59 16.594 -1.115 1 86.19 201 SER B C 1
ATOM 6565 O O . SER B 1 201 ? 3.645 16.859 -1.859 1 86.19 201 SER B O 1
ATOM 6567 N N . THR B 1 202 ? 5.523 15.758 -1.446 1 86.5 202 THR B N 1
ATOM 6568 C CA . THR B 1 202 ? 5.508 15.055 -2.725 1 86.5 202 THR B CA 1
ATOM 6569 C C . THR B 1 202 ? 4.754 13.734 -2.605 1 86.5 202 THR B C 1
ATOM 6571 O O . THR B 1 202 ? 4.938 12.984 -1.64 1 86.5 202 THR B O 1
ATOM 6574 N N . ASP B 1 203 ? 3.922 13.461 -3.539 1 87.62 203 ASP B N 1
ATOM 6575 C CA . ASP B 1 203 ? 3.186 12.195 -3.502 1 87.62 203 ASP B CA 1
ATOM 6576 C C . ASP B 1 203 ? 3.969 11.086 -4.191 1 87.62 203 ASP B C 1
ATOM 6578 O O . ASP B 1 203 ? 5.137 11.266 -4.543 1 87.62 203 ASP B O 1
ATOM 6582 N N . VAL B 1 204 ? 3.377 9.93 -4.344 1 83.31 204 VAL B N 1
ATOM 6583 C CA . VAL B 1 204 ? 4.047 8.727 -4.812 1 83.31 204 VAL B CA 1
ATOM 6584 C C . VAL B 1 204 ? 4.457 8.891 -6.273 1 83.31 204 VAL B C 1
ATOM 6586 O O . VAL B 1 204 ? 5.41 8.258 -6.734 1 83.31 204 VAL B O 1
ATOM 6589 N N . MET B 1 205 ? 3.791 9.75 -7.008 1 80.88 205 MET B N 1
ATOM 6590 C CA . MET B 1 205 ? 4.105 9.977 -8.414 1 80.88 205 MET B CA 1
ATOM 6591 C C . MET B 1 205 ? 5.043 11.172 -8.57 1 80.88 205 MET B C 1
ATOM 6593 O O . MET B 1 205 ? 5.195 11.703 -9.672 1 80.88 205 MET B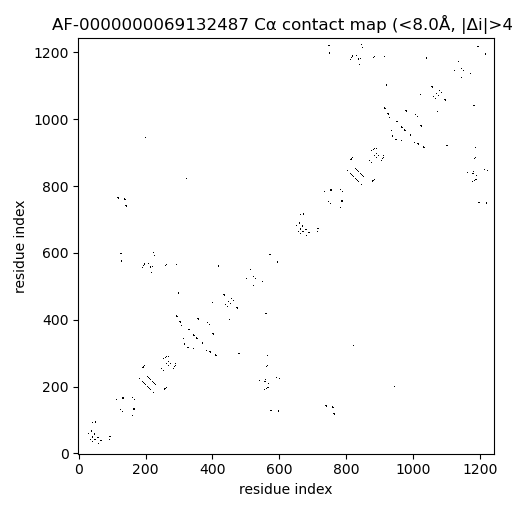 O 1
ATOM 6597 N N . ASP B 1 206 ? 5.508 11.703 -7.457 1 80.94 206 ASP B N 1
ATOM 6598 C CA . ASP B 1 206 ? 6.512 12.758 -7.406 1 80.94 206 ASP B CA 1
ATOM 6599 C C . ASP B 1 206 ? 5.895 14.117 -7.734 1 80.94 206 ASP B C 1
ATOM 6601 O O . ASP B 1 206 ? 6.586 15.023 -8.195 1 80.94 206 ASP B O 1
ATOM 6605 N N . VAL B 1 207 ? 4.664 14.188 -7.609 1 87.38 207 VAL B N 1
ATOM 6606 C CA . VAL B 1 207 ? 3.969 15.469 -7.738 1 87.38 207 VAL B CA 1
ATOM 6607 C C . VAL B 1 207 ? 3.92 16.172 -6.383 1 87.38 207 VAL B C 1
ATOM 6609 O O . VAL B 1 207 ? 3.66 15.539 -5.359 1 87.38 207 VAL B O 1
ATOM 6612 N N . SER B 1 208 ? 4.277 17.453 -6.406 1 89.81 208 SER B N 1
ATOM 6613 C CA . SER B 1 208 ? 4.199 18.219 -5.168 1 89.81 208 SER B CA 1
ATOM 6614 C C . SER B 1 208 ? 2.76 18.609 -4.848 1 89.81 208 SER B C 1
ATOM 6616 O O . SER B 1 208 ? 2.076 19.219 -5.672 1 89.81 208 SER B O 1
ATOM 6618 N N . GLN B 1 209 ? 2.314 18.188 -3.721 1 93.81 209 GLN B N 1
ATOM 6619 C CA . GLN B 1 209 ? 0.958 18.469 -3.268 1 93.81 209 GLN B CA 1
ATOM 6620 C C . GLN B 1 209 ? 0.958 19.562 -2.191 1 93.81 209 GLN B C 1
ATOM 6622 O O . GLN B 1 209 ? 1.551 19.375 -1.125 1 93.81 209 GLN B O 1
ATOM 6627 N N . LEU B 1 210 ? 0.28 20.672 -2.486 1 94.81 210 LEU B N 1
ATOM 6628 C CA . LEU B 1 210 ? 0.173 21.766 -1.538 1 94.81 210 LEU B CA 1
ATOM 6629 C C . LEU B 1 210 ? -1.151 21.719 -0.783 1 94.81 210 LEU B C 1
ATOM 6631 O O . LEU B 1 210 ? -2.221 21.766 -1.392 1 94.81 210 LEU B O 1
ATOM 6635 N N . LEU B 1 211 ? -1.036 21.562 0.516 1 95.44 211 LEU B N 1
ATOM 6636 C CA . LEU B 1 211 ? -2.223 21.594 1.363 1 95.44 211 LEU B CA 1
ATOM 6637 C C . LEU B 1 211 ? -2.533 23.016 1.828 1 95.44 211 LEU B C 1
ATOM 6639 O O . LEU B 1 211 ? -1.649 23.703 2.326 1 95.44 211 LEU B O 1
ATOM 6643 N N . VAL B 1 212 ? -3.768 23.438 1.626 1 96.31 212 VAL B N 1
ATOM 6644 C CA . VAL B 1 212 ? -4.25 24.719 2.121 1 96.31 212 VAL B CA 1
ATOM 6645 C C . VAL B 1 212 ? -5.387 24.5 3.115 1 96.31 212 VAL B C 1
ATOM 6647 O O . VAL B 1 212 ? -6.539 24.297 2.721 1 96.31 212 VAL B O 1
ATOM 6650 N N . TYR B 1 213 ? -5.094 24.625 4.41 1 95.19 213 TYR B N 1
ATOM 6651 C CA . TYR B 1 213 ? -6.086 24.484 5.469 1 95.19 213 TYR B CA 1
ATOM 6652 C C . TYR B 1 213 ? -6.527 25.844 5.988 1 95.19 213 TYR B C 1
ATOM 6654 O O . TYR B 1 213 ? -5.758 26.797 5.969 1 95.19 213 TYR B O 1
ATOM 6662 N N . THR B 1 214 ? -7.711 25.844 6.441 1 95.94 214 THR B N 1
ATOM 6663 C CA . THR B 1 214 ? -8.211 27.078 7.043 1 95.94 214 THR B CA 1
ATOM 6664 C C . THR B 1 214 ? -8.797 26.797 8.43 1 95.94 214 THR B C 1
ATOM 6666 O O . THR B 1 214 ? -9.289 25.703 8.695 1 95.94 214 THR B O 1
ATOM 6669 N N . GLN B 1 215 ? -8.555 27.625 9.266 1 94.81 215 GLN B N 1
ATOM 6670 C CA . GLN B 1 215 ? -9.266 27.734 10.539 1 94.81 215 GLN B CA 1
ATOM 6671 C C . GLN B 1 215 ? -10.086 29.016 10.609 1 94.81 215 GLN B C 1
ATOM 6673 O O . GLN B 1 215 ? -9.531 30.109 10.75 1 94.81 215 GLN B O 1
ATOM 6678 N N . ALA B 1 216 ? -11.375 28.875 10.5 1 96.31 216 ALA B N 1
ATOM 6679 C CA . ALA B 1 216 ? -12.297 30.016 10.469 1 96.31 216 ALA B CA 1
ATOM 6680 C C . ALA B 1 216 ? -13.078 30.125 11.773 1 96.31 216 ALA B C 1
ATOM 6682 O O . ALA B 1 216 ? -13.461 29.109 12.359 1 96.31 216 ALA B O 1
ATOM 6683 N N . VAL B 1 217 ? -13.266 31.344 12.195 1 96.31 217 VAL B N 1
ATOM 6684 C CA . VAL B 1 217 ? -14.023 31.609 13.414 1 96.31 217 VAL B CA 1
ATOM 6685 C C . VAL B 1 217 ? -15.148 32.594 13.125 1 96.31 217 VAL B C 1
ATOM 6687 O O . VAL B 1 217 ? -14.938 33.594 12.43 1 96.31 217 VAL B O 1
ATOM 6690 N N . ASN B 1 218 ? -16.297 32.25 13.625 1 96.06 218 ASN B N 1
ATOM 6691 C CA . ASN B 1 218 ? -17.391 33.188 13.438 1 96.06 218 ASN B CA 1
ATOM 6692 C C . ASN B 1 218 ? -17.609 34.062 14.664 1 96.06 218 ASN B C 1
ATOM 6694 O O . ASN B 1 218 ? -16.828 34 15.617 1 96.06 218 ASN B O 1
ATOM 6698 N N . SER B 1 219 ? -18.656 34.875 14.625 1 94.25 219 SER B N 1
ATOM 6699 C CA . SER B 1 219 ? -18.891 35.875 15.672 1 94.25 219 SER B CA 1
ATOM 6700 C C . SER B 1 219 ? -19.234 35.188 17 1 94.25 219 SER B C 1
ATOM 6702 O O . SER B 1 219 ? -19.078 35.812 18.062 1 94.25 219 SER B O 1
ATOM 6704 N N . SER B 1 220 ? -19.672 33.969 16.922 1 92.88 220 SER B N 1
ATOM 6705 C CA . SER B 1 220 ? -20.047 33.25 18.141 1 92.88 220 SER B CA 1
ATOM 6706 C C . SER B 1 220 ? -18.906 32.375 18.641 1 92.88 220 SER B C 1
ATOM 6708 O O . SER B 1 220 ? -19.109 31.5 19.484 1 92.88 220 SER B O 1
ATOM 6710 N N . PHE B 1 221 ? -17.75 32.531 18.141 1 94 221 PHE B N 1
ATOM 671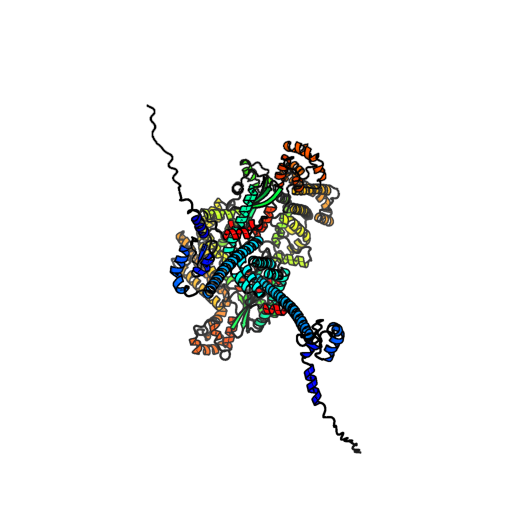1 C CA . PHE B 1 221 ? -16.531 31.828 18.516 1 94 221 PHE B CA 1
ATOM 6712 C C . PHE B 1 221 ? -16.625 30.344 18.172 1 94 221 PHE B C 1
ATOM 6714 O O . PHE B 1 221 ? -16.062 29.5 18.891 1 94 221 PHE B O 1
ATOM 6721 N N . GLU B 1 222 ? -17.391 30.016 17.156 1 93.06 222 GLU B N 1
ATOM 6722 C CA . GLU B 1 222 ? -17.344 28.656 16.609 1 93.06 222 GLU B CA 1
ATOM 6723 C C . GLU B 1 222 ? -16.188 28.5 15.625 1 93.06 222 GLU B C 1
ATOM 6725 O O . GLU B 1 222 ? -16.078 29.234 14.641 1 93.06 222 GLU B O 1
ATOM 6730 N N . VAL B 1 223 ? -15.375 27.594 15.977 1 92.62 223 VAL B N 1
ATOM 6731 C CA . VAL B 1 223 ? -14.164 27.406 15.18 1 92.62 223 VAL B CA 1
ATOM 6732 C C . VAL B 1 223 ? -14.359 26.25 14.203 1 92.62 223 VAL B C 1
ATOM 6734 O O . VAL B 1 223 ? -14.852 25.188 14.586 1 92.62 223 VAL B O 1
ATOM 6737 N N . HIS B 1 224 ? -14.031 26.438 12.938 1 93.56 224 HIS B N 1
ATOM 6738 C CA . HIS B 1 224 ? -14.094 25.406 11.906 1 93.56 224 HIS B CA 1
ATOM 6739 C C . HIS B 1 224 ? -12.727 25.172 11.273 1 93.56 224 HIS B C 1
ATOM 6741 O O . HIS B 1 224 ? -12.141 26.094 10.703 1 93.56 224 HIS B O 1
ATOM 6747 N N . GLU B 1 225 ? -12.211 24.062 11.43 1 93.5 225 GLU B N 1
ATOM 6748 C CA . GLU B 1 225 ? -10.984 23.641 10.758 1 93.5 225 GLU B CA 1
ATOM 6749 C C . GLU B 1 225 ? -11.289 22.781 9.539 1 93.5 225 GLU B C 1
ATOM 6751 O O . GLU B 1 225 ? -11.852 21.688 9.656 1 93.5 225 GLU B O 1
ATOM 6756 N N . GLU B 1 226 ? -10.93 23.281 8.344 1 95.5 226 GLU B N 1
ATOM 6757 C CA . GLU B 1 226 ? -11.32 22.562 7.129 1 95.5 226 GLU B CA 1
ATOM 6758 C C . GLU B 1 226 ? -10.219 22.656 6.07 1 95.5 226 GLU B C 1
ATOM 6760 O O . GLU B 1 226 ? -9.445 23.609 6.055 1 95.5 226 GLU B O 1
ATOM 6765 N N . LEU B 1 227 ? -10.172 21.703 5.254 1 96.56 227 LEU B N 1
ATOM 6766 C CA . LEU B 1 227 ? -9.305 21.719 4.082 1 96.56 227 LEU B CA 1
ATOM 6767 C C . LEU B 1 227 ? -9.938 22.516 2.951 1 96.56 227 LEU B C 1
ATOM 6769 O O . LEU B 1 227 ? -10.977 22.125 2.408 1 96.56 227 LEU B O 1
ATOM 6773 N N . LEU B 1 228 ? -9.312 23.625 2.607 1 96.69 228 LEU B N 1
ATOM 6774 C CA . LEU B 1 228 ? -9.852 24.453 1.532 1 96.69 228 LEU B CA 1
ATOM 6775 C C . LEU B 1 228 ? -9.562 23.828 0.172 1 96.69 228 LEU B C 1
ATOM 6777 O O . LEU B 1 228 ? -10.438 23.797 -0.7 1 96.69 228 LEU B O 1
ATOM 6781 N N . LYS B 1 229 ? -8.328 23.422 0.01 1 97 229 LYS B N 1
ATOM 6782 C CA . LYS B 1 229 ? -7.953 22.875 -1.291 1 97 229 LYS B CA 1
ATOM 6783 C C . LYS B 1 229 ? -6.652 22.078 -1.197 1 97 229 LYS B C 1
ATOM 6785 O O . LYS B 1 229 ? -5.855 22.297 -0.28 1 97 229 LYS B O 1
ATOM 6790 N N . LEU B 1 230 ? -6.543 21.109 -1.948 1 97 230 LEU B N 1
ATOM 6791 C CA . LEU B 1 230 ? -5.301 20.422 -2.283 1 97 230 LEU B CA 1
ATOM 6792 C C . LEU B 1 230 ? -4.867 20.75 -3.709 1 97 230 LEU B C 1
ATOM 6794 O O . LEU B 1 230 ? -5.527 20.344 -4.668 1 97 230 LEU B O 1
ATOM 6798 N N . VAL B 1 231 ? -3.771 21.453 -3.805 1 96.25 231 VAL B N 1
ATOM 6799 C CA . VAL B 1 231 ? -3.346 21.891 -5.129 1 96.25 231 VAL B CA 1
ATOM 6800 C C . VAL B 1 231 ? -2.139 21.078 -5.582 1 96.25 231 VAL B C 1
ATOM 6802 O O . VAL B 1 231 ? -1.123 21.016 -4.887 1 96.25 231 VAL B O 1
ATOM 6805 N N . SER B 1 232 ? -2.309 20.438 -6.715 1 94.12 232 SER B N 1
ATOM 6806 C CA . SER B 1 232 ? -1.215 19.656 -7.297 1 94.12 232 SER B CA 1
ATOM 6807 C C . SER B 1 232 ? -0.299 20.547 -8.133 1 94.12 232 SER B C 1
ATOM 6809 O O . SER B 1 232 ? -0.74 21.156 -9.109 1 94.12 232 SER B O 1
ATOM 6811 N N . LEU B 1 233 ? 0.94 20.625 -7.703 1 91.44 233 LEU B N 1
ATOM 6812 C CA . LEU B 1 233 ? 1.936 21.406 -8.438 1 91.44 233 LEU B CA 1
ATOM 6813 C C . LEU B 1 233 ? 2.756 20.5 -9.352 1 91.44 233 LEU B C 1
ATOM 6815 O O . LEU B 1 233 ? 3.695 19.844 -8.906 1 91.44 233 LEU B O 1
ATOM 6819 N N . HIS B 1 234 ? 2.562 20.484 -10.586 1 85.75 234 HIS B N 1
ATOM 6820 C CA . HIS B 1 234 ? 3.111 19.531 -11.539 1 85.75 234 HIS B CA 1
ATOM 6821 C C . HIS B 1 234 ? 4.457 20 -12.086 1 85.75 234 HIS B C 1
ATOM 6823 O O . HIS B 1 234 ? 5.203 19.219 -12.664 1 85.75 234 HIS B O 1
ATOM 6829 N N . ASP B 1 235 ? 4.836 21.203 -11.891 1 81.38 235 ASP B N 1
ATOM 6830 C CA . ASP B 1 235 ? 6.078 21.719 -12.469 1 81.38 235 ASP B CA 1
ATOM 6831 C C . ASP B 1 235 ? 7.066 22.109 -11.375 1 81.38 235 ASP B C 1
ATOM 6833 O O . ASP B 1 235 ? 7.793 21.266 -10.844 1 81.38 235 ASP B O 1
ATOM 6837 N N . THR B 1 236 ? 7.055 23.391 -10.969 1 78.75 236 THR B N 1
ATOM 6838 C CA . THR B 1 236 ? 7.965 23.859 -9.938 1 78.75 236 THR B CA 1
ATOM 6839 C C . THR B 1 236 ? 7.207 24.188 -8.648 1 78.75 236 THR B C 1
ATOM 6841 O O . THR B 1 236 ? 5.977 24.266 -8.656 1 78.75 236 THR B O 1
ATOM 6844 N N . THR B 1 237 ? 8.016 24.172 -7.66 1 82.38 237 THR B N 1
ATOM 6845 C CA . THR B 1 237 ? 7.445 24.484 -6.352 1 82.38 237 THR B CA 1
ATOM 6846 C C . THR B 1 237 ? 8.078 25.75 -5.781 1 82.38 237 THR B C 1
ATOM 6848 O O . THR B 1 237 ? 8.398 25.812 -4.59 1 82.38 237 THR B O 1
ATOM 6851 N N . LYS B 1 238 ? 8.242 26.672 -6.691 1 85 238 LYS B N 1
ATOM 6852 C CA . LYS B 1 238 ? 8.844 27.938 -6.254 1 85 238 LYS B CA 1
ATOM 6853 C C . LYS B 1 238 ? 7.848 28.781 -5.469 1 85 238 LYS B C 1
ATOM 6855 O O . LYS B 1 238 ? 6.645 28.516 -5.496 1 85 238 LYS B O 1
ATOM 6860 N N . GLY B 1 239 ? 8.336 29.766 -4.754 1 88 239 GLY B N 1
ATOM 6861 C CA . GLY B 1 239 ? 7.488 30.656 -3.977 1 88 239 GLY B CA 1
ATOM 6862 C C . GLY B 1 239 ? 6.359 31.266 -4.785 1 88 239 GLY B C 1
ATOM 6863 O O . GLY B 1 239 ? 5.227 31.359 -4.309 1 88 239 GLY B O 1
ATOM 6864 N N . GLN B 1 240 ? 6.664 31.547 -6 1 89.94 240 GLN B N 1
ATOM 6865 C CA . GLN B 1 240 ? 5.656 32.156 -6.871 1 89.94 240 GLN B CA 1
ATOM 6866 C C . GLN B 1 240 ? 4.539 31.156 -7.18 1 89.94 240 GLN B C 1
ATOM 6868 O O . GLN B 1 240 ? 3.369 31.531 -7.246 1 89.94 240 GLN B O 1
ATOM 6873 N N . ASP B 1 241 ? 4.906 29.938 -7.426 1 91.06 241 ASP B N 1
ATOM 6874 C CA . ASP B 1 241 ? 3.908 28.906 -7.699 1 91.06 241 ASP B CA 1
ATOM 6875 C C . ASP B 1 241 ? 2.973 28.719 -6.508 1 91.06 241 ASP B C 1
ATOM 6877 O O . ASP B 1 241 ? 1.758 28.594 -6.68 1 91.06 241 ASP B O 1
ATOM 6881 N N . ILE B 1 242 ? 3.588 28.688 -5.344 1 92.69 242 ILE B N 1
ATOM 6882 C CA . ILE B 1 242 ? 2.814 28.531 -4.121 1 92.69 242 ILE B CA 1
ATOM 6883 C C . ILE B 1 242 ? 1.896 29.719 -3.916 1 92.69 242 ILE B C 1
ATOM 6885 O O . ILE B 1 242 ? 0.719 29.562 -3.584 1 92.69 242 ILE B O 1
ATOM 6889 N N . PHE B 1 243 ? 2.439 30.891 -4.125 1 93 243 PHE B N 1
ATOM 6890 C CA . PHE B 1 243 ? 1.648 32.125 -3.969 1 93 243 PHE B CA 1
ATOM 6891 C C . PHE B 1 243 ? 0.456 32.094 -4.918 1 93 243 PHE B C 1
ATOM 6893 O O . PHE B 1 243 ? -0.669 32.406 -4.512 1 93 243 PHE B O 1
ATOM 6900 N N . ASN B 1 244 ? 0.706 31.781 -6.219 1 93.94 244 ASN B N 1
ATOM 6901 C CA . ASN B 1 244 ? -0.369 31.75 -7.207 1 93.94 244 ASN B CA 1
ATOM 6902 C C . ASN B 1 244 ? -1.455 30.75 -6.812 1 93.94 244 ASN B C 1
ATOM 6904 O O . ASN B 1 244 ? -2.645 31.016 -6.977 1 93.94 244 ASN B O 1
ATOM 6908 N N . ALA B 1 245 ? -1.017 29.641 -6.352 1 94.94 245 ALA B N 1
ATOM 6909 C CA . ALA B 1 245 ? -1.958 28.594 -5.934 1 94.94 245 ALA B CA 1
ATOM 6910 C C . ALA B 1 245 ? -2.818 29.078 -4.766 1 94.94 245 ALA B C 1
ATOM 6912 O O . ALA B 1 245 ? -4.043 28.938 -4.793 1 94.94 245 ALA B O 1
ATOM 6913 N N . VAL B 1 246 ? -2.215 29.625 -3.74 1 95.44 246 VAL B N 1
ATOM 6914 C CA . VAL B 1 246 ? -2.918 30.078 -2.547 1 95.44 246 VAL B CA 1
ATOM 6915 C C . VAL B 1 246 ? -3.852 31.234 -2.91 1 95.44 246 VAL B C 1
ATOM 6917 O O . VAL B 1 246 ? -4.984 31.297 -2.432 1 95.44 246 VAL B O 1
ATOM 6920 N N . GLU B 1 247 ? -3.355 32.156 -3.715 1 94.75 247 GLU B N 1
ATOM 6921 C CA . GLU B 1 247 ? -4.172 33.281 -4.141 1 94.75 247 GLU B CA 1
ATOM 6922 C C . GLU B 1 247 ? -5.434 32.812 -4.863 1 94.75 247 GLU B C 1
ATOM 6924 O O . GLU B 1 247 ? -6.52 33.344 -4.629 1 94.75 247 GLU B O 1
ATOM 6929 N N . SER B 1 248 ? -5.219 31.891 -5.734 1 95.38 248 SER B N 1
ATOM 6930 C CA . SER B 1 248 ? -6.363 31.344 -6.461 1 95.38 248 SER B CA 1
ATOM 6931 C C . SER B 1 248 ? -7.375 30.719 -5.512 1 95.38 248 SER B C 1
ATOM 6933 O O . SER B 1 248 ? -8.578 30.938 -5.641 1 95.38 248 SER B O 1
ATOM 6935 N N . VAL B 1 249 ? -6.918 29.984 -4.52 1 96.5 249 VAL B N 1
ATOM 6936 C CA . VAL B 1 249 ? -7.773 29.266 -3.574 1 96.5 249 VAL B CA 1
ATOM 6937 C C . VAL B 1 249 ? -8.516 30.266 -2.695 1 96.5 249 VAL B C 1
ATOM 6939 O O . VAL B 1 249 ? -9.727 30.156 -2.496 1 96.5 249 VAL B O 1
ATOM 6942 N N . VAL B 1 250 ? -7.812 31.25 -2.162 1 95.75 250 VAL B N 1
ATOM 6943 C CA . VAL B 1 250 ? -8.391 32.219 -1.238 1 95.75 250 VAL B CA 1
ATOM 6944 C C . VAL B 1 250 ? -9.383 33.125 -1.981 1 95.75 250 VAL B C 1
ATOM 6946 O O . VAL B 1 250 ? -10.422 33.5 -1.437 1 95.75 250 VAL B O 1
ATOM 6949 N N . SER B 1 251 ? -9.047 33.438 -3.225 1 93.94 251 SER B N 1
ATOM 6950 C CA . SER B 1 251 ? -9.945 34.25 -4.027 1 93.94 251 SER B CA 1
ATOM 6951 C C . SER B 1 251 ? -11.273 33.562 -4.27 1 93.94 251 SER B C 1
ATOM 6953 O O . SER B 1 251 ? -12.328 34.188 -4.32 1 93.94 251 SER B O 1
ATOM 6955 N N . GLU B 1 252 ? -11.227 32.312 -4.41 1 93.25 252 GLU B N 1
ATOM 6956 C CA . GLU B 1 252 ? -12.43 31.5 -4.621 1 93.25 252 GLU B CA 1
ATOM 6957 C C . GLU B 1 252 ? -13.289 31.453 -3.359 1 93.25 252 GLU B C 1
ATOM 6959 O O . GLU B 1 252 ? -14.477 31.156 -3.426 1 93.25 252 GLU B O 1
ATOM 6964 N N . HIS B 1 253 ? -12.68 31.781 -2.178 1 93.88 253 HIS B N 1
ATOM 6965 C CA . HIS B 1 253 ? -13.391 31.641 -0.915 1 93.88 253 HIS B CA 1
ATOM 6966 C C . HIS B 1 253 ? -13.57 33 -0.228 1 93.88 253 HIS B C 1
ATOM 6968 O O . HIS B 1 253 ? -13.578 33.062 1.002 1 93.88 253 HIS B O 1
ATOM 6974 N N . GLY B 1 254 ? -13.602 34.094 -0.935 1 90.62 254 GLY B N 1
ATOM 6975 C CA . GLY B 1 254 ? -13.984 35.375 -0.368 1 90.62 254 GLY B CA 1
ATOM 6976 C C . GLY B 1 254 ? -12.828 36.344 -0.245 1 90.62 254 GLY B C 1
ATOM 6977 O O . GLY B 1 254 ? -13.008 37.469 0.198 1 90.62 254 GLY B O 1
ATOM 6978 N N . GLY B 1 255 ? -11.625 35.938 -0.488 1 92.56 255 GLY B N 1
ATOM 6979 C CA . GLY B 1 255 ? -10.5 36.844 -0.537 1 92.56 255 GLY B CA 1
ATOM 6980 C C . GLY B 1 255 ? -9.688 36.875 0.748 1 92.56 255 GLY B C 1
ATOM 6981 O O . GLY B 1 255 ? -9.945 36.062 1.66 1 92.56 255 GLY B O 1
ATOM 6982 N N . PHE B 1 256 ? -8.711 37.875 0.869 1 94.44 256 PHE B N 1
ATOM 6983 C CA . PHE B 1 256 ? -7.723 37.875 1.945 1 94.44 256 PHE B CA 1
ATOM 6984 C C . PHE B 1 256 ? -8.156 38.812 3.066 1 94.44 256 PHE B C 1
ATOM 6986 O O . PHE B 1 256 ? -7.508 38.875 4.109 1 94.44 256 PHE B O 1
ATOM 6993 N N . ASP B 1 257 ? -9.195 39.469 2.98 1 92 257 ASP B N 1
ATOM 6994 C CA . ASP B 1 257 ? -9.57 40.562 3.867 1 92 257 ASP B CA 1
ATOM 6995 C C . ASP B 1 257 ? -9.711 40.062 5.309 1 92 257 ASP B C 1
ATOM 6997 O O . ASP B 1 257 ? -9.352 40.781 6.246 1 92 257 ASP B O 1
ATOM 7001 N N . LYS B 1 258 ? -10.211 38.906 5.504 1 94.81 258 LYS B N 1
ATOM 7002 C CA . LYS B 1 258 ? -10.484 38.406 6.84 1 94.81 258 LYS B CA 1
ATOM 7003 C C . LYS B 1 258 ? -9.336 37.531 7.336 1 94.81 258 LYS B C 1
ATOM 7005 O O . LYS B 1 258 ? -9.453 36.844 8.367 1 94.81 258 LYS B O 1
ATOM 7010 N N . LEU B 1 259 ? -8.188 37.531 6.574 1 95.75 259 LEU B N 1
ATOM 7011 C CA . LEU B 1 259 ? -7.059 36.688 6.91 1 95.75 259 LEU B CA 1
ATOM 7012 C C . LEU B 1 259 ? -6.309 37.219 8.125 1 95.75 259 LEU B C 1
ATOM 7014 O O . LEU B 1 259 ? -5.879 38.375 8.133 1 95.75 259 LEU B O 1
ATOM 7018 N N . SER B 1 260 ? -6.219 36.406 9.117 1 93.38 260 SER B N 1
ATOM 7019 C CA . SER B 1 260 ? -5.594 36.844 10.359 1 93.38 260 SER B CA 1
ATOM 7020 C C . SER B 1 260 ? -4.125 36.438 10.414 1 93.38 260 SER B C 1
ATOM 7022 O O . SER B 1 260 ? -3.297 37.156 10.984 1 93.38 260 SER B O 1
ATOM 7024 N N . ALA B 1 261 ? -3.852 35.25 9.891 1 91.69 261 ALA B N 1
ATOM 7025 C CA . ALA B 1 261 ? -2.48 34.75 9.953 1 91.69 261 ALA B CA 1
ATOM 7026 C C . ALA B 1 261 ? -2.271 33.594 8.977 1 91.69 261 ALA B C 1
ATOM 7028 O O . ALA B 1 261 ? -3.238 33 8.484 1 91.69 261 ALA B O 1
ATOM 7029 N N . VAL B 1 262 ? -0.983 33.344 8.711 1 91.19 262 VAL B N 1
ATOM 7030 C CA . VAL B 1 262 ? -0.599 32.188 7.895 1 91.19 262 VAL B CA 1
ATOM 7031 C C . VAL B 1 262 ? 0.522 31.406 8.586 1 91.19 262 VAL B C 1
ATOM 7033 O O . VAL B 1 262 ? 1.456 32 9.125 1 91.19 262 VAL B O 1
ATOM 7036 N N . VAL B 1 263 ? 0.287 30.172 8.672 1 88.06 263 VAL B N 1
ATOM 7037 C CA . VAL B 1 263 ? 1.347 29.328 9.203 1 88.06 263 VAL B CA 1
ATOM 7038 C C . VAL B 1 263 ? 1.887 28.422 8.094 1 88.06 263 VAL B C 1
ATOM 7040 O O . VAL B 1 263 ? 1.116 27.797 7.363 1 88.06 263 VAL B O 1
ATOM 7043 N N . ALA B 1 264 ? 3.123 28.406 7.867 1 85.94 264 ALA B N 1
ATOM 7044 C CA . ALA B 1 264 ? 3.732 27.609 6.809 1 85.94 264 ALA B CA 1
ATOM 7045 C C . ALA B 1 264 ? 5.035 26.969 7.281 1 85.94 264 ALA B C 1
ATOM 7047 O O . ALA B 1 264 ? 5.586 27.359 8.312 1 85.94 264 ALA B O 1
ATOM 7048 N N . ASP B 1 265 ? 5.406 25.969 6.508 1 75.56 265 ASP B N 1
ATOM 7049 C CA . ASP B 1 265 ? 6.668 25.312 6.84 1 75.56 265 ASP B CA 1
ATOM 7050 C C . ASP B 1 265 ? 7.852 26.234 6.547 1 75.56 265 ASP B C 1
ATOM 7052 O O . ASP B 1 265 ? 7.688 27.297 5.938 1 75.56 265 ASP B O 1
ATOM 7056 N N . GLY B 1 266 ? 8.953 25.969 7.07 1 68 266 GLY B N 1
ATOM 7057 C CA . GLY B 1 266 ? 10.125 26.812 6.973 1 68 266 GLY B CA 1
ATOM 7058 C C . GLY B 1 266 ? 10.898 26.609 5.688 1 68 266 GLY B C 1
ATOM 7059 O O . GLY B 1 266 ? 11.984 27.188 5.512 1 68 266 GLY B O 1
ATOM 7060 N N . ALA B 1 267 ? 10.359 25.922 4.762 1 72.88 267 ALA B N 1
ATOM 7061 C CA . ALA B 1 267 ? 11.07 25.688 3.506 1 72.88 267 ALA B CA 1
ATOM 7062 C C . ALA B 1 267 ? 11.289 27 2.756 1 72.88 267 ALA B C 1
ATOM 7064 O O . ALA B 1 267 ? 10.5 27.938 2.887 1 72.88 267 ALA B O 1
ATOM 7065 N N . PRO B 1 268 ? 12.359 27.125 2.082 1 72.38 268 PRO B N 1
ATOM 7066 C CA . PRO B 1 268 ? 12.68 28.359 1.365 1 72.38 268 PRO B CA 1
ATOM 7067 C C . PRO B 1 268 ? 11.547 28.828 0.449 1 72.38 268 PRO B C 1
ATOM 7069 O O . PRO B 1 268 ? 11.336 30.031 0.278 1 72.38 268 PRO B O 1
ATOM 7072 N N . SER B 1 269 ? 10.914 27.906 -0.119 1 74.38 269 SER B N 1
ATOM 7073 C CA . SER B 1 269 ? 9.812 28.266 -1.003 1 74.38 269 SER B CA 1
ATOM 7074 C C . SER B 1 269 ? 8.711 29 -0.24 1 74.38 269 SER B C 1
ATOM 7076 O O . SER B 1 269 ? 8.016 29.844 -0.802 1 74.38 269 SER B O 1
ATOM 7078 N N . MET B 1 270 ? 8.672 28.703 0.988 1 76.88 270 MET B N 1
ATOM 7079 C CA . MET B 1 270 ? 7.621 29.281 1.814 1 76.88 270 MET B CA 1
ATOM 7080 C C . MET B 1 270 ? 8.109 30.562 2.492 1 76.88 270 MET B C 1
ATOM 7082 O O . MET B 1 270 ? 7.422 31.594 2.469 1 76.88 270 MET B O 1
ATOM 7086 N N . GLN B 1 271 ? 9.352 30.484 3.006 1 70 271 GLN B N 1
ATOM 7087 C CA . GLN B 1 271 ? 9.789 31.562 3.893 1 70 271 GLN B CA 1
ATOM 7088 C C . GLN B 1 271 ? 10.953 32.344 3.281 1 70 271 GLN B C 1
ATOM 7090 O O . GLN B 1 271 ? 11.453 33.281 3.885 1 70 271 GLN B O 1
ATOM 7095 N N . GLY B 1 272 ? 11.273 32 2.111 1 69.75 272 GLY B N 1
ATOM 7096 C CA . GLY B 1 272 ? 12.43 32.656 1.511 1 69.75 272 GLY B CA 1
ATOM 7097 C C . GLY B 1 272 ? 12.297 34.156 1.48 1 69.75 272 GLY B C 1
ATOM 7098 O O . GLY B 1 272 ? 11.227 34.688 1.202 1 69.75 272 GLY B O 1
ATOM 7099 N N . ARG B 1 273 ? 13.258 34.844 1.835 1 68.62 273 ARG B N 1
ATOM 7100 C CA . ARG B 1 273 ? 13.266 36.312 2 1 68.62 273 ARG B CA 1
ATOM 7101 C C . ARG B 1 273 ? 13.078 37 0.662 1 68.62 273 ARG B C 1
ATOM 7103 O O . ARG B 1 273 ? 12.508 38.094 0.604 1 68.62 273 ARG B O 1
ATOM 7110 N N . ARG B 1 274 ? 13.508 36.375 -0.32 1 69.25 274 ARG B N 1
ATOM 7111 C CA . ARG B 1 274 ? 13.508 37.094 -1.594 1 69.25 274 ARG B CA 1
ATOM 7112 C C . ARG B 1 274 ? 12.352 36.625 -2.479 1 69.25 274 ARG B C 1
ATOM 7114 O O . ARG B 1 274 ? 11.664 37.469 -3.088 1 69.25 274 ARG B O 1
ATOM 7121 N N . THR B 1 275 ? 12.156 35.375 -2.518 1 76.31 275 THR B N 1
ATOM 7122 C CA . THR B 1 275 ? 11.195 34.875 -3.496 1 76.31 275 THR B CA 1
ATOM 7123 C C . THR B 1 275 ? 10.211 33.938 -2.846 1 76.31 275 THR B C 1
ATOM 7125 O O . THR B 1 275 ? 9.492 33.219 -3.537 1 76.31 275 THR B O 1
ATOM 7128 N N . GLY B 1 276 ? 10.164 34 -1.562 1 84.06 276 GLY B N 1
ATOM 7129 C CA . GLY B 1 276 ? 9.297 33.062 -0.875 1 84.06 276 GLY B CA 1
ATOM 7130 C C . GLY B 1 276 ? 7.844 33.5 -0.853 1 84.06 276 GLY B C 1
ATOM 7131 O O . GLY B 1 276 ? 7.527 34.656 -1.138 1 84.06 276 GLY B O 1
ATOM 7132 N N . PHE B 1 277 ? 7.004 32.625 -0.666 1 87.38 277 PHE B N 1
ATOM 7133 C CA . PHE B 1 277 ? 5.566 32.844 -0.542 1 87.38 277 PHE B CA 1
ATOM 7134 C C . PHE B 1 277 ? 5.281 34 0.4 1 87.38 277 PHE B C 1
ATOM 7136 O O . PHE B 1 277 ? 4.465 34.875 0.09 1 87.38 277 PHE B O 1
ATOM 7143 N N . ALA B 1 278 ? 5.922 34.062 1.537 1 84 278 ALA B N 1
ATOM 7144 C CA . ALA B 1 278 ? 5.695 35.062 2.566 1 84 278 ALA B CA 1
ATOM 7145 C C . ALA B 1 278 ? 5.93 36.469 2.018 1 84 278 ALA B C 1
ATOM 7147 O O . ALA B 1 278 ? 5.141 37.375 2.275 1 84 278 ALA B O 1
ATOM 7148 N N . ARG B 1 279 ? 6.969 36.625 1.304 1 84.06 279 ARG B N 1
ATOM 7149 C CA . ARG B 1 279 ? 7.289 37.906 0.732 1 84.06 279 ARG B CA 1
ATOM 7150 C C . ARG B 1 279 ? 6.25 38.344 -0.303 1 84.06 279 ARG B C 1
ATOM 7152 O O . ARG B 1 279 ? 5.828 39.5 -0.338 1 84.06 279 ARG B O 1
ATOM 7159 N N . LEU B 1 280 ? 5.898 37.469 -1.119 1 88.81 280 LEU B N 1
ATOM 7160 C CA . LEU B 1 280 ? 4.93 37.75 -2.174 1 88.81 280 LEU B CA 1
ATOM 7161 C C . LEU B 1 280 ? 3.574 38.125 -1.582 1 88.81 280 LEU B C 1
ATOM 7163 O O . LEU B 1 280 ? 2.873 38.969 -2.117 1 88.81 280 LEU B O 1
ATOM 7167 N N . LEU B 1 281 ? 3.271 37.469 -0.512 1 88.69 281 LEU B N 1
ATOM 7168 C CA . LEU B 1 281 ? 2.021 37.781 0.172 1 88.69 281 LEU B CA 1
ATOM 7169 C C . LEU B 1 281 ? 2.043 39.219 0.72 1 88.69 281 LEU B C 1
ATOM 7171 O O . LEU B 1 281 ? 1.059 39.938 0.598 1 88.69 281 LEU B O 1
ATOM 7175 N N . ARG B 1 282 ? 3.121 39.562 1.276 1 85.62 282 ARG B N 1
ATOM 7176 C CA . ARG B 1 282 ? 3.273 40.938 1.816 1 85.62 282 ARG B CA 1
ATOM 7177 C C . ARG B 1 282 ? 3.215 41.969 0.708 1 85.62 282 ARG B C 1
ATOM 7179 O O . ARG B 1 282 ? 2.664 43.062 0.899 1 85.62 282 ARG B O 1
ATOM 7186 N N . GLN B 1 283 ? 3.77 41.625 -0.371 1 85.62 283 GLN B N 1
ATOM 7187 C CA . GLN B 1 283 ? 3.787 42.562 -1.512 1 85.62 283 GLN B CA 1
ATOM 7188 C C . GLN B 1 283 ? 2.383 42.75 -2.074 1 85.62 283 GLN B C 1
ATOM 7190 O O . GLN B 1 283 ? 2.102 43.781 -2.699 1 85.62 283 GLN B O 1
ATOM 7195 N N . SER B 1 284 ? 1.569 41.812 -1.844 1 85.56 284 SER B N 1
ATOM 7196 C CA . SER B 1 284 ? 0.198 41.906 -2.33 1 85.56 284 SER B CA 1
ATOM 7197 C C . SER B 1 284 ? -0.686 42.656 -1.335 1 85.56 284 SER B C 1
ATOM 7199 O O . SER B 1 284 ? -1.913 42.562 -1.393 1 85.56 284 SER B O 1
ATOM 7201 N N . CYS B 1 285 ? -0.142 43.281 -0.324 1 80.44 285 CYS B N 1
ATOM 7202 C CA . CYS B 1 285 ? -0.787 44.156 0.646 1 80.44 285 CYS B CA 1
ATOM 7203 C C . CYS B 1 285 ? -1.597 43.344 1.655 1 80.44 285 CYS B C 1
ATOM 7205 O O . CYS B 1 285 ? -2.645 43.812 2.119 1 80.44 285 CYS B O 1
ATOM 7207 N N . VAL B 1 286 ? -1.263 42.125 1.726 1 84.69 286 VAL B N 1
ATOM 7208 C CA . VAL B 1 286 ? -1.853 41.344 2.793 1 84.69 286 VAL B CA 1
ATOM 7209 C C . VAL B 1 286 ? -0.965 41.406 4.035 1 84.69 286 VAL B C 1
ATOM 7211 O O . VAL B 1 286 ? 0.156 40.875 4.027 1 84.69 286 VAL B O 1
ATOM 7214 N N . ASP B 1 287 ? -1.423 42.156 4.949 1 82.31 287 ASP B N 1
ATOM 7215 C CA . ASP B 1 287 ? -0.619 42.344 6.148 1 82.31 287 ASP B CA 1
ATOM 7216 C C . ASP B 1 287 ? -1.051 41.406 7.273 1 82.31 287 ASP B C 1
ATOM 7218 O O . ASP B 1 287 ? -1.934 41.75 8.062 1 82.31 287 ASP B O 1
ATOM 7222 N N . CYS B 1 288 ? -0.552 40.281 7.266 1 84.75 288 CYS B N 1
ATOM 7223 C CA . CYS B 1 288 ? -0.832 39.344 8.344 1 84.75 288 CYS B CA 1
ATOM 7224 C C . CYS B 1 288 ? 0.436 38.625 8.781 1 84.75 288 CYS B C 1
ATOM 7226 O O . CYS B 1 288 ? 1.396 38.531 8.016 1 84.75 288 CYS B O 1
ATOM 7228 N N . PRO B 1 289 ? 0.49 38.25 10.016 1 84.5 289 PRO B N 1
ATOM 7229 C CA . PRO B 1 289 ? 1.661 37.5 10.484 1 84.5 289 PRO B CA 1
ATOM 7230 C C . PRO B 1 289 ? 1.815 36.156 9.789 1 84.5 289 PRO B C 1
ATOM 7232 O O . PRO B 1 289 ? 0.82 35.469 9.531 1 84.5 289 PRO B O 1
ATOM 7235 N N . ILE B 1 290 ? 3 35.875 9.43 1 82.94 290 ILE B N 1
ATOM 7236 C CA . ILE B 1 290 ? 3.35 34.594 8.875 1 82.94 290 ILE B CA 1
ATOM 7237 C C . ILE B 1 290 ? 4.223 33.812 9.867 1 82.94 290 ILE B C 1
ATOM 7239 O O . ILE B 1 290 ? 5.363 34.219 10.133 1 82.94 290 ILE B O 1
ATOM 7243 N N . LEU B 1 291 ? 3.682 32.812 10.367 1 79 291 LEU B N 1
ATOM 7244 C CA . LEU B 1 291 ? 4.359 32.031 11.406 1 79 291 LEU B CA 1
ATOM 7245 C C . LEU B 1 291 ? 5.02 30.797 10.828 1 79 291 LEU B C 1
ATOM 7247 O O . LEU B 1 291 ? 4.461 30.141 9.945 1 79 291 LEU B O 1
ATOM 7251 N N . HIS B 1 292 ? 6.238 30.562 11.258 1 75.62 292 HIS B N 1
ATOM 7252 C CA . HIS B 1 292 ? 6.949 29.344 10.852 1 75.62 292 HIS B CA 1
ATOM 7253 C C . HIS B 1 292 ? 6.594 28.172 11.758 1 75.62 292 HIS B C 1
ATOM 7255 O O . HIS B 1 292 ? 6.508 28.328 12.977 1 75.62 292 HIS B O 1
ATOM 7261 N N . CYS B 1 293 ? 6.469 27.062 11.047 1 71.06 293 CYS B N 1
ATOM 7262 C CA . CYS B 1 293 ? 6.047 25.891 11.781 1 71.06 293 CYS B CA 1
ATOM 7263 C C . CYS B 1 293 ? 7.098 25.484 12.812 1 71.06 293 CYS B C 1
ATOM 7265 O O . CYS B 1 293 ? 8.25 25.203 12.453 1 71.06 293 CYS B O 1
ATOM 7267 N N . ILE B 1 294 ? 6.758 25.438 14.047 1 65.56 294 ILE B N 1
ATOM 7268 C CA . ILE B 1 294 ? 7.617 25.172 15.195 1 65.56 294 ILE B CA 1
ATOM 7269 C C . ILE B 1 294 ? 8.18 23.75 15.102 1 65.56 294 ILE B C 1
ATOM 7271 O O . ILE B 1 294 ? 9.344 23.516 15.414 1 65.56 294 ILE B O 1
ATOM 7275 N N . ILE B 1 295 ? 7.438 22.859 14.562 1 63.66 295 ILE B N 1
ATOM 7276 C CA . ILE B 1 295 ? 7.773 21.438 14.562 1 63.66 295 ILE B CA 1
ATOM 7277 C C . ILE B 1 295 ? 8.992 21.203 13.68 1 63.66 295 ILE B C 1
ATOM 7279 O O . ILE B 1 295 ? 9.898 20.438 14.047 1 63.66 295 ILE B O 1
ATOM 7283 N N . HIS B 1 296 ? 9.086 21.797 12.633 1 63.06 296 HIS B N 1
ATOM 7284 C CA . HIS B 1 296 ? 10.172 21.594 11.68 1 63.06 296 HIS B CA 1
ATOM 7285 C C . HIS B 1 296 ? 11.445 22.312 12.133 1 63.06 296 HIS B C 1
ATOM 7287 O O . HIS B 1 296 ? 12.555 21.859 11.836 1 63.06 296 HIS B O 1
ATOM 7293 N N . GLN B 1 297 ? 11.305 23.219 12.875 1 60.47 297 GLN B N 1
ATOM 7294 C CA . GLN B 1 297 ? 12.438 24.016 13.344 1 60.47 297 GLN B CA 1
ATOM 7295 C C . GLN B 1 297 ? 13.234 23.266 14.406 1 60.47 297 GLN B C 1
ATOM 7297 O O . GLN B 1 297 ? 14.461 23.359 14.453 1 60.47 297 GLN B O 1
ATOM 7302 N N . VAL B 1 298 ? 12.57 22.5 15.062 1 60.22 298 VAL B N 1
ATOM 7303 C CA . VAL B 1 298 ? 13.195 21.781 16.172 1 60.22 298 VAL B CA 1
ATOM 7304 C C . VAL B 1 298 ? 14.039 20.641 15.625 1 60.22 298 VAL B C 1
ATOM 7306 O O . VAL B 1 298 ? 15.109 20.344 16.156 1 60.22 298 VAL B O 1
ATOM 7309 N N . GLY B 1 299 ? 13.773 20.094 14.57 1 58.84 299 GLY B N 1
ATOM 7310 C CA . GLY B 1 299 ? 14.453 18.922 14.039 1 58.84 299 GLY B CA 1
ATOM 7311 C C . GLY B 1 299 ? 15.836 19.219 13.492 1 58.84 299 GLY B C 1
ATOM 7312 O O . GLY B 1 299 ? 16.719 18.375 13.539 1 58.84 299 GLY B O 1
ATOM 7313 N N . ASN B 1 300 ? 16.156 20.422 13.086 1 58.34 300 ASN B N 1
ATOM 7314 C CA . ASN B 1 300 ? 17.391 20.75 12.375 1 58.34 300 ASN B CA 1
ATOM 7315 C C . ASN B 1 300 ? 18.422 21.391 13.312 1 58.34 300 ASN B C 1
ATOM 7317 O O . ASN B 1 300 ? 19.5 21.797 12.875 1 58.34 300 ASN B O 1
ATOM 7321 N N . SER B 1 301 ? 18.297 21.344 14.578 1 58.75 301 SER B N 1
ATOM 7322 C CA . SER B 1 301 ? 19.031 22.266 15.438 1 58.75 301 SER B CA 1
ATOM 7323 C C . SER B 1 301 ? 20.359 21.672 15.898 1 58.75 301 SER B C 1
ATOM 7325 O O . SER B 1 301 ? 21.234 22.391 16.375 1 58.75 301 SER B O 1
ATOM 7327 N N . MET B 1 302 ? 20.578 20.406 15.68 1 64.25 302 MET B N 1
ATOM 7328 C CA . MET B 1 302 ? 21.766 19.922 16.375 1 64.25 302 MET B CA 1
ATOM 7329 C C . MET B 1 302 ? 22.828 19.469 15.383 1 64.25 302 MET B C 1
ATOM 7331 O O . MET B 1 302 ? 22.516 18.891 14.344 1 64.25 302 MET B O 1
ATOM 7335 N N . ASN B 1 303 ? 24.062 20.016 15.594 1 65.12 303 ASN B N 1
ATOM 7336 C CA . ASN B 1 303 ? 25.203 19.719 14.719 1 65.12 303 ASN B CA 1
ATOM 7337 C C . ASN B 1 303 ? 25.922 18.438 15.148 1 65.12 303 ASN B C 1
ATOM 7339 O O . ASN B 1 303 ? 27.062 18.5 15.594 1 65.12 303 ASN B O 1
ATOM 7343 N N . PHE B 1 304 ? 25.469 17.438 15.328 1 79 304 PHE B N 1
ATOM 7344 C CA . PHE B 1 304 ? 26.141 16.172 15.547 1 79 304 PHE B CA 1
ATOM 7345 C C . PHE B 1 304 ? 26.078 15.297 14.297 1 79 304 PHE B C 1
ATOM 7347 O O . PHE B 1 304 ? 25.719 14.117 14.375 1 79 304 PHE B O 1
ATOM 7354 N N . SER B 1 305 ? 26.516 15.898 13.219 1 79.75 305 SER B N 1
ATOM 7355 C CA . SER B 1 305 ? 26.422 15.242 11.922 1 79.75 305 SER B CA 1
ATOM 7356 C C . SER B 1 305 ? 27.281 13.984 11.875 1 79.75 305 SER B C 1
ATOM 7358 O O . SER B 1 305 ? 26.922 13 11.242 1 79.75 305 SER B O 1
ATOM 7360 N N . HIS B 1 306 ? 28.438 14.07 12.68 1 86.44 306 HIS B N 1
ATOM 7361 C CA . HIS B 1 306 ? 29.344 12.922 12.648 1 86.44 306 HIS B CA 1
ATOM 7362 C C . HIS B 1 306 ? 28.688 11.695 13.266 1 86.44 306 HIS B C 1
ATOM 7364 O O . HIS B 1 306 ? 28.906 10.57 12.805 1 86.44 306 HIS B O 1
ATOM 7370 N N . VAL B 1 307 ? 27.906 11.898 14.266 1 88.5 307 VAL B N 1
ATOM 7371 C CA . VAL B 1 307 ? 27.219 10.789 14.906 1 88.5 307 VAL B CA 1
ATOM 7372 C C . VAL B 1 307 ? 26.141 10.234 13.977 1 88.5 307 VAL B C 1
ATOM 7374 O O . VAL B 1 307 ? 26.094 9.031 13.734 1 88.5 307 VAL B O 1
ATOM 7377 N N . MET B 1 308 ? 25.406 11.094 13.422 1 84.88 308 MET B N 1
ATOM 7378 C CA . MET B 1 308 ? 24.297 10.672 12.562 1 84.88 308 MET B CA 1
ATOM 7379 C C . MET B 1 308 ? 24.812 10.016 11.289 1 84.88 308 MET B C 1
ATOM 7381 O O . MET B 1 308 ? 24.188 9.086 10.766 1 84.88 308 MET B O 1
ATOM 7385 N N . ASP B 1 309 ? 25.859 10.5 10.875 1 85.19 309 ASP B N 1
ATOM 7386 C CA . ASP B 1 309 ? 26.453 9.922 9.672 1 85.19 309 ASP B CA 1
ATOM 7387 C C . ASP B 1 309 ? 26.812 8.453 9.883 1 85.19 309 ASP B C 1
ATOM 7389 O O . ASP B 1 309 ? 26.5 7.605 9.047 1 85.19 309 ASP B O 1
ATOM 7393 N N . LEU B 1 310 ? 27.5 8.273 10.984 1 89.12 310 LEU B N 1
ATOM 7394 C CA . LEU B 1 310 ? 27.891 6.898 11.281 1 89.12 310 LEU B CA 1
ATOM 7395 C C . LEU B 1 310 ? 26.656 6.012 11.469 1 89.12 310 LEU B C 1
ATOM 7397 O O . LEU B 1 310 ? 26.609 4.898 10.945 1 89.12 310 LEU B O 1
ATOM 7401 N N . VAL B 1 311 ? 25.719 6.492 12.203 1 86 311 VAL B N 1
ATOM 7402 C CA . VAL B 1 311 ? 24.516 5.727 12.5 1 86 311 VAL B CA 1
ATOM 7403 C C . VAL B 1 311 ? 23.781 5.391 11.203 1 86 311 VAL B C 1
ATOM 7405 O O . VAL B 1 311 ? 23.344 4.254 11 1 86 311 VAL B O 1
ATOM 7408 N N . THR B 1 312 ? 23.641 6.348 10.305 1 81.69 312 THR B N 1
ATOM 7409 C CA . THR B 1 312 ? 22.969 6.148 9.031 1 81.69 312 THR B CA 1
ATOM 7410 C C . THR B 1 312 ? 23.719 5.133 8.172 1 81.69 312 THR B C 1
ATOM 7412 O O . THR B 1 312 ? 23.109 4.234 7.586 1 81.69 312 THR B O 1
ATOM 7415 N N . LYS B 1 313 ? 25.031 5.227 8.133 1 84.25 313 LYS B N 1
ATOM 7416 C CA . LYS B 1 313 ? 25.844 4.336 7.312 1 84.25 313 LYS B CA 1
ATOM 7417 C C . LYS B 1 313 ? 25.766 2.898 7.82 1 84.25 313 LYS B C 1
ATOM 7419 O O . LYS B 1 313 ? 25.609 1.963 7.031 1 84.25 313 LYS B O 1
ATOM 7424 N N . VAL B 1 314 ? 25.906 2.793 9.102 1 87.44 314 VAL B N 1
ATOM 7425 C CA . VAL B 1 314 ? 25.891 1.46 9.695 1 87.44 314 VAL B CA 1
ATOM 7426 C C . VAL B 1 314 ? 24.5 0.839 9.523 1 87.44 314 VAL B C 1
ATOM 7428 O O . VAL B 1 314 ? 24.375 -0.343 9.188 1 87.44 314 VAL B O 1
ATOM 7431 N N . THR B 1 315 ? 23.469 1.597 9.719 1 82.06 315 THR B N 1
ATOM 7432 C CA . THR B 1 315 ? 22.109 1.1 9.555 1 82.06 315 THR B CA 1
ATOM 7433 C C . THR B 1 315 ? 21.859 0.684 8.102 1 82.06 315 THR B C 1
ATOM 7435 O O . THR B 1 315 ? 21.219 -0.341 7.848 1 82.06 315 THR B O 1
ATOM 7438 N N . ASN B 1 316 ? 22.359 1.46 7.195 1 77.88 316 ASN B N 1
ATOM 7439 C CA . ASN B 1 316 ? 22.203 1.145 5.781 1 77.88 316 ASN B CA 1
ATOM 7440 C C . ASN B 1 316 ? 22.969 -0.118 5.398 1 77.88 316 ASN B C 1
ATOM 7442 O O . ASN B 1 316 ? 22.562 -0.858 4.508 1 77.88 316 ASN B O 1
ATOM 7446 N N . LEU B 1 317 ? 24.078 -0.328 6.031 1 82.25 317 LEU B N 1
ATOM 7447 C CA . LEU B 1 317 ? 24.859 -1.538 5.793 1 82.25 317 LEU B CA 1
ATOM 7448 C C . LEU B 1 317 ? 24.078 -2.777 6.23 1 82.25 317 LEU B C 1
ATOM 7450 O O . LEU B 1 317 ? 24.219 -3.846 5.629 1 82.25 317 LEU B O 1
ATOM 7454 N N . ILE B 1 318 ? 23.297 -2.584 7.195 1 80.88 318 ILE B N 1
ATOM 7455 C CA . ILE B 1 318 ? 22.562 -3.711 7.766 1 80.88 318 ILE B CA 1
ATOM 7456 C C . ILE B 1 318 ? 21.219 -3.867 7.055 1 80.88 318 ILE B C 1
ATOM 7458 O O . ILE B 1 318 ? 20.828 -4.98 6.695 1 80.88 318 ILE B O 1
ATOM 7462 N N . ARG B 1 319 ? 20.484 -2.805 6.824 1 74.38 319 ARG B N 1
ATOM 7463 C CA . ARG B 1 319 ? 19.094 -2.857 6.367 1 74.38 319 ARG B CA 1
ATOM 7464 C C . ARG B 1 319 ? 18.953 -2.244 4.977 1 74.38 319 ARG B C 1
ATOM 7466 O O . ARG B 1 319 ? 17.906 -2.355 4.352 1 74.38 319 ARG B O 1
ATOM 7473 N N . GLY B 1 320 ? 19.906 -1.651 4.492 1 63.28 320 GLY B N 1
ATOM 7474 C CA . GLY B 1 320 ? 19.75 -0.83 3.303 1 63.28 320 GLY B CA 1
ATOM 7475 C C . GLY B 1 320 ? 19.703 -1.639 2.021 1 63.28 320 GLY B C 1
ATOM 7476 O O . GLY B 1 320 ? 20.406 -2.645 1.892 1 63.28 320 GLY B O 1
ATOM 7477 N N . GLY B 1 321 ? 18.844 -1.256 1.046 1 59.56 321 GLY B N 1
ATOM 7478 C CA . GLY B 1 321 ? 18.828 -1.674 -0.347 1 59.56 321 GLY B CA 1
ATOM 7479 C C . GLY B 1 321 ? 18.5 -3.143 -0.525 1 59.56 321 GLY B C 1
ATOM 7480 O O . GLY B 1 321 ? 17.484 -3.619 -0.034 1 59.56 321 GLY B O 1
ATOM 7481 N N . ASN B 1 322 ? 19.375 -3.768 -1.164 1 63.03 322 ASN B N 1
ATOM 7482 C CA . ASN B 1 322 ? 19.297 -5.172 -1.548 1 63.03 322 ASN B CA 1
ATOM 7483 C C . ASN B 1 322 ? 20.016 -6.074 -0.543 1 63.03 322 ASN B C 1
ATOM 7485 O O . ASN B 1 322 ? 20.5 -7.141 -0.905 1 63.03 322 ASN B O 1
ATOM 7489 N N . ARG B 1 323 ? 19.953 -5.566 0.836 1 69.69 323 ARG B N 1
ATOM 7490 C CA . ARG B 1 323 ? 20.719 -6.332 1.818 1 69.69 323 ARG B CA 1
ATOM 7491 C C . ARG B 1 323 ? 19.781 -7.094 2.76 1 69.69 323 ARG B C 1
ATOM 7493 O O . ARG B 1 323 ? 19.984 -7.09 3.975 1 69.69 323 ARG B O 1
ATOM 7500 N N . SER B 1 324 ? 18.797 -7.629 2.209 1 75.44 324 SER B N 1
ATOM 7501 C CA . SER B 1 324 ? 17.797 -8.344 2.992 1 75.44 324 SER B CA 1
ATOM 7502 C C . SER B 1 324 ? 18.438 -9.461 3.814 1 75.44 324 SER B C 1
ATOM 7504 O O . SER B 1 324 ? 18.016 -9.719 4.945 1 75.44 324 SER B O 1
ATOM 7506 N N . LEU B 1 325 ? 19.438 -10 3.283 1 74.69 325 LEU B N 1
ATOM 7507 C CA . LEU B 1 325 ? 20.109 -11.078 4.004 1 74.69 325 LEU B CA 1
ATOM 7508 C C . LEU B 1 325 ? 20.766 -10.555 5.273 1 74.69 325 LEU B C 1
ATOM 7510 O O . LEU B 1 325 ? 20.641 -11.164 6.34 1 74.69 325 LEU B O 1
ATOM 7514 N N . ASN B 1 326 ? 21.484 -9.43 5.172 1 76.25 326 ASN B N 1
ATOM 7515 C CA . ASN B 1 326 ? 22.141 -8.836 6.332 1 76.25 326 ASN B CA 1
ATOM 7516 C C . ASN B 1 326 ? 21.141 -8.469 7.418 1 76.25 326 ASN B C 1
ATOM 7518 O O . ASN B 1 326 ? 21.391 -8.672 8.609 1 76.25 326 ASN B O 1
ATOM 7522 N N . HIS B 1 327 ? 20.094 -7.961 6.961 1 79.69 327 HIS B N 1
ATOM 7523 C CA . HIS B 1 327 ? 19.062 -7.578 7.91 1 79.69 327 HIS B CA 1
ATOM 7524 C C . HIS B 1 327 ? 18.516 -8.797 8.656 1 79.69 327 HIS B C 1
ATOM 7526 O O . HIS B 1 327 ? 18.375 -8.758 9.883 1 79.69 327 HIS B O 1
ATOM 7532 N N . ARG B 1 328 ? 18.297 -9.781 7.93 1 75.94 328 ARG B N 1
ATOM 7533 C CA . ARG B 1 328 ? 17.797 -11.008 8.555 1 75.94 328 ARG B CA 1
ATOM 7534 C C . ARG B 1 328 ? 18.812 -11.562 9.555 1 75.94 328 ARG B C 1
ATOM 7536 O O . ARG B 1 328 ? 18.438 -11.961 10.656 1 75.94 328 ARG B O 1
ATOM 7543 N N . LYS B 1 329 ? 20 -11.531 9.133 1 75.5 329 LYS B N 1
ATOM 7544 C CA . LYS B 1 329 ? 21.062 -12.016 10.008 1 75.5 329 LYS B CA 1
ATOM 7545 C C . LYS B 1 329 ? 21.156 -11.172 11.273 1 75.5 329 LYS B C 1
ATOM 7547 O O . LYS B 1 329 ? 21.406 -11.703 12.359 1 75.5 329 LYS B O 1
ATOM 7552 N N . PHE B 1 330 ? 21.062 -9.961 11.109 1 82.38 330 PHE B N 1
ATOM 7553 C CA . PHE B 1 330 ? 21.156 -9.062 12.25 1 82.38 330 PHE B CA 1
ATOM 7554 C C . PHE B 1 330 ? 20.016 -9.312 13.234 1 82.38 330 PHE B C 1
ATOM 7556 O O . PHE B 1 330 ? 20.234 -9.367 14.445 1 82.38 330 PHE B O 1
ATOM 7563 N N . VAL B 1 331 ? 18.828 -9.461 12.703 1 74.19 331 VAL B N 1
ATOM 7564 C CA . VAL B 1 331 ? 17.672 -9.734 13.547 1 74.19 331 VAL B CA 1
ATOM 7565 C C . VAL B 1 331 ? 17.875 -11.055 14.281 1 74.19 331 VAL B C 1
ATOM 7567 O O . VAL B 1 331 ? 17.625 -11.148 15.484 1 74.19 331 VAL B O 1
ATOM 7570 N N . ALA B 1 332 ? 18.281 -11.992 13.531 1 72.06 332 ALA B N 1
ATOM 7571 C CA . ALA B 1 332 ? 18.562 -13.289 14.133 1 72.06 332 ALA B CA 1
ATOM 7572 C C . ALA B 1 332 ? 19.641 -13.18 15.211 1 72.06 332 ALA B C 1
ATOM 7574 O O . ALA B 1 332 ? 19.531 -13.797 16.266 1 72.06 332 ALA B O 1
ATOM 7575 N N . PHE B 1 333 ? 20.672 -12.461 15 1 75 333 PHE B N 1
ATOM 7576 C CA . PHE B 1 333 ? 21.766 -12.234 15.938 1 75 333 PHE B CA 1
ATOM 7577 C C . PHE B 1 333 ? 21.25 -11.586 17.219 1 75 333 PHE B C 1
ATOM 7579 O O . PHE B 1 333 ? 21.609 -12.008 18.312 1 75 333 PHE B O 1
ATOM 7586 N N . LEU B 1 334 ? 20.406 -10.656 17 1 75.81 334 LEU B N 1
ATOM 7587 C CA . LEU B 1 334 ? 19.875 -9.945 18.156 1 75.81 334 LEU B CA 1
ATOM 7588 C C . LEU B 1 334 ? 19.016 -10.875 19.016 1 75.81 334 LEU B C 1
ATOM 7590 O O . LEU B 1 334 ? 19.016 -10.773 20.25 1 75.81 334 LEU B O 1
ATOM 7594 N N . ASP B 1 335 ? 18.312 -11.719 18.344 1 70.75 335 ASP B N 1
ATOM 7595 C CA . ASP B 1 335 ? 17.5 -12.703 19.062 1 70.75 335 ASP B CA 1
ATOM 7596 C C . ASP B 1 335 ? 18.391 -13.664 19.844 1 70.75 335 ASP B C 1
ATOM 7598 O O . ASP B 1 335 ? 18.078 -14.023 20.984 1 70.75 335 ASP B O 1
ATOM 7602 N N . GLU B 1 336 ? 19.406 -14.078 19.203 1 70.31 336 GLU B N 1
ATOM 7603 C CA . GLU B 1 336 ? 20.344 -15.016 19.828 1 70.31 336 GLU B CA 1
ATOM 7604 C C . GLU B 1 336 ? 20.984 -14.43 21.078 1 70.31 336 GLU B C 1
ATOM 7606 O O . GLU B 1 336 ? 21.172 -15.133 22.078 1 70.31 336 GLU B O 1
ATOM 7611 N N . VAL B 1 337 ? 21.266 -13.18 21.078 1 73.62 337 VAL B N 1
ATOM 7612 C CA . VAL B 1 337 ? 21.953 -12.57 22.203 1 73.62 337 VAL B CA 1
ATOM 7613 C C . VAL B 1 337 ? 20.938 -11.93 23.156 1 73.62 337 VAL B C 1
ATOM 7615 O O . VAL B 1 337 ? 21.312 -11.234 24.094 1 73.62 337 VAL B O 1
ATOM 7618 N N . CYS B 1 338 ? 19.625 -12.094 22.828 1 72.06 338 CYS B N 1
ATOM 7619 C CA . CYS B 1 338 ? 18.547 -11.562 23.641 1 72.06 338 CYS B CA 1
ATOM 7620 C C . CYS B 1 338 ? 18.703 -10.062 23.859 1 72.06 338 CYS B C 1
ATOM 7622 O O . CYS B 1 338 ? 18.688 -9.586 25 1 72.06 338 CYS B O 1
ATOM 7624 N N . ALA B 1 339 ? 18.984 -9.422 22.766 1 67.44 339 ALA B N 1
ATOM 7625 C CA . ALA B 1 339 ? 19.172 -7.973 22.812 1 67.44 339 ALA B CA 1
ATOM 7626 C C . ALA B 1 339 ? 17.891 -7.258 23.188 1 67.44 339 ALA B C 1
ATOM 7628 O O . ALA B 1 339 ? 16.797 -7.824 23.062 1 67.44 339 ALA B O 1
ATOM 7629 N N . ALA B 1 340 ? 18.031 -6.051 23.703 1 68.44 340 ALA B N 1
ATOM 7630 C CA . ALA B 1 340 ? 16.906 -5.23 24.156 1 68.44 340 ALA B CA 1
ATOM 7631 C C . ALA B 1 340 ? 15.938 -4.953 23.016 1 68.44 340 ALA B C 1
ATOM 7633 O O . ALA B 1 340 ? 14.727 -4.859 23.234 1 68.44 340 ALA B O 1
ATOM 7634 N N . TYR B 1 341 ? 16.516 -4.746 21.859 1 71.06 341 TYR B N 1
ATOM 7635 C CA . TYR B 1 341 ? 15.688 -4.488 20.688 1 71.06 341 TYR B CA 1
ATOM 7636 C C . TYR B 1 341 ? 15.875 -5.578 19.641 1 71.06 341 TYR B C 1
ATOM 7638 O O . TYR B 1 341 ? 16.938 -6.188 19.547 1 71.06 341 TYR B O 1
ATOM 7646 N N . ARG B 1 342 ? 14.812 -5.703 18.891 1 66.81 342 ARG B N 1
ATOM 7647 C CA . ARG B 1 342 ? 14.836 -6.805 17.938 1 66.81 342 ARG B CA 1
ATOM 7648 C C . ARG B 1 342 ? 15.336 -6.336 16.578 1 66.81 342 ARG B C 1
ATOM 7650 O O . ARG B 1 342 ? 15.656 -7.152 15.711 1 66.81 342 ARG B O 1
ATOM 7657 N N . ASP B 1 343 ? 15.305 -5.098 16.344 1 72.94 343 ASP B N 1
ATOM 7658 C CA . ASP B 1 343 ? 15.719 -4.594 15.039 1 72.94 343 ASP B CA 1
ATOM 7659 C C . ASP B 1 343 ? 16.094 -3.115 15.109 1 72.94 343 ASP B C 1
ATOM 7661 O O . ASP B 1 343 ? 15.891 -2.467 16.141 1 72.94 343 ASP B O 1
ATOM 7665 N N . LEU B 1 344 ? 16.859 -2.643 14.086 1 72.62 344 LEU B N 1
ATOM 7666 C CA . LEU B 1 344 ? 17.172 -1.225 13.945 1 72.62 344 LEU B CA 1
ATOM 7667 C C . LEU B 1 344 ? 16.078 -0.501 13.172 1 72.62 344 LEU B C 1
ATOM 7669 O O . LEU B 1 344 ? 15.477 -1.074 12.258 1 72.62 344 LEU B O 1
ATOM 7673 N N . GLN B 1 345 ? 15.758 0.645 13.523 1 69.25 345 GLN B N 1
ATOM 7674 C CA . GLN B 1 345 ? 14.805 1.473 12.797 1 69.25 345 GLN B CA 1
ATOM 7675 C C . GLN B 1 345 ? 15.5 2.271 11.695 1 69.25 345 GLN B C 1
ATOM 7677 O O . GLN B 1 345 ? 16.625 2.721 11.875 1 69.25 345 GLN B O 1
ATOM 7682 N N . MET B 1 346 ? 14.859 2.227 10.43 1 63.41 346 MET B N 1
ATOM 7683 C CA . MET B 1 346 ? 15.445 3.014 9.352 1 63.41 346 MET B CA 1
ATOM 7684 C C . MET B 1 346 ? 15.188 4.504 9.562 1 63.41 346 MET B C 1
ATOM 7686 O O . MET B 1 346 ? 14.109 4.891 10.016 1 63.41 346 MET B O 1
ATOM 7690 N N . HIS B 1 347 ? 16.297 5.285 9.617 1 56.91 347 HIS B N 1
ATOM 7691 C CA . HIS B 1 347 ? 16.188 6.738 9.688 1 56.91 347 HIS B CA 1
ATOM 7692 C C . HIS B 1 347 ? 15.852 7.332 8.328 1 56.91 347 HIS B C 1
ATOM 7694 O O . HIS B 1 347 ? 16.453 6.965 7.316 1 56.91 347 HIS B O 1
ATOM 7700 N N . THR B 1 348 ? 14.539 7.66 8.023 1 50.97 348 THR B N 1
ATOM 7701 C CA . THR B 1 348 ? 14.336 8.445 6.809 1 50.97 348 THR B CA 1
ATOM 7702 C C . THR B 1 348 ? 14.609 9.922 7.066 1 50.97 348 THR B C 1
ATOM 7704 O O . THR B 1 348 ? 14.234 10.453 8.117 1 50.97 348 THR B O 1
ATOM 7707 N N . GLU B 1 349 ? 15.672 10.516 6.426 1 50.09 349 GLU B N 1
ATOM 7708 C CA . GLU B 1 349 ? 16.078 11.906 6.559 1 50.09 349 GLU B CA 1
ATOM 7709 C C . GLU B 1 349 ? 14.883 12.828 6.773 1 50.09 349 GLU B C 1
ATOM 7711 O O . GLU B 1 349 ? 14.969 13.805 7.516 1 50.09 349 GLU B O 1
ATOM 7716 N N . ILE B 1 350 ? 13.805 12.5 6.074 1 45.41 350 ILE B N 1
ATOM 7717 C CA . ILE B 1 350 ? 12.781 13.547 6.086 1 45.41 350 ILE B CA 1
ATOM 7718 C C . ILE B 1 350 ? 12.047 13.531 7.426 1 45.41 350 ILE B C 1
ATOM 7720 O O . ILE B 1 350 ? 11.57 14.57 7.891 1 45.41 350 ILE B O 1
ATOM 7724 N N . ARG B 1 351 ? 12.07 12.312 8.164 1 54.84 351 ARG B N 1
ATOM 7725 C CA . ARG B 1 351 ? 11.211 12.461 9.336 1 54.84 351 ARG B CA 1
ATOM 7726 C C . ARG B 1 351 ? 12.031 12.461 10.625 1 54.84 351 ARG B C 1
ATOM 7728 O O . ARG B 1 351 ? 12.453 11.406 11.094 1 54.84 351 ARG B O 1
ATOM 7735 N N . TRP B 1 352 ? 12.383 13.672 11.094 1 57.62 352 TRP B N 1
ATOM 7736 C CA . TRP B 1 352 ? 13.18 13.969 12.281 1 57.62 352 TRP B CA 1
ATOM 7737 C C . TRP B 1 352 ? 12.68 13.164 13.477 1 57.62 352 TRP B C 1
ATOM 7739 O O . TRP B 1 352 ? 13.461 12.828 14.367 1 57.62 352 TRP B O 1
ATOM 7749 N N . MET B 1 353 ? 11.406 12.836 13.453 1 60.19 353 MET B N 1
ATOM 7750 C CA . MET B 1 353 ? 10.805 12.18 14.609 1 60.19 353 MET B CA 1
ATOM 7751 C C . MET B 1 353 ? 11.359 10.766 14.781 1 60.19 353 MET B C 1
ATOM 7753 O O . MET B 1 353 ? 11.391 10.234 15.891 1 60.19 353 MET B O 1
ATOM 7757 N N . SER B 1 354 ? 11.93 10.344 13.711 1 66.81 354 SER B N 1
ATOM 7758 C CA . SER B 1 354 ? 12.406 8.969 13.789 1 66.81 354 SER B CA 1
ATOM 7759 C C . SER B 1 354 ? 13.867 8.914 14.219 1 66.81 354 SER B C 1
ATOM 7761 O O . SER B 1 354 ? 14.367 7.859 14.617 1 66.81 354 SER B O 1
ATOM 7763 N N . ARG B 1 355 ? 14.438 10.133 14.375 1 71.5 355 ARG B N 1
ATOM 7764 C CA . ARG B 1 355 ? 15.859 10.18 14.688 1 71.5 355 ARG B CA 1
ATOM 7765 C C . ARG B 1 355 ? 16.109 9.766 16.141 1 71.5 355 ARG B C 1
ATOM 7767 O O . ARG B 1 355 ? 17.031 8.992 16.422 1 71.5 355 ARG B O 1
ATOM 7774 N N . GLY B 1 356 ? 15.266 10.344 17.016 1 74.38 356 GLY B N 1
ATOM 7775 C CA . GLY B 1 356 ? 15.453 10.039 18.422 1 74.38 356 GLY B CA 1
ATOM 7776 C C . GLY B 1 356 ? 15.289 8.57 18.75 1 74.38 356 GLY B C 1
ATOM 7777 O O . GLY B 1 356 ? 16.125 7.984 19.438 1 74.38 356 GLY B O 1
ATOM 7778 N N . LYS B 1 357 ? 14.328 7.996 18.172 1 78.12 357 LYS B N 1
ATOM 7779 C CA . LYS B 1 357 ? 14.07 6.582 18.422 1 78.12 357 LYS B CA 1
ATOM 7780 C C . LYS B 1 357 ? 15.156 5.699 17.812 1 78.12 357 LYS B C 1
ATOM 7782 O O . LYS B 1 357 ? 15.562 4.703 18.422 1 78.12 357 LYS B O 1
ATOM 7787 N N . CYS B 1 358 ? 15.523 6.105 16.703 1 80.44 358 CYS B N 1
ATOM 7788 C CA . CYS B 1 358 ? 16.594 5.375 16.031 1 80.44 358 CYS B CA 1
ATOM 7789 C C . CYS B 1 358 ? 17.875 5.426 16.844 1 80.44 358 CYS B C 1
ATOM 7791 O O . CYS B 1 358 ? 18.547 4.402 17.031 1 80.44 358 CYS B O 1
ATOM 7793 N N . LEU B 1 359 ? 18.172 6.617 17.375 1 85.69 359 LEU B N 1
ATOM 7794 C CA . LEU B 1 359 ? 19.391 6.809 18.156 1 85.69 359 LEU B CA 1
ATOM 7795 C C . LEU B 1 359 ? 19.328 6.047 19.469 1 85.69 359 LEU B C 1
ATOM 7797 O O . LEU B 1 359 ? 20.328 5.473 19.906 1 85.69 359 LEU B O 1
ATOM 7801 N N . GLU B 1 360 ? 18.219 6.082 20.047 1 86.25 360 GLU B N 1
ATOM 7802 C CA . GLU B 1 360 ? 18.031 5.359 21.297 1 86.25 360 GLU B CA 1
ATOM 7803 C C . GLU B 1 360 ? 18.266 3.865 21.109 1 86.25 360 GLU B C 1
ATOM 7805 O O . GLU B 1 360 ? 18.969 3.242 21.906 1 86.25 360 GLU B O 1
ATOM 7810 N N . ARG B 1 361 ? 17.734 3.307 20.109 1 84.94 361 ARG B N 1
ATOM 7811 C CA . ARG B 1 361 ? 17.891 1.882 19.828 1 84.94 361 ARG B CA 1
ATOM 7812 C C . ARG B 1 361 ? 19.328 1.557 19.453 1 84.94 361 ARG B C 1
ATOM 7814 O O . ARG B 1 361 ? 19.891 0.544 19.891 1 84.94 361 ARG B O 1
ATOM 7821 N N . PHE B 1 362 ? 19.875 2.381 18.594 1 88.25 362 PHE B N 1
ATOM 7822 C CA . PHE B 1 362 ? 21.266 2.18 18.156 1 88.25 362 PHE B CA 1
ATOM 7823 C C . PHE B 1 362 ? 22.203 2.203 19.359 1 88.25 362 PHE B C 1
ATOM 7825 O O . PHE B 1 362 ? 23.109 1.372 19.453 1 88.25 362 PHE B O 1
ATOM 7832 N N . PHE B 1 363 ? 22.016 3.18 20.266 1 91.88 363 PHE B N 1
ATOM 7833 C CA . PHE B 1 363 ? 22.844 3.283 21.453 1 91.88 363 PHE B CA 1
ATOM 7834 C C . PHE B 1 363 ? 22.688 2.053 22.328 1 91.88 363 PHE B C 1
ATOM 7836 O O . PHE B 1 363 ? 23.672 1.547 22.891 1 91.88 363 PHE B O 1
ATOM 7843 N N . ALA B 1 364 ? 21.438 1.574 22.469 1 88.75 364 ALA B N 1
ATOM 7844 C CA . ALA B 1 364 ? 21.172 0.4 23.297 1 88.75 364 ALA B CA 1
ATOM 7845 C C . ALA B 1 364 ? 21.906 -0.827 22.75 1 88.75 364 ALA B C 1
ATOM 7847 O O . ALA B 1 364 ? 22.281 -1.718 23.516 1 88.75 364 ALA B O 1
ATOM 7848 N N . LEU B 1 365 ? 22.094 -0.823 21.438 1 89.38 365 LEU B N 1
ATOM 7849 C CA . LEU B 1 365 ? 22.734 -1.963 20.781 1 89.38 365 LEU B CA 1
ATOM 7850 C C . LEU B 1 365 ? 24.188 -1.665 20.469 1 89.38 365 LEU B C 1
ATOM 7852 O O . LEU B 1 365 ? 24.781 -2.303 19.609 1 89.38 365 LEU B O 1
ATOM 7856 N N . ARG B 1 366 ? 24.797 -0.718 21.109 1 90.44 366 ARG B N 1
ATOM 7857 C CA . ARG B 1 366 ? 26.125 -0.211 20.781 1 90.44 366 ARG B CA 1
ATOM 7858 C C . ARG B 1 366 ? 27.188 -1.303 20.922 1 90.44 366 ARG B C 1
ATOM 7860 O O . ARG B 1 366 ? 28.203 -1.292 20.234 1 90.44 366 ARG B O 1
ATOM 7867 N N . SER B 1 367 ? 26.938 -2.266 21.797 1 88.69 367 SER B N 1
ATOM 7868 C CA . SER B 1 367 ? 27.906 -3.334 22.016 1 88.69 367 SER B CA 1
ATOM 7869 C C . SER B 1 367 ? 27.719 -4.469 21 1 88.69 367 SER B C 1
ATOM 7871 O O . SER B 1 367 ? 28.688 -5.105 20.594 1 88.69 367 SER B O 1
ATOM 7873 N N . GLU B 1 368 ? 26.5 -4.723 20.609 1 88.56 368 GLU B N 1
ATOM 7874 C CA . GLU B 1 368 ? 26.156 -5.84 19.734 1 88.56 368 GLU B CA 1
ATOM 7875 C C . GLU B 1 368 ? 26.5 -5.52 18.281 1 88.56 368 GLU B C 1
ATOM 7877 O O . GLU B 1 368 ? 26.906 -6.402 17.516 1 88.56 368 GLU B O 1
ATOM 7882 N N . ILE B 1 369 ? 26.391 -4.281 17.891 1 89.56 369 ILE B N 1
ATOM 7883 C CA . ILE B 1 369 ? 26.484 -3.891 16.5 1 89.56 369 ILE B CA 1
ATOM 7884 C C . ILE B 1 369 ? 27.906 -4.148 15.977 1 89.56 369 ILE B C 1
ATOM 7886 O O . ILE B 1 369 ? 28.078 -4.789 14.938 1 89.56 369 ILE B O 1
ATOM 7890 N N . PRO B 1 370 ? 28.938 -3.719 16.719 1 90.31 370 PRO B N 1
ATOM 7891 C CA . PRO B 1 370 ? 30.281 -3.977 16.219 1 90.31 370 PRO B CA 1
ATOM 7892 C C . PRO B 1 370 ? 30.594 -5.465 16.094 1 90.31 370 PRO B C 1
ATOM 7894 O O . PRO B 1 370 ? 31.281 -5.887 15.156 1 90.31 370 PRO B O 1
ATOM 7897 N N . VAL B 1 371 ? 30.141 -6.23 17 1 86.75 371 VAL B N 1
ATOM 7898 C CA . VAL B 1 371 ? 30.344 -7.676 16.969 1 86.75 371 VAL B CA 1
ATOM 7899 C C . VAL B 1 371 ? 29.719 -8.266 15.711 1 86.75 371 VAL B C 1
ATOM 7901 O O . VAL B 1 371 ? 30.344 -9.078 15.016 1 86.75 371 VAL B O 1
ATOM 7904 N N . PHE B 1 372 ? 28.594 -7.879 15.453 1 88.25 372 PHE B N 1
ATOM 7905 C CA . PHE B 1 372 ? 27.891 -8.359 14.273 1 88.25 372 PHE B CA 1
ATOM 7906 C C . PHE B 1 372 ? 28.609 -7.938 13 1 88.25 372 PHE B C 1
ATOM 7908 O O . PHE B 1 372 ? 28.734 -8.727 12.062 1 88.25 372 PHE B O 1
ATOM 7915 N N . LEU B 1 373 ? 28.969 -6.668 12.977 1 89.19 373 LEU B N 1
ATOM 7916 C CA . LEU B 1 373 ? 29.625 -6.148 11.789 1 89.19 373 LEU B CA 1
ATOM 7917 C C . LEU B 1 373 ? 30.906 -6.934 11.492 1 89.19 373 LEU B C 1
ATOM 7919 O O . LEU B 1 373 ? 31.172 -7.273 10.336 1 89.19 373 LEU B O 1
ATOM 7923 N N . GLU B 1 374 ? 31.625 -7.23 12.43 1 87.88 374 GLU B N 1
ATOM 7924 C CA . GLU B 1 374 ? 32.875 -7.945 12.281 1 87.88 374 GLU B CA 1
ATOM 7925 C C . GLU B 1 374 ? 32.656 -9.398 11.867 1 87.88 374 GLU B C 1
ATOM 7927 O O . GLU B 1 374 ? 33.406 -9.938 11.047 1 87.88 374 GLU B O 1
ATOM 7932 N N . GLU B 1 375 ? 31.609 -9.945 12.289 1 82.5 375 GLU B N 1
ATOM 7933 C CA . GLU B 1 375 ? 31.375 -11.375 12.086 1 82.5 375 GLU B CA 1
ATOM 7934 C C . GLU B 1 375 ? 30.594 -11.641 10.812 1 82.5 375 GLU B C 1
ATOM 7936 O O . GLU B 1 375 ? 30.797 -12.656 10.148 1 82.5 375 GLU B O 1
ATOM 7941 N N . SER B 1 376 ? 29.719 -10.758 10.492 1 80.56 376 SER B N 1
ATOM 7942 C CA . SER B 1 376 ? 28.703 -11.148 9.516 1 80.56 376 SER B CA 1
ATOM 7943 C C . SER B 1 376 ? 28.828 -10.328 8.234 1 80.56 376 SER B C 1
ATOM 7945 O O . SER B 1 376 ? 28.281 -10.695 7.203 1 80.56 376 SER B O 1
ATOM 7947 N N . ILE B 1 377 ? 29.438 -9.18 8.375 1 81.44 377 ILE B N 1
ATOM 7948 C CA . ILE B 1 377 ? 29.5 -8.336 7.184 1 81.44 377 ILE B CA 1
ATOM 7949 C C . ILE B 1 377 ? 30.844 -8.531 6.484 1 81.44 377 ILE B C 1
ATOM 7951 O O . ILE B 1 377 ? 31.891 -8.484 7.125 1 81.44 377 ILE B O 1
ATOM 7955 N N . ARG B 1 378 ? 30.828 -8.727 5.227 1 78.06 378 ARG B N 1
ATOM 7956 C CA . ARG B 1 378 ? 32 -9.125 4.449 1 78.06 378 ARG B CA 1
ATOM 7957 C C . ARG B 1 378 ? 32.906 -7.93 4.156 1 78.06 378 ARG B C 1
ATOM 7959 O O . ARG B 1 378 ? 34.125 -8.062 4.113 1 78.06 378 ARG B O 1
ATOM 7966 N N . CYS B 1 379 ? 32.312 -6.805 3.984 1 79.69 379 CYS B N 1
ATOM 7967 C CA . CYS B 1 379 ? 33.094 -5.641 3.627 1 79.69 379 CYS B CA 1
ATOM 7968 C C . CYS B 1 379 ? 33.875 -5.109 4.84 1 79.69 379 CYS B C 1
ATOM 7970 O O . CYS B 1 379 ? 33.594 -5.523 5.969 1 79.69 379 CYS B O 1
ATOM 7972 N N . ASP B 1 380 ? 34.844 -4.309 4.562 1 85.25 380 ASP B N 1
ATOM 7973 C CA . ASP B 1 380 ? 35.656 -3.746 5.633 1 85.25 380 ASP B CA 1
ATOM 7974 C C . ASP B 1 380 ? 34.875 -2.754 6.473 1 85.25 380 ASP B C 1
ATOM 7976 O O . ASP B 1 380 ? 34.5 -1.677 5.992 1 85.25 380 ASP B O 1
ATOM 7980 N N . THR B 1 381 ? 34.562 -3.172 7.664 1 88.88 381 THR B N 1
ATOM 7981 C CA . THR B 1 381 ? 33.781 -2.344 8.586 1 88.88 381 THR B CA 1
ATOM 7982 C C . THR B 1 381 ? 34.656 -1.884 9.758 1 88.88 381 THR B C 1
ATOM 7984 O O . THR B 1 381 ? 34.125 -1.472 10.797 1 88.88 381 THR B O 1
ATOM 7987 N N . SER B 1 382 ? 35.969 -1.957 9.656 1 89.62 382 SER B N 1
ATOM 7988 C CA . SER B 1 382 ? 36.875 -1.676 10.75 1 89.62 382 SER B CA 1
ATOM 7989 C C . SER B 1 382 ? 36.75 -0.224 11.203 1 89.62 382 SER B C 1
ATOM 7991 O O . SER B 1 382 ? 36.812 0.064 12.406 1 89.62 382 SER B O 1
ATOM 7993 N N . ALA B 1 383 ? 36.656 0.646 10.258 1 90.44 383 ALA B N 1
ATOM 7994 C CA . ALA B 1 383 ? 36.531 2.064 10.586 1 90.44 383 ALA B CA 1
ATOM 7995 C C . ALA B 1 383 ? 35.281 2.326 11.43 1 90.44 383 ALA B C 1
ATOM 7997 O O . ALA B 1 383 ? 35.312 3.121 12.375 1 90.44 383 ALA B O 1
ATOM 7998 N N . TYR B 1 384 ? 34.219 1.678 11.109 1 91.94 384 TYR B N 1
ATOM 7999 C CA . TYR B 1 384 ? 32.969 1.833 11.852 1 91.94 384 TYR B CA 1
ATOM 8000 C C . TYR B 1 384 ? 33.094 1.235 13.25 1 91.94 384 TYR B C 1
ATOM 8002 O O . TYR B 1 384 ? 32.656 1.844 14.227 1 91.94 384 TYR B O 1
ATOM 8010 N N . CYS B 1 385 ? 33.688 0.11 13.32 1 92.62 385 CYS B N 1
ATOM 8011 C CA . CYS B 1 385 ? 33.844 -0.574 14.602 1 92.62 385 CYS B CA 1
ATOM 8012 C C . CYS B 1 385 ? 34.75 0.216 15.531 1 92.62 385 CYS B C 1
ATOM 8014 O O . CYS B 1 385 ? 34.5 0.288 16.734 1 92.62 385 CYS B O 1
ATOM 8016 N N . SER B 1 386 ? 35.75 0.797 14.922 1 93.56 386 SER B N 1
ATOM 8017 C CA . SER B 1 386 ? 36.656 1.613 15.727 1 93.56 386 SER B CA 1
ATOM 8018 C C . SER B 1 386 ? 35.906 2.807 16.328 1 93.56 386 SER B C 1
ATOM 8020 O O . SER B 1 386 ? 36.125 3.143 17.5 1 93.56 386 SER B O 1
ATOM 8022 N N . GLN B 1 387 ? 35.125 3.393 15.617 1 93.44 387 GLN B N 1
ATOM 8023 C CA . GLN B 1 387 ? 34.344 4.527 16.109 1 93.44 387 GLN B CA 1
ATOM 8024 C C . GLN B 1 387 ? 33.344 4.09 17.172 1 93.44 387 GLN B C 1
ATOM 8026 O O . GLN B 1 387 ? 33.125 4.805 18.156 1 93.44 387 GLN B O 1
ATOM 8031 N N . LEU B 1 388 ? 32.781 2.957 16.969 1 93.56 388 LEU B N 1
ATOM 8032 C CA . LEU B 1 388 ? 31.766 2.453 17.891 1 93.56 388 LEU B CA 1
ATOM 8033 C C . LEU B 1 388 ? 32.375 1.976 19.188 1 93.56 388 LEU B C 1
ATOM 8035 O O . LEU B 1 388 ? 31.672 1.727 20.172 1 93.56 388 LEU B O 1
ATOM 8039 N N . ARG B 1 389 ? 33.688 1.949 19.172 1 92.5 389 ARG B N 1
ATOM 8040 C CA . ARG B 1 389 ? 34.375 1.584 20.406 1 92.5 389 ARG B CA 1
ATOM 8041 C C . ARG B 1 389 ? 35.062 2.797 21.016 1 92.5 389 ARG B C 1
ATOM 8043 O O . ARG B 1 389 ? 35.625 2.705 22.109 1 92.5 389 ARG B O 1
ATOM 8050 N N . ASP B 1 390 ? 34.938 3.922 20.312 1 93.19 390 ASP B N 1
ATOM 8051 C CA . ASP B 1 390 ? 35.5 5.172 20.812 1 93.19 390 ASP B CA 1
ATOM 8052 C C . ASP B 1 390 ? 34.625 5.785 21.891 1 93.19 390 ASP B C 1
ATOM 8054 O O . ASP B 1 390 ? 33.438 6.051 21.656 1 93.19 390 ASP B O 1
ATOM 8058 N N . THR B 1 391 ? 35.156 6.059 23.016 1 92 391 THR B N 1
ATOM 8059 C CA . THR B 1 391 ? 34.406 6.531 24.172 1 92 391 THR B CA 1
ATOM 8060 C C . THR B 1 391 ? 33.844 7.922 23.906 1 92 391 THR B C 1
ATOM 8062 O O . THR B 1 391 ? 32.688 8.211 24.281 1 92 391 THR B O 1
ATOM 8065 N N . ASP B 1 392 ? 34.625 8.766 23.266 1 91 392 ASP B N 1
ATOM 8066 C CA . ASP B 1 392 ? 34.156 10.117 22.969 1 91 392 ASP B CA 1
ATOM 8067 C C . ASP B 1 392 ? 32.969 10.086 22.016 1 91 392 ASP B C 1
ATOM 8069 O O . ASP B 1 392 ? 32.031 10.859 22.188 1 91 392 ASP B O 1
ATOM 8073 N N . PHE B 1 393 ? 33.094 9.227 21.125 1 93.19 393 PHE B N 1
ATOM 8074 C CA . PHE B 1 393 ? 32 9.078 20.172 1 93.19 393 PHE B CA 1
ATOM 8075 C C . PHE B 1 393 ? 30.75 8.578 20.875 1 93.19 393 PHE B C 1
ATOM 8077 O O . PHE B 1 393 ? 29.656 9.086 20.625 1 93.19 393 PHE B O 1
ATOM 8084 N N . LEU B 1 394 ? 30.938 7.645 21.703 1 93.94 394 LEU B N 1
ATOM 8085 C CA . LEU B 1 394 ? 29.797 7.055 22.406 1 93.94 394 LEU B CA 1
ATOM 8086 C C . LEU B 1 394 ? 29.141 8.07 23.344 1 93.94 394 LEU B C 1
ATOM 8088 O O . LEU B 1 394 ? 27.922 8.062 23.531 1 93.94 394 LEU B O 1
ATOM 8092 N N . CYS B 1 395 ? 29.922 8.93 23.875 1 93.44 395 CYS B N 1
ATOM 8093 C CA . CYS B 1 395 ? 29.375 9.984 24.734 1 93.44 395 CYS B CA 1
ATOM 8094 C C . CYS B 1 395 ? 28.547 10.977 23.922 1 93.44 395 CYS B C 1
ATOM 8096 O O . CYS B 1 395 ? 27.469 11.383 24.359 1 93.44 395 CYS B O 1
ATOM 8098 N N . ASP B 1 396 ? 29.109 11.32 22.812 1 92.44 396 ASP B N 1
ATOM 8099 C CA . ASP B 1 396 ? 28.359 12.195 21.922 1 92.44 396 ASP B CA 1
ATOM 8100 C C . ASP B 1 396 ? 27.031 11.555 21.5 1 92.44 396 ASP B C 1
ATOM 8102 O O . ASP B 1 396 ? 26 12.227 21.438 1 92.44 396 ASP B O 1
ATOM 8106 N N . MET B 1 397 ? 27.125 10.328 21.203 1 93 397 MET B N 1
ATOM 8107 C CA . MET B 1 397 ? 25.922 9.594 20.797 1 93 397 MET B CA 1
ATOM 8108 C C . MET B 1 397 ? 24.922 9.516 21.953 1 93 397 MET B C 1
ATOM 8110 O O . MET B 1 397 ? 23.719 9.672 21.734 1 93 397 MET B O 1
ATOM 8114 N N . ALA B 1 398 ? 25.406 9.273 23.062 1 93.44 398 ALA B N 1
ATOM 8115 C CA . ALA B 1 398 ? 24.547 9.211 24.25 1 93.44 398 ALA B CA 1
ATOM 8116 C C . ALA B 1 398 ? 23.828 10.539 24.469 1 93.44 398 ALA B C 1
ATOM 8118 O O . ALA B 1 398 ? 22.625 10.578 24.719 1 93.44 398 ALA B O 1
ATOM 8119 N N . PHE B 1 399 ? 24.594 11.633 24.391 1 92.81 399 PHE B N 1
ATOM 8120 C CA . PHE B 1 399 ? 24.031 12.961 24.562 1 92.81 399 PHE B CA 1
ATOM 8121 C C . PHE B 1 399 ? 22.969 13.242 23.516 1 92.81 399 PHE B C 1
ATOM 8123 O O . PHE B 1 399 ? 21.875 13.719 23.828 1 92.81 399 PHE B O 1
ATOM 8130 N N . LEU B 1 400 ? 23.344 12.93 22.328 1 90.12 400 LEU B N 1
ATOM 8131 C CA . LEU B 1 400 ? 22.438 13.188 21.219 1 90.12 400 LEU B CA 1
ATOM 8132 C C . LEU B 1 400 ? 21.156 12.359 21.375 1 90.12 400 LEU B C 1
ATOM 8134 O O . LEU B 1 400 ? 20.062 12.844 21.062 1 90.12 400 LEU B O 1
ATOM 8138 N N . ALA B 1 401 ? 21.297 11.125 21.766 1 89.88 401 ALA B N 1
ATOM 8139 C CA . ALA B 1 401 ? 20.141 10.266 21.969 1 89.88 401 ALA B CA 1
ATOM 8140 C C . ALA B 1 401 ? 19.203 10.852 23.016 1 89.88 401 ALA B C 1
ATOM 8142 O O . ALA B 1 401 ? 17.969 10.852 22.844 1 89.88 401 ALA B O 1
ATOM 8143 N N . ASP B 1 402 ? 19.719 11.344 24.047 1 92.06 402 ASP B N 1
ATOM 8144 C CA . ASP B 1 402 ? 18.906 11.883 25.125 1 92.06 402 ASP B CA 1
ATOM 8145 C C . ASP B 1 402 ? 18.234 13.188 24.719 1 92.06 402 ASP B C 1
ATOM 8147 O O . ASP B 1 402 ? 17.031 13.359 24.922 1 92.06 402 ASP B O 1
ATOM 8151 N N . ILE B 1 403 ? 19.047 14.07 24.234 1 89.19 403 ILE B N 1
ATOM 8152 C CA . ILE B 1 403 ? 18.5 15.383 23.891 1 89.19 403 ILE B CA 1
ATOM 8153 C C . ILE B 1 403 ? 17.453 15.242 22.797 1 89.19 403 ILE B C 1
ATOM 8155 O O . ILE B 1 403 ? 16.438 15.953 22.812 1 89.19 403 ILE B O 1
ATOM 8159 N N . THR B 1 404 ? 17.703 14.398 21.828 1 85.56 404 THR B N 1
ATOM 8160 C CA . THR B 1 404 ? 16.734 14.188 20.781 1 85.56 404 THR B CA 1
ATOM 8161 C C . THR B 1 404 ? 15.461 13.547 21.328 1 85.56 404 THR B C 1
ATOM 8163 O O . THR B 1 404 ? 14.359 13.797 20.844 1 85.56 404 THR B O 1
ATOM 8166 N N . SER B 1 405 ? 15.641 12.719 22.344 1 86.81 405 SER B N 1
ATOM 8167 C CA . SER B 1 405 ? 14.461 12.164 23 1 86.81 405 SER B CA 1
ATOM 8168 C C . SER B 1 405 ? 13.594 13.266 23.594 1 86.81 405 SER B C 1
ATOM 8170 O O 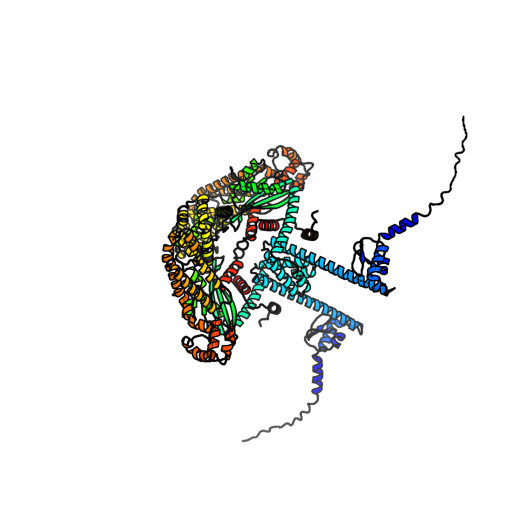. SER B 1 405 ? 12.367 13.203 23.531 1 86.81 405 SER B O 1
ATOM 8172 N N . HIS B 1 406 ? 14.211 14.234 24.234 1 89 406 HIS B N 1
ATOM 8173 C CA . HIS B 1 406 ? 13.484 15.375 24.766 1 89 406 HIS B CA 1
ATOM 8174 C C . HIS B 1 406 ? 12.82 16.188 23.656 1 89 406 HIS B C 1
ATOM 8176 O O . HIS B 1 406 ? 11.68 16.641 23.812 1 89 406 HIS B O 1
ATOM 8182 N N . LEU B 1 407 ? 13.531 16.344 22.625 1 83.31 407 LEU B N 1
ATOM 8183 C CA . LEU B 1 407 ? 12.984 17.078 21.5 1 83.31 407 LEU B CA 1
ATOM 8184 C C . LEU B 1 407 ? 11.805 16.328 20.875 1 83.31 407 LEU B C 1
ATOM 8186 O O . LEU B 1 407 ? 10.836 16.953 20.438 1 83.31 407 LEU B O 1
ATOM 8190 N N . ASN B 1 408 ? 11.953 15.016 20.844 1 81.06 408 ASN B N 1
ATOM 8191 C CA . ASN B 1 408 ? 10.852 14.195 20.344 1 81.06 408 ASN B CA 1
ATOM 8192 C C . ASN B 1 408 ? 9.594 14.367 21.188 1 81.06 408 ASN B C 1
ATOM 8194 O O . ASN B 1 408 ? 8.484 14.383 20.672 1 81.06 408 ASN B O 1
ATOM 8198 N N . ARG B 1 409 ? 9.805 14.414 22.406 1 84.69 409 ARG B N 1
ATOM 8199 C CA . ARG B 1 409 ? 8.672 14.625 23.312 1 84.69 409 ARG B CA 1
ATOM 8200 C C . ARG B 1 409 ? 8.023 15.984 23.047 1 84.69 409 ARG B C 1
ATOM 8202 O O . ARG B 1 409 ? 6.793 16.094 23.047 1 84.69 409 ARG B O 1
ATOM 8209 N N . LEU B 1 410 ? 8.828 16.984 22.875 1 84.94 410 LEU B N 1
ATOM 8210 C CA . LEU B 1 410 ? 8.305 18.312 22.516 1 84.94 410 LEU B CA 1
ATOM 8211 C C . LEU B 1 410 ? 7.508 18.25 21.219 1 84.94 410 LEU B C 1
ATOM 8213 O O . LEU B 1 410 ? 6.414 18.797 21.125 1 84.94 410 LEU B O 1
ATOM 8217 N N . ASN B 1 411 ? 8.055 17.578 20.281 1 78.31 411 ASN B N 1
ATOM 8218 C CA . ASN B 1 411 ? 7.398 17.453 18.984 1 78.31 411 ASN B CA 1
ATOM 8219 C C . ASN B 1 411 ? 6.031 16.797 19.125 1 78.31 411 ASN B C 1
ATOM 8221 O O . ASN B 1 411 ? 5.082 17.172 18.422 1 78.31 411 ASN B O 1
ATOM 8225 N N . LEU B 1 412 ? 5.996 15.82 19.938 1 82.25 412 LEU B N 1
ATOM 8226 C CA . LEU B 1 412 ? 4.727 15.133 20.156 1 82.25 412 LEU B CA 1
ATOM 8227 C C . LEU B 1 412 ? 3.713 16.062 20.812 1 82.25 412 LEU B C 1
ATOM 8229 O O . LEU B 1 412 ? 2.523 16.016 20.484 1 82.25 412 LEU B O 1
ATOM 8233 N N . GLN B 1 413 ? 4.219 16.906 21.641 1 84.25 413 GLN B N 1
ATOM 8234 C CA . GLN B 1 413 ? 3.348 17.844 22.328 1 84.25 413 GLN B CA 1
ATOM 8235 C C . GLN B 1 413 ? 2.816 18.906 21.359 1 84.25 413 GLN B C 1
ATOM 8237 O O . GLN B 1 413 ? 1.714 19.422 21.547 1 84.25 413 GLN B O 1
ATOM 8242 N N . LEU B 1 414 ? 3.604 19.188 20.438 1 80.19 414 LEU B N 1
ATOM 8243 C CA . LEU B 1 414 ? 3.234 20.219 19.484 1 80.19 414 LEU B CA 1
ATOM 8244 C C . LEU B 1 414 ? 2.275 19.672 18.438 1 80.19 414 LEU B C 1
ATOM 8246 O O . LEU B 1 414 ? 1.725 20.438 17.625 1 80.19 414 LEU B O 1
ATOM 8250 N N . GLN B 1 415 ? 2.17 18.375 18.469 1 78.19 415 GLN B N 1
ATOM 8251 C CA . GLN B 1 415 ? 1.251 17.734 17.516 1 78.19 415 GLN B CA 1
ATOM 8252 C C . GLN B 1 415 ? -0.137 17.578 18.141 1 78.19 415 GLN B C 1
ATOM 8254 O O . GLN B 1 415 ? -0.306 17.719 19.344 1 78.19 415 GLN B O 1
ATOM 8259 N N . GLY B 1 416 ? -1.129 17.469 17.359 1 76.94 416 GLY B N 1
ATOM 8260 C CA . GLY B 1 416 ? -2.492 17.281 17.828 1 76.94 416 GLY B CA 1
ATOM 8261 C C . GLY B 1 416 ? -3.467 18.297 17.266 1 76.94 416 GLY B C 1
ATOM 8262 O O . GLY B 1 416 ? -3.086 19.438 16.984 1 76.94 416 GLY B O 1
ATOM 8263 N N . ARG B 1 417 ? -4.66 17.875 17.219 1 75.19 417 ARG B N 1
ATOM 8264 C CA . ARG B 1 417 ? -5.699 18.766 16.719 1 75.19 417 ARG B CA 1
ATOM 8265 C C . ARG B 1 417 ? -6.234 19.656 17.828 1 75.19 417 ARG B C 1
ATOM 8267 O O . ARG B 1 417 ? -6.188 19.297 19 1 75.19 417 ARG B O 1
ATOM 8274 N N . GLY B 1 418 ? -6.617 20.875 17.453 1 72.69 418 GLY B N 1
ATOM 8275 C CA . GLY B 1 418 ? -7.312 21.75 18.391 1 72.69 418 GLY B CA 1
ATOM 8276 C C . GLY B 1 418 ? -6.371 22.578 19.234 1 72.69 418 GLY B C 1
ATOM 8277 O O . GLY B 1 418 ? -6.801 23.234 20.188 1 72.69 418 GLY B O 1
ATOM 8278 N N . GLN B 1 419 ? -5.082 22.469 18.922 1 76.19 419 GLN B N 1
ATOM 8279 C CA . GLN B 1 419 ? -4.145 23.281 19.688 1 76.19 419 GLN B CA 1
ATOM 8280 C C . GLN B 1 419 ? -4.09 24.703 19.156 1 76.19 419 GLN B C 1
ATOM 8282 O O . GLN B 1 419 ? -4.051 24.922 17.953 1 76.19 419 GLN B O 1
ATOM 8287 N N . THR B 1 420 ? -4.172 25.609 20.109 1 74.69 420 THR B N 1
ATOM 8288 C CA . THR B 1 420 ? -4.082 27.016 19.75 1 74.69 420 THR B CA 1
ATOM 8289 C C . THR B 1 420 ? -2.631 27.484 19.781 1 74.69 420 THR B C 1
ATOM 8291 O O . THR B 1 420 ? -1.747 26.781 20.25 1 74.69 420 THR B O 1
ATOM 8294 N N . ALA B 1 421 ? -2.398 28.656 19.25 1 74.75 421 ALA B N 1
ATOM 8295 C CA . ALA B 1 421 ? -1.069 29.25 19.297 1 74.75 421 ALA B CA 1
ATOM 8296 C C . ALA B 1 421 ? -0.588 29.422 20.734 1 74.75 421 ALA B C 1
ATOM 8298 O O . ALA B 1 421 ? 0.604 29.281 21.016 1 74.75 421 ALA B O 1
ATOM 8299 N N . SER B 1 422 ? -1.566 29.641 21.578 1 76.56 422 SER B N 1
ATOM 8300 C CA . SER B 1 422 ? -1.229 29.797 23 1 76.56 422 SER B CA 1
ATOM 8301 C C . SER B 1 422 ? -0.712 28.5 23.578 1 76.56 422 SER B C 1
ATOM 8303 O O . SER B 1 422 ? 0.224 28.5 24.391 1 76.56 422 SER B O 1
ATOM 8305 N N . ASP B 1 423 ? -1.36 27.453 23.219 1 80.38 423 ASP B N 1
ATOM 8306 C CA . ASP B 1 423 ? -0.924 26.156 23.703 1 80.38 423 ASP B CA 1
ATOM 8307 C C . ASP B 1 423 ? 0.497 25.844 23.234 1 80.38 423 ASP B C 1
ATOM 8309 O O . ASP B 1 423 ? 1.316 25.344 24.016 1 80.38 423 ASP B O 1
ATOM 8313 N N . LEU B 1 424 ? 0.725 26.094 22.047 1 79.5 424 LEU B N 1
ATOM 8314 C CA . LEU B 1 424 ? 2.035 25.812 21.469 1 79.5 424 LEU B CA 1
ATOM 8315 C C . LEU B 1 424 ? 3.115 26.656 22.125 1 79.5 424 LEU B C 1
ATOM 8317 O O . LEU B 1 424 ? 4.219 26.172 22.391 1 79.5 424 LEU B O 1
ATOM 8321 N N . TYR B 1 425 ? 2.746 27.812 22.344 1 77.88 425 TYR B N 1
ATOM 8322 C CA . TYR B 1 425 ? 3.676 28.719 23.016 1 77.88 425 TYR B CA 1
ATOM 8323 C C . TYR B 1 425 ? 4.004 28.219 24.406 1 77.88 425 TYR B C 1
ATOM 8325 O O . TYR B 1 425 ? 5.152 28.297 24.859 1 77.88 425 TYR B O 1
ATOM 8333 N N . ALA B 1 426 ? 3.025 27.781 25.031 1 82.62 426 ALA B N 1
ATOM 8334 C CA . ALA B 1 426 ? 3.229 27.25 26.375 1 82.62 426 ALA B CA 1
ATOM 8335 C C . ALA B 1 426 ? 4.184 26.062 26.359 1 82.62 426 ALA B C 1
ATOM 8337 O O . ALA B 1 426 ? 5.047 25.922 27.219 1 82.62 426 ALA B O 1
ATOM 8338 N N . HIS B 1 427 ? 3.971 25.219 25.406 1 86.06 427 HIS B N 1
ATOM 8339 C CA . HIS B 1 427 ? 4.855 24.078 25.266 1 86.06 427 HIS B CA 1
ATOM 8340 C C . HIS B 1 427 ? 6.289 24.516 25 1 86.06 427 HIS B C 1
ATOM 8342 O O . HIS B 1 427 ? 7.234 23.938 25.547 1 86.06 427 HIS B O 1
ATOM 8348 N N . MET B 1 428 ? 6.449 25.469 24.219 1 82.62 428 MET B N 1
ATOM 8349 C CA . MET B 1 428 ? 7.773 25.984 23.859 1 82.62 428 MET B CA 1
ATOM 8350 C C . MET B 1 428 ? 8.461 26.609 25.078 1 82.62 428 MET B C 1
ATOM 8352 O O . MET B 1 428 ? 9.648 26.375 25.312 1 82.62 428 MET B O 1
ATOM 8356 N N . ASN B 1 429 ? 7.691 27.328 25.781 1 84 429 ASN B N 1
ATOM 8357 C CA . ASN B 1 429 ? 8.242 27.969 26.969 1 84 429 ASN B CA 1
ATOM 8358 C C . ASN B 1 429 ? 8.648 26.922 28.016 1 84 429 ASN B C 1
ATOM 8360 O O . ASN B 1 429 ? 9.664 27.078 28.688 1 84 429 ASN B O 1
ATOM 8364 N N . ALA B 1 430 ? 7.809 26 28.109 1 90.19 430 ALA B N 1
ATOM 8365 C CA . ALA B 1 430 ? 8.141 24.922 29.031 1 90.19 430 ALA B CA 1
ATOM 8366 C C . ALA B 1 430 ? 9.438 24.234 28.625 1 90.19 430 ALA B C 1
ATOM 8368 O O . ALA B 1 430 ? 10.266 23.891 29.469 1 90.19 430 ALA B O 1
ATOM 8369 N N . PHE B 1 431 ? 9.617 24.031 27.438 1 90 431 PHE B N 1
ATOM 8370 C CA . PHE B 1 431 ? 10.828 23.359 26.953 1 90 431 PHE B CA 1
ATOM 8371 C C . PHE B 1 431 ? 12.047 24.25 27.156 1 90 431 PHE B C 1
ATOM 8373 O O . PHE B 1 431 ? 13.133 23.766 27.484 1 90 431 PHE B O 1
ATOM 8380 N N . ASN B 1 432 ? 11.859 25.484 26.938 1 87.31 432 ASN B N 1
ATOM 8381 C CA . ASN B 1 432 ? 12.953 26.422 27.188 1 87.31 432 ASN B CA 1
ATOM 8382 C C . ASN B 1 432 ? 13.383 26.375 28.656 1 87.31 432 ASN B C 1
ATOM 8384 O O . ASN B 1 432 ? 14.57 26.5 28.969 1 87.31 432 ASN B O 1
ATOM 8388 N N . ALA B 1 433 ? 12.453 26.266 29.438 1 92.12 433 ALA B N 1
ATOM 8389 C CA . ALA B 1 433 ? 12.766 26.141 30.859 1 92.12 433 ALA B CA 1
ATOM 8390 C C . ALA B 1 433 ? 13.531 24.844 31.141 1 92.12 433 ALA B C 1
ATOM 8392 O O . ALA B 1 433 ? 14.445 24.828 31.969 1 92.12 433 ALA B O 1
ATOM 8393 N N . LYS B 1 434 ? 13.133 23.859 30.5 1 93.81 434 LYS B N 1
ATOM 8394 C CA . LYS B 1 434 ? 13.852 22.594 30.625 1 93.81 434 LYS B CA 1
ATOM 8395 C C . LYS B 1 434 ? 15.297 22.734 30.172 1 93.81 434 LYS B C 1
ATOM 8397 O O . LYS B 1 434 ? 16.219 22.203 30.797 1 93.81 434 LYS B O 1
ATOM 8402 N N . LEU B 1 435 ? 15.477 23.406 29.062 1 91.56 435 LEU B N 1
ATOM 8403 C CA . LEU B 1 435 ? 16.828 23.609 28.547 1 91.56 435 LEU B CA 1
ATOM 8404 C C . LEU B 1 435 ? 17.688 24.375 29.547 1 91.56 435 LEU B C 1
ATOM 8406 O O . LEU B 1 435 ? 18.875 24.062 29.719 1 91.56 435 LEU B O 1
ATOM 8410 N N . ALA B 1 436 ? 17.062 25.312 30.188 1 92.88 436 ALA B N 1
ATOM 8411 C CA . ALA B 1 436 ? 17.766 26.047 31.234 1 92.88 436 ALA B CA 1
ATOM 8412 C C . ALA B 1 436 ? 18.156 25.125 32.375 1 92.88 436 ALA B C 1
ATOM 8414 O O . ALA B 1 436 ? 19.266 25.234 32.906 1 92.88 436 ALA B O 1
ATOM 8415 N N . LEU B 1 437 ? 17.281 24.297 32.688 1 94.06 437 LEU B N 1
ATOM 8416 C CA . LEU B 1 437 ? 17.562 23.312 33.75 1 94.06 437 LEU B CA 1
ATOM 8417 C C . LEU B 1 437 ? 18.688 22.391 33.344 1 94.06 437 LEU B C 1
ATOM 8419 O O . LEU B 1 437 ? 19.578 22.078 34.156 1 94.06 437 LEU B O 1
ATOM 8423 N N . PHE B 1 438 ? 18.641 21.938 32.125 1 94.12 438 PHE B N 1
ATOM 8424 C CA . PHE B 1 438 ? 19.688 21.047 31.609 1 94.12 438 PHE B CA 1
ATOM 8425 C C . PHE B 1 438 ? 21.047 21.75 31.625 1 94.12 438 PHE B C 1
ATOM 8427 O O . PHE B 1 438 ? 22.047 21.141 32.031 1 94.12 438 PHE B O 1
ATOM 8434 N N . LYS B 1 439 ? 21.031 22.953 31.203 1 92.12 439 LYS B N 1
ATOM 8435 C CA . LYS B 1 439 ? 22.266 23.734 31.188 1 92.12 439 LYS B CA 1
ATOM 8436 C C . LYS B 1 439 ? 22.891 23.828 32.562 1 92.12 439 LYS B C 1
ATOM 8438 O O . LYS B 1 439 ? 24.094 23.625 32.75 1 92.12 439 LYS B O 1
ATOM 8443 N N . GLU B 1 440 ? 22.047 24.109 33.5 1 91.75 440 GLU B N 1
ATOM 8444 C CA . GLU B 1 440 ? 22.5 24.203 34.906 1 91.75 440 GLU B CA 1
ATOM 8445 C C . GLU B 1 440 ? 23 22.844 35.406 1 91.75 440 GLU B C 1
ATOM 8447 O O . GLU B 1 440 ? 23.969 22.781 36.188 1 91.75 440 GLU B O 1
ATOM 8452 N N . GLY B 1 441 ? 22.359 21.844 35 1 90.75 441 GLY B N 1
ATOM 8453 C CA . GLY B 1 441 ? 22.766 20.5 35.375 1 90.75 441 GLY B CA 1
ATOM 8454 C C . GLY B 1 441 ? 24.172 20.141 34.906 1 90.75 441 GLY B C 1
ATOM 8455 O O . GLY B 1 441 ? 24.938 19.516 35.625 1 90.75 441 GLY B O 1
ATOM 8456 N N . PHE B 1 442 ? 24.531 20.531 33.719 1 90.88 442 PHE B N 1
ATOM 8457 C CA . PHE B 1 442 ? 25.828 20.203 33.156 1 90.88 442 PHE B CA 1
ATOM 8458 C C . PHE B 1 442 ? 26.906 21.172 33.656 1 90.88 442 PHE B C 1
ATOM 8460 O O . PHE B 1 442 ? 28.094 20.891 33.531 1 90.88 442 PHE B O 1
ATOM 8467 N N . GLN B 1 443 ? 26.516 22.266 34.219 1 85.12 443 GLN B N 1
ATOM 8468 C CA . GLN B 1 443 ? 27.453 23.281 34.719 1 85.12 443 GLN B CA 1
ATOM 8469 C C . GLN B 1 443 ? 28.047 22.875 36.062 1 85.12 443 GLN B C 1
ATOM 8471 O O . GLN B 1 443 ? 29.156 23.281 36.406 1 85.12 443 GLN B O 1
ATOM 8476 N N . SER B 1 444 ? 27.391 22.031 36.75 1 81.31 444 SER B N 1
ATOM 8477 C CA . SER B 1 444 ? 27.859 21.609 38.062 1 81.31 444 SER B CA 1
ATOM 8478 C C . SER B 1 444 ? 29.109 20.734 37.938 1 81.31 444 SER B C 1
ATOM 8480 O O . SER B 1 444 ? 29.406 20.203 36.875 1 81.31 444 SER B O 1
ATOM 8482 N N . ASP B 1 445 ? 29.891 20.688 39.031 1 78.44 445 ASP B N 1
ATOM 8483 C CA . ASP B 1 445 ? 31.125 19.906 39.062 1 78.44 445 ASP B CA 1
ATOM 8484 C C . ASP B 1 445 ? 30.859 18.438 38.688 1 78.44 445 ASP B C 1
ATOM 8486 O O . ASP B 1 445 ? 31.641 17.828 37.969 1 78.44 445 ASP B O 1
ATOM 8490 N N . ARG B 1 446 ? 29.719 18.047 39.281 1 84.12 446 ARG B N 1
ATOM 8491 C CA . ARG B 1 446 ? 29.219 16.734 38.875 1 84.12 446 ARG B CA 1
ATOM 8492 C C . ARG B 1 446 ? 27.906 16.891 38.094 1 84.12 446 ARG B C 1
ATOM 8494 O O . ARG B 1 446 ? 26.875 17.219 38.688 1 84.12 446 ARG B O 1
ATOM 8501 N N . PRO B 1 447 ? 28.047 16.688 36.781 1 86.94 447 PRO B N 1
ATOM 8502 C CA . PRO B 1 447 ? 26.844 16.906 35.969 1 86.94 447 PRO B CA 1
ATOM 8503 C C . PRO B 1 447 ? 25.641 16.109 36.469 1 86.94 447 PRO B C 1
ATOM 8505 O O . PRO B 1 447 ? 25.797 14.945 36.875 1 86.94 447 PRO B O 1
ATOM 8508 N N . ASN B 1 448 ? 24.562 16.766 36.656 1 90.38 448 ASN B N 1
ATOM 8509 C CA . ASN B 1 448 ? 23.312 16.094 37 1 90.38 448 ASN B CA 1
ATOM 8510 C C . ASN B 1 448 ? 22.688 15.438 35.75 1 90.38 448 ASN B C 1
ATOM 8512 O O . ASN B 1 448 ? 22.062 16.109 34.938 1 90.38 448 ASN B O 1
ATOM 8516 N N . LEU B 1 449 ? 22.781 14.164 35.719 1 92.06 449 LEU B N 1
ATOM 8517 C CA . LEU B 1 449 ? 22.375 13.438 34.531 1 92.06 449 LEU B CA 1
ATOM 8518 C C . LEU B 1 449 ? 21.062 12.703 34.781 1 92.06 449 LEU B C 1
ATOM 8520 O O . LEU B 1 449 ? 20.766 11.711 34.094 1 92.06 449 LEU B O 1
ATOM 8524 N N . ALA B 1 450 ? 20.25 13.188 35.625 1 91.56 450 ALA B N 1
ATOM 8525 C CA . ALA B 1 450 ? 18.984 12.539 36 1 91.56 450 ALA B CA 1
ATOM 8526 C C . ALA B 1 450 ? 18.062 12.453 34.781 1 91.56 450 ALA B C 1
ATOM 8528 O O . ALA B 1 450 ? 17.281 11.508 34.656 1 91.56 450 ALA B O 1
ATOM 8529 N N . HIS B 1 451 ? 18.188 13.383 33.875 1 95 451 HIS B N 1
ATOM 8530 C CA . HIS B 1 451 ? 17.297 13.438 32.688 1 95 451 HIS B CA 1
ATOM 8531 C C . HIS B 1 451 ? 18.016 12.992 31.438 1 95 451 HIS B C 1
ATOM 8533 O O . HIS B 1 451 ? 17.516 13.172 30.328 1 95 451 HIS B O 1
ATOM 8539 N N . PHE B 1 452 ? 19.156 12.508 31.609 1 95.12 452 PHE B N 1
ATOM 8540 C CA . PHE B 1 452 ? 19.984 12.016 30.516 1 95.12 452 PHE B CA 1
ATOM 8541 C C . PHE B 1 452 ? 20.453 10.594 30.781 1 95.12 452 PHE B C 1
ATOM 8543 O O . PHE B 1 452 ? 21.625 10.359 31.016 1 95.12 452 PHE B O 1
ATOM 8550 N N . PRO B 1 453 ? 19.547 9.656 30.609 1 94.5 453 PRO B N 1
ATOM 8551 C CA . PRO B 1 453 ? 19.828 8.273 31 1 94.5 453 PRO B CA 1
ATOM 8552 C C . PRO B 1 453 ? 20.984 7.664 30.203 1 94.5 453 PRO B C 1
ATOM 8554 O O . PRO B 1 453 ? 21.781 6.895 30.75 1 94.5 453 PRO B O 1
ATOM 8557 N N . SER B 1 454 ? 21.016 7.922 28.906 1 94.44 454 SER B N 1
ATOM 8558 C CA . SER B 1 454 ? 22.109 7.367 28.109 1 94.44 454 SER B CA 1
ATOM 8559 C C . SER B 1 454 ? 23.453 7.93 28.562 1 94.44 454 SER B C 1
ATOM 8561 O O . SER B 1 454 ? 24.453 7.203 28.609 1 94.44 454 SER B O 1
ATOM 8563 N N . CYS B 1 455 ? 23.5 9.203 28.859 1 94.12 455 CYS B N 1
ATOM 8564 C CA . CYS B 1 455 ? 24.719 9.82 29.375 1 94.12 455 CYS B CA 1
ATOM 8565 C C . CYS B 1 455 ? 25.109 9.219 30.719 1 94.12 455 CYS B C 1
ATOM 8567 O O . CYS B 1 455 ? 26.281 9.023 31.016 1 94.12 455 CYS B O 1
ATOM 8569 N N . GLU B 1 456 ? 24.094 8.945 31.5 1 93.88 456 GLU B N 1
ATOM 8570 C CA . GLU B 1 456 ? 24.344 8.336 32.812 1 93.88 456 GLU B CA 1
ATOM 8571 C C . GLU B 1 456 ? 24.953 6.938 32.656 1 93.88 456 GLU B C 1
ATOM 8573 O O . GLU B 1 456 ? 25.828 6.547 33.438 1 93.88 456 GLU B O 1
ATOM 8578 N N . GLU B 1 457 ? 24.406 6.262 31.734 1 93.38 457 GLU B N 1
ATOM 8579 C CA . GLU B 1 457 ? 24.953 4.938 31.453 1 93.38 457 GLU B CA 1
ATOM 8580 C C . GLU B 1 457 ? 26.406 5.031 31 1 93.38 457 GLU B C 1
ATOM 8582 O O . GLU B 1 457 ? 27.234 4.203 31.406 1 93.38 457 GLU B O 1
ATOM 8587 N N . MET B 1 458 ? 26.75 5.977 30.234 1 93.19 458 MET B N 1
ATOM 8588 C CA . MET B 1 458 ? 28.109 6.16 29.766 1 93.19 458 MET B CA 1
ATOM 8589 C C . MET B 1 458 ? 29.047 6.539 30.906 1 93.19 458 MET B C 1
ATOM 8591 O O . MET B 1 458 ? 30.188 6.109 30.953 1 93.19 458 MET B O 1
ATOM 8595 N N . ARG B 1 459 ? 28.547 7.383 31.781 1 91.56 459 ARG B N 1
ATOM 8596 C CA . ARG B 1 459 ? 29.328 7.777 32.938 1 91.56 459 ARG B CA 1
ATOM 8597 C C . ARG B 1 459 ? 29.719 6.562 33.781 1 91.56 459 ARG B C 1
ATOM 8599 O O . ARG B 1 459 ? 30.828 6.492 34.312 1 91.56 459 ARG B O 1
ATOM 8606 N N . LYS B 1 460 ? 28.766 5.621 33.875 1 91.62 460 LYS B N 1
ATOM 8607 C CA . LYS B 1 460 ? 29.031 4.398 34.625 1 91.62 460 LYS B CA 1
ATOM 8608 C C . LYS B 1 460 ? 30.078 3.541 33.938 1 91.62 460 LYS B C 1
ATOM 8610 O O . LYS B 1 460 ? 30.969 2.977 34.562 1 91.62 460 LYS B O 1
ATOM 8615 N N . ASP B 1 461 ? 29.984 3.541 32.656 1 90.31 461 ASP B N 1
ATOM 8616 C CA . ASP B 1 461 ? 30.875 2.703 31.859 1 90.31 461 ASP B CA 1
ATOM 8617 C C . ASP B 1 461 ? 32.25 3.34 31.734 1 90.31 461 ASP B C 1
ATOM 8619 O O . ASP B 1 461 ? 33.281 2.639 31.688 1 90.31 461 ASP B O 1
ATOM 8623 N N . ALA B 1 462 ? 32.25 4.684 31.562 1 91 462 ALA B N 1
ATOM 8624 C CA . ALA B 1 462 ? 33.5 5.43 31.375 1 91 462 ALA B CA 1
ATOM 8625 C C . ALA B 1 462 ? 33.469 6.719 32.188 1 91 462 ALA B C 1
ATOM 8627 O O . ALA B 1 462 ? 33.25 7.801 31.656 1 91 462 ALA B O 1
ATOM 8628 N N . PRO B 1 463 ? 33.844 6.648 33.406 1 87.5 463 PRO B N 1
ATOM 8629 C CA . PRO B 1 463 ? 33.781 7.816 34.281 1 87.5 463 PRO B CA 1
ATOM 8630 C C . PRO B 1 463 ? 34.719 8.938 33.812 1 87.5 463 PRO B C 1
ATOM 8632 O O . PRO B 1 463 ? 34.5 10.102 34.188 1 87.5 463 PRO B O 1
ATOM 8635 N N . GLU B 1 464 ? 35.688 8.555 33 1 84.69 464 GLU B N 1
ATOM 8636 C CA . GLU B 1 464 ? 36.656 9.539 32.531 1 84.69 464 GLU B CA 1
ATOM 8637 C C . GLU B 1 464 ? 36 10.562 31.594 1 84.69 464 GLU B C 1
ATOM 8639 O O . GLU B 1 464 ? 36.531 11.648 31.375 1 84.69 464 GLU B O 1
ATOM 8644 N N . CYS B 1 465 ? 34.781 10.305 31.156 1 84 465 CYS B N 1
ATOM 8645 C CA . CYS B 1 465 ? 34.125 11.164 30.188 1 84 465 CYS B CA 1
ATOM 8646 C C . CYS B 1 465 ? 33.406 12.312 30.891 1 84 465 CYS B C 1
ATOM 8648 O O . CYS B 1 465 ? 32.875 13.211 30.234 1 84 465 CYS B O 1
ATOM 8650 N N . GLU B 1 466 ? 33.375 12.344 32.188 1 83.38 466 GLU B N 1
ATOM 8651 C CA . GLU B 1 466 ? 32.625 13.312 32.969 1 83.38 466 GLU B CA 1
ATOM 8652 C C . GLU B 1 466 ? 33.062 14.742 32.656 1 83.38 466 GLU B C 1
ATOM 8654 O O . GLU B 1 466 ? 32.219 15.633 32.5 1 83.38 466 GLU B O 1
ATOM 8659 N N . GLU B 1 467 ? 34.344 14.953 32.531 1 79.88 467 GLU B N 1
ATOM 8660 C CA . GLU B 1 467 ? 34.844 16.297 32.281 1 79.88 467 GLU B CA 1
ATOM 8661 C C . GLU B 1 467 ? 34.469 16.766 30.875 1 79.88 467 GLU B C 1
ATOM 8663 O O . GLU B 1 467 ? 34.094 17.938 30.688 1 79.88 467 GLU B O 1
ATOM 8668 N N . THR B 1 468 ? 34.531 15.891 29.984 1 78.12 468 THR B N 1
ATOM 8669 C CA . THR B 1 468 ? 34.156 16.219 28.609 1 78.12 468 THR B CA 1
ATOM 8670 C C . THR B 1 468 ? 32.688 16.531 28.484 1 78.12 468 THR B C 1
ATOM 8672 O O . THR B 1 468 ? 32.281 17.422 27.75 1 78.12 468 THR B O 1
ATOM 8675 N N . MET B 1 469 ? 31.938 15.867 29.297 1 82.81 469 MET B N 1
ATOM 8676 C CA . MET B 1 469 ? 30.5 16.062 29.266 1 82.81 469 MET B CA 1
ATOM 8677 C C . MET B 1 469 ? 30.125 17.453 29.781 1 82.81 469 MET B C 1
ATOM 8679 O O . MET B 1 469 ? 29.266 18.125 29.219 1 82.81 469 MET B O 1
ATOM 8683 N N . GLN B 1 470 ? 30.812 17.859 30.828 1 82.81 470 GLN B N 1
ATOM 8684 C CA . GLN B 1 470 ? 30.516 19.125 31.469 1 82.81 470 GLN B CA 1
ATOM 8685 C C . GLN B 1 470 ? 30.75 20.297 30.531 1 82.81 470 GLN B C 1
ATOM 8687 O O . GLN B 1 470 ? 29.922 21.203 30.438 1 82.81 470 GLN B O 1
ATOM 8692 N N . THR B 1 471 ? 31.766 20.266 29.797 1 85.88 471 THR B N 1
ATOM 8693 C CA . THR B 1 471 ? 32.125 21.406 28.969 1 85.88 471 THR B CA 1
ATOM 8694 C C . THR B 1 471 ? 31.453 21.312 27.609 1 85.88 471 THR B C 1
ATOM 8696 O O . THR B 1 471 ? 30.828 22.281 27.141 1 85.88 471 THR B O 1
ATOM 8699 N N . LYS B 1 472 ? 31.484 20.266 27.109 1 88.88 472 LYS B N 1
ATOM 8700 C CA . LYS B 1 472 ? 31.062 20.109 25.719 1 88.88 472 LYS B CA 1
ATOM 8701 C C . LYS B 1 472 ? 29.547 20.141 25.594 1 88.88 472 LYS B C 1
ATOM 8703 O O . LYS B 1 472 ? 29 20.859 24.766 1 88.88 472 LYS B O 1
ATOM 8708 N N . TYR B 1 473 ? 28.906 19.438 26.469 1 91.62 473 TYR B N 1
ATOM 8709 C CA . TYR B 1 473 ? 27.469 19.281 26.281 1 91.62 473 TYR B CA 1
ATOM 8710 C C . TYR B 1 473 ? 26.719 20.5 26.844 1 91.62 473 TYR B C 1
ATOM 8712 O O . TYR B 1 473 ? 25.641 20.844 26.359 1 91.62 473 TYR B O 1
ATOM 8720 N N . LYS B 1 474 ? 27.312 21.188 27.766 1 90.5 474 LYS B N 1
ATOM 8721 C CA . LYS B 1 474 ? 26.766 22.469 28.203 1 90.5 474 LYS B CA 1
ATOM 8722 C C . LYS B 1 474 ? 26.719 23.469 27.047 1 90.5 474 LYS B C 1
ATOM 8724 O O . LYS B 1 474 ? 25.719 24.141 26.828 1 90.5 474 LYS B O 1
ATOM 8729 N N . ALA B 1 475 ? 27.781 23.531 26.344 1 88.75 475 ALA B N 1
ATOM 8730 C CA . ALA B 1 475 ? 27.875 24.438 25.203 1 88.75 475 ALA B CA 1
ATOM 8731 C C . ALA B 1 475 ? 26.859 24.094 24.125 1 88.75 475 ALA B C 1
ATOM 8733 O O . ALA B 1 475 ? 26.297 24.969 23.469 1 88.75 475 ALA B O 1
ATOM 8734 N N . GLU B 1 476 ? 26.625 22.844 23.984 1 88.88 476 GLU B N 1
ATOM 8735 C CA . GLU B 1 476 ? 25.656 22.406 22.984 1 88.88 476 GLU B CA 1
ATOM 8736 C C . GLU B 1 476 ? 24.234 22.781 23.375 1 88.88 476 GLU B C 1
ATOM 8738 O O . GLU B 1 476 ? 23.422 23.125 22.531 1 88.88 476 GLU B O 1
ATOM 8743 N N . ILE B 1 477 ? 23.938 22.672 24.609 1 90.44 477 ILE B N 1
ATOM 8744 C CA . ILE B 1 477 ? 22.625 23.047 25.109 1 90.44 477 ILE B CA 1
ATOM 8745 C C . ILE B 1 477 ? 22.422 24.562 24.953 1 90.44 477 ILE B C 1
ATOM 8747 O O . ILE B 1 477 ? 21.328 25.016 24.625 1 90.44 477 ILE B O 1
ATOM 8751 N N . GLU B 1 478 ? 23.438 25.297 25.172 1 89.25 478 GLU B N 1
ATOM 8752 C CA . GLU B 1 478 ? 23.375 26.75 25.016 1 89.25 478 GLU B CA 1
ATOM 8753 C C . GLU B 1 478 ? 23.109 27.141 23.562 1 89.25 478 GLU B C 1
ATOM 8755 O O . GLU B 1 478 ? 22.359 28.062 23.281 1 89.25 478 GLU B O 1
ATOM 8760 N N . LYS B 1 479 ? 23.797 26.438 22.797 1 85.81 479 LYS B N 1
ATOM 8761 C CA . LYS B 1 479 ? 23.562 26.672 21.375 1 85.81 479 LYS B CA 1
ATOM 8762 C C . LYS B 1 479 ? 22.125 26.344 20.984 1 85.81 479 LYS B C 1
ATOM 8764 O O . LYS B 1 479 ? 21.531 27.062 20.172 1 85.81 479 LYS B O 1
ATOM 8769 N N . LEU B 1 480 ? 21.625 25.281 21.516 1 85.69 480 LEU B N 1
ATOM 8770 C CA . LEU B 1 480 ? 20.25 24.891 21.25 1 85.69 480 LEU B CA 1
ATOM 8771 C C . LEU B 1 480 ? 19.281 25.953 21.766 1 85.69 480 LEU B C 1
ATOM 8773 O O . LEU B 1 480 ? 18.297 26.281 21.109 1 85.69 480 LEU B O 1
ATOM 8777 N N . GLN B 1 481 ? 19.578 26.5 22.828 1 86.56 481 GLN B N 1
ATOM 8778 C CA . GLN B 1 481 ? 18.75 27.562 23.391 1 86.56 481 GLN B CA 1
ATOM 8779 C C . GLN B 1 481 ? 18.75 28.797 22.5 1 86.56 481 GLN B C 1
ATOM 8781 O O . GLN B 1 481 ? 17.703 29.422 22.297 1 86.56 481 GLN B O 1
ATOM 8786 N N . GLN B 1 482 ? 19.859 29.109 22.047 1 83.5 482 GLN B N 1
ATOM 8787 C CA . GLN B 1 482 ? 19.969 30.266 21.172 1 83.5 482 GLN B CA 1
ATOM 8788 C C . GLN B 1 482 ? 19.219 30.031 19.859 1 83.5 482 GLN B C 1
ATOM 8790 O O . GLN B 1 482 ? 18.609 30.953 19.328 1 83.5 482 GLN B O 1
ATOM 8795 N N . GLN B 1 483 ? 19.344 28.891 19.406 1 78.31 483 GLN B N 1
ATOM 8796 C CA . GLN B 1 483 ? 18.641 28.562 18.172 1 78.31 483 GLN B CA 1
ATOM 8797 C C . GLN B 1 483 ? 17.125 28.641 18.375 1 78.31 483 GLN B C 1
ATOM 8799 O O . GLN B 1 483 ? 16.406 29.094 17.5 1 78.31 483 GLN B O 1
ATOM 8804 N N . PHE B 1 484 ? 16.688 28.188 19.469 1 78 484 PHE B N 1
ATOM 8805 C CA . PHE B 1 484 ? 15.258 28.266 19.781 1 78 484 PHE B CA 1
ATOM 8806 C C . PHE B 1 484 ? 14.789 29.703 19.859 1 78 484 PHE B C 1
ATOM 8808 O O . PHE B 1 484 ? 13.711 30.031 19.359 1 78 484 PHE B O 1
ATOM 8815 N N . LYS B 1 485 ? 15.578 30.453 20.391 1 76.75 485 LYS B N 1
ATOM 8816 C CA . LYS B 1 485 ? 15.227 31.859 20.516 1 76.75 485 LYS B CA 1
ATOM 8817 C C . LYS B 1 485 ? 15.172 32.531 19.141 1 76.75 485 LYS B C 1
ATOM 8819 O O . LYS B 1 485 ? 14.281 33.375 18.891 1 76.75 485 LYS B O 1
ATOM 8824 N N . SER B 1 486 ? 16.047 32.188 18.344 1 76.56 486 SER B N 1
ATOM 8825 C CA . SER B 1 486 ? 16.125 32.812 17.031 1 76.56 486 SER B CA 1
ATOM 8826 C C . SER B 1 486 ? 15.016 32.312 16.125 1 76.56 486 SER B C 1
ATOM 8828 O O . SER B 1 486 ? 14.406 33.062 15.375 1 76.56 486 SER B O 1
ATOM 8830 N N . ARG B 1 487 ? 14.75 31.094 16.172 1 71.12 487 ARG B N 1
ATOM 8831 C CA . ARG B 1 487 ? 13.797 30.453 15.258 1 71.12 487 ARG B CA 1
ATOM 8832 C C . ARG B 1 487 ? 12.359 30.797 15.656 1 71.12 487 ARG B C 1
ATOM 8834 O O . ARG B 1 487 ? 11.477 30.859 14.797 1 71.12 487 ARG B O 1
ATOM 8841 N N . PHE B 1 488 ? 12.219 31.156 16.906 1 75.5 488 PHE B N 1
ATOM 8842 C CA . PHE B 1 488 ? 10.859 31.406 17.375 1 75.5 488 PHE B CA 1
ATOM 8843 C C . PHE B 1 488 ? 10.641 32.906 17.625 1 75.5 488 PHE B C 1
ATOM 8845 O O . PHE B 1 488 ? 9.773 33.281 18.422 1 75.5 488 PHE B O 1
ATOM 8852 N N . GLN B 1 489 ? 11.414 33.594 16.938 1 76.38 489 GLN B N 1
ATOM 8853 C CA . GLN B 1 489 ? 11.336 35.031 17.109 1 76.38 489 GLN B CA 1
ATOM 8854 C C . GLN B 1 489 ? 9.945 35.562 16.781 1 76.38 489 GLN B C 1
ATOM 8856 O O . GLN B 1 489 ? 9.445 36.469 17.438 1 76.38 489 GLN B O 1
ATOM 8861 N N . ASP B 1 490 ? 9.32 35 15.797 1 73.81 490 ASP B N 1
ATOM 8862 C CA . ASP B 1 490 ? 7.988 35.438 15.398 1 73.81 490 ASP B CA 1
ATOM 8863 C C . ASP B 1 490 ? 6.969 35.188 16.5 1 73.81 490 ASP B C 1
ATOM 8865 O O . ASP B 1 490 ? 6.059 35.969 16.719 1 73.81 490 ASP B O 1
ATOM 8869 N N . PHE B 1 491 ? 7.184 34.156 17.219 1 75.5 491 PHE B N 1
ATOM 8870 C CA . PHE B 1 491 ? 6.266 33.844 18.297 1 75.5 491 PHE B CA 1
ATOM 8871 C C . PHE B 1 491 ? 6.512 34.75 19.5 1 75.5 491 PHE B C 1
ATOM 8873 O O . PHE B 1 491 ? 5.57 35.125 20.203 1 75.5 491 PHE B O 1
ATOM 8880 N N . TYR B 1 492 ? 7.684 35.062 19.609 1 76.19 492 TYR B N 1
ATOM 8881 C CA . TYR B 1 492 ? 8.008 35.938 20.734 1 76.19 492 TYR B CA 1
ATOM 8882 C C . TYR B 1 492 ? 7.43 37.344 20.5 1 76.19 492 TYR B C 1
ATOM 8884 O O . TYR B 1 492 ? 7.027 38 21.453 1 76.19 492 TYR B O 1
ATOM 8892 N N . ALA B 1 493 ? 7.406 37.594 19.281 1 78.5 493 ALA B N 1
ATOM 8893 C CA . ALA B 1 493 ? 6.824 38.906 18.953 1 78.5 493 ALA B CA 1
ATOM 8894 C C . ALA B 1 493 ? 5.328 38.906 19.25 1 78.5 493 ALA B C 1
ATOM 8896 O O . ALA B 1 493 ? 4.77 39.969 19.547 1 78.5 493 ALA B O 1
ATOM 8897 N N . MET B 1 494 ? 4.762 37.844 19.312 1 82.81 494 MET B N 1
ATOM 8898 C CA . MET B 1 494 ? 3.322 37.75 19.547 1 82.81 494 MET B CA 1
ATOM 8899 C C . MET B 1 494 ? 3.029 37.438 21.016 1 82.81 494 MET B C 1
ATOM 8901 O O . MET B 1 494 ? 1.87 37.281 21.391 1 82.81 494 MET B O 1
ATOM 8905 N N . GLN B 1 495 ? 3.947 37.438 21.812 1 83.56 495 GLN B N 1
ATOM 8906 C CA . GLN B 1 495 ? 3.834 37 23.188 1 83.56 495 GLN B CA 1
ATOM 8907 C C . GLN B 1 495 ? 2.805 37.812 23.953 1 83.56 495 GLN B C 1
ATOM 8909 O O . GLN B 1 495 ? 1.976 37.281 24.688 1 83.56 495 GLN B O 1
ATOM 8914 N N . PRO B 1 496 ? 2.82 39.125 23.781 1 86 496 PRO B N 1
ATOM 8915 C CA . PRO B 1 496 ? 1.819 39.906 24.5 1 86 496 PRO B CA 1
ATOM 8916 C C . PRO B 1 496 ? 0.389 39.562 24.094 1 86 496 PRO B C 1
ATOM 8918 O O . PRO B 1 496 ? -0.503 39.5 24.953 1 86 496 PRO B O 1
ATOM 8921 N N . HIS B 1 497 ? 0.238 39.344 22.828 1 89.06 497 HIS B N 1
ATOM 8922 C CA . HIS B 1 497 ? -1.08 38.969 22.328 1 89.06 497 HIS B CA 1
ATOM 8923 C C . HIS B 1 497 ? -1.496 37.594 22.844 1 89.06 497 HIS B C 1
ATOM 8925 O O . HIS B 1 497 ? -2.652 37.406 23.234 1 89.06 497 HIS B O 1
ATOM 8931 N N . ILE B 1 498 ? -0.537 36.75 22.938 1 87.25 498 ILE B N 1
ATOM 8932 C CA . ILE B 1 498 ? -0.799 35.406 23.391 1 87.25 498 ILE B CA 1
ATOM 8933 C C . ILE B 1 498 ? -1.123 35.406 24.891 1 87.25 498 ILE B C 1
ATOM 8935 O O . ILE B 1 498 ? -2.039 34.719 25.344 1 87.25 498 ILE B O 1
ATOM 8939 N N . ALA B 1 499 ? -0.412 36.188 25.562 1 86.69 499 ALA B N 1
ATOM 8940 C CA . ALA B 1 499 ? -0.641 36.312 27 1 86.69 499 ALA B CA 1
ATOM 8941 C C . ALA B 1 499 ? -2.035 36.844 27.297 1 86.69 499 ALA B C 1
ATOM 8943 O O . ALA B 1 499 ? -2.723 36.375 28.203 1 86.69 499 ALA B O 1
ATOM 8944 N N . LEU B 1 500 ? -2.354 37.844 26.547 1 91.81 500 LEU B N 1
ATOM 8945 C CA . LEU B 1 500 ? -3.672 38.469 26.719 1 91.81 500 LEU B CA 1
ATOM 8946 C C . LEU B 1 500 ? -4.773 37.438 26.406 1 91.81 500 LEU B C 1
ATOM 8948 O O . LEU B 1 500 ? -5.754 37.344 27.141 1 91.81 500 LEU B O 1
ATOM 8952 N N . PHE B 1 501 ? -4.605 36.781 25.391 1 92 501 PHE B N 1
ATOM 8953 C CA . PHE B 1 501 ? -5.621 35.812 24.984 1 92 501 PHE B CA 1
ATOM 8954 C C . PHE B 1 501 ? -5.734 34.688 25.984 1 92 501 PHE B C 1
ATOM 8956 O O . PHE B 1 501 ? -6.832 34.188 26.25 1 92 501 PHE B O 1
ATOM 8963 N N . THR B 1 502 ? -4.637 34.281 26.547 1 86.44 502 THR B N 1
ATOM 8964 C CA . THR B 1 502 ? -4.586 33.156 27.453 1 86.44 502 THR B CA 1
ATOM 8965 C C . THR B 1 502 ? -5.172 33.5 28.812 1 86.44 502 THR B C 1
ATOM 8967 O O . THR B 1 502 ? -5.918 32.719 29.406 1 86.44 502 THR B O 1
ATOM 8970 N N . ASP B 1 503 ? -4.73 34.688 29.25 1 88.19 503 ASP B N 1
ATOM 8971 C CA . ASP B 1 503 ? -5.191 35.125 30.562 1 88.19 503 ASP B CA 1
ATOM 8972 C C . ASP B 1 503 ? -5.422 36.656 30.562 1 88.19 503 ASP B C 1
ATOM 8974 O O . ASP B 1 503 ? -4.594 37.406 31.078 1 88.19 503 ASP B O 1
ATOM 8978 N N . PRO B 1 504 ? -6.598 37.031 30.156 1 92.06 504 PRO B N 1
ATOM 8979 C CA . PRO B 1 504 ? -6.871 38.438 30.047 1 92.06 504 PRO B CA 1
ATOM 8980 C C . PRO B 1 504 ? -6.949 39.156 31.406 1 92.06 504 PRO B C 1
ATOM 8982 O O . PRO B 1 504 ? -6.672 40.344 31.516 1 92.06 504 PRO B O 1
ATOM 8985 N N . LEU B 1 505 ? -7.242 38.469 32.438 1 92.88 505 LEU B N 1
ATOM 8986 C CA . LEU B 1 505 ? -7.445 39.062 33.75 1 92.88 505 LEU B CA 1
ATOM 8987 C C . LEU B 1 505 ? -6.109 39.344 34.438 1 92.88 505 LEU B C 1
ATOM 8989 O O . LEU B 1 505 ? -6.027 40.219 35.312 1 92.88 505 LEU B O 1
ATOM 8993 N N . SER B 1 506 ? -5.098 38.625 34 1 89 506 SER B N 1
ATOM 8994 C CA . SER B 1 506 ? -3.789 38.812 34.625 1 89 506 SER B CA 1
ATOM 8995 C C . SER B 1 506 ? -2.822 39.5 33.656 1 89 506 SER B C 1
ATOM 8997 O O . SER B 1 506 ? -1.681 39.781 34.031 1 89 506 SER B O 1
ATOM 8999 N N . ALA B 1 507 ? -3.277 39.812 32.438 1 91.44 507 ALA B N 1
ATOM 9000 C CA . ALA B 1 507 ? -2.398 40.406 31.469 1 91.44 507 ALA B CA 1
ATOM 9001 C C . ALA B 1 507 ? -2.09 41.875 31.828 1 91.44 507 ALA B C 1
ATOM 9003 O O . ALA B 1 507 ? -2.973 42.594 32.281 1 91.44 507 ALA B O 1
ATOM 9004 N N . ALA B 1 508 ? -0.836 42.188 31.625 1 91.38 508 ALA B N 1
ATOM 9005 C CA . ALA B 1 508 ? -0.441 43.562 31.922 1 91.38 508 ALA B CA 1
ATOM 9006 C C . ALA B 1 508 ? -1.048 44.562 30.922 1 91.38 508 ALA B C 1
ATOM 9008 O O . ALA B 1 508 ? -0.791 44.469 29.719 1 91.38 508 ALA B O 1
ATOM 9009 N N . VAL B 1 509 ? -1.78 45.5 31.375 1 92.81 509 VAL B N 1
ATOM 9010 C CA . VAL B 1 509 ? -2.508 46.469 30.547 1 92.81 509 VAL B CA 1
ATOM 9011 C C . VAL B 1 509 ? -1.521 47.312 29.75 1 92.81 509 VAL B C 1
ATOM 9013 O O . VAL B 1 509 ? -1.739 47.594 28.562 1 92.81 509 VAL B O 1
ATOM 9016 N N . SER B 1 510 ? -0.397 47.594 30.391 1 91.81 510 SER B N 1
ATOM 9017 C CA . SER B 1 510 ? 0.573 48.531 29.812 1 91.81 510 SER B CA 1
ATOM 9018 C C . SER B 1 510 ? 1.304 47.875 28.641 1 91.81 510 SER B C 1
ATOM 9020 O O . SER B 1 510 ? 1.822 48.562 27.766 1 91.81 510 SER B O 1
ATOM 9022 N N . GLU B 1 511 ? 1.302 46.594 28.609 1 90.19 511 GLU B N 1
ATOM 9023 C CA . GLU B 1 511 ? 2.041 45.875 27.578 1 90.19 511 GLU B CA 1
ATOM 9024 C C . GLU B 1 511 ? 1.169 45.625 26.344 1 90.19 511 GLU B C 1
ATOM 9026 O O . GLU B 1 511 ? 1.666 45.188 25.297 1 90.19 511 GLU B O 1
ATOM 9031 N N . GLN B 1 512 ? -0.058 45.938 26.484 1 92.19 512 GLN B N 1
ATOM 9032 C CA . GLN B 1 512 ? -0.984 45.656 25.391 1 92.19 512 GLN B CA 1
ATOM 9033 C C . GLN B 1 512 ? -1.098 46.875 24.453 1 92.19 512 GLN B C 1
ATOM 9035 O O . GLN B 1 512 ? -0.773 48 24.844 1 92.19 512 GLN B O 1
ATOM 9040 N N . PRO B 1 513 ? -1.466 46.594 23.266 1 89.25 513 PRO B N 1
ATOM 9041 C CA . PRO B 1 513 ? -1.693 47.719 22.359 1 89.25 513 PRO B CA 1
ATOM 9042 C C . PRO B 1 513 ? -2.682 48.75 22.938 1 89.25 513 PRO B C 1
ATOM 9044 O O . PRO B 1 513 ? -3.662 48.375 23.578 1 89.25 513 PRO B O 1
ATOM 9047 N N . PRO B 1 514 ? -2.518 49.938 22.578 1 92.94 514 PRO B N 1
ATOM 9048 C CA . PRO B 1 514 ? -3.328 51.031 23.156 1 92.94 514 PRO B CA 1
ATOM 9049 C C . PRO B 1 514 ? -4.82 50.844 22.875 1 92.94 514 PRO B C 1
ATOM 9051 O O . PRO B 1 514 ? -5.652 51.188 23.719 1 92.94 514 PRO B O 1
ATOM 9054 N N . GLU B 1 515 ? -5.078 50.344 21.812 1 93.12 515 GLU B N 1
ATOM 9055 C CA . GLU B 1 515 ? -6.484 50.219 21.438 1 93.12 515 GLU B CA 1
ATOM 9056 C C . GLU B 1 515 ? -7.219 49.219 22.344 1 93.12 515 GLU B C 1
ATOM 9058 O O . GLU B 1 515 ? -8.438 49.312 22.5 1 93.12 515 GLU B O 1
ATOM 9063 N N . LEU B 1 516 ? -6.52 48.375 23.016 1 95.56 516 LEU B N 1
ATOM 9064 C CA . LEU B 1 516 ? -7.133 47.312 23.828 1 95.56 516 LEU B CA 1
ATOM 9065 C C . LEU B 1 516 ? -7.137 47.719 25.297 1 95.56 516 LEU B C 1
ATOM 9067 O O . LEU B 1 516 ? -7.887 47.156 26.094 1 95.56 516 LEU B O 1
ATOM 9071 N N . GLN B 1 517 ? -6.406 48.719 25.703 1 95.31 517 GLN B N 1
ATOM 9072 C CA . GLN B 1 517 ? -6.062 49 27.094 1 95.31 517 GLN B CA 1
ATOM 9073 C C . GLN B 1 517 ? -7.281 49.438 27.891 1 95.31 517 GLN B C 1
ATOM 9075 O O . GLN B 1 517 ? -7.516 48.969 29 1 95.31 517 GLN B O 1
ATOM 9080 N N . LEU B 1 518 ? -8.008 50.281 27.281 1 95.5 518 LEU B N 1
ATOM 9081 C CA . LEU B 1 518 ? -9.141 50.844 28.016 1 95.5 518 LEU B CA 1
ATOM 9082 C C . LEU B 1 518 ? -10.172 49.75 28.312 1 95.5 518 LEU B C 1
ATOM 9084 O O . LEU B 1 518 ? -10.648 49.625 29.438 1 95.5 518 LEU B O 1
ATOM 9088 N N . GLU B 1 519 ? -10.445 49 27.312 1 96.38 519 GLU B N 1
ATOM 9089 C CA . GLU B 1 519 ? -11.391 47.906 27.531 1 96.38 519 GLU B CA 1
ATOM 9090 C C . GLU B 1 519 ? -10.828 46.875 28.5 1 96.38 519 GLU B C 1
ATOM 9092 O O . GLU B 1 519 ? -11.578 46.25 29.281 1 96.38 519 GLU B O 1
ATOM 9097 N N . LEU B 1 520 ? -9.602 46.688 28.453 1 96.44 520 LEU B N 1
ATOM 9098 C CA . LEU B 1 520 ? -8.953 45.719 29.344 1 96.44 520 LEU B CA 1
ATOM 9099 C C . LEU B 1 520 ? -9.055 46.156 30.797 1 96.44 520 LEU B C 1
ATOM 9101 O O . LEU B 1 520 ? -9.258 45.344 31.688 1 96.44 520 LEU B O 1
ATOM 9105 N N . CYS B 1 521 ? -8.922 47.406 31.047 1 95.88 521 CYS B N 1
ATOM 9106 C CA . CYS B 1 521 ? -9.078 47.969 32.375 1 95.88 521 CYS B CA 1
ATOM 9107 C C . CYS B 1 521 ? -10.477 47.656 32.938 1 95.88 521 CYS B C 1
ATOM 9109 O O . CYS B 1 521 ? -10.625 47.25 34.062 1 95.88 521 CYS B O 1
ATOM 9111 N N . GLU B 1 522 ? -11.383 47.906 32.062 1 95.56 522 GLU B N 1
ATOM 9112 C CA . GLU B 1 522 ? -12.766 47.656 32.438 1 95.56 522 GLU B CA 1
ATOM 9113 C C . GLU B 1 522 ? -13.016 46.188 32.719 1 95.56 522 GLU B C 1
ATOM 9115 O O . GLU B 1 522 ? -13.719 45.844 33.688 1 95.56 522 GLU B O 1
ATOM 9120 N N . LEU B 1 523 ? -12.477 45.406 31.922 1 95.88 523 LEU B N 1
ATOM 9121 C CA . LEU B 1 523 ? -12.648 43.938 32.062 1 95.88 523 LEU B CA 1
ATOM 9122 C C . LEU B 1 523 ? -12.039 43.438 33.344 1 95.88 523 LEU B C 1
ATOM 9124 O O . LEU B 1 523 ? -12.672 42.656 34.062 1 95.88 523 LEU B O 1
ATOM 9128 N N . GLN B 1 524 ? -10.898 43.875 33.625 1 94.94 524 GLN B N 1
ATOM 9129 C CA . GLN B 1 524 ? -10.172 43.406 34.812 1 94.94 524 GLN B CA 1
ATOM 9130 C C . GLN B 1 524 ? -10.789 43.938 36.094 1 94.94 524 GLN B C 1
ATOM 9132 O O . GLN B 1 524 ? -10.609 43.344 37.156 1 94.94 524 GLN B O 1
ATOM 9137 N N . ALA B 1 525 ? -11.484 45.031 35.969 1 93.81 525 ALA B N 1
ATOM 9138 C CA . ALA B 1 525 ? -12.094 45.625 37.156 1 93.81 525 ALA B CA 1
ATOM 9139 C C . ALA B 1 525 ? -13.492 45.062 37.406 1 93.81 525 ALA B C 1
ATOM 9141 O O . ALA B 1 525 ? -14.07 45.25 38.469 1 93.81 525 ALA B O 1
ATOM 9142 N N . ASP B 1 526 ? -14 44.406 36.469 1 93.12 526 ASP B N 1
ATOM 9143 C CA . ASP B 1 526 ? -15.375 43.938 36.531 1 93.12 526 ASP B CA 1
ATOM 9144 C C . ASP B 1 526 ? -15.453 42.688 37.406 1 93.12 526 ASP B C 1
ATOM 9146 O O . ASP B 1 526 ? -14.812 41.656 37.094 1 93.12 526 ASP B O 1
ATOM 9150 N N . PRO B 1 527 ? -16.266 42.656 38.438 1 92 527 PRO B N 1
ATOM 9151 C CA . PRO B 1 527 ? -16.359 41.5 39.344 1 92 527 PRO B CA 1
ATOM 9152 C C . PRO B 1 527 ? -16.922 40.25 38.688 1 92 527 PRO B C 1
ATOM 9154 O O . PRO B 1 527 ? -16.562 39.125 39.062 1 92 527 PRO B O 1
ATOM 9157 N N . PHE B 1 528 ? -17.719 40.469 37.75 1 91.44 528 PHE B N 1
ATOM 9158 C CA . PHE B 1 528 ? -18.297 39.312 37.031 1 91.44 528 PHE B CA 1
ATOM 9159 C C . PHE B 1 528 ? -17.203 38.469 36.375 1 91.44 528 PHE B C 1
ATOM 9161 O O . PHE B 1 528 ? -17.203 37.25 36.5 1 91.44 528 PHE B O 1
ATOM 9168 N N . PHE B 1 529 ? -16.359 39.062 35.719 1 92.69 529 PHE B N 1
ATOM 9169 C CA . PHE B 1 529 ? -15.32 38.344 35 1 92.69 529 PHE B CA 1
ATOM 9170 C C . PHE B 1 529 ? -14.266 37.812 35.969 1 92.69 529 PHE B C 1
ATOM 9172 O O . PHE B 1 529 ? -13.672 36.75 35.719 1 92.69 529 PHE B O 1
ATOM 9179 N N . GLN B 1 530 ? -14.109 38.531 37.031 1 90.38 530 GLN B N 1
ATOM 9180 C CA . GLN B 1 530 ? -13.203 38.031 38.062 1 90.38 530 GLN B CA 1
ATOM 9181 C C . GLN B 1 530 ? -13.719 36.75 38.656 1 90.38 530 GLN B C 1
ATOM 9183 O O . GLN B 1 530 ? -12.93 35.844 39.031 1 90.38 530 GLN B O 1
ATOM 9188 N N . ALA B 1 531 ? -14.922 36.594 38.75 1 86.62 531 ALA B N 1
ATOM 9189 C CA . ALA B 1 531 ? -15.547 35.406 39.312 1 86.62 531 ALA B CA 1
ATOM 9190 C C . ALA B 1 531 ? -15.414 34.219 38.344 1 86.62 531 ALA B C 1
ATOM 9192 O O . ALA B 1 531 ? -15.461 33.062 38.781 1 86.62 531 ALA B O 1
ATOM 9193 N N . ASN B 1 532 ? -15.273 34.5 37.125 1 86.69 532 ASN B N 1
ATOM 9194 C CA . ASN B 1 532 ? -15.18 33.438 36.094 1 86.69 532 ASN B CA 1
ATOM 9195 C C . ASN B 1 532 ? -13.734 33.219 35.656 1 86.69 532 ASN B C 1
ATOM 9197 O O . ASN B 1 532 ? -13.477 32.906 34.5 1 86.69 532 ASN B O 1
ATOM 9201 N N . ARG B 1 533 ? -12.852 33.406 36.469 1 83.69 533 ARG B N 1
ATOM 9202 C CA . ARG B 1 533 ? -11.422 33.344 36.188 1 83.69 533 ARG B CA 1
ATOM 9203 C C . ARG B 1 533 ? -11.008 31.922 35.812 1 83.69 533 ARG B C 1
ATOM 9205 O O . ARG B 1 533 ? -9.969 31.719 35.156 1 83.69 533 ARG B O 1
ATOM 9212 N N . ASN B 1 534 ? -11.883 30.984 36.094 1 83.31 534 ASN B N 1
ATOM 9213 C CA . ASN B 1 534 ? -11.555 29.594 35.812 1 83.31 534 ASN B CA 1
ATOM 9214 C C . ASN B 1 534 ? -11.758 29.266 34.344 1 83.31 534 ASN B C 1
ATOM 9216 O O . ASN B 1 534 ? -11.211 28.281 33.844 1 83.31 534 ASN B O 1
ATOM 9220 N N . GLU B 1 535 ? -12.547 30.078 33.688 1 84.44 535 GLU B N 1
ATOM 9221 C CA . GLU B 1 535 ? -12.711 29.891 32.25 1 84.44 535 GLU B CA 1
ATOM 9222 C C . GLU B 1 535 ? -11.477 30.344 31.484 1 84.44 535 GLU B C 1
ATOM 9224 O O . GLU B 1 535 ? -10.883 31.375 31.812 1 84.44 535 GLU B O 1
ATOM 9229 N N . ARG B 1 536 ? -11.031 29.531 30.609 1 79.06 536 ARG B N 1
ATOM 9230 C CA . ARG B 1 536 ? -9.828 29.891 29.859 1 79.06 536 ARG B CA 1
ATOM 9231 C C . ARG B 1 536 ? -10.07 29.781 28.359 1 79.06 536 ARG B C 1
ATOM 9233 O O . ARG B 1 536 ? -10.969 29.062 27.906 1 79.06 536 ARG B O 1
ATOM 9240 N N . GLY B 1 537 ? -9.281 30.594 27.656 1 82.88 537 GLY B N 1
ATOM 9241 C CA . GLY B 1 537 ? -9.32 30.516 26.203 1 82.88 537 GLY B CA 1
ATOM 9242 C C . GLY B 1 537 ? -10.625 30.984 25.609 1 82.88 537 GLY B C 1
ATOM 9243 O O . GLY B 1 537 ? -11.188 32 26.047 1 82.88 537 GLY B O 1
ATOM 9244 N N . ILE B 1 538 ? -11.125 30.25 24.719 1 87.38 538 ILE B N 1
ATOM 9245 C CA . ILE B 1 538 ? -12.305 30.656 23.953 1 87.38 538 ILE B CA 1
ATOM 9246 C C . ILE B 1 538 ? -13.523 30.672 24.875 1 87.38 538 ILE B C 1
ATOM 9248 O O . ILE B 1 538 ? -14.398 31.531 24.719 1 87.38 538 ILE B O 1
ATOM 9252 N N . SER B 1 539 ? -13.578 29.766 25.797 1 88.62 539 SER B N 1
ATOM 9253 C CA . SER B 1 539 ? -14.711 29.703 26.719 1 88.62 539 SER B CA 1
ATOM 9254 C C . SER B 1 539 ? -14.852 30.984 27.516 1 88.62 539 SER B C 1
ATOM 9256 O O . SER B 1 539 ? -15.969 31.422 27.797 1 88.62 539 SER B O 1
ATOM 9258 N N . PHE B 1 540 ? -13.766 31.609 27.875 1 92.25 540 PHE B N 1
ATOM 9259 C CA . PHE B 1 540 ? -13.789 32.875 28.594 1 92.25 540 PHE B CA 1
ATOM 9260 C C . PHE B 1 540 ? -14.25 34 27.688 1 92.25 540 PHE B C 1
ATOM 9262 O O . PHE B 1 540 ? -15.109 34.812 28.062 1 92.25 540 PHE B O 1
ATOM 9269 N N . TRP B 1 541 ? -13.758 34.062 26.562 1 93.5 541 TRP B N 1
ATOM 9270 C CA . TRP B 1 541 ? -14 35.156 25.641 1 93.5 541 TRP B CA 1
ATOM 9271 C C . TRP B 1 541 ? -15.438 35.156 25.141 1 93.5 541 TRP B C 1
ATOM 9273 O O . TRP B 1 541 ? -15.984 36.188 24.797 1 93.5 541 TRP B O 1
ATOM 9283 N N . ARG B 1 542 ? -16.031 34 25.141 1 92.06 542 ARG B N 1
ATOM 9284 C CA . ARG B 1 542 ? -17.438 33.875 24.766 1 92.06 542 ARG B CA 1
ATOM 9285 C C . ARG B 1 542 ? -18.344 34.625 25.75 1 92.06 542 ARG B C 1
ATOM 9287 O O . ARG B 1 542 ? -19.438 35.031 25.391 1 92.06 542 ARG B O 1
ATOM 9294 N N . LEU B 1 543 ? -17.875 34.812 26.891 1 92.81 543 LEU B N 1
ATOM 9295 C CA . LEU B 1 543 ? -18.672 35.438 27.938 1 92.81 543 LEU B CA 1
ATOM 9296 C C . LEU B 1 543 ? -18.75 36.969 27.703 1 92.81 543 LEU B C 1
ATOM 9298 O O . LEU B 1 543 ? -19.625 37.625 28.266 1 92.81 543 LEU B O 1
ATOM 9302 N N . LEU B 1 544 ? -17.812 37.5 26.969 1 94.75 544 LEU B N 1
ATOM 9303 C CA . LEU B 1 544 ? -17.75 38.938 26.797 1 94.75 544 LEU B CA 1
ATOM 9304 C C . LEU B 1 544 ? -18.859 39.406 25.859 1 94.75 544 LEU B C 1
ATOM 9306 O O . LEU B 1 544 ? -18.938 39 24.703 1 94.75 544 LEU B O 1
ATOM 9310 N N . PRO B 1 545 ? -19.688 40.281 26.375 1 93.19 545 PRO B N 1
ATOM 9311 C CA . PRO B 1 545 ? -20.703 40.844 25.484 1 93.19 545 PRO B CA 1
ATOM 9312 C C . PRO B 1 545 ? -20.094 41.781 24.422 1 93.19 545 PRO B C 1
ATOM 9314 O O . PRO B 1 545 ? -19.266 42.625 24.75 1 93.19 545 PRO B O 1
ATOM 9317 N N . GLU B 1 546 ? -20.469 41.625 23.219 1 92.69 546 GLU B N 1
ATOM 9318 C CA . GLU B 1 546 ? -19.953 42.406 22.094 1 92.69 546 GLU B CA 1
ATOM 9319 C C . GLU B 1 546 ? -20.219 43.906 22.281 1 92.69 546 GLU B C 1
ATOM 9321 O O . GLU B 1 546 ? -19.406 44.719 21.875 1 92.69 546 GLU B O 1
ATOM 9326 N N . SER B 1 547 ? -21.281 44.25 22.891 1 93.75 547 SER B N 1
ATOM 9327 C CA . SER B 1 547 ? -21.688 45.656 23.078 1 93.75 547 SER B CA 1
ATOM 9328 C C . SER B 1 547 ? -20.766 46.375 24.047 1 93.75 547 SER B C 1
ATOM 9330 O O . SER B 1 547 ? -20.453 47.562 23.859 1 93.75 547 SER B O 1
ATOM 9332 N N . ARG B 1 548 ? -20.219 45.688 25.016 1 94.62 548 ARG B N 1
ATOM 9333 C CA . ARG B 1 548 ? -19.406 46.312 26.062 1 94.62 548 ARG B CA 1
ATOM 9334 C C . ARG B 1 548 ? -17.922 46.25 25.719 1 94.62 548 ARG B C 1
ATOM 9336 O O . ARG B 1 548 ? -17.156 47.156 26.047 1 94.62 548 ARG B O 1
ATOM 9343 N N . PHE B 1 549 ? -17.562 45.125 25.094 1 96.5 549 PHE B N 1
ATOM 9344 C CA . PHE B 1 549 ? -16.141 44.938 24.844 1 96.5 549 PHE B CA 1
ATOM 9345 C C . PHE B 1 549 ? -15.898 44.594 23.375 1 96.5 549 PHE B C 1
ATOM 9347 O O . PHE B 1 549 ? -15.305 43.562 23.062 1 96.5 549 PHE B O 1
ATOM 9354 N N . PRO B 1 550 ? -16.234 45.438 22.469 1 95.81 550 PRO B N 1
ATOM 9355 C CA . PRO B 1 550 ? -16.125 45.125 21.031 1 95.81 550 PRO B CA 1
ATOM 9356 C C . PRO B 1 550 ? -14.68 44.969 20.578 1 95.81 550 PRO B C 1
ATOM 9358 O O . PRO B 1 550 ? -14.398 44.094 19.75 1 95.81 550 PRO B O 1
ATOM 9361 N N . ILE B 1 551 ? -13.789 45.656 21.109 1 96.44 551 ILE B N 1
ATOM 9362 C CA . ILE B 1 551 ? -12.406 45.625 20.641 1 96.44 551 ILE B CA 1
ATOM 9363 C C . ILE B 1 551 ? -11.711 44.375 21.172 1 96.44 551 ILE B C 1
ATOM 9365 O O . ILE B 1 551 ? -11.016 43.688 20.422 1 96.44 551 ILE B O 1
ATOM 9369 N N . LEU B 1 552 ? -11.93 44.094 22.422 1 96.38 552 LEU B N 1
ATOM 9370 C CA . LEU B 1 552 ? -11.328 42.906 23.016 1 96.38 552 LEU B CA 1
ATOM 9371 C C . LEU B 1 552 ? -11.883 41.625 22.391 1 96.38 552 LEU B C 1
ATOM 9373 O O . LEU B 1 552 ? -11.148 40.656 22.172 1 96.38 552 LEU B O 1
ATOM 9377 N N . ARG B 1 553 ? -13.125 41.656 22.172 1 95.94 553 ARG B N 1
ATOM 9378 C CA . ARG B 1 553 ? -13.75 40.5 21.547 1 95.94 553 ARG B CA 1
ATOM 9379 C C . ARG B 1 553 ? -13.219 40.281 20.141 1 95.94 553 ARG B C 1
ATOM 9381 O O . ARG B 1 553 ? -12.969 39.125 19.75 1 95.94 553 ARG B O 1
ATOM 9388 N N . ASP B 1 554 ? -13.109 41.344 19.469 1 96 554 ASP B N 1
ATOM 9389 C CA . ASP B 1 554 ? -12.578 41.281 18.109 1 96 554 ASP B CA 1
ATOM 9390 C C . ASP B 1 554 ? -11.148 40.719 18.109 1 96 554 ASP B C 1
ATOM 9392 O O . ASP B 1 554 ? -10.789 39.906 17.25 1 96 554 ASP B O 1
ATOM 9396 N N . PHE B 1 555 ? -10.383 41.188 19.031 1 95.12 555 PHE B N 1
ATOM 9397 C CA . PHE B 1 555 ? -9.031 40.688 19.234 1 95.12 555 PHE B CA 1
ATOM 9398 C C . PHE B 1 555 ? -9.047 39.188 19.484 1 95.12 555 PHE B C 1
ATOM 9400 O O . PHE B 1 555 ? -8.273 38.438 18.875 1 95.12 555 PHE B O 1
ATOM 9407 N N . ALA B 1 556 ? -9.906 38.812 20.297 1 94.88 556 ALA B N 1
ATOM 9408 C CA . ALA B 1 556 ? -9.977 37.406 20.688 1 94.88 556 ALA B CA 1
ATOM 9409 C C . ALA B 1 556 ? -10.398 36.531 19.5 1 94.88 556 ALA B C 1
ATOM 9411 O O . ALA B 1 556 ? -9.938 35.406 19.359 1 94.88 556 ALA B O 1
ATOM 9412 N N . LEU B 1 557 ? -11.281 37.062 18.703 1 95.75 557 LEU B N 1
ATOM 9413 C CA . LEU B 1 557 ? -11.711 36.344 17.516 1 95.75 557 LEU B CA 1
ATOM 9414 C C . LEU B 1 557 ? -10.547 36.125 16.547 1 95.75 557 LEU B C 1
ATOM 9416 O O . LEU B 1 557 ? -10.383 35.031 15.992 1 95.75 557 LEU B O 1
ATOM 9420 N N . SER B 1 558 ? -9.781 37.094 16.422 1 94 558 SER B N 1
ATOM 9421 C CA . SER B 1 558 ? -8.609 37 15.555 1 94 558 SER B CA 1
ATOM 9422 C C . SER B 1 558 ? -7.613 35.969 16.078 1 94 558 SER B C 1
ATOM 9424 O O . SER B 1 558 ? -7.117 35.156 15.312 1 94 558 SER B O 1
ATOM 9426 N N . MET B 1 559 ? -7.418 36 17.359 1 91.5 559 MET B N 1
ATOM 9427 C CA . MET B 1 559 ? -6.477 35.094 17.969 1 91.5 559 MET B CA 1
ATOM 9428 C C . MET B 1 559 ? -6.992 33.656 17.875 1 91.5 559 MET B C 1
ATOM 9430 O O . MET B 1 559 ? -6.215 32.719 17.625 1 91.5 559 MET B O 1
ATOM 9434 N N . ALA B 1 560 ? -8.273 33.531 18.062 1 91.69 560 ALA B N 1
ATOM 9435 C CA . ALA B 1 560 ? -8.898 32.188 18.047 1 91.69 560 ALA B CA 1
ATOM 9436 C C . ALA B 1 560 ? -8.812 31.578 16.656 1 91.69 560 ALA B C 1
ATOM 9438 O O . ALA B 1 560 ? -8.844 30.344 16.516 1 91.69 560 ALA B O 1
ATOM 9439 N N . SER B 1 561 ? -8.68 32.312 15.656 1 93.5 561 SER B N 1
ATOM 9440 C CA . SER B 1 561 ? -8.648 31.828 14.281 1 93.5 561 SER B CA 1
ATOM 9441 C C . SER B 1 561 ? -7.254 31.344 13.906 1 93.5 561 SER B C 1
ATOM 9443 O O . SER B 1 561 ? -7.082 30.656 12.898 1 93.5 561 SER B O 1
ATOM 9445 N N . MET B 1 562 ? -6.316 31.609 14.688 1 89.5 562 MET B N 1
ATOM 9446 C CA . MET B 1 562 ? -4.93 31.344 14.312 1 89.5 562 MET B CA 1
ATOM 9447 C C . MET B 1 562 ? -4.578 29.875 14.539 1 89.5 562 MET B C 1
ATOM 9449 O O . MET B 1 562 ? -4.863 29.328 15.602 1 89.5 562 MET B O 1
ATOM 9453 N N . PHE B 1 563 ? -3.928 29.266 13.5 1 86.44 563 PHE B N 1
ATOM 9454 C CA . PHE B 1 563 ? -3.354 27.938 13.664 1 86.44 563 PHE B CA 1
ATOM 9455 C C . PHE B 1 563 ? -2.125 27.984 14.57 1 86.44 563 PHE B C 1
ATOM 9457 O O . PHE B 1 563 ? -1.335 28.922 14.5 1 86.44 563 PHE B O 1
ATOM 9464 N N . GLY B 1 564 ? -2.076 27 15.398 1 73.69 564 GLY B N 1
ATOM 9465 C CA . GLY B 1 564 ? -0.866 26.922 16.203 1 73.69 564 GLY B CA 1
ATOM 9466 C C . GLY B 1 564 ? 0.29 26.266 15.469 1 73.69 564 GLY B C 1
ATOM 9467 O O . GLY B 1 564 ? 1.454 26.5 15.797 1 73.69 564 GLY B O 1
ATOM 9468 N N . SER B 1 565 ? 0.005 25.328 14.648 1 77.25 565 SER B N 1
ATOM 9469 C CA . SER B 1 565 ? 1.045 24.594 13.938 1 77.25 565 SER B CA 1
ATOM 9470 C C . SER B 1 565 ? 0.523 24.031 12.617 1 77.25 565 SER B C 1
ATOM 9472 O O . SER B 1 565 ? -0.652 24.203 12.281 1 77.25 565 SER B O 1
ATOM 9474 N N . THR B 1 566 ? 1.507 23.5 11.891 1 76.5 566 THR B N 1
ATOM 9475 C CA . THR B 1 566 ? 1.129 22.875 10.633 1 76.5 566 THR B CA 1
ATOM 9476 C C . THR B 1 566 ? 0.871 21.391 10.82 1 76.5 566 THR B C 1
ATOM 9478 O O . THR B 1 566 ? 0.936 20.609 9.867 1 76.5 566 THR B O 1
ATOM 9481 N N . TYR B 1 567 ? 0.589 20.969 11.992 1 77.75 567 TYR B N 1
ATOM 9482 C CA . TYR B 1 567 ? 0.363 19.562 12.289 1 77.75 567 TYR B CA 1
ATOM 9483 C C . TYR B 1 567 ? -0.776 19 11.445 1 77.75 567 TYR B C 1
ATOM 9485 O O . TYR B 1 567 ? -0.718 17.859 10.992 1 77.75 567 TYR B O 1
ATOM 9493 N N . ILE B 1 568 ? -1.73 19.812 11.273 1 84.62 568 ILE B N 1
ATOM 9494 C CA . ILE B 1 568 ? -2.895 19.375 10.508 1 84.62 568 ILE B CA 1
ATOM 9495 C C . ILE B 1 568 ? -2.467 18.969 9.102 1 84.62 568 ILE B C 1
ATOM 9497 O O . ILE B 1 568 ? -2.992 18 8.539 1 84.62 568 ILE B O 1
ATOM 9501 N N . CYS B 1 569 ? -1.48 19.609 8.602 1 86.62 569 CYS B N 1
ATOM 9502 C CA . CYS B 1 569 ? -0.983 19.281 7.273 1 86.62 569 CYS B CA 1
ATOM 9503 C C . CYS B 1 569 ? -0.211 17.969 7.289 1 86.62 569 CYS B C 1
ATOM 9505 O O . CYS B 1 569 ? -0.406 17.109 6.418 1 86.62 569 CYS B O 1
ATOM 9507 N N . GLU B 1 570 ? 0.598 17.781 8.281 1 80.81 570 GLU B N 1
ATOM 9508 C CA . GLU B 1 570 ? 1.384 16.547 8.391 1 80.81 570 GLU B CA 1
ATOM 9509 C C . GLU B 1 570 ? 0.482 15.328 8.508 1 80.81 570 GLU B C 1
ATOM 9511 O O . GLU B 1 570 ? 0.739 14.297 7.883 1 80.81 570 GLU B O 1
ATOM 9516 N N . SER B 1 571 ? -0.469 15.484 9.32 1 83.44 571 SER B N 1
ATOM 9517 C CA . SER B 1 571 ? -1.42 14.398 9.508 1 83.44 571 SER B CA 1
ATOM 9518 C C . SER B 1 571 ? -2.141 14.062 8.203 1 83.44 571 SER B C 1
ATOM 9520 O O . SER B 1 571 ? -2.393 12.898 7.906 1 83.44 571 SER B O 1
ATOM 9522 N N . ASN B 1 572 ? -2.393 15.047 7.488 1 89.75 572 ASN B N 1
ATOM 9523 C CA . ASN B 1 572 ? -3.135 14.836 6.254 1 89.75 572 ASN B CA 1
ATOM 9524 C C . ASN B 1 572 ? -2.238 14.281 5.148 1 89.75 572 ASN B C 1
ATOM 9526 O O . ASN B 1 572 ? -2.721 13.633 4.215 1 89.75 572 ASN B O 1
ATOM 9530 N N . PHE B 1 573 ? -0.957 14.555 5.219 1 88.31 573 PHE B N 1
ATOM 9531 C CA . PHE B 1 573 ? -0.049 13.914 4.277 1 88.31 573 PHE B CA 1
ATOM 9532 C C . PHE B 1 573 ? -0.003 12.406 4.512 1 88.31 573 PHE B C 1
ATOM 9534 O O . PHE B 1 573 ? 0.118 11.633 3.562 1 88.31 573 PHE B O 1
ATOM 9541 N N . SER B 1 574 ? -0.055 12.047 5.75 1 84.88 574 SER B N 1
ATOM 9542 C CA . SER B 1 574 ? -0.154 10.625 6.055 1 84.88 574 SER B CA 1
ATOM 9543 C C . SER B 1 574 ? -1.405 10.016 5.434 1 84.88 574 SER B C 1
ATOM 9545 O O . SER B 1 574 ? -1.353 8.922 4.863 1 84.88 574 SER B O 1
ATOM 9547 N N . MET B 1 575 ? -2.414 10.742 5.535 1 89.88 575 MET B N 1
ATOM 9548 C CA . MET B 1 575 ? -3.668 10.297 4.93 1 89.88 575 MET B CA 1
ATOM 9549 C C . MET B 1 575 ? -3.535 10.195 3.414 1 89.88 575 MET B C 1
ATOM 9551 O O . MET B 1 575 ? -4.016 9.234 2.811 1 89.88 575 MET B O 1
ATOM 9555 N N . MET B 1 576 ? -2.924 11.141 2.844 1 93.12 576 MET B N 1
ATOM 9556 C CA . MET B 1 576 ? -2.721 11.156 1.397 1 93.12 576 MET B CA 1
ATOM 9557 C C . MET B 1 576 ? -1.964 9.914 0.938 1 93.12 576 MET B C 1
ATOM 9559 O O . MET B 1 576 ? -2.293 9.328 -0.094 1 93.12 576 MET B O 1
ATOM 9563 N N . LYS B 1 577 ? -1.022 9.531 1.735 1 87.94 577 LYS B N 1
ATOM 9564 C CA . LYS B 1 577 ? -0.23 8.352 1.406 1 87.94 577 LYS B CA 1
ATOM 9565 C C . LYS B 1 577 ? -1.091 7.086 1.418 1 87.94 577 LYS B C 1
ATOM 9567 O O . LYS B 1 577 ? -0.855 6.16 0.64 1 87.94 577 LYS B O 1
ATOM 9572 N N . HIS B 1 578 ? -2.025 7.078 2.23 1 87.62 578 HIS B N 1
ATOM 9573 C CA . HIS B 1 578 ? -2.936 5.941 2.309 1 87.62 578 HIS B CA 1
ATOM 9574 C C . HIS B 1 578 ? -3.9 5.93 1.128 1 87.62 578 HIS B C 1
ATOM 9576 O O . HIS B 1 578 ? -4.246 4.859 0.615 1 87.62 578 HIS B O 1
ATOM 9582 N N . ILE B 1 579 ? -4.309 7.086 0.794 1 92.88 579 ILE B N 1
ATOM 9583 C CA . ILE B 1 579 ? -5.281 7.207 -0.287 1 92.88 579 ILE B CA 1
ATOM 9584 C C . ILE B 1 579 ? -4.594 6.961 -1.628 1 92.88 579 ILE B C 1
ATOM 9586 O O . ILE B 1 579 ? -5.074 6.168 -2.443 1 92.88 579 ILE B O 1
ATOM 9590 N N . LYS B 1 580 ? -3.539 7.668 -1.824 1 91.81 580 LYS B N 1
ATOM 9591 C CA . LYS B 1 580 ? -2.768 7.527 -3.055 1 91.81 580 LYS B CA 1
ATOM 9592 C C . LYS B 1 580 ? -1.505 6.699 -2.82 1 91.81 580 LYS B C 1
ATOM 9594 O O . LYS B 1 580 ? -0.423 7.254 -2.619 1 91.81 580 LYS B O 1
ATOM 9599 N N . SER B 1 581 ? -1.674 5.445 -2.904 1 86.62 581 SER B N 1
ATOM 9600 C CA . SER B 1 581 ? -0.588 4.496 -2.689 1 86.62 581 SER B CA 1
ATOM 9601 C C . SER B 1 581 ? 0.048 4.074 -4.012 1 86.62 581 SER B C 1
ATOM 9603 O O . SER B 1 581 ? -0.364 4.535 -5.078 1 86.62 581 SER B O 1
ATOM 9605 N N . LYS B 1 582 ? 1.038 3.201 -3.982 1 79.5 582 LYS B N 1
ATOM 9606 C CA . LYS B 1 582 ? 1.705 2.693 -5.18 1 79.5 582 LYS B CA 1
ATOM 9607 C C . LYS B 1 582 ? 0.727 1.943 -6.078 1 79.5 582 LYS B C 1
ATOM 9609 O O . LYS B 1 582 ? 0.843 1.987 -7.305 1 79.5 582 LYS B O 1
ATOM 9614 N N . GLU B 1 583 ? -0.219 1.298 -5.445 1 79 583 GLU B N 1
ATOM 9615 C CA . GLU B 1 583 ? -1.205 0.519 -6.191 1 79 583 GLU B CA 1
ATOM 9616 C C . GLU B 1 583 ? -2.318 1.411 -6.73 1 79 583 GLU B C 1
ATOM 9618 O O . GLU B 1 583 ? -3.027 1.031 -7.664 1 79 583 GLU B O 1
ATOM 9623 N N . ARG B 1 584 ? -2.451 2.598 -6.098 1 85.88 584 ARG B N 1
ATOM 9624 C CA . ARG B 1 584 ? -3.488 3.553 -6.477 1 85.88 584 ARG B CA 1
ATOM 9625 C C . ARG B 1 584 ? -2.875 4.883 -6.91 1 85.88 584 ARG B C 1
ATOM 9627 O O . ARG B 1 584 ? -3.264 5.941 -6.414 1 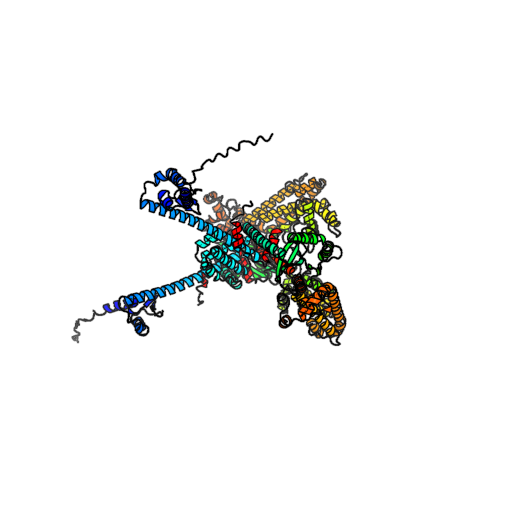85.88 584 ARG B O 1
ATOM 9634 N N . ASN B 1 585 ? -1.943 4.785 -7.758 1 84.94 585 ASN B N 1
ATOM 9635 C CA . ASN B 1 585 ? -1.152 5.973 -8.062 1 84.94 585 ASN B CA 1
ATOM 9636 C C . ASN B 1 585 ? -1.694 6.711 -9.281 1 84.94 585 ASN B C 1
ATOM 9638 O O . ASN B 1 585 ? -1.123 7.715 -9.711 1 84.94 585 ASN B O 1
ATOM 9642 N N . ARG B 1 586 ? -2.922 6.25 -9.805 1 84.88 586 ARG B N 1
ATOM 9643 C CA . ARG B 1 586 ? -3.457 6.859 -11.023 1 84.88 586 ARG B CA 1
ATOM 9644 C C . ARG B 1 586 ? -4.633 7.773 -10.703 1 84.88 586 ARG B C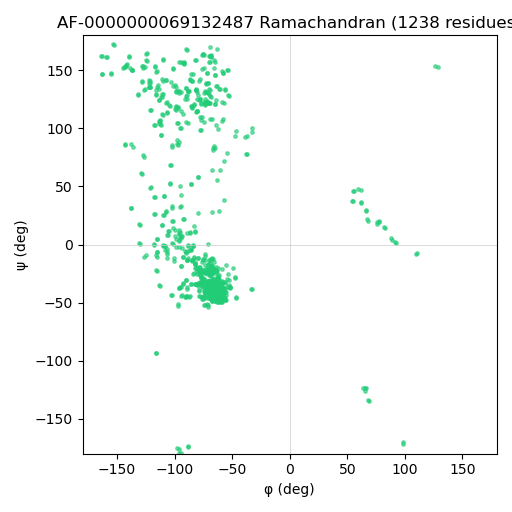 1
ATOM 9646 O O . ARG B 1 586 ? -5.367 8.188 -11.602 1 84.88 586 ARG B O 1
ATOM 9653 N N . LEU B 1 587 ? -4.812 8.047 -9.492 1 90.81 587 LEU B N 1
ATOM 9654 C CA . LEU B 1 587 ? -5.871 8.977 -9.102 1 90.81 587 LEU B CA 1
ATOM 9655 C C . LEU B 1 587 ? -5.637 10.352 -9.719 1 90.81 587 LEU B C 1
ATOM 9657 O O . LEU B 1 587 ? -4.5 10.836 -9.75 1 90.81 587 LEU B O 1
ATOM 9661 N N . THR B 1 588 ? -6.684 10.898 -10.266 1 91.88 588 THR B N 1
ATOM 9662 C CA . THR B 1 588 ? -6.57 12.258 -10.781 1 91.88 588 THR B CA 1
ATOM 9663 C C . THR B 1 588 ? -6.414 13.258 -9.641 1 91.88 588 THR B C 1
ATOM 9665 O O . THR B 1 588 ? -6.719 12.945 -8.484 1 91.88 588 THR B O 1
ATOM 9668 N N . ASP B 1 589 ? -5.938 14.453 -9.992 1 93.94 589 ASP B N 1
ATOM 9669 C CA . ASP B 1 589 ? -5.793 15.508 -8.992 1 93.94 589 ASP B CA 1
ATOM 9670 C C . ASP B 1 589 ? -7.133 15.82 -8.328 1 93.94 589 ASP B C 1
ATOM 9672 O O . ASP B 1 589 ? -7.199 15.992 -7.109 1 93.94 589 ASP B O 1
ATOM 9676 N N . GLU B 1 590 ? -8.141 15.859 -9.133 1 94.25 590 GLU B N 1
ATOM 9677 C CA . GLU B 1 590 ? -9.469 16.203 -8.633 1 94.25 590 GLU B CA 1
ATOM 9678 C C . GLU B 1 590 ? -9.992 15.141 -7.672 1 94.25 590 GLU B C 1
ATOM 9680 O O . GLU B 1 590 ? -10.508 15.461 -6.598 1 94.25 590 GLU B O 1
ATOM 9685 N N . THR B 1 591 ? -9.875 13.945 -8.047 1 94.62 591 THR B N 1
ATOM 9686 C CA . THR B 1 591 ? -10.383 12.852 -7.219 1 94.62 591 THR B CA 1
ATOM 9687 C C . THR B 1 591 ? -9.602 12.766 -5.906 1 94.62 591 THR B C 1
ATOM 9689 O O . THR B 1 591 ? -10.18 12.484 -4.855 1 94.62 591 THR B O 1
ATOM 9692 N N . LEU B 1 592 ? -8.297 12.945 -6.043 1 96.06 592 LEU B N 1
ATOM 9693 C CA . LEU B 1 592 ? -7.477 12.93 -4.832 1 96.06 592 LEU B CA 1
ATOM 9694 C C . LEU B 1 592 ? -7.945 14 -3.85 1 96.06 592 LEU B C 1
ATOM 9696 O O . LEU B 1 592 ? -8.109 13.727 -2.658 1 96.06 592 LEU B O 1
ATOM 9700 N N . PHE B 1 593 ? -8.188 15.195 -4.355 1 96.75 593 PHE B N 1
ATOM 9701 C CA . PHE B 1 593 ? -8.664 16.281 -3.502 1 96.75 593 PHE B CA 1
ATOM 9702 C C . PHE B 1 593 ? -10.016 15.93 -2.885 1 96.75 593 PHE B C 1
ATOM 9704 O O . PHE B 1 593 ? -10.227 16.141 -1.689 1 96.75 593 PHE B O 1
ATOM 9711 N N . GLN B 1 594 ? -10.875 15.422 -3.682 1 96.75 594 GLN B N 1
ATOM 9712 C CA . GLN B 1 594 ? -12.211 15.07 -3.205 1 96.75 594 GLN B CA 1
ATOM 9713 C C . GLN B 1 594 ? -12.133 14.086 -2.045 1 96.75 594 GLN B C 1
ATOM 9715 O O . GLN B 1 594 ? -12.781 14.273 -1.016 1 96.75 594 GLN B O 1
ATOM 9720 N N . LEU B 1 595 ? -11.344 13.094 -2.234 1 96.56 595 LEU B N 1
ATOM 9721 C CA . LEU B 1 595 ? -11.203 12.062 -1.213 1 96.56 595 LEU B CA 1
ATOM 9722 C C . LEU B 1 595 ? -10.547 12.625 0.043 1 96.56 595 LEU B C 1
ATOM 9724 O O . LEU B 1 595 ? -10.953 12.297 1.161 1 96.56 595 LEU B O 1
ATOM 9728 N N . MET B 1 596 ? -9.562 13.453 -0.13 1 96.56 596 MET B N 1
ATOM 9729 C CA . MET B 1 596 ? -8.883 14.07 1.002 1 96.56 596 MET B CA 1
ATOM 9730 C C . MET B 1 596 ? -9.828 14.969 1.792 1 96.56 596 MET B C 1
ATOM 9732 O O . MET B 1 596 ? -9.852 14.922 3.023 1 96.56 596 MET B O 1
ATOM 9736 N N . GLN B 1 597 ? -10.539 15.75 1.058 1 96.88 597 GLN B N 1
ATOM 9737 C CA . GLN B 1 597 ? -11.453 16.688 1.707 1 96.88 597 GLN B CA 1
ATOM 9738 C C . GLN B 1 597 ? -12.523 15.938 2.498 1 96.88 597 GLN B C 1
ATOM 9740 O O . GLN B 1 597 ? -12.797 16.281 3.65 1 96.88 597 GLN B O 1
ATOM 9745 N N . ILE B 1 598 ? -13.102 14.93 1.906 1 96.25 598 ILE B N 1
ATOM 9746 C CA . ILE B 1 598 ? -14.141 14.148 2.57 1 96.25 598 ILE B CA 1
ATOM 9747 C C . ILE B 1 598 ? -13.547 13.422 3.771 1 96.25 598 ILE B C 1
ATOM 9749 O O . ILE B 1 598 ? -14.188 13.312 4.82 1 96.25 598 ILE B O 1
ATOM 9753 N N . GLY B 1 599 ? -12.367 12.961 3.625 1 93.06 599 GLY B N 1
ATOM 9754 C CA . GLY B 1 599 ? -11.719 12.188 4.68 1 93.06 599 GLY B CA 1
ATOM 9755 C C . GLY B 1 599 ? -11.375 13.023 5.898 1 93.06 599 GLY B C 1
ATOM 9756 O O . GLY B 1 599 ? -11.336 12.508 7.016 1 93.06 599 GLY B O 1
ATOM 9757 N N . CYS B 1 600 ? -11.188 14.297 5.723 1 92.31 600 CYS B N 1
ATOM 9758 C CA . CYS B 1 600 ? -10.672 15.078 6.84 1 92.31 600 CYS B CA 1
ATOM 9759 C C . CYS B 1 600 ? -11.695 16.109 7.305 1 92.31 600 CYS B C 1
ATOM 9761 O O . CYS B 1 600 ? -11.523 16.719 8.359 1 92.31 600 CYS B O 1
ATOM 9763 N N . THR B 1 601 ? -12.789 16.281 6.641 1 94.56 601 THR B N 1
ATOM 9764 C CA . THR B 1 601 ? -13.742 17.344 6.957 1 94.56 601 THR B CA 1
ATOM 9765 C C . THR B 1 601 ? -14.484 17.031 8.25 1 94.56 601 THR B C 1
ATOM 9767 O O . THR B 1 601 ? -14.695 15.867 8.594 1 94.56 601 THR B O 1
ATOM 9770 N N . ASN B 1 602 ? -14.812 18.062 8.961 1 91.62 602 ASN B N 1
ATOM 9771 C CA . ASN B 1 602 ? -15.656 17.969 10.141 1 91.62 602 ASN B CA 1
ATOM 9772 C C . ASN B 1 602 ? -17.094 18.391 9.852 1 91.62 602 ASN B C 1
ATOM 9774 O O . ASN B 1 602 ? -17.953 18.344 10.727 1 91.62 602 ASN B O 1
ATOM 9778 N N . ILE B 1 603 ? -17.281 18.734 8.633 1 94.56 603 ILE B N 1
ATOM 9779 C CA . ILE B 1 603 ? -18.625 19.141 8.211 1 94.56 603 ILE B CA 1
ATOM 9780 C C . ILE B 1 603 ? -19.531 17.938 8.125 1 94.56 603 ILE B C 1
ATOM 9782 O O . ILE B 1 603 ? -19.156 16.891 7.59 1 94.56 603 ILE B O 1
ATOM 9786 N N . GLU B 1 604 ? -20.656 18.094 8.727 1 93.06 604 GLU B N 1
ATOM 9787 C CA . GLU B 1 604 ? -21.641 17.016 8.672 1 93.06 604 GLU B CA 1
ATOM 9788 C C . GLU B 1 604 ? -22.203 16.844 7.258 1 93.06 604 GLU B C 1
ATOM 9790 O O . GLU B 1 604 ? -22.641 17.828 6.645 1 93.06 604 GLU B O 1
ATOM 9795 N N . ILE B 1 605 ? -22.156 15.719 6.781 1 94.88 605 ILE B N 1
ATOM 9796 C CA . ILE B 1 605 ? -22.625 15.422 5.43 1 94.88 605 ILE B CA 1
ATOM 9797 C C . ILE B 1 605 ? -24.062 14.875 5.488 1 94.88 605 ILE B C 1
ATOM 9799 O O . ILE B 1 605 ? -24.297 13.82 6.078 1 94.88 605 ILE B O 1
ATOM 9803 N N . ASP B 1 606 ? -24.953 15.57 4.895 1 93.44 606 ASP B N 1
ATOM 9804 C CA . ASP B 1 606 ? -26.359 15.188 4.855 1 93.44 606 ASP B CA 1
ATOM 9805 C C . ASP B 1 606 ? -26.672 14.406 3.582 1 93.44 606 ASP B C 1
ATOM 9807 O O . ASP B 1 606 ? -27.078 14.992 2.576 1 93.44 606 ASP B O 1
ATOM 9811 N N . ILE B 1 607 ? -26.734 13.125 3.686 1 94.12 607 ILE B N 1
ATOM 9812 C CA . ILE B 1 607 ? -26.922 12.258 2.527 1 94.12 607 ILE B CA 1
ATOM 9813 C C . ILE B 1 607 ? -28.328 12.43 1.979 1 94.12 607 ILE B C 1
ATOM 9815 O O . ILE B 1 607 ? -28.531 12.398 0.763 1 94.12 607 ILE B O 1
ATOM 9819 N N . GLN B 1 608 ? -29.281 12.586 2.877 1 90.5 608 GLN B N 1
ATOM 9820 C CA . GLN B 1 608 ? -30.672 12.734 2.451 1 90.5 608 GLN B CA 1
ATOM 9821 C C . GLN B 1 608 ? -30.844 13.969 1.567 1 90.5 608 GLN B C 1
ATOM 9823 O O . GLN B 1 608 ? -31.578 13.922 0.573 1 90.5 608 GLN B O 1
ATOM 9828 N N . SER B 1 609 ? -30.172 15 1.978 1 90.81 609 SER B N 1
ATOM 9829 C CA . SER B 1 609 ? -30.25 16.219 1.183 1 90.81 609 SER B CA 1
ATOM 9830 C C . SER B 1 609 ? -29.625 16.016 -0.198 1 90.81 609 SER B C 1
ATOM 9832 O O . SER B 1 609 ? -30.141 16.547 -1.193 1 90.81 609 SER B O 1
ATOM 9834 N N . ILE B 1 610 ? -28.594 15.273 -0.312 1 93.62 610 ILE B N 1
ATOM 9835 C CA . ILE B 1 610 ? -27.906 15.008 -1.572 1 93.62 610 ILE B CA 1
ATOM 9836 C C . ILE B 1 610 ? -28.797 14.164 -2.477 1 93.62 610 ILE B C 1
ATOM 9838 O O . ILE B 1 610 ? -28.906 14.43 -3.676 1 93.62 610 ILE B O 1
ATOM 9842 N N . VAL B 1 611 ? -29.406 13.172 -1.866 1 92.44 611 VAL B N 1
ATOM 9843 C CA . VAL B 1 611 ? -30.281 12.273 -2.613 1 92.44 611 VAL B CA 1
ATOM 9844 C C . VAL B 1 611 ? -31.453 13.07 -3.188 1 92.44 611 VAL B C 1
ATOM 9846 O O . VAL B 1 611 ? -31.844 12.875 -4.344 1 92.44 611 VAL B O 1
ATOM 9849 N N . ARG B 1 612 ? -32 13.969 -2.457 1 85.75 612 ARG B N 1
ATOM 9850 C CA . ARG B 1 612 ? -33.125 14.789 -2.891 1 85.75 612 ARG B CA 1
ATOM 9851 C C . ARG B 1 612 ? -32.75 15.68 -4.062 1 85.75 612 ARG B C 1
ATOM 9853 O O . ARG B 1 612 ? -33.562 15.906 -4.973 1 85.75 612 ARG B O 1
ATOM 9860 N N . GLN B 1 613 ? -31.609 16.156 -3.998 1 82.44 613 GLN B N 1
ATOM 9861 C CA . GLN B 1 613 ? -31.125 17.031 -5.059 1 82.44 613 GLN B CA 1
ATOM 9862 C C . GLN B 1 613 ? -30.953 16.266 -6.371 1 82.44 613 GLN B C 1
ATOM 9864 O O . GLN B 1 613 ? -31.109 16.828 -7.453 1 82.44 613 GLN B O 1
ATOM 9869 N N . GLN B 1 614 ? -30.562 15.078 -6.262 1 79.69 614 GLN B N 1
ATOM 9870 C CA . GLN B 1 614 ? -30.344 14.281 -7.461 1 79.69 614 GLN B CA 1
ATOM 9871 C C . GLN B 1 614 ? -31.656 13.805 -8.07 1 79.69 614 GLN B C 1
ATOM 9873 O O . GLN B 1 614 ? -31.734 13.586 -9.281 1 79.69 614 GLN B O 1
ATOM 9878 N N . GLU B 1 615 ? -32.594 13.523 -7.297 1 65.81 615 GLU B N 1
ATOM 9879 C CA . GLU B 1 615 ? -33.906 13.102 -7.801 1 65.81 615 GLU B CA 1
ATOM 9880 C C . GLU B 1 615 ? -34.625 14.25 -8.5 1 65.81 615 GLU B C 1
ATOM 9882 O O . GLU B 1 615 ? -35.469 14.016 -9.367 1 65.81 615 GLU B O 1
ATOM 9887 N N . ARG B 1 616 ? -34.375 15.594 -7.988 1 50.69 616 ARG B N 1
ATOM 9888 C CA . ARG B 1 616 ? -35 16.75 -8.633 1 50.69 616 ARG B CA 1
ATOM 9889 C C . ARG B 1 616 ? -34 17.5 -9.484 1 50.69 616 ARG B C 1
ATOM 9891 O O . ARG B 1 616 ? -33.406 18.484 -9.039 1 50.69 616 ARG B O 1
ATOM 9898 N N . PRO B 1 617 ? -33.531 16.953 -10.555 1 45.47 617 PRO B N 1
ATOM 9899 C CA . PRO B 1 617 ? -32.531 17.719 -11.273 1 45.47 617 PRO B CA 1
ATOM 9900 C C . PRO B 1 617 ? -32.938 19.188 -11.477 1 45.47 617 PRO B C 1
ATOM 9902 O O . PRO B 1 617 ? -34.094 19.469 -11.766 1 45.47 617 PRO B O 1
ATOM 9905 N N . GLN B 1 618 ? -32.562 20.062 -10.641 1 36.56 618 GLN B N 1
ATOM 9906 C CA . GLN B 1 618 ? -32.906 21.469 -10.914 1 36.56 618 GLN B CA 1
ATOM 9907 C C . GLN B 1 618 ? -32.812 21.766 -12.406 1 36.56 618 GLN B C 1
ATOM 9909 O O . GLN B 1 618 ? -31.828 21.453 -13.062 1 36.56 618 GLN B O 1
ATOM 9914 N N . VAL B 1 619 ? -33.938 21.625 -13.047 1 32.12 619 VAL B N 1
ATOM 9915 C CA . VAL B 1 619 ? -34.031 22.266 -14.359 1 32.12 619 VAL B CA 1
ATOM 9916 C C . VAL B 1 619 ? -33.312 23.625 -14.312 1 32.12 619 VAL B C 1
ATOM 9918 O O . VAL B 1 619 ? -33.625 24.469 -13.477 1 32.12 619 VAL B O 1
ATOM 9921 N N . SER B 1 620 ? -32 23.594 -14.383 1 27.59 620 SER B N 1
ATOM 9922 C CA . SER B 1 620 ? -31.531 24.922 -14.734 1 27.59 620 SER B CA 1
ATOM 9923 C C . SER B 1 620 ? -32.5 25.656 -15.641 1 27.59 620 SER B C 1
ATOM 9925 O O . SER B 1 620 ? -33 25.094 -16.625 1 27.59 620 SER B O 1
ATOM 9927 N N . HIS B 1 621 ? -33.281 26.438 -15.023 1 23.42 621 HIS B N 1
ATOM 9928 C CA . HIS B 1 621 ? -33.844 27.438 -15.922 1 23.42 621 HIS B CA 1
ATOM 9929 C C . HIS B 1 621 ? -32.781 28 -16.875 1 23.42 621 HIS B C 1
ATOM 9931 O O . HIS B 1 621 ? -31.656 28.234 -16.469 1 23.42 621 HIS B O 1
#

Radius of gyration: 44.05 Å; Cα contacts (8 Å, |Δi|>4): 1662; chains: 2; bounding box: 130×186×92 Å

Organism: Gadus morhua (NCBI:txid8049)

Secondary structure (DSSP, 8-state):
-----------------STTHHHHHHHHHTTS--THHHHHS-EEEETTEEEETTT-PBPS---HHHHHHHIIIIIHHHHTT--THHHHHHHHHHHHHHHHHHHHHHHHHHHHHHHHHHHHHHHHHHHHTT--TTHHHHHHHHHHHHHHHTT-HHHHHHHHTS---HHHHHHHHHHHHHHHHHHHHHHHHH-SEEEEEEEEEE-TTS-EEEEEEEEEE-TT--EEEEEEEEEEESS---HHHHHHHHHHHHHHTT-STTEEEEEE---HHHH-TTTSHHHHHHHTT----EEEPHHHHHHT----HHHHHHHHHHHHHHHSTT-HHHHHHHHHHHHHTT-S-SSPPP--TT-THHHHHHHHHHHHTTTHHHHHHHHH--S--HHHHHHHT-HHHHHHHHHHHHHHHHHHHHHHHH-STT--HHHHHHHHHHHHHHHHHHHHHHHSSS---TT-HHHHHHHHH-GGGHHHIIIIIHHHHHHHHHHHHHHTHHHHHTHHHHHHHH-TTTS-GGGS-HHHHHHHHHHHH-HHHHHTTT--THHHHTTS-TTT-HHHHHHHHHHHT--S-SHHHHHHHHHHHHHS-STTTT--HHHHHHHHHHHH--SPP-HHHHHHHHHS-----/----------------TTTTHHHHHHHHGGGS--THHHHHS-EEEETTEEEETTT-PBPS---HHHHHHHIIIIIHHHHTT--THHHHHHHHHHHHHHHHHHHHHHHHHHHHHHHHHHHHHHHHHHHHTT--TTHHHHHHHHHHHHHHHTT-HHHHHHHHTS---HHHHHHHHHHHHHHHHHHHHHHHHH-SEEEEEEEEEE-TTS-EEEEEEEEEE-TT--EEEEEEEEEEESS---HHHHHHHHHHHHHHTT-STTEEEEEE---HHHH-TTTSHHHHHHHTT----EEEPHHHHHHT----HHHHHHHHHHHHHHHSTT-HHHHHHHHHHHHHTT-S-SSPPP--TT-THHHHHHHHHHHHTTTHHHHHHHHH--S--HHHHHHHT-HHHHHHHHHHHHHHHHHHHHHHHT-STT--HHHHHHHHHHHHHHHHHHHHHHHSSS---TT-HHHHHHHHH-GGGHHHIIIIIHHHHHHHHHHHHHHTHHHHHTHHHHHHHH-TTTS-GGGS-HHHHHHHHHHHH-HHHHHTTT--THHHHTTS-TTT-HHHHHHHHHHHT----SHHHHHHHHHHHHHS-STTTT--HHHHHHHHHHHH--SPP-HHHHHHHHHS-----

Nearest PDB structures (foldseek):
  5csd-assembly2_B  TM=2.441E-01  e=9.916E-01  Talaromyces marneffei PM1
  5fb7-assembly1_C  TM=2.339E-01  e=1.355E+00  Talaromyces marneffei PM1
  5csd-assembly2_B  TM=2.442E-01  e=8.349E-01  Talaromyces marneffei PM1
  5fb7-assembly1_C  TM=2.388E-01  e=1.363E+00  Talaromyces marneffei PM1

Sequence (1242 aa):
MALPENVKVCSQVDGLGITTAQKSKLEGENRVFQPRWETDYLFTDCKGKPMCLVCLETKSAMKDFNLSRHYNATHKEKYDKYTGAARAAIVADLKRKIHRQQSFFTKATTTQESSLKASYVVSLELAKAKKPLSDGEMVKRCAVEMDKAFGDDNMAKNFETVSLSRRTVTRRIFDIQNHVEGKLREIMNDCKYFSLALDESTDVMDVSQLLVYTQAVNSSFEVHEELLKLVSLHDTTKGQDIFNAVESVVSEHGGFDKLSAVVADGAPSMQGRRTGFARLLRQSCVDCPILHCIIHQVGNSMNFSHVMDLVTKVTNLIRGGNRSLNHRKFVAFLDEVCAAYRDLQMHTEIRWMSRGKCLERFFALRSEIPVFLEESIRCDTSAYCSQLRDTDFLCDMAFLADITSHLNRLNLQLQGRGQTASDLYAHMNAFNAKLALFKEGFQSDRPNLAHFPSCEEMRKDAPECEETMQTKYKAEIEKLQQQFKSRFQDFYAMQPHIALFTDPLSAAVSEQPPELQLELCELQADPFFQANRNERGISFWRLLPESRFPILRDFALSMASMFGSTYICESNFSMMKHIKSKERNRLTDETLFQLMQIGCTNIEIDIQSIVRQQERPQVSHMALPENVKVCSQVDGLGITTAQKSKLEGENRVFQPRWETDYLFTDCKGKPMCLVCLETKSAMKDFNLSRHYNATHKEKYDKYTGAARAAIVADLKRKIHRQQSFFTKATTTQESSLKASYVVSLELAKAKKPLSDGEMVKRCAVEMDKAFGDDNMAKNFETVSLSRRTVTRRIFDIQNHVEGKLREIMNDCKYFSLALDESTDVMDVSQLLVYTQAVNSSFEVHEELLKLVSLHDTTKGQDIFNAVESVVSEHGGFDKLSAVVADGAPSMQGRRTGFARLLRQSCVDCPILHCIIHQVGNSMNFSHVMDLVTKVTNLIRGGNRSLNHRKFVAFLDEVCAAYRDLQMHTEIRWMSRGKCLERFFALRSEIPVFLEESIRCDTSAYCSQLRDTDFLCDMAFLADITSHLNRLNLQLQGRGQTASDLYAHMNAFNAKLALFKEGFQSDRPNLAHFPSCEEMRKDAPECEETMQTKYKAEIEKLQQQFKSRFQDFYAMQPHIALFTDPLSAAVSEQPPELQLELCELQADPFFQANRNERGISFWRLLPESRFPILRDFALSMASMFGSTYICESNFSMMKHIKSKERNRLTDETLFQLMQIGCTNIEIDIQSIVRQQERPQVSH